Protein 4NG4 (pdb70)

Solvent-accessible surface area: 52448 Å² total; per-residue (Å²): 141,28,52,14,2,75,124,34,105,2,121,75,61,82,0,0,0,1,1,25,0,39,6,56,59,151,165,51,134,38,70,80,52,82,78,1,72,83,2,32,66,0,8,99,66,0,63,146,73,124,0,67,0,5,5,0,0,10,10,22,200,18,108,60,54,100,104,65,160,129,41,6,0,35,17,0,11,80,39,24,82,154,108,91,54,36,89,109,5,43,200,34,41,99,7,117,44,18,81,24,5,4,0,6,2,0,38,18,22,170,11,0,97,140,45,57,64,117,3,0,104,104,0,5,127,19,0,36,1,0,0,0,3,2,10,32,10,0,31,130,48,20,0,0,0,2,3,0,0,44,109,2,114,59,0,0,0,0,29,49,0,40,52,16,20,110,5,0,26,138,0,12,139,139,29,123,131,50,0,0,0,0,2,0,20,69,99,0,36,88,28,26,76,3,0,69,24,1,5,98,73,10,45,39,0,0,0,0,22,6,0,2,5,1,1,0,64,22,74,64,86,76,4,34,145,7,117,33,39,92,168,83,39,118,32,0,88,105,4,96,87,62,1,57,154,91,138,14,52,18,32,19,6,71,16,0,23,0,3,105,97,92,36,128,124,24,179,42,56,86,37,77,10,115,50,9,74,93,80,23,19,17,23,4,11,4,90,89,2,18,58,53,1,40,129,27,0,68,94,2,15,3,0,4,0,4,2,20,4,10,41,8,97,34,104,43,1,3,143,2,0,88,35,3,0,67,13,1,13,172,18,122,9,49,2,1,0,0,9,64,89,1,39,48,0,0,89,102,21,94,17,57,72,48,9,59,48,36,1,81,17,28,32,0,0,48,45,36,1,34,50,149,22,49,0,24,136,24,0,35,97,72,36,219,137,27,73,13,1,79,124,32,105,2,120,74,61,79,0,0,0,1,1,26,0,40,6,55,58,152,164,50,137,38,71,82,51,106,96,1,72,47,2,24,68,0,0,85,68,0,45,146,72,125,0,68,0,7,0,0,0,9,10,22,200,18,109,62,53,99,104,65,170,130,41,6,0,34,16,0,5,83,40,1,5,148,77,38,177,89,7,30,53,36,88,111,5,45,198,34,43,100,7,116,41,19,76,3,4,0,0,6,1,0,39,20,21,170,12,0,96,140,43,56,64,116,3,0,103,103,0,4,127,19,0,38,1,0,0,0,3,2,13,32,11,0,28,128,44,20,0,0,1,1,3,0,0,31,108,1,116,62,6,1,0,0,35,61,1,35,47,14,15,109,4,0,25,136,0,10,139,141,28,124,130,50,0,0,0,0,2,0,19,68,96,0,36,84,28,27,72,3,0,71,22,1,5,101,71,10,46,38,0,0,0,0,22,6,0,2,6,1,1,0,64,23,74,65,86,77,4,33,145,7,115,34,40,92,170,84,38,117,33,0,87,107,3,98,87,62,1,56,156,94,136,14,51,18,31,20,6,70,14,0,24,0,3,107,98,94,37,130,124,23,179,41,56,87,40,76,10,115,48,10,74,95,82,23,20,18,25,4,11,4,90,89,2,16,58,54,0,39,130,28,0,65,94,2,14,3,0,4,0,3,3,21,3,10,43,8,95,35,104,42,0,3,143,2,0,88,34,2,0,64,12,2,12,160,19,125,8,46,2,1,0,0,8,64,90,2,40,48,0,0,90,104,26,96,17,56,84,67,10,59,47,37,1,114,16,28,34,0,0,48,34,35,2,22,45,93,121,3,41,1,23,103,28,4,48,95,99,49,221,140,27,33,13,1,78,124,20,105,2,121,76,62,81,0,0,0,0,1,23,0,39,6,57,57,151,164,48,138,38,72,82,51,88,78,1,72,80,2,22,66,0,0,84,68,0,44,145,74,125,0,66,0,6,0,0,0,9,10,22,198,18,108,61,55,100,106,65,172,128,41,7,0,34,16,0,6,90,38,1,17,148,75,49,178,31,55,53,36,88,111,5,45,201,32,42,100,7,115,42,20,78,7,4,0,0,6,2,0,38,19,23,172,12,0,97,140,42,56,63,116,2,0,102,105,0,4,129,18,0,38,0,0,0,0,4,2,12,32,11,0,29,128,45,20,0,0,1,0,3,0,1,33,108,1,115,47,4,1,0,0,33,49,0,33,47,13,14,110,4,0,25,139,0,11,138,140,30,123,133,49,0,0,0,0,1,0,19,68,98,0,34,85,27,25,96,2,0,69,22,1,6,102,72,10,46,37,0,0,0,0,21,7,0,1,6,1,1,1,65,23,75,64,86,76,5,31,146,6,115,35,40,90,170,84,39,118,31,0,87,106,3,99,86,63,2,58,154,92,138,14,50,16,31,19,6,70,14,0,22,0,2,108,98,92,36,127,125,24,180,42,56,85,40,75,10,116,50,9,77,96,81,23,19,18,22,4,11,4,88,90,2,16,57,53,0,39,132,26,0,68,96,2,15,2,0,4,0,4,2,20,3,11,44,8,97,35,103,44,0,4,141,3,0,87,36,2,0,66,14,0,6,171,8,124,4,49,0,1,0,0,8,66,89,2,40,47,0,0,90,102,22,94,15,57,55,19,8,44,48,38,1,77,16,28,33,0,0,47,62,40,2,38,80,51,49,1,27,136,27,1,45,94,49,20,190,141,168

Foldseek 3Di:
DFAEPVPDQQAAWAEEEEFEQQADDDPQAGDDRVRVVLCLVLVVVNLVSQHQAEYEYAYDADDAQDDDPVGWCCNVQVVNVVCAEDEVPLVEDDGGGNDYYYYTHPNNHDFFQVLDQVSLLSLLVHGQEYEYAYLLDFAGRGSNQFNVLLNHNYYAYYVNVVVLCCQLVCLFPDFPPQEEEEEEDLACVVCVLLLVLCLVGHQEYEYAAQLLVLLCVLVPFDFAPARYDPVCSVVSVVSVVSSVVSNRHYDGAQKFWKFLDDALDTDTDIDGSNPRDHRIYGFAGDPVVLVVLLVCLQPGQAYEYEHARGPCVRPVSNPSRLSNLVSNLVHPHQYEYEADVNVVSCVVSVNVVSHNYYDPSHPSSSCVSSVHGSSVVSSHVSRD/DFAEPVPDQQAAWAEEEEFEQQADDDPQAGDDRVRVVVCLVLVVVNLVSQHQAEYEYAYDADDAQDDDVVGWCVNVQVVNCVVVVRAEEDEVPLVEDDGGGNHYHYYIHPNNHDFFQVLDQVSLLSLLVHGQEYEYAYLLDLQGRTSNQFNVLLNHNYYGYYPNVVVLCCQLVCLFPDFPPQEEEEAEDLACVVCVLLLVLCLVGHQEYEYAAQLLVLLCVLVPFDFAPARYDPVCSVVSVVSVVSSVVSNRHYDGAQKFWKFLDDALDTDTDIDGSNPRDHRIYGFAGDPVRLVVLLVCLQVGQAYEYEHFRGPCVRPVSNPSRVSNLVSNLVHPHQAEYEYDVNVVSCVVSVNVVSHNYYDPSHPSSSVVSSPDDRSSNVSSVVVRD/DFAEPVPDQQAAWAEEEEFEQQADDDPQAGDDRVRVVLCLVLVVVNLVSFHQAEYEYAYDADDAQDDDPVGWCVNVQVVNVVVVCEEEDEVPLVEDDGGGNYYYYYIHPNNHDFFQVLDQVSLLSLLVHTQEYEYAYLLDFAGRTSNQFNVLLNHNYYGYYPNVVVLCCQLVCLFPDFPPQEEEEEEDLACVVCVLLLVLCLVGHQEYEYAAQLLVLLCVLVPFDFAPARYDPVCSVVSVVSVVSSVVSNRHYDGAQKFWKFLDDALDTDTDIDGSNPHDHRIYGFAGDPVVLVVLLVCLQPGQAYEYEHARGPCVRPVSNPSRLSNLVSNLVHPHQYEYEADVNVVSCVVSVNVVSHNYYDPSHPSSSVVSSPGSSVVSSVVVSVVD

Nearest PDB structures (foldseek):
  4ng4-assembly2_B  TM=1.003E+00  e=1.629E-83  Coxiella burnetii RSA 493
  4ng4-assembly3_C  TM=1.002E+00  e=3.039E-80  Coxiella burnetii RSA 493
  4ng4-assembly1_A  TM=9.981E-01  e=1.323E-79  Coxiella burnetii RSA 493
  4fey-assembly1_A  TM=9.905E-01  e=1.040E-56  Francisella tularensis subsp. tularensis SCHU S4
  7zy7-assembly1_A  TM=9.357E-01  e=3.659E-44  Chlamydomonas reinhardtii

Sequence (1161 aa):
PFLSMSNLNLHNKRVMIREDLNVPMKNGKITNDERIVRALPTIQKAIEQKARVMILSHLGRPEEGKFEKEFSLAPVARLLSKKPLINDWLKGVAVEPGQAILCENVRFNKGENENNTELAKRMAELCDIFVMDAFATAHRAQASTAGVAAYAKLACAGPLLISEVEALSRALENPQKPLVAVVGGSKVSTKIHLLENLLDKVDQLIVGGGIANTFLKAQGYSIGKSLCENEWLDAAQQFWEKAAEKNVSLPLPVDVIVADELSEDAKATVKNIDAVTSNESIFDVGPNTSATYAKLMAQAGTIVWNGPIGVFEIEAFSQGTRALAQAVAKSTAYSIVGGGDTLAALDKFNLTDQMSYVSTAGGAFLEFLEGKLPAIKILTQRAKPFLSMSNLNLHNKRVMIREDLNVPMKNGKITNDERIVRALPTIQKAIEQKARVMILSHLGRPEEGKFEKEFSLAPVARLLSKKLNKVPLINDWLKGVAVEPGQAILCENVRFNKGENENNTELAKRMAELCDIFVMDAFATAHRAQASTAGVAAYAKLACAGPLLISEVEALSRALENPQKPLVAVVGGSKVSTKIHLLENLLDKVDQLIVGGGIANTFLKAQGYSIGKSLCENEWLDAAQQFWEKAAEKNVSLPLPVDVIVADELSEDAKATVKNIDAVTSNESIFDVGPNTSATYAKLMAQAGTIVWNGPIGVFEIEAFSQGTRALAQAVAKSTAYSIVGGGDTLAALDKFNLTDQMSYVSTAGGAFLEFLEGKILPAIKILTQRAKPFLSMSNLNLHNKRVMIREDLNVPMKNGKITNDERIVRALPTIQKAIEQKARVMILSHLGRPEEGKFEKEFSLAPVARLLSKKLNVPLINDWLKGVAVEPGQAILCENVRFNKGENENNTELAKRMAELCDIFVMDAFATAHRAQASTAGVAAYAKLACAGPLLISEVEALSRALENPQKPLVAVVGGSKVSTKIHLLENLLDKVDQLIVGGGIANTFLKAQGYSIGKSLCENEWLDAAQQFWEKAAEKNVSLPLPVDVIVADELSEDAKATVKNIDAVTSNESIFDVGPNTSATYAKLMAQAGTIVWNGPIGVFEIEAFSQGTRALAQAVAKSTAYSIVGGGDTLAALDKFNLTDQMSYVSTAGGAFLEFLEGLPAIKILTQRAKEY

InterPro domains:
  IPR001576 Phosphoglycerate kinase [MF_00145] (3-383)
  IPR001576 Phosphoglycerate kinase [PF00162] (2-373)
  IPR001576 Phosphoglycerate kinase [PIRSF000724] (2-387)
  IPR001576 Phosphoglycerate kinase [PR00477] (5-21)
  IPR001576 Phosphoglycerate kinase [PR00477] (26-48)
  IPR001576 Phosphoglycerate kinase [PR00477] (99-114)
  IPR001576 Phosphoglycerate kinase [PR00477] (127-149)
  IPR001576 Phosphoglycerate kinase [PR00477] (158-180)
  IPR001576 Phosphoglycerate kinase [PR00477] (181-200)
  IPR001576 Phosphoglycerate kinase [PR00477] (303-328)
  IPR001576 Phosphoglycerate kinase [PR00477] (336-347)
  IPR001576 Phosphoglycerate kinase [PR00477] (359-376)
  IPR001576 Phosphoglycerate kinase [PTHR11406] (5-388)
  IPR015824 Phosphoglycerate kinase, N-terminal [G3DSA:3.40.50.1260] (2-381)
  IPR015824 Phosphoglycerate kinase, N-terminal [G3DSA:3.40.50.1260] (160-373)
  IPR015911 Phosphoglycerate kinase, conserved site [PS00111] (10-20)
  IPR036043 Phosphoglycerate kinase superfamily [SSF53748] (1-383)

Organism: Coxiella burnetii (strain RSA 493 / Nine Mile phase I) (NCBI:txid227377)

CATH classification: 3.40.50.1260 (+1 more: 3.40.50.1260)

B-factor: mean 38.65, std 15.28, range [13.07, 109.44]

Secondary structure (DSSP, 8-state):
---BGGGS--TT-EEEEEE-----EETTEES--HHHHHHHHHHHHHHHTT-EEEEEE--S-PPTT---GGG-SHHHHHHHHH--EESSGGG-----TT-EEEE--GGGSTTTTTT-HHHHHHHHHT-SEEEE--GGGTTS--IIIIIHHHH-SEEEE-HHHHHHHHHHHHHHHS--SSEEEEEEES-GGGTHHHHHHHHTT-SEEEEEEHHHHHHHHHTT---TT----GGGHHHHHHHHHHHHHHT-B-PPPSEEEEESS-STTS--EEEEGGG--TT-EEEEE-HHHHHHHHHHHHH-SEEEEES-SS-TTSSTT-HHHHHHHHHHHHS-SEEEE--HHHHHHHHHTT-GGGSSEE---THHHHHHHHT--HHHHHHHHHH-/---BGGGS--TT-EEEEEE-----EETTEES--HHHHHHHHHHHHHHHTT-EEEEEE--S-PPTT---GGG-SHHHHHHHHHHT----EESSGGG-----TT-EEEE--GGGSTTTTTT-HHHHHHHHHT-SEEEE--GGGTTS--IIIIIHHHH-SEEEE-HHHHHHHHHHHHHHHS--SSEEEEEEES-GGGTHHHHHHHHTT-SEEEEEEHHHHHHHHHTT---TT----GGGHHHHHHHHHHHHHHT-B-PPPSEEEEESS-STTS--EEEEGGG--TT-EEEEE-HHHHHHHHHHHHH-SEEEEES-SS-TTSSTT-HHHHHHHHHHHHS-SEEEE--HHHHHHHHHTT-GGGSSEE---THHHHHHHHT---HHHHHHHHHH-/---BGGGS--TT-EEEEEE-----EETTEES--HHHHHHHHHHHHHHHTT-EEEEEE--S-PPTT---GGG-SHHHHHHHHHH----EESSGGG-----TT-EEEE--GGGSTTTTTT-HHHHHHHHHT-SEEEE--GGGTTS--IIIIIHHHH-SEEEE-HHHHHHHHHHHHHHHS--SSEEEEEEES-GGGTHHHHHHHHTT-SEEEEEEHHHHHHHHHTT---TT----GGGHHHHHHHHHHHHHHT-B-PPPSEEEEESS-STTS--EEEEGGG--TT-EEEEE-HHHHHHHHHHHHH-SEEEEES-SS-TTSSGGGHHHHHHHHHHHHS-SEEEE--HHHHHHHHHTT-GGGSSEE---THHHHHHHH--HHHHHHHHHHTT-

Structure (mmCIF, N/CA/C/O backbone):
data_4NG4
#
_entry.id   4NG4
#
_cell.length_a   158.148
_cell.length_b   91.568
_cell.length_c   88.412
_cell.angle_alpha   90.00
_cell.angle_beta   102.17
_cell.angle_gamma   90.00
#
_symmetry.space_group_name_H-M   'C 1 2 1'
#
loop_
_entity.id
_entity.type
_entity.pdbx_description
1 polymer 'Phosphoglycerate kinase'
2 non-polymer 'MAGNESIUM ION'
3 non-polymer "ADENOSINE-5'-DIPHOSPHATE"
#
loop_
_atom_site.group_PDB
_atom_site.id
_atom_site.type_symbol
_atom_site.label_atom_id
_atom_site.label_alt_id
_atom_site.label_comp_id
_atom_site.label_asym_id
_atom_site.label_entity_id
_atom_site.label_seq_id
_atom_site.pdbx_PDB_ins_code
_atom_site.Cartn_x
_atom_site.Cartn_y
_atom_site.Cartn_z
_atom_site.occupancy
_atom_site.B_iso_or_equiv
_atom_site.auth_seq_id
_atom_site.auth_comp_id
_atom_site.auth_asym_id
_atom_site.auth_atom_id
_atom_site.pdbx_PDB_model_num
ATOM 1 N N . PRO A 1 13 ? -14.019 -13.908 3.431 1.00 73.35 5 PRO A N 1
ATOM 2 C CA . PRO A 1 13 ? -14.953 -14.807 4.109 1.00 70.77 5 PRO A CA 1
ATOM 3 C C . PRO A 1 13 ? -16.405 -14.375 3.933 1.00 68.85 5 PRO A C 1
ATOM 4 O O . PRO A 1 13 ? -17.249 -15.213 3.617 1.00 69.87 5 PRO A O 1
ATOM 8 N N . PHE A 1 14 ? -16.681 -13.084 4.133 1.00 66.56 6 PHE A N 1
ATOM 9 C CA . PHE A 1 14 ? -18.036 -12.537 4.036 1.00 64.62 6 PHE A CA 1
ATOM 10 C C . PHE A 1 14 ? -18.037 -11.117 3.462 1.00 65.38 6 PHE A C 1
ATOM 11 O O . PHE A 1 14 ? -16.982 -10.513 3.271 1.00 66.98 6 PHE A O 1
ATOM 19 N N . LEU A 1 15 ? -19.235 -10.589 3.208 1.00 64.79 7 LEU A N 1
ATOM 20 C CA . LEU A 1 15 ? -19.408 -9.240 2.656 1.00 65.70 7 LEU A CA 1
ATOM 21 C C . LEU A 1 15 ? -19.125 -8.138 3.676 1.00 62.35 7 LEU A C 1
ATOM 22 O O . LEU A 1 15 ? -19.311 -8.322 4.878 1.00 58.43 7 LEU A O 1
ATOM 27 N N . SER A 1 16 ? -18.708 -6.985 3.155 1.00 64.42 8 SER A N 1
ATOM 28 C CA . SER A 1 16 ? -18.320 -5.838 3.959 1.00 62.52 8 SER A CA 1
ATOM 29 C C . SER A 1 16 ? -19.119 -4.592 3.577 1.00 63.04 8 SER A C 1
ATOM 30 O O . SER A 1 16 ? -19.601 -4.471 2.446 1.00 66.30 8 SER A O 1
ATOM 33 N N . MET A 1 17 ? -19.236 -3.667 4.530 1.00 60.23 9 MET A N 1
ATOM 34 C CA . MET A 1 17 ? -19.916 -2.386 4.315 1.00 60.85 9 MET A CA 1
ATOM 35 C C . MET A 1 17 ? -19.169 -1.513 3.292 1.00 65.44 9 MET A C 1
ATOM 36 O O . MET A 1 17 ? -19.783 -0.767 2.529 1.00 67.97 9 MET A O 1
ATOM 41 N N . SER A 1 18 ? -17.845 -1.626 3.275 1.00 66.93 10 SER A N 1
ATOM 42 C CA . SER A 1 18 ? -16.996 -0.878 2.350 1.00 71.77 10 SER A CA 1
ATOM 43 C C . SER A 1 18 ? -17.232 -1.233 0.879 1.00 76.07 10 SER A C 1
ATOM 44 O O . SER A 1 18 ? -17.036 -0.391 -0.007 1.00 80.07 10 SER A O 1
ATOM 47 N N . ASN A 1 19 ? -17.638 -2.477 0.629 1.00 75.34 11 ASN A N 1
ATOM 48 C CA . ASN A 1 19 ? -17.841 -2.973 -0.739 1.00 79.80 11 ASN A CA 1
ATOM 49 C C . ASN A 1 19 ? -19.283 -2.840 -1.237 1.00 80.17 11 ASN A C 1
ATOM 50 O O . ASN A 1 19 ? -19.589 -3.242 -2.365 1.00 83.78 11 ASN A O 1
ATOM 55 N N . LEU A 1 20 ? -20.158 -2.273 -0.403 1.00 76.60 12 LEU A N 1
ATOM 56 C CA . LEU A 1 20 ? -21.566 -2.093 -0.762 1.00 77.00 12 LEU A CA 1
ATOM 57 C C . LEU A 1 20 ? -21.936 -0.618 -0.906 1.00 78.62 12 LEU A C 1
ATOM 58 O O . LEU A 1 20 ? -21.370 0.250 -0.235 1.00 77.36 12 LEU A O 1
ATOM 63 N N . ASN A 1 21 ? -22.901 -0.355 -1.782 1.00 81.78 13 ASN A N 1
ATOM 64 C CA . ASN A 1 21 ? -23.353 0.996 -2.077 1.00 84.40 13 ASN A CA 1
ATOM 65 C C . ASN A 1 21 ? -24.545 1.392 -1.197 1.00 81.20 13 ASN A C 1
ATOM 66 O O . ASN A 1 21 ? -25.623 0.799 -1.300 1.00 80.74 13 ASN A O 1
ATOM 71 N N . LEU A 1 22 ? -24.346 2.399 -0.342 1.00 79.52 14 LEU A N 1
ATOM 72 C CA . LEU A 1 22 ? -25.328 2.766 0.704 1.00 75.90 14 LEU A CA 1
ATOM 73 C C . LEU A 1 22 ? -26.134 4.031 0.383 1.00 79.09 14 LEU A C 1
ATOM 74 O O . LEU A 1 22 ? -26.929 4.488 1.215 1.00 76.69 14 LEU A O 1
ATOM 79 N N . HIS A 1 23 ? -25.923 4.588 -0.810 1.00 84.52 15 HIS A N 1
ATOM 80 C CA . HIS A 1 23 ? -26.617 5.801 -1.241 1.00 88.67 15 HIS A CA 1
ATOM 81 C C . HIS A 1 23 ? -28.129 5.653 -1.073 1.00 87.88 15 HIS A C 1
ATOM 82 O O . HIS A 1 23 ? -28.753 4.811 -1.721 1.00 89.03 15 HIS A O 1
ATOM 89 N N . ASN A 1 24 ? -28.696 6.457 -0.171 1.00 86.16 16 ASN A N 1
ATOM 90 C CA . ASN A 1 24 ? -30.151 6.602 -0.017 1.00 86.43 16 ASN A CA 1
ATOM 91 C C . ASN A 1 24 ? -30.868 5.343 0.473 1.00 82.37 16 ASN A C 1
ATOM 92 O O . ASN A 1 24 ? -32.095 5.257 0.406 1.00 83.38 16 ASN A O 1
ATOM 97 N N . LYS A 1 25 ? -30.112 4.374 0.976 1.00 78.19 17 LYS A N 1
ATOM 98 C CA . LYS A 1 25 ? -30.700 3.127 1.443 1.00 74.75 17 LYS A CA 1
ATOM 99 C C . LYS A 1 25 ? -31.011 3.204 2.934 1.00 69.62 17 LYS A C 1
ATOM 100 O O . LYS A 1 25 ? -30.500 4.073 3.648 1.00 67.93 17 LYS A O 1
ATOM 106 N N . ARG A 1 26 ? -31.876 2.304 3.388 1.00 67.48 18 ARG A N 1
ATOM 107 C CA . ARG A 1 26 ? -32.128 2.127 4.815 1.00 62.91 18 ARG A CA 1
ATOM 108 C C . ARG A 1 26 ? -31.114 1.132 5.333 1.00 59.22 18 ARG A C 1
ATOM 109 O O . ARG A 1 26 ? -31.081 -0.007 4.869 1.00 59.40 18 ARG A O 1
ATOM 117 N N . VAL A 1 27 ? -30.285 1.571 6.279 1.00 56.52 19 VAL A N 1
ATOM 118 C CA . VAL A 1 27 ? -29.168 0.769 6.766 1.00 53.59 19 VAL A CA 1
ATOM 119 C C . VAL A 1 27 ? -29.296 0.567 8.252 1.00 49.46 19 VAL A C 1
ATOM 120 O O . VAL A 1 27 ? -29.368 1.526 9.016 1.00 48.80 19 VAL A O 1
ATOM 124 N N . MET A 1 28 ? -29.293 -0.699 8.644 1.00 47.40 20 MET A N 1
ATOM 125 C CA . MET A 1 28 ? -29.470 -1.101 10.027 1.00 43.80 20 MET A CA 1
ATOM 126 C C . MET A 1 28 ? -28.122 -1.595 10.563 1.00 41.71 20 MET A C 1
ATOM 127 O O . MET A 1 28 ? -27.640 -2.659 10.165 1.00 41.89 20 MET A O 1
ATOM 132 N N . ILE A 1 29 ? -27.508 -0.799 11.437 1.00 40.35 21 ILE A N 1
ATOM 133 C CA . ILE A 1 29 ? -26.199 -1.114 12.007 1.00 38.74 21 ILE A CA 1
ATOM 134 C C . ILE A 1 29 ? -26.336 -1.611 13.446 1.00 35.40 21 ILE A C 1
ATOM 135 O O . ILE A 1 29 ? -26.730 -0.856 14.326 1.00 34.24 21 ILE A O 1
ATOM 140 N N . ARG A 1 30 ? -25.989 -2.875 13.678 1.00 34.14 22 ARG A N 1
ATOM 141 C CA . ARG A 1 30 ? -25.951 -3.431 15.027 1.00 31.37 22 ARG A CA 1
ATOM 142 C C . ARG A 1 30 ? -24.606 -3.100 15.660 1.00 31.32 22 ARG A C 1
ATOM 143 O O . ARG A 1 30 ? -23.546 -3.559 15.206 1.00 32.19 22 ARG A O 1
ATOM 151 N N . GLU A 1 31 ? -24.661 -2.322 16.732 1.00 30.46 23 GLU A N 1
ATOM 152 C CA . GLU A 1 31 ? -23.471 -1.910 17.458 1.00 30.79 23 GLU A CA 1
ATOM 153 C C . GLU A 1 31 ? -23.545 -2.376 18.924 1.00 28.61 23 GLU A C 1
ATOM 154 O O . GLU A 1 31 ? -24.600 -2.786 19.411 1.00 26.74 23 GLU A O 1
ATOM 160 N N . ASP A 1 32 ? -22.391 -2.334 19.592 1.00 29.11 24 ASP A N 1
ATOM 161 C CA . ASP A 1 32 ? -22.251 -2.615 21.018 1.00 27.92 24 ASP A CA 1
ATOM 162 C C . ASP A 1 32 ? -22.051 -1.262 21.690 1.00 28.76 24 ASP A C 1
ATOM 163 O O . ASP A 1 32 ? -20.944 -0.787 21.853 1.00 30.88 24 ASP A O 1
ATOM 168 N N . LEU A 1 33 ? -23.161 -0.635 22.037 1.00 28.15 25 LEU A N 1
ATOM 169 C CA . LEU A 1 33 ? -23.178 0.640 22.765 1.00 29.23 25 LEU A CA 1
ATOM 170 C C . LEU A 1 33 ? -23.553 0.414 24.238 1.00 27.98 25 LEU A C 1
ATOM 171 O O . LEU A 1 33 ? -24.017 1.330 24.896 1.00 28.52 25 LEU A O 1
ATOM 176 N N . ASN A 1 34 ? -23.325 -0.811 24.725 1.00 26.44 26 ASN A N 1
ATOM 177 C CA . ASN A 1 34 ? -23.698 -1.277 26.078 1.00 25.30 26 ASN A CA 1
ATOM 178 C C . ASN A 1 34 ? -22.775 -0.684 27.139 1.00 26.56 26 ASN A C 1
ATOM 179 O O . ASN A 1 34 ? -21.942 -1.372 27.701 1.00 26.69 26 ASN A O 1
ATOM 184 N N . VAL A 1 35 ? -22.947 0.596 27.404 1.00 28.00 27 VAL A N 1
ATOM 185 C CA . VAL A 1 35 ? -22.038 1.340 28.259 1.00 30.88 27 VAL A CA 1
ATOM 186 C C . VAL A 1 35 ? -22.385 1.180 29.739 1.00 31.44 27 VAL A C 1
ATOM 187 O O . VAL A 1 35 ? -23.541 0.982 30.078 1.00 30.03 27 VAL A O 1
ATOM 191 N N . PRO A 1 36 ? -21.377 1.273 30.628 1.00 34.19 28 PRO A N 1
ATOM 192 C CA . PRO A 1 36 ? -21.611 1.363 32.085 1.00 35.67 28 PRO A CA 1
ATOM 193 C C . PRO A 1 36 ? -22.404 2.617 32.486 1.00 37.32 28 PRO A C 1
ATOM 194 O O . PRO A 1 36 ? -22.317 3.635 31.802 1.00 38.72 28 PRO A O 1
ATOM 198 N N . MET A 1 37 ? -23.173 2.540 33.573 1.00 37.65 29 MET A N 1
ATOM 199 C CA . MET A 1 37 ? -23.994 3.671 34.024 1.00 39.40 29 MET A CA 1
ATOM 200 C C . MET A 1 37 ? -24.143 3.732 35.545 1.00 41.74 29 MET A C 1
ATOM 201 O O . MET A 1 37 ? -24.242 2.711 36.207 1.00 40.81 29 MET A O 1
ATOM 206 N N . LYS A 1 38 ? -24.161 4.947 36.083 1.00 45.43 30 LYS A N 1
ATOM 207 C CA . LYS A 1 38 ? -24.374 5.176 37.511 1.00 48.55 30 LYS A CA 1
ATOM 208 C C . LYS A 1 38 ? -25.542 6.119 37.681 1.00 49.89 30 LYS A C 1
ATOM 209 O O . LYS A 1 38 ? -25.473 7.274 37.245 1.00 52.02 30 LYS A O 1
ATOM 215 N N . ASN A 1 39 ? -26.608 5.622 38.310 1.00 49.07 31 ASN A N 1
ATOM 216 C CA . ASN A 1 39 ? -27.791 6.420 38.588 1.00 50.69 31 ASN A CA 1
ATOM 217 C C . ASN A 1 39 ? -28.096 7.378 37.421 1.00 50.67 31 ASN A C 1
ATOM 218 O O . ASN A 1 39 ? -28.143 8.608 37.585 1.00 54.28 31 ASN A O 1
ATOM 223 N N . GLY A 1 40 ? -28.244 6.808 36.227 1.00 46.99 32 GLY A N 1
ATOM 224 C CA . GLY A 1 40 ? -28.710 7.570 35.073 1.00 46.74 32 GLY A CA 1
ATOM 225 C C . GLY A 1 40 ? -27.671 8.157 34.139 1.00 47.39 32 GLY A C 1
ATOM 226 O O . GLY A 1 40 ? -28.028 8.582 33.049 1.00 47.32 32 GLY A O 1
ATOM 227 N N . LYS A 1 41 ? -26.399 8.192 34.533 1.00 48.78 33 LYS A N 1
ATOM 228 C CA . LYS A 1 41 ? -25.347 8.773 33.671 1.00 50.06 33 LYS A CA 1
ATOM 229 C C . LYS A 1 41 ? -24.298 7.755 33.232 1.00 47.61 33 LYS A C 1
ATOM 230 O O . LYS A 1 41 ? -24.154 6.703 33.846 1.00 45.95 33 LYS A O 1
ATOM 236 N N . ILE A 1 42 ? -23.567 8.083 32.168 1.00 47.68 34 ILE A N 1
ATOM 237 C CA . ILE A 1 42 ? -22.586 7.171 31.598 1.00 45.61 34 ILE A CA 1
ATOM 238 C C . ILE A 1 42 ? -21.267 7.401 32.284 1.00 48.97 34 ILE A C 1
ATOM 239 O O . ILE A 1 42 ? -20.853 8.536 32.449 1.00 53.02 34 ILE A O 1
ATOM 244 N N . THR A 1 43 ? -20.602 6.320 32.669 1.00 48.02 35 THR A N 1
ATOM 245 C CA . THR A 1 43 ? -19.282 6.387 33.302 1.00 51.66 35 THR A CA 1
ATOM 246 C C . THR A 1 43 ? -18.130 6.016 32.359 1.00 51.83 35 THR A C 1
ATOM 247 O O . THR A 1 43 ? -16.975 6.338 32.636 1.00 55.58 35 THR A O 1
ATOM 251 N N . ASN A 1 44 ? -18.439 5.354 31.247 1.00 48.48 36 ASN A N 1
ATOM 252 C CA . ASN A 1 44 ? -17.415 4.956 30.280 1.00 48.96 36 ASN A CA 1
ATOM 253 C C . ASN A 1 44 ? -18.010 4.869 28.883 1.00 46.36 36 ASN A C 1
ATOM 254 O O . ASN A 1 44 ? -18.939 4.100 28.653 1.00 43.20 36 ASN A O 1
ATOM 259 N N . ASP A 1 45 ? -17.476 5.646 27.948 1.00 48.56 37 ASP A N 1
ATOM 260 C CA . ASP A 1 45 ? -18.090 5.776 26.624 1.00 46.92 37 ASP A CA 1
ATOM 261 C C . ASP A 1 45 ? -17.191 5.253 25.515 1.00 47.19 37 ASP A C 1
ATOM 262 O O . ASP A 1 45 ? -17.417 5.534 24.337 1.00 46.88 37 ASP A O 1
ATOM 267 N N . GLU A 1 46 ? -16.172 4.489 25.897 1.00 47.83 38 GLU A N 1
ATOM 268 C CA . GLU A 1 46 ? -15.196 3.989 24.936 1.00 48.98 38 GLU A CA 1
ATOM 269 C C . GLU A 1 46 ? -15.879 3.254 23.773 1.00 45.85 38 GLU A C 1
ATOM 270 O O . GLU A 1 46 ? -15.368 3.274 22.645 1.00 47.18 38 GLU A O 1
ATOM 276 N N . ARG A 1 47 ? -17.042 2.653 24.040 1.00 42.10 39 ARG A N 1
ATOM 277 C CA . ARG A 1 47 ? -17.754 1.870 23.036 1.00 39.40 39 ARG A CA 1
ATOM 278 C C . ARG A 1 47 ? -18.414 2.760 22.016 1.00 40.13 39 ARG A C 1
ATOM 279 O O . ARG A 1 47 ? -18.457 2.426 20.833 1.00 40.45 39 ARG A O 1
ATOM 287 N N . ILE A 1 48 ? -18.940 3.890 22.467 1.00 41.12 40 ILE A N 1
ATOM 288 C CA . ILE A 1 48 ? -19.502 4.870 21.537 1.00 42.31 40 ILE A CA 1
ATOM 289 C C . ILE A 1 48 ? -18.382 5.427 20.659 1.00 45.72 40 ILE A C 1
ATOM 290 O O . ILE A 1 48 ? -18.511 5.461 19.433 1.00 46.31 40 ILE A O 1
ATOM 295 N N . VAL A 1 49 ? -17.283 5.841 21.297 1.00 48.29 41 VAL A N 1
ATOM 296 C CA . VAL A 1 49 ? -16.115 6.390 20.588 1.00 52.16 41 VAL A CA 1
ATOM 297 C C . VAL A 1 49 ? -15.599 5.397 19.529 1.00 51.39 41 VAL A C 1
ATOM 298 O O . VAL A 1 49 ? -15.191 5.795 18.432 1.00 53.87 41 VAL A O 1
ATOM 302 N N . ARG A 1 50 ? -15.641 4.108 19.866 1.00 48.01 42 ARG A N 1
ATOM 303 C CA . ARG A 1 50 ? -15.210 3.042 18.956 1.00 47.25 42 ARG A CA 1
ATOM 304 C C . ARG A 1 50 ? -16.213 2.865 17.800 1.00 45.77 42 ARG A C 1
ATOM 305 O O . ARG A 1 50 ? -15.827 2.754 16.645 1.00 47.29 42 ARG A O 1
ATOM 313 N N . ALA A 1 51 ? -17.500 2.869 18.118 1.00 43.35 43 ALA A N 1
ATOM 314 C CA . ALA A 1 51 ? -18.547 2.672 17.118 1.00 42.20 43 ALA A CA 1
ATOM 315 C C . ALA A 1 51 ? -18.763 3.881 16.193 1.00 45.16 43 ALA A C 1
ATOM 316 O O . ALA A 1 51 ? -19.353 3.738 15.116 1.00 45.40 43 ALA A O 1
ATOM 318 N N . LEU A 1 52 ? -18.290 5.060 16.589 1.00 47.78 44 LEU A N 1
ATOM 319 C CA . LEU A 1 52 ? -18.610 6.282 15.853 1.00 50.96 44 LEU A CA 1
ATOM 320 C C . LEU A 1 52 ? -18.305 6.209 14.345 1.00 53.42 44 LEU A C 1
ATOM 321 O O . LEU A 1 52 ? -19.191 6.440 13.531 1.00 54.18 44 LEU A O 1
ATOM 326 N N . PRO A 1 53 ? -17.067 5.865 13.962 1.00 55.40 45 PRO A N 1
ATOM 327 C CA . PRO A 1 53 ? -16.703 5.929 12.534 1.00 58.57 45 PRO A CA 1
ATOM 328 C C . PRO A 1 53 ? -17.642 5.167 11.590 1.00 56.79 45 PRO A C 1
ATOM 329 O O . PRO A 1 53 ? -17.909 5.637 10.483 1.00 59.18 45 PRO A O 1
ATOM 333 N N . THR A 1 54 ? -18.114 3.998 12.028 1.00 52.84 46 THR A N 1
ATOM 334 C CA . THR A 1 54 ? -19.073 3.198 11.259 1.00 51.40 46 THR A CA 1
ATOM 335 C C . THR A 1 54 ? -20.329 4.011 10.976 1.00 51.94 46 THR A C 1
ATOM 336 O O . THR A 1 54 ? -20.892 3.941 9.883 1.00 53.55 46 THR A O 1
ATOM 340 N N . ILE A 1 55 ? -20.749 4.790 11.967 1.00 51.08 47 ILE A N 1
ATOM 341 C CA . ILE A 1 55 ? -21.912 5.653 11.837 1.00 51.87 47 ILE A CA 1
ATOM 342 C C . ILE A 1 55 ? -21.572 6.910 11.011 1.00 56.85 47 ILE A C 1
ATOM 343 O O . ILE A 1 55 ? -22.434 7.442 10.302 1.00 58.73 47 ILE A O 1
ATOM 348 N N . GLN A 1 56 ? -20.324 7.374 11.087 1.00 59.25 48 GLN A N 1
ATOM 349 C CA . GLN A 1 56 ? -19.897 8.531 10.298 1.00 64.53 48 GLN A CA 1
ATOM 350 C C . GLN A 1 56 ? -19.786 8.192 8.805 1.00 66.97 48 GLN A C 1
ATOM 351 O O . GLN A 1 56 ? -20.133 9.004 7.957 1.00 70.52 48 GLN A O 1
ATOM 357 N N . LYS A 1 57 ? -19.303 6.989 8.497 1.00 65.42 49 LYS A N 1
ATOM 358 C CA . LYS A 1 57 ? -19.138 6.548 7.110 1.00 67.98 49 LYS A CA 1
ATOM 359 C C . LYS A 1 57 ? -20.495 6.306 6.435 1.00 67.49 49 LYS A C 1
ATOM 360 O O . LYS A 1 57 ? -20.644 6.545 5.230 1.00 71.16 49 LYS A O 1
ATOM 366 N N . ALA A 1 58 ? -21.479 5.846 7.209 1.00 63.33 50 ALA A N 1
ATOM 367 C CA . ALA A 1 58 ? -22.829 5.621 6.688 1.00 63.03 50 ALA A CA 1
ATOM 368 C C . ALA A 1 58 ? -23.505 6.939 6.338 1.00 66.43 50 ALA A C 1
ATOM 369 O O . ALA A 1 58 ? -24.060 7.081 5.257 1.00 69.69 50 ALA A O 1
ATOM 371 N N . ILE A 1 59 ? -23.443 7.897 7.259 1.00 66.36 51 ILE A N 1
ATOM 372 C CA . ILE A 1 59 ? -23.971 9.255 7.052 1.00 70.03 51 ILE A CA 1
ATOM 373 C C . ILE A 1 59 ? -23.259 9.974 5.892 1.00 75.79 51 ILE A C 1
ATOM 374 O O . ILE A 1 59 ? -23.904 10.637 5.076 1.00 79.66 51 ILE A O 1
ATOM 379 N N . GLU A 1 60 ? -21.937 9.831 5.818 1.00 76.73 52 GLU A N 1
ATOM 380 C CA . GLU A 1 60 ? -21.137 10.483 4.782 1.00 82.36 52 GLU A CA 1
ATOM 381 C C . GLU A 1 60 ? -21.505 9.962 3.396 1.00 84.71 52 GLU A C 1
ATOM 382 O O . GLU A 1 60 ? -21.436 10.708 2.410 1.00 90.18 52 GLU A O 1
ATOM 388 N N . GLN A 1 61 ? -21.894 8.689 3.321 1.00 81.04 53 GLN A N 1
ATOM 389 C CA . GLN A 1 61 ? -22.423 8.113 2.080 1.00 83.26 53 GLN A CA 1
ATOM 390 C C . GLN A 1 61 ? -23.944 8.291 1.955 1.00 83.27 53 GLN A C 1
ATOM 391 O O . GLN A 1 61 ? -24.573 7.748 1.041 1.00 84.89 53 GLN A O 1
ATOM 397 N N . LYS A 1 62 ? -24.514 9.068 2.875 1.00 81.96 54 LYS A N 1
ATOM 398 C CA . LYS A 1 62 ? -25.929 9.456 2.864 1.00 82.49 54 LYS A CA 1
ATOM 399 C C . LYS A 1 62 ? -26.883 8.262 2.943 1.00 78.92 54 LYS A C 1
ATOM 400 O O . LYS A 1 62 ? -27.899 8.182 2.248 1.00 81.06 54 LYS A O 1
ATOM 406 N N . ALA A 1 63 ? -26.543 7.345 3.839 1.00 73.75 55 ALA A N 1
ATOM 407 C CA . ALA A 1 63 ? -27.446 6.273 4.224 1.00 70.03 55 ALA A CA 1
ATOM 408 C C . ALA A 1 63 ? -28.567 6.856 5.073 1.00 68.71 55 ALA A C 1
ATOM 409 O O . ALA A 1 63 ? -28.442 7.961 5.613 1.00 69.60 55 ALA A O 1
ATOM 411 N N . ARG A 1 64 ? -29.669 6.118 5.158 1.00 67.08 56 ARG A N 1
ATOM 412 C CA . ARG A 1 64 ? -30.709 6.390 6.137 1.00 65.20 56 ARG A CA 1
ATOM 413 C C . ARG A 1 64 ? -30.421 5.443 7.289 1.00 59.72 56 ARG A C 1
ATOM 414 O O . ARG A 1 64 ? -30.708 4.251 7.199 1.00 57.71 56 ARG A O 1
ATOM 422 N N . VAL A 1 65 ? -29.839 5.966 8.365 1.00 57.78 57 VAL A N 1
ATOM 423 C CA . VAL A 1 65 ? -29.199 5.102 9.374 1.00 53.63 57 VAL A CA 1
ATOM 424 C C . VAL A 1 65 ? -30.063 4.765 10.593 1.00 50.18 57 VAL A C 1
ATOM 425 O O . VAL A 1 65 ? -30.522 5.657 11.302 1.00 50.46 57 VAL A O 1
ATOM 429 N N . MET A 1 66 ? -30.258 3.469 10.822 1.00 47.47 58 MET A N 1
ATOM 430 C CA . MET A 1 66 ? -30.904 2.967 12.030 1.00 44.56 58 MET A CA 1
ATOM 431 C C . MET A 1 66 ? -29.870 2.252 12.913 1.00 41.16 58 MET A C 1
ATOM 432 O O . MET A 1 66 ? -29.397 1.167 12.569 1.00 39.99 58 MET A O 1
ATOM 437 N N . ILE A 1 67 ? -29.528 2.864 14.042 1.00 39.85 59 ILE A N 1
ATOM 438 C CA . ILE A 1 67 ? -28.499 2.322 14.924 1.00 37.59 59 ILE A CA 1
ATOM 439 C C . ILE A 1 67 ? -29.112 1.380 15.953 1.00 34.67 59 ILE A C 1
ATOM 440 O O . ILE A 1 67 ? -29.962 1.779 16.738 1.00 34.63 59 ILE A O 1
ATOM 445 N N . LEU A 1 68 ? -28.642 0.142 15.972 1.00 32.85 60 LEU A N 1
ATOM 446 C CA . LEU A 1 68 ? -29.233 -0.907 16.797 1.00 30.67 60 LEU A CA 1
ATOM 447 C C . LEU A 1 68 ? -28.255 -1.327 17.910 1.00 28.48 60 LEU A C 1
ATOM 448 O O . LEU A 1 68 ? -27.063 -1.468 17.658 1.00 28.96 60 LEU A O 1
ATOM 453 N N . SER A 1 69 ? -28.741 -1.479 19.137 1.00 26.75 61 SER A N 1
ATOM 454 C CA . SER A 1 69 ? -27.871 -1.894 20.243 1.00 25.63 61 SER A CA 1
ATOM 455 C C . SER A 1 69 ? -28.605 -2.485 21.439 1.00 24.21 61 SER A C 1
ATOM 456 O O . SER A 1 69 ? -29.815 -2.333 21.592 1.00 24.17 61 SER A O 1
ATOM 459 N N . HIS A 1 70 ? -27.843 -3.181 22.277 1.00 23.13 62 HIS A N 1
ATOM 460 C CA . HIS A 1 70 ? -28.378 -3.709 23.510 1.00 22.40 62 HIS A CA 1
ATOM 461 C C . HIS A 1 70 ? -27.923 -2.794 24.638 1.00 22.45 62 HIS A C 1
ATOM 462 O O . HIS A 1 70 ? -27.105 -1.907 24.417 1.00 23.58 62 HIS A O 1
ATOM 469 N N . LEU A 1 71 ? -28.496 -2.979 25.828 1.00 21.98 63 LEU A N 1
ATOM 470 C CA . LEU A 1 71 ? -28.065 -2.258 27.032 1.00 22.46 63 LEU A CA 1
ATOM 471 C C . LEU A 1 71 ? -28.518 -3.044 28.243 1.00 21.60 63 LEU A C 1
ATOM 472 O O . LEU A 1 71 ? -29.703 -3.274 28.425 1.00 21.65 63 LEU A O 1
ATOM 477 N N . GLY A 1 72 ? -27.571 -3.473 29.057 1.00 21.45 64 GLY A N 1
ATOM 478 C CA . GLY A 1 72 ? -27.880 -4.275 30.223 1.00 21.68 64 GLY A CA 1
ATOM 479 C C . GLY A 1 72 ? -28.637 -5.564 29.926 1.00 20.86 64 GLY A C 1
ATOM 480 O O . GLY A 1 72 ? -28.535 -6.137 28.833 1.00 20.09 64 GLY A O 1
ATOM 481 N N . ARG A 1 73 ? -29.388 -6.022 30.924 1.00 21.23 65 ARG A N 1
ATOM 482 C CA . ARG A 1 73 ? -30.269 -7.167 30.796 1.00 20.98 65 ARG A CA 1
ATOM 483 C C . ARG A 1 73 ? -31.649 -6.819 31.356 1.00 21.74 65 ARG A C 1
ATOM 484 O O . ARG A 1 73 ? -31.922 -7.038 32.546 1.00 22.33 65 ARG A O 1
ATOM 492 N N . PRO A 1 74 ? -32.519 -6.244 30.507 1.00 21.65 66 PRO A N 1
ATOM 493 C CA . PRO A 1 74 ? -33.890 -5.949 30.892 1.00 22.78 66 PRO A CA 1
ATOM 494 C C . PRO A 1 74 ? -34.780 -7.186 30.799 1.00 23.50 66 PRO A C 1
ATOM 495 O O . PRO A 1 74 ? -34.356 -8.199 30.241 1.00 22.99 66 PRO A O 1
ATOM 499 N N . GLU A 1 75 ? -35.993 -7.100 31.353 1.00 25.01 67 GLU A N 1
ATOM 500 C CA . GLU A 1 75 ? -37.014 -8.146 31.201 1.00 26.22 67 GLU A CA 1
ATOM 501 C C . GLU A 1 75 ? -37.707 -7.943 29.849 1.00 26.35 67 GLU A C 1
ATOM 502 O O . GLU A 1 75 ? -38.312 -6.893 29.590 1.00 26.77 67 GLU A O 1
ATOM 508 N N . GLU A 1 76 ? -37.597 -8.938 28.973 1.00 26.30 68 GLU A N 1
ATOM 509 C CA . GLU A 1 76 ? -38.196 -8.828 27.646 1.00 26.69 68 GLU A CA 1
ATOM 510 C C . GLU A 1 76 ? -39.679 -8.486 27.754 1.00 28.66 68 GLU A C 1
ATOM 511 O O . GLU A 1 76 ? -40.458 -9.200 28.383 1.00 29.66 68 GLU A O 1
ATOM 517 N N . GLY A 1 77 ? -40.035 -7.355 27.150 1.00 29.02 69 GLY A N 1
ATOM 518 C CA . GLY A 1 77 ? -41.408 -6.866 27.122 1.00 31.42 69 GLY A CA 1
ATOM 519 C C . GLY A 1 77 ? -41.695 -5.838 28.186 1.00 31.74 69 GLY A C 1
ATOM 520 O O . GLY A 1 77 ? -42.772 -5.275 28.198 1.00 34.00 69 GLY A O 1
ATOM 521 N N . LYS A 1 78 ? -40.738 -5.593 29.077 1.00 30.26 70 LYS A N 1
ATOM 522 C CA . LYS A 1 78 ? -40.933 -4.672 30.191 1.00 31.33 70 LYS A CA 1
ATOM 523 C C . LYS A 1 78 ? -39.982 -3.488 30.085 1.00 30.07 70 LYS A C 1
ATOM 524 O O . LYS A 1 78 ? -38.815 -3.567 30.495 1.00 28.46 70 LYS A O 1
ATOM 530 N N . PHE A 1 79 ? -40.493 -2.395 29.531 1.00 31.32 71 PHE A N 1
ATOM 531 C CA . PHE A 1 79 ? -39.726 -1.160 29.404 1.00 31.06 71 PHE A CA 1
ATOM 532 C C . PHE A 1 79 ? -39.430 -0.546 30.772 1.00 31.80 71 PHE A C 1
ATOM 533 O O . PHE A 1 79 ? -40.331 -0.364 31.603 1.00 33.59 71 PHE A O 1
ATOM 541 N N . GLU A 1 80 ? -38.152 -0.250 30.990 1.00 30.66 72 GLU A N 1
ATOM 542 C CA . GLU A 1 80 ? -37.694 0.509 32.145 1.00 31.97 72 GLU A CA 1
ATOM 543 C C . GLU A 1 80 ? -36.636 1.514 31.690 1.00 31.62 72 GLU A C 1
ATOM 544 O O . GLU A 1 80 ? -35.784 1.204 30.864 1.00 29.78 72 GLU A O 1
ATOM 550 N N . LYS A 1 81 ? -36.704 2.722 32.232 1.00 34.00 73 LYS A N 1
ATOM 551 C CA . LYS A 1 81 ? -35.779 3.792 31.865 1.00 34.69 73 LYS A CA 1
ATOM 552 C C . LYS A 1 81 ? -34.332 3.448 32.217 1.00 33.48 73 LYS A C 1
ATOM 553 O O . LYS A 1 81 ? -33.408 3.893 31.559 1.00 33.19 73 LYS A O 1
ATOM 559 N N . GLU A 1 82 ? -34.170 2.649 33.264 1.00 33.41 74 GLU A N 1
ATOM 560 C CA . GLU A 1 82 ? -32.886 2.088 33.689 1.00 32.72 74 GLU A CA 1
ATOM 561 C C . GLU A 1 82 ? -32.108 1.418 32.531 1.00 30.21 74 GLU A C 1
ATOM 562 O O . GLU A 1 82 ? -30.885 1.436 32.510 1.00 30.21 74 GLU A O 1
ATOM 568 N N . PHE A 1 83 ? -32.818 0.838 31.575 1.00 28.60 75 PHE A N 1
ATOM 569 C CA . PHE A 1 83 ? -32.192 0.194 30.438 1.00 26.74 75 PHE A CA 1
ATOM 570 C C . PHE A 1 83 ? -32.599 0.883 29.133 1.00 26.73 75 PHE A C 1
ATOM 571 O O . PHE A 1 83 ? -32.742 0.247 28.090 1.00 25.55 75 PHE A O 1
ATOM 579 N N . SER A 1 84 ? -32.768 2.193 29.191 1.00 28.51 76 SER A N 1
ATOM 580 C CA . SER A 1 84 ? -33.074 2.971 28.003 1.00 29.61 76 SER A CA 1
ATOM 581 C C . SER A 1 84 ? -31.779 3.465 27.342 1.00 29.96 76 SER A C 1
ATOM 582 O O . SER A 1 84 ? -30.864 3.913 28.026 1.00 31.15 76 SER A O 1
ATOM 585 N N . LEU A 1 85 ? -31.703 3.401 26.016 1.00 29.47 77 LEU A N 1
ATOM 586 C CA . LEU A 1 85 ? -30.577 3.976 25.288 1.00 30.31 77 LEU A CA 1
ATOM 587 C C . LEU A 1 85 ? -30.655 5.519 25.168 1.00 33.55 77 LEU A C 1
ATOM 588 O O . LEU A 1 85 ? -29.982 6.124 24.328 1.00 34.83 77 LEU A O 1
ATOM 593 N N . ALA A 1 86 ? -31.462 6.157 26.010 1.00 35.20 78 ALA A N 1
ATOM 594 C CA . ALA A 1 86 ? -31.646 7.614 25.966 1.00 38.68 78 ALA A CA 1
ATOM 595 C C . ALA A 1 86 ? -30.332 8.374 26.170 1.00 40.49 78 ALA A C 1
ATOM 596 O O . ALA A 1 86 ? -29.958 9.170 25.312 1.00 42.60 78 ALA A O 1
ATOM 598 N N . PRO A 1 87 ? -29.616 8.125 27.293 1.00 40.42 79 PRO A N 1
ATOM 599 C CA . PRO A 1 87 ? -28.336 8.827 27.530 1.00 42.72 79 PRO A CA 1
ATOM 600 C C . PRO A 1 87 ? -27.315 8.625 26.403 1.00 42.32 79 PRO A C 1
ATOM 601 O O . PRO A 1 87 ? -26.529 9.521 26.101 1.00 45.44 79 PRO A O 1
ATOM 605 N N . VAL A 1 88 ? -27.348 7.459 25.778 1.00 39.31 80 VAL A N 1
ATOM 606 C CA . VAL A 1 88 ? -26.516 7.209 24.624 1.00 39.18 80 VAL A CA 1
ATOM 607 C C . VAL A 1 88 ? -26.937 8.141 23.500 1.00 41.60 80 VAL A C 1
ATOM 608 O O . VAL A 1 88 ? -26.090 8.793 22.894 1.00 44.29 80 VAL A O 1
ATOM 612 N N . ALA A 1 89 ? -28.246 8.219 23.250 1.00 41.34 81 ALA A N 1
ATOM 613 C CA . ALA A 1 89 ? -28.808 9.014 22.148 1.00 43.52 81 ALA A CA 1
ATOM 614 C C . ALA A 1 89 ? -28.436 10.498 22.242 1.00 47.97 81 ALA A C 1
ATOM 615 O O . ALA A 1 89 ? -28.246 11.179 21.217 1.00 50.65 81 ALA A O 1
ATOM 617 N N . ARG A 1 90 ? -28.347 11.004 23.467 1.00 49.07 82 ARG A N 1
ATOM 618 C CA . ARG A 1 90 ? -27.875 12.360 23.678 1.00 53.57 82 ARG A CA 1
ATOM 619 C C . ARG A 1 90 ? -26.379 12.418 23.393 1.00 54.61 82 ARG A C 1
ATOM 620 O O . ARG A 1 90 ? -25.895 13.335 22.731 1.00 58.23 82 ARG A O 1
ATOM 628 N N . LEU A 1 91 ? -25.651 11.422 23.888 1.00 51.75 83 LEU A N 1
ATOM 629 C CA . LEU A 1 91 ? -24.198 11.393 23.756 1.00 52.88 83 LEU A CA 1
ATOM 630 C C . LEU A 1 91 ? -23.733 11.129 22.314 1.00 52.81 83 LEU A C 1
ATOM 631 O O . LEU A 1 91 ? -22.623 11.504 21.951 1.00 55.37 83 LEU A O 1
ATOM 636 N N . LEU A 1 92 ? -24.586 10.502 21.500 1.00 50.40 84 LEU A N 1
ATOM 637 C CA . LEU A 1 92 ? -24.327 10.306 20.060 1.00 50.74 84 LEU A CA 1
ATOM 638 C C . LEU A 1 92 ? -24.499 11.590 19.257 1.00 55.23 84 LEU A C 1
ATOM 639 O O . LEU A 1 92 ? -23.689 11.892 18.379 1.00 57.75 84 LEU A O 1
ATOM 644 N N . SER A 1 93 ? -25.580 12.319 19.530 1.00 56.66 85 SER A N 1
ATOM 645 C CA . SER A 1 93 ? -25.869 13.578 18.835 1.00 61.36 85 SER A CA 1
ATOM 646 C C . SER A 1 93 ? -24.742 14.571 19.084 1.00 65.62 85 SER A C 1
ATOM 647 O O . SER A 1 93 ? -24.249 15.206 18.154 1.00 69.40 85 SER A O 1
ATOM 650 N N . LYS A 1 94 ? -24.323 14.673 20.345 1.00 65.52 86 LYS A N 1
ATOM 651 C CA . LYS A 1 94 ? -23.200 15.527 20.746 1.00 69.62 86 LYS A CA 1
ATOM 652 C C . LYS A 1 94 ? -21.988 15.266 19.850 1.00 70.73 86 LYS A C 1
ATOM 653 O O . LYS A 1 94 ? -21.282 16.199 19.461 1.00 75.80 86 LYS A O 1
ATOM 659 N N . LYS A 1 95 ? -21.775 14.000 19.500 1.00 66.51 87 LYS A N 1
ATOM 660 C CA . LYS A 1 95 ? -20.670 13.612 18.630 1.00 67.32 87 LYS A CA 1
ATOM 661 C C . LYS A 1 95 ? -20.954 13.951 17.170 1.00 69.37 87 LYS A C 1
ATOM 662 O O . LYS A 1 95 ? -20.046 14.338 16.437 1.00 72.92 87 LYS A O 1
ATOM 668 N N . PRO A 1 101 ? -32.205 10.996 17.387 1.00 53.57 93 PRO A N 1
ATOM 669 C CA . PRO A 1 101 ? -33.338 10.808 18.275 1.00 52.39 93 PRO A CA 1
ATOM 670 C C . PRO A 1 101 ? -33.519 9.348 18.643 1.00 48.13 93 PRO A C 1
ATOM 671 O O . PRO A 1 101 ? -33.283 8.475 17.810 1.00 46.55 93 PRO A O 1
ATOM 675 N N . LEU A 1 102 ? -33.946 9.106 19.883 1.00 46.69 94 LEU A N 1
ATOM 676 C CA . LEU A 1 102 ? -34.286 7.770 20.375 1.00 43.14 94 LEU A CA 1
ATOM 677 C C . LEU A 1 102 ? -35.645 7.337 19.817 1.00 44.02 94 LEU A C 1
ATOM 678 O O . LEU A 1 102 ? -36.662 7.924 20.165 1.00 46.28 94 LEU A O 1
ATOM 683 N N . ILE A 1 103 ? -35.668 6.324 18.951 1.00 43.00 95 ILE A N 1
ATOM 684 C CA . ILE A 1 103 ? -36.929 5.837 18.374 1.00 44.26 95 ILE A CA 1
ATOM 685 C C . ILE A 1 103 ? -37.422 4.604 19.120 1.00 41.90 95 ILE A C 1
ATOM 686 O O . ILE A 1 103 ? -36.731 3.600 19.198 1.00 39.54 95 ILE A O 1
ATOM 691 N N . ASN A 1 104 ? -38.647 4.676 19.618 1.00 43.49 96 ASN A N 1
ATOM 692 C CA . ASN A 1 104 ? -39.149 3.724 20.591 1.00 41.76 96 ASN A CA 1
ATOM 693 C C . ASN A 1 104 ? -40.018 2.611 20.011 1.00 42.01 96 ASN A C 1
ATOM 694 O O . ASN A 1 104 ? -39.861 1.440 20.395 1.00 39.70 96 ASN A O 1
ATOM 699 N N . ASP A 1 105 ? -40.950 2.985 19.128 1.00 44.91 97 ASP A N 1
ATOM 700 C CA . ASP A 1 105 ? -41.850 2.025 18.475 1.00 46.24 97 ASP A CA 1
ATOM 701 C C . ASP A 1 105 ? -41.289 1.650 17.099 1.00 46.50 97 ASP A C 1
ATOM 702 O O . ASP A 1 105 ? -42.000 1.641 16.092 1.00 49.88 97 ASP A O 1
ATOM 707 N N . TRP A 1 106 ? -40.005 1.322 17.059 1.00 43.60 98 TRP A N 1
ATOM 708 C CA . TRP A 1 106 ? -39.299 1.216 15.776 1.00 44.40 98 TRP A CA 1
ATOM 709 C C . TRP A 1 106 ? -39.682 0.014 14.905 1.00 45.48 98 TRP A C 1
ATOM 710 O O . TRP A 1 106 ? -39.400 0.022 13.707 1.00 47.27 98 TRP A O 1
ATOM 721 N N . LEU A 1 107 ? -40.321 -1.002 15.493 1.00 44.85 99 LEU A N 1
ATOM 722 C CA . LEU A 1 107 ? -40.626 -2.248 14.774 1.00 45.94 99 LEU A CA 1
ATOM 723 C C . LEU A 1 107 ? -41.693 -2.079 13.724 1.00 50.30 99 LEU A C 1
ATOM 724 O O . LEU A 1 107 ? -41.678 -2.796 12.721 1.00 52.09 99 LEU A O 1
ATOM 729 N N . LYS A 1 108 ? -42.619 -1.149 13.971 1.00 52.45 100 LYS A N 1
ATOM 730 C CA . LYS A 1 108 ? -43.695 -0.837 13.018 1.00 57.43 100 LYS A CA 1
ATOM 731 C C . LYS A 1 108 ? -43.237 0.092 11.887 1.00 59.70 100 LYS A C 1
ATOM 732 O O . LYS A 1 108 ? -44.022 0.404 10.987 1.00 64.22 100 LYS A O 1
ATOM 738 N N . GLY A 1 109 ? -41.980 0.534 11.934 1.00 57.04 101 GLY A N 1
ATOM 739 C CA . GLY A 1 109 ? -41.389 1.324 10.843 1.00 59.28 101 GLY A CA 1
ATOM 740 C C . GLY A 1 109 ? -40.903 2.680 11.305 1.00 58.67 101 GLY A C 1
ATOM 741 O O . GLY A 1 109 ? -41.349 3.178 12.340 1.00 57.89 101 GLY A O 1
ATOM 742 N N . VAL A 1 110 ? -39.960 3.257 10.559 1.00 59.33 102 VAL A N 1
ATOM 743 C CA . VAL A 1 110 ? -39.515 4.633 10.797 1.00 60.05 102 VAL A CA 1
ATOM 744 C C . VAL A 1 110 ? -39.046 5.274 9.500 1.00 63.54 102 VAL A C 1
ATOM 745 O O . VAL A 1 110 ? -38.252 4.699 8.763 1.00 62.96 102 VAL A O 1
ATOM 749 N N . ALA A 1 111 ? -39.555 6.468 9.229 1.00 67.60 103 ALA A N 1
ATOM 750 C CA . ALA A 1 111 ? -38.987 7.331 8.217 1.00 71.08 103 ALA A CA 1
ATOM 751 C C . ALA A 1 111 ? -37.654 7.827 8.766 1.00 68.52 103 ALA A C 1
ATOM 752 O O . ALA A 1 111 ? -37.532 8.110 9.962 1.00 65.96 103 ALA A O 1
ATOM 754 N N . VAL A 1 112 ? -36.648 7.873 7.900 1.00 69.51 104 VAL A N 1
ATOM 755 C CA . VAL A 1 112 ? -35.331 8.405 8.240 1.00 68.01 104 VAL A CA 1
ATOM 756 C C . VAL A 1 112 ? -34.775 9.021 6.972 1.00 72.37 104 VAL A C 1
ATOM 757 O O . VAL A 1 112 ? -34.677 8.345 5.948 1.00 73.58 104 VAL A O 1
ATOM 761 N N . GLU A 1 113 ? -34.434 10.303 7.034 1.00 75.18 105 GLU A N 1
ATOM 762 C CA . GLU A 1 113 ? -33.970 11.029 5.852 1.00 80.22 105 GLU A CA 1
ATOM 763 C C . GLU A 1 113 ? -32.549 10.576 5.499 1.00 78.70 105 GLU A C 1
ATOM 764 O O . GLU A 1 113 ? -31.800 10.130 6.383 1.00 74.31 105 GLU A O 1
ATOM 770 N N . PRO A 1 114 ? -32.183 10.641 4.204 1.00 82.49 106 PRO A N 1
ATOM 771 C CA . PRO A 1 114 ? -30.793 10.341 3.856 1.00 81.87 106 PRO A CA 1
ATOM 772 C C . PRO A 1 114 ? -29.798 11.227 4.609 1.00 81.50 106 PRO A C 1
ATOM 773 O O . PRO A 1 114 ? -29.964 12.447 4.641 1.00 85.00 106 PRO A O 1
ATOM 777 N N . GLY A 1 115 ? -28.797 10.609 5.235 1.00 77.61 107 GLY A N 1
ATOM 778 C CA . GLY A 1 115 ? -27.737 11.350 5.914 1.00 77.78 107 GLY A CA 1
ATOM 779 C C . GLY A 1 115 ? -27.934 11.572 7.408 1.00 74.45 107 GLY A C 1
ATOM 780 O O . GLY A 1 115 ? -26.981 11.918 8.105 1.00 73.89 107 GLY A O 1
ATOM 781 N N . GLN A 1 116 ? -29.154 11.399 7.915 1.00 72.75 108 GLN A N 1
ATOM 782 C CA . GLN A 1 116 ? -29.373 11.441 9.359 1.00 69.35 108 GLN A CA 1
ATOM 783 C C . GLN A 1 116 ? -29.363 10.019 9.927 1.00 63.86 108 GLN A C 1
ATOM 784 O O . GLN A 1 116 ? -29.347 9.036 9.180 1.00 62.81 108 GLN A O 1
ATOM 790 N N . ALA A 1 117 ? -29.353 9.926 11.253 1.00 60.72 109 ALA A N 1
ATOM 791 C CA . ALA A 1 117 ? -29.244 8.638 11.946 1.00 55.92 109 ALA A CA 1
ATOM 792 C C . ALA A 1 117 ? -30.117 8.605 13.191 1.00 53.68 109 ALA A C 1
ATOM 793 O O . ALA A 1 117 ? -30.128 9.549 13.982 1.00 54.80 109 ALA A O 1
ATOM 795 N N . ILE A 1 118 ? -30.834 7.503 13.372 1.00 51.06 110 ILE A N 1
ATOM 796 C CA . ILE A 1 118 ? -31.680 7.327 14.546 1.00 49.04 110 ILE A CA 1
ATOM 797 C C . ILE A 1 118 ? -31.196 6.118 15.333 1.00 44.79 110 ILE A C 1
ATOM 798 O O . ILE A 1 118 ? -30.600 5.198 14.771 1.00 43.73 110 ILE A O 1
ATOM 803 N N . LEU A 1 119 ? -31.433 6.144 16.642 1.00 43.02 111 LEU A N 1
ATOM 804 C CA . LEU A 1 119 ? -31.054 5.043 17.535 1.00 39.23 111 LEU A CA 1
ATOM 805 C C . LEU A 1 119 ? -32.312 4.357 18.050 1.00 37.85 111 LEU A C 1
ATOM 806 O O . LEU A 1 119 ? -33.093 4.952 18.794 1.00 38.50 111 LEU A O 1
ATOM 811 N N . CYS A 1 120 ? -32.500 3.107 17.632 1.00 36.50 112 CYS A N 1
ATOM 812 C CA . CYS A 1 120 ? -33.599 2.281 18.106 1.00 35.56 112 CYS A CA 1
ATOM 813 C C . CYS A 1 120 ? -33.402 1.979 19.591 1.00 33.40 112 CYS A C 1
ATOM 814 O O . CYS A 1 120 ? -32.255 1.808 20.061 1.00 32.04 112 CYS A O 1
ATOM 817 N N . GLU A 1 121 ? -34.520 1.892 20.315 1.00 33.11 113 GLU A N 1
ATOM 818 C CA . GLU A 1 121 ? -34.482 1.612 21.738 1.00 31.24 113 GLU A CA 1
ATOM 819 C C . GLU A 1 121 ? -33.971 0.178 21.987 1.00 28.95 113 GLU A C 1
ATOM 820 O O . GLU A 1 121 ? -34.230 -0.721 21.185 1.00 29.03 113 GLU A O 1
ATOM 826 N N . ASN A 1 122 ? -33.214 0.004 23.077 1.00 27.33 114 ASN A N 1
ATOM 827 C CA . ASN A 1 122 ? -32.708 -1.299 23.547 1.00 25.24 114 ASN A CA 1
ATOM 828 C C . ASN A 1 122 ? -33.426 -2.508 22.912 1.00 24.85 114 ASN A C 1
ATOM 829 O O . ASN A 1 122 ? -34.621 -2.718 23.104 1.00 25.54 114 ASN A O 1
ATOM 834 N N . VAL A 1 123 ? -32.684 -3.291 22.142 1.00 24.26 115 VAL A N 1
ATOM 835 C CA . VAL A 1 123 ? -33.250 -4.420 21.408 1.00 24.54 115 VAL A CA 1
ATOM 836 C C . VAL A 1 123 ? -33.678 -5.545 22.310 1.00 24.07 115 VAL A C 1
ATOM 837 O O . VAL A 1 123 ? -34.451 -6.397 21.904 1.00 25.32 115 VAL A O 1
ATOM 841 N N . ARG A 1 124 ? -33.120 -5.576 23.517 1.00 23.15 116 ARG A N 1
ATOM 842 C CA . ARG A 1 124 ? -33.437 -6.600 24.503 1.00 22.54 116 ARG A CA 1
ATOM 843 C C . ARG A 1 124 ? -34.767 -6.385 25.233 1.00 23.07 116 ARG A C 1
ATOM 844 O O . ARG A 1 124 ? -35.139 -7.195 26.078 1.00 22.86 116 ARG A O 1
ATOM 852 N N . PHE A 1 125 ? -35.472 -5.300 24.912 1.00 23.96 117 PHE A N 1
ATOM 853 C CA . PHE A 1 125 ? -36.833 -5.106 25.398 1.00 25.42 117 PHE A CA 1
ATOM 854 C C . PHE A 1 125 ? -37.800 -6.007 24.662 1.00 26.97 117 PHE A C 1
ATOM 855 O O . PHE A 1 125 ? -38.799 -6.432 25.244 1.00 28.30 117 PHE A O 1
ATOM 863 N N . ASN A 1 126 ? -37.496 -6.310 23.399 1.00 27.37 118 ASN A N 1
ATOM 864 C CA . ASN A 1 126 ? -38.412 -7.047 22.536 1.00 29.47 118 ASN A CA 1
ATOM 865 C C . ASN A 1 126 ? -38.592 -8.501 22.987 1.00 29.89 118 ASN A C 1
ATOM 866 O O . ASN A 1 126 ? -37.610 -9.255 23.054 1.00 28.28 118 ASN A O 1
ATOM 871 N N . LYS A 1 127 ? -39.836 -8.873 23.315 1.00 31.97 119 LYS A N 1
ATOM 872 C CA . LYS A 1 127 ? -40.237 -10.289 23.392 1.00 33.78 119 LYS A CA 1
ATOM 873 C C . LYS A 1 127 ? -39.603 -11.042 22.212 1.00 34.09 119 LYS A C 1
ATOM 874 O O . LYS A 1 127 ? -39.974 -10.790 21.047 1.00 35.21 119 LYS A O 1
ATOM 880 N N . GLY A 1 128 ? -38.633 -11.918 22.510 1.00 32.72 120 GLY A N 1
ATOM 881 C CA . GLY A 1 128 ? -38.071 -12.836 21.513 1.00 33.68 120 GLY A CA 1
ATOM 882 C C . GLY A 1 128 ? -36.630 -12.626 21.061 1.00 31.60 120 GLY A C 1
ATOM 883 O O . GLY A 1 128 ? -36.096 -13.429 20.294 1.00 32.25 120 GLY A O 1
ATOM 884 N N . GLU A 1 129 ? -35.990 -11.562 21.534 1.00 29.30 121 GLU A N 1
ATOM 885 C CA . GLU A 1 129 ? -34.592 -11.300 21.196 1.00 27.86 121 GLU A CA 1
ATOM 886 C C . GLU A 1 129 ? -33.684 -12.446 21.622 1.00 27.65 121 GLU A C 1
ATOM 887 O O . GLU A 1 129 ? -32.929 -12.998 20.813 1.00 28.30 121 GLU A O 1
ATOM 893 N N . ASN A 1 130 ? -33.756 -12.798 22.896 1.00 27.18 122 ASN A N 1
ATOM 894 C CA . ASN A 1 130 ? -32.892 -13.844 23.443 1.00 27.55 122 ASN A CA 1
ATOM 895 C C . ASN A 1 130 ? -33.067 -15.275 22.839 1.00 29.94 122 ASN A C 1
ATOM 896 O O . ASN A 1 130 ? -32.112 -16.058 22.821 1.00 30.36 122 ASN A O 1
ATOM 901 N N . GLU A 1 131 ? -34.260 -15.600 22.339 1.00 31.92 123 GLU A N 1
ATOM 902 C CA . GLU A 1 131 ? -34.503 -16.899 21.700 1.00 35.03 123 GLU A CA 1
ATOM 903 C C . GLU A 1 131 ? -34.231 -16.880 20.188 1.00 36.10 123 GLU A C 1
ATOM 904 O O . GLU A 1 131 ? -34.409 -17.900 19.512 1.00 38.49 123 GLU A O 1
ATOM 910 N N . ASN A 1 132 ? -33.838 -15.728 19.644 1.00 34.20 124 ASN A N 1
ATOM 911 C CA . ASN A 1 132 ? -33.668 -15.588 18.199 1.00 35.50 124 ASN A CA 1
ATOM 912 C C . ASN A 1 132 ? -34.921 -16.037 17.471 1.00 38.65 124 ASN A C 1
ATOM 913 O O . ASN A 1 132 ? -34.866 -16.827 16.542 1.00 41.21 124 ASN A O 1
ATOM 918 N N . ASN A 1 133 ? -36.053 -15.520 17.938 1.00 38.85 125 ASN A N 1
ATOM 919 C CA . ASN A 1 133 ? -37.377 -15.811 17.396 1.00 42.08 125 ASN A CA 1
ATOM 920 C C . ASN A 1 133 ? -37.460 -15.460 15.918 1.00 44.24 125 ASN A C 1
ATOM 921 O O . ASN A 1 133 ? -37.050 -14.364 15.513 1.00 42.68 125 ASN A O 1
ATOM 926 N N . THR A 1 134 ? -37.983 -16.389 15.122 1.00 48.19 126 THR A N 1
ATOM 927 C CA . THR A 1 134 ? -38.055 -16.201 13.676 1.00 51.00 126 THR A CA 1
ATOM 928 C C . THR A 1 134 ? -38.899 -14.984 13.329 1.00 51.37 126 THR A C 1
ATOM 929 O O . THR A 1 134 ? -38.430 -14.086 12.620 1.00 50.71 126 THR A O 1
ATOM 933 N N . GLU A 1 135 ? -40.134 -14.960 13.838 1.00 52.77 127 GLU A N 1
ATOM 934 C CA . GLU A 1 135 ? -41.086 -13.902 13.495 1.00 54.09 127 GLU A CA 1
ATOM 935 C C . GLU A 1 135 ? -40.491 -12.525 13.776 1.00 50.08 127 GLU A C 1
ATOM 936 O O . GLU A 1 135 ? -40.520 -11.649 12.914 1.00 51.04 127 GLU A O 1
ATOM 942 N N . LEU A 1 136 ? -39.938 -12.349 14.971 1.00 45.98 128 LEU A N 1
ATOM 943 C CA . LEU A 1 136 ? -39.262 -11.101 15.336 1.00 42.57 128 LEU A CA 1
ATOM 944 C C . LEU A 1 136 ? -38.169 -10.724 14.345 1.00 42.10 128 LEU A C 1
ATOM 945 O O . LEU A 1 136 ? -38.039 -9.566 13.971 1.00 41.61 128 LEU A O 1
ATOM 950 N N . ALA A 1 137 ? -37.381 -11.716 13.942 1.00 42.66 129 ALA A N 1
ATOM 951 C CA . ALA A 1 137 ? -36.251 -11.501 13.046 1.00 42.60 129 ALA A CA 1
ATOM 952 C C . ALA A 1 137 ? -36.709 -11.048 11.678 1.00 45.98 129 ALA A C 1
ATOM 953 O O . ALA A 1 137 ? -36.175 -10.089 11.137 1.00 45.75 129 ALA A O 1
ATOM 955 N N . LYS A 1 138 ? -37.693 -11.742 11.116 1.00 49.86 130 LYS A N 1
ATOM 956 C CA . LYS A 1 138 ? -38.251 -11.370 9.810 1.00 53.94 130 LYS A CA 1
ATOM 957 C C . LYS A 1 138 ? -38.741 -9.918 9.823 1.00 53.62 130 LYS A C 1
ATOM 958 O O . LYS A 1 138 ? -38.578 -9.194 8.849 1.00 55.59 130 LYS A O 1
ATOM 964 N N . ARG A 1 139 ? -39.309 -9.496 10.944 1.00 51.61 131 ARG A N 1
ATOM 965 C CA . ARG A 1 139 ? -39.852 -8.149 11.087 1.00 51.74 131 ARG A CA 1
ATOM 966 C C . ARG A 1 139 ? -38.734 -7.109 11.090 1.00 49.00 131 ARG A C 1
ATOM 967 O O . ARG A 1 139 ? -38.872 -6.046 10.492 1.00 50.46 131 ARG A O 1
ATOM 975 N N . MET A 1 140 ? -37.641 -7.416 11.784 1.00 45.48 132 MET A N 1
ATOM 976 C CA . MET A 1 140 ? -36.439 -6.578 11.762 1.00 43.39 132 MET A CA 1
ATOM 977 C C . MET A 1 140 ? -35.876 -6.481 10.344 1.00 46.10 132 MET A C 1
ATOM 978 O O . MET A 1 140 ? -35.403 -5.425 9.938 1.00 46.49 132 MET A O 1
ATOM 983 N N . ALA A 1 141 ? -35.935 -7.589 9.603 1.00 48.48 133 ALA A N 1
ATOM 984 C CA . ALA A 1 141 ? -35.418 -7.657 8.231 1.00 51.64 133 ALA A CA 1
ATOM 985 C C . ALA A 1 141 ? -36.287 -6.878 7.250 1.00 55.73 133 ALA A C 1
ATOM 986 O O . ALA A 1 141 ? -35.801 -6.392 6.225 1.00 58.30 133 ALA A O 1
ATOM 988 N N . GLU A 1 142 ? -37.575 -6.790 7.572 1.00 56.99 134 GLU A N 1
ATOM 989 C CA . GLU A 1 142 ? -38.547 -5.978 6.833 1.00 60.90 134 GLU A CA 1
ATOM 990 C C . GLU A 1 142 ? -38.141 -4.501 6.837 1.00 60.17 134 GLU A C 1
ATOM 991 O O . GLU A 1 142 ? -38.246 -3.821 5.817 1.00 63.83 134 GLU A O 1
ATOM 997 N N . LEU A 1 143 ? -37.653 -4.029 7.986 1.00 56.05 135 LEU A N 1
ATOM 998 C CA . LEU A 1 143 ? -37.382 -2.602 8.225 1.00 55.47 135 LEU A CA 1
ATOM 999 C C . LEU A 1 143 ? -36.145 -2.024 7.512 1.00 55.92 135 LEU A C 1
ATOM 1000 O O . LEU A 1 143 ? -35.895 -0.817 7.605 1.00 56.16 135 LEU A O 1
ATOM 1005 N N . CYS A 1 144 ? -35.379 -2.847 6.797 1.00 56.41 136 CYS A N 1
ATOM 1006 C CA . CYS A 1 144 ? -34.149 -2.349 6.178 1.00 56.93 136 CYS A CA 1
ATOM 1007 C C . CYS A 1 144 ? -33.800 -2.997 4.834 1.00 60.23 136 CYS A C 1
ATOM 1008 O O . CYS A 1 144 ? -34.176 -4.137 4.550 1.00 60.97 136 CYS A O 1
ATOM 1011 N N . ASP A 1 145 ? -33.067 -2.241 4.021 1.00 62.41 137 ASP A N 1
ATOM 1012 C CA . ASP A 1 145 ? -32.490 -2.750 2.779 1.00 65.80 137 ASP A CA 1
ATOM 1013 C C . ASP A 1 145 ? -31.237 -3.561 3.093 1.00 63.15 137 ASP A C 1
ATOM 1014 O O . ASP A 1 145 ? -31.070 -4.670 2.588 1.00 64.41 137 ASP A O 1
ATOM 1019 N N . ILE A 1 146 ? -30.356 -2.986 3.916 1.00 59.85 138 ILE A N 1
ATOM 1020 C CA . ILE A 1 146 ? -29.087 -3.616 4.279 1.00 57.54 138 ILE A CA 1
ATOM 1021 C C . ILE A 1 146 ? -28.929 -3.726 5.793 1.00 52.54 138 ILE A C 1
ATOM 1022 O O . ILE A 1 146 ? -29.260 -2.790 6.528 1.00 50.69 138 ILE A O 1
ATOM 1027 N N . PHE A 1 147 ? -28.418 -4.873 6.245 1.00 50.62 139 PHE A N 1
ATOM 1028 C CA . PHE A 1 147 ? -28.057 -5.071 7.648 1.00 46.52 139 PHE A CA 1
ATOM 1029 C C . PHE A 1 147 ? -26.548 -5.154 7.788 1.00 45.81 139 PHE A C 1
ATOM 1030 O O . PHE A 1 147 ? -25.902 -5.903 7.058 1.00 47.79 139 PHE A O 1
ATOM 1038 N N . VAL A 1 148 ? -26.002 -4.395 8.737 1.00 43.41 140 VAL A N 1
ATOM 1039 C CA . VAL A 1 148 ? -24.571 -4.378 9.002 1.00 42.93 140 VAL A CA 1
ATOM 1040 C C . VAL A 1 148 ? -24.302 -4.863 10.429 1.00 39.38 140 VAL A C 1
ATOM 1041 O O . VAL A 1 148 ? -24.580 -4.138 11.390 1.00 37.38 140 VAL A O 1
ATOM 1045 N N . MET A 1 149 ? -23.789 -6.089 10.561 1.00 38.70 141 MET A N 1
ATOM 1046 C CA . MET A 1 149 ? -23.365 -6.614 11.854 1.00 35.95 141 MET A CA 1
ATOM 1047 C C . MET A 1 149 ? -21.997 -6.062 12.174 1.00 36.31 141 MET A C 1
ATOM 1048 O O . MET A 1 149 ? -20.993 -6.540 11.652 1.00 38.36 141 MET A O 1
ATOM 1053 N N . ASP A 1 150 ? -21.969 -5.068 13.053 1.00 35.23 142 ASP A N 1
ATOM 1054 C CA . ASP A 1 150 ? -20.743 -4.406 13.459 1.00 36.20 142 ASP A CA 1
ATOM 1055 C C . ASP A 1 150 ? -20.520 -4.591 14.962 1.00 34.37 142 ASP A C 1
ATOM 1056 O O . ASP A 1 150 ? -20.013 -3.684 15.616 1.00 34.67 142 ASP A O 1
ATOM 1061 N N . ALA A 1 151 ? -20.879 -5.767 15.495 1.00 33.18 143 ALA A N 1
ATOM 1062 C CA . ALA A 1 151 ? -20.878 -6.013 16.951 1.00 31.39 143 ALA A CA 1
ATOM 1063 C C . ALA A 1 151 ? -20.246 -7.362 17.390 1.00 31.57 143 ALA A C 1
ATOM 1064 O O . ALA A 1 151 ? -20.940 -8.256 17.912 1.00 30.04 143 ALA A O 1
ATOM 1066 N N . PHE A 1 152 ? -18.928 -7.491 17.207 1.00 33.33 144 PHE A N 1
ATOM 1067 C CA . PHE A 1 152 ? -18.217 -8.737 17.528 1.00 33.96 144 PHE A CA 1
ATOM 1068 C C . PHE A 1 152 ? -18.402 -9.195 18.986 1.00 32.60 144 PHE A C 1
ATOM 1069 O O . PHE A 1 152 ? -18.467 -10.401 19.253 1.00 33.12 144 PHE A O 1
ATOM 1077 N N . ALA A 1 153 ? -18.474 -8.258 19.929 1.00 31.24 145 ALA A N 1
ATOM 1078 C CA . ALA A 1 153 ? -18.693 -8.618 21.340 1.00 29.90 145 ALA A CA 1
ATOM 1079 C C . ALA A 1 153 ? -20.021 -9.346 21.595 1.00 27.91 145 ALA A C 1
ATOM 1080 O O . ALA A 1 153 ? -20.222 -9.908 22.672 1.00 27.34 145 ALA A O 1
ATOM 1082 N N . THR A 1 154 ? -20.912 -9.330 20.606 1.00 27.31 146 THR A N 1
ATOM 1083 C CA . THR A 1 154 ? -22.219 -9.980 20.689 1.00 25.94 146 THR A CA 1
ATOM 1084 C C . THR A 1 154 ? -22.351 -11.201 19.753 1.00 27.20 146 THR A C 1
ATOM 1085 O O . THR A 1 154 ? -23.288 -11.997 19.909 1.00 26.79 146 THR A O 1
ATOM 1089 N N . ALA A 1 155 ? -21.415 -11.347 18.807 1.00 28.71 147 ALA A N 1
ATOM 1090 C CA . ALA A 1 155 ? -21.507 -12.343 17.729 1.00 30.71 147 ALA A CA 1
ATOM 1091 C C . ALA A 1 155 ? -21.521 -13.807 18.155 1.00 31.65 147 ALA A C 1
ATOM 1092 O O . ALA A 1 155 ? -21.872 -14.680 17.334 1.00 32.77 147 ALA A O 1
ATOM 1094 N N . HIS A 1 156 ? -21.130 -14.067 19.407 1.00 30.86 148 HIS A N 1
ATOM 1095 C CA . HIS A 1 156 ? -20.974 -15.427 19.901 1.00 32.31 148 HIS A CA 1
ATOM 1096 C C . HIS A 1 156 ? -22.271 -16.052 20.425 1.00 31.53 148 HIS A C 1
ATOM 1097 O O . HIS A 1 156 ? -22.280 -17.218 20.838 1.00 33.08 148 HIS A O 1
ATOM 1104 N N . ARG A 1 157 ? -23.355 -15.284 20.389 1.00 29.88 149 ARG A N 1
ATOM 1105 C CA . ARG A 1 157 ? -24.683 -15.772 20.765 1.00 29.76 149 ARG A CA 1
ATOM 1106 C C . ARG A 1 157 ? -25.690 -15.483 19.675 1.00 29.60 149 ARG A C 1
ATOM 1107 O O . ARG A 1 157 ? -25.590 -14.483 18.969 1.00 28.86 149 ARG A O 1
ATOM 1115 N N . ALA A 1 158 ? -26.669 -16.373 19.564 1.00 30.84 150 ALA A N 1
ATOM 1116 C CA . ALA A 1 158 ? -27.678 -16.298 18.517 1.00 31.69 150 ALA A CA 1
ATOM 1117 C C . ALA A 1 158 ? -28.871 -15.572 19.084 1.00 30.14 150 ALA A C 1
ATOM 1118 O O . ALA A 1 158 ? -29.559 -16.079 19.976 1.00 29.70 150 ALA A O 1
ATOM 1120 N N . GLN A 1 159 ? -29.087 -14.365 18.583 1.00 29.33 151 GLN A N 1
ATOM 1121 C CA . GLN A 1 159 ? -30.184 -13.532 19.029 1.00 28.48 151 GLN A CA 1
ATOM 1122 C C . GLN A 1 159 ? -30.736 -12.784 17.827 1.00 29.31 151 GLN A C 1
ATOM 1123 O O . GLN A 1 159 ? -29.997 -12.499 16.893 1.00 30.27 151 GLN A O 1
ATOM 1129 N N . ALA A 1 160 ? -32.036 -12.507 17.840 1.00 29.68 152 ALA A N 1
ATOM 1130 C CA . ALA A 1 160 ? -32.726 -11.874 16.711 1.00 31.15 152 ALA A CA 1
ATOM 1131 C C . ALA A 1 160 ? -31.925 -10.722 16.082 1.00 30.27 152 ALA A C 1
ATOM 1132 O O . ALA A 1 160 ? -31.849 -10.586 14.873 1.00 31.58 152 ALA A O 1
ATOM 1134 N N . SER A 1 161 ? -31.323 -9.909 16.938 1.00 28.20 153 SER A N 1
ATOM 1135 C CA . SER A 1 161 ? -30.594 -8.719 16.529 1.00 27.99 153 SER A CA 1
ATOM 1136 C C . SER A 1 161 ? -29.137 -8.960 16.103 1.00 28.17 153 SER A C 1
ATOM 1137 O O . SER A 1 161 ? -28.507 -8.057 15.531 1.00 28.05 153 SER A O 1
ATOM 1140 N N . THR A 1 162 ? -28.611 -10.160 16.384 1.00 28.54 154 THR A N 1
ATOM 1141 C CA . THR A 1 162 ? -27.230 -10.551 16.010 1.00 29.43 154 THR A CA 1
ATOM 1142 C C . THR A 1 162 ? -27.136 -11.666 14.968 1.00 32.41 154 THR A C 1
ATOM 1143 O O . THR A 1 162 ? -26.094 -11.819 14.316 1.00 34.19 154 THR A O 1
ATOM 1147 N N . ALA A 1 163 ? -28.204 -12.447 14.829 1.00 33.78 155 ALA A N 1
ATOM 1148 C CA . ALA A 1 163 ? -28.187 -13.647 14.016 1.00 36.71 155 ALA A CA 1
ATOM 1149 C C . ALA A 1 163 ? -29.423 -13.766 13.121 1.00 39.31 155 ALA A C 1
ATOM 1150 O O . ALA A 1 163 ? -29.309 -13.865 11.899 1.00 42.01 155 ALA A O 1
ATOM 1152 N N . GLY A 1 164 ? -30.601 -13.776 13.739 1.00 38.86 156 GLY A N 1
ATOM 1153 C CA . GLY A 1 164 ? -31.857 -13.966 13.017 1.00 41.46 156 GLY A CA 1
ATOM 1154 C C . GLY A 1 164 ? -32.087 -12.933 11.933 1.00 42.69 156 GLY A C 1
ATOM 1155 O O . GLY A 1 164 ? -32.416 -13.289 10.802 1.00 46.33 156 GLY A O 1
ATOM 1156 N N . VAL A 1 165 ? -31.909 -11.657 12.273 1.00 40.28 157 VAL A N 1
ATOM 1157 C CA . VAL A 1 165 ? -32.133 -10.578 11.318 1.00 41.50 157 VAL A CA 1
ATOM 1158 C C . VAL A 1 165 ? -31.256 -10.747 10.079 1.00 43.87 157 VAL A C 1
ATOM 1159 O O . VAL A 1 165 ? -31.748 -10.590 8.949 1.00 47.28 157 VAL A O 1
ATOM 1163 N N . ALA A 1 166 ? -29.985 -11.096 10.286 1.00 42.49 158 ALA A N 1
ATOM 1164 C CA . ALA A 1 166 ? -29.047 -11.316 9.177 1.00 44.88 158 ALA A CA 1
ATOM 1165 C C . ALA A 1 166 ? -29.435 -12.519 8.312 1.00 48.41 158 ALA A C 1
ATOM 1166 O O . ALA A 1 166 ? -29.125 -12.553 7.118 1.00 51.56 158 ALA A O 1
ATOM 1168 N N . ALA A 1 167 ? -30.112 -13.497 8.913 1.00 48.11 159 ALA A N 1
ATOM 1169 C CA . ALA A 1 167 ? -30.579 -14.662 8.178 1.00 51.90 159 ALA A CA 1
ATOM 1170 C C . ALA A 1 167 ? -31.598 -14.285 7.102 1.00 55.40 159 ALA A C 1
ATOM 1171 O O . ALA A 1 167 ? -31.598 -14.883 6.020 1.00 59.62 159 ALA A O 1
ATOM 1173 N N . TYR A 1 168 ? -32.440 -13.286 7.394 1.00 54.14 160 TYR A N 1
ATOM 1174 C CA . TYR A 1 168 ? -33.573 -12.911 6.514 1.00 57.69 160 TYR A CA 1
ATOM 1175 C C . TYR A 1 168 ? -33.533 -11.483 5.920 1.00 57.72 160 TYR A C 1
ATOM 1176 O O . TYR A 1 168 ? -34.527 -11.026 5.355 1.00 60.12 160 TYR A O 1
ATOM 1185 N N . ALA A 1 169 ? -32.408 -10.781 6.056 1.00 55.33 161 ALA A N 1
ATOM 1186 C CA . ALA A 1 169 ? -32.281 -9.412 5.538 1.00 55.81 161 ALA A CA 1
ATOM 1187 C C . ALA A 1 169 ? -31.851 -9.428 4.070 1.00 60.27 161 ALA A C 1
ATOM 1188 O O . ALA A 1 169 ? -30.942 -10.175 3.706 1.00 61.05 161 ALA A O 1
ATOM 1190 N N . LYS A 1 170 ? -32.506 -8.601 3.244 1.00 63.58 162 LYS A N 1
ATOM 1191 C CA . LYS A 1 170 ? -32.215 -8.473 1.793 1.00 68.57 162 LYS A CA 1
ATOM 1192 C C . LYS A 1 170 ? -30.732 -8.554 1.468 1.00 68.29 162 LYS A C 1
ATOM 1193 O O . LYS A 1 170 ? -30.322 -9.290 0.582 1.00 71.33 162 LYS A O 1
ATOM 1199 N N . LEU A 1 171 ? -29.940 -7.793 2.217 1.00 64.85 163 LEU A N 1
ATOM 1200 C CA . LEU A 1 171 ? -28.500 -7.703 2.026 1.00 64.70 163 LEU A CA 1
ATOM 1201 C C . LEU A 1 171 ? -27.849 -7.645 3.417 1.00 59.45 163 LEU A C 1
ATOM 1202 O O . LEU A 1 171 ? -28.214 -6.802 4.236 1.00 56.79 163 LEU A O 1
ATOM 1207 N N . ALA A 1 172 ? -26.927 -8.563 3.704 1.00 58.45 164 ALA A N 1
ATOM 1208 C CA . ALA A 1 172 ? -26.284 -8.616 5.034 1.00 54.06 164 ALA A CA 1
ATOM 1209 C C . ALA A 1 172 ? -24.761 -8.629 4.921 1.00 54.31 164 ALA A C 1
ATOM 1210 O O . ALA A 1 172 ? -24.202 -9.280 4.032 1.00 57.59 164 ALA A O 1
ATOM 1212 N N . CYS A 1 173 ? -24.102 -7.905 5.822 1.00 51.42 165 CYS A N 1
ATOM 1213 C CA . CYS A 1 173 ? -22.650 -7.753 5.792 1.00 52.20 165 CYS A CA 1
ATOM 1214 C C . CYS A 1 173 ? -22.093 -7.423 7.180 1.00 48.62 165 CYS A C 1
ATOM 1215 O O . CYS A 1 173 ? -22.844 -7.274 8.148 1.00 45.29 165 CYS A O 1
ATOM 1218 N N . ALA A 1 174 ? -20.770 -7.317 7.262 1.00 49.54 166 ALA A N 1
ATOM 1219 C CA . ALA A 1 174 ? -20.098 -6.916 8.490 1.00 47.02 166 ALA A CA 1
ATOM 1220 C C . ALA A 1 174 ? -19.594 -5.477 8.368 1.00 47.96 166 ALA A C 1
ATOM 1221 O O . ALA A 1 174 ? -19.217 -5.039 7.279 1.00 51.30 166 ALA A O 1
ATOM 1223 N N . GLY A 1 175 ? -19.595 -4.755 9.486 1.00 45.37 167 GLY A N 1
ATOM 1224 C CA . GLY A 1 175 ? -19.043 -3.407 9.548 1.00 46.66 167 GLY A CA 1
ATOM 1225 C C . GLY A 1 175 ? -17.545 -3.453 9.777 1.00 48.33 167 GLY A C 1
ATOM 1226 O O . GLY A 1 175 ? -16.991 -4.533 9.987 1.00 48.23 167 GLY A O 1
ATOM 1227 N N . PRO A 1 176 ? -16.875 -2.282 9.753 1.00 50.43 168 PRO A N 1
ATOM 1228 C CA . PRO A 1 176 ? -15.413 -2.209 9.912 1.00 52.71 168 PRO A CA 1
ATOM 1229 C C . PRO A 1 176 ? -14.846 -2.618 11.291 1.00 50.65 168 PRO A C 1
ATOM 1230 O O . PRO A 1 176 ? -13.708 -3.071 11.368 1.00 52.35 168 PRO A O 1
ATOM 1234 N N . LEU A 1 177 ? -15.611 -2.480 12.369 1.00 47.48 169 LEU A N 1
ATOM 1235 C CA . LEU A 1 177 ? -15.108 -2.902 13.684 1.00 45.98 169 LEU A CA 1
ATOM 1236 C C . LEU A 1 177 ? -14.978 -4.418 13.765 1.00 44.83 169 LEU A C 1
ATOM 1237 O O . LEU A 1 177 ? -13.931 -4.930 14.137 1.00 46.13 169 LEU A O 1
ATOM 1242 N N . LEU A 1 178 ? -16.041 -5.123 13.387 1.00 42.93 170 LEU A N 1
ATOM 1243 C CA . LEU A 1 178 ? -16.031 -6.579 13.325 1.00 42.38 170 LEU A CA 1
ATOM 1244 C C . LEU A 1 178 ? -14.936 -6.986 12.352 1.00 45.86 170 LEU A C 1
ATOM 1245 O O . LEU A 1 178 ? -14.290 -8.021 12.548 1.00 46.42 170 LEU A O 1
ATOM 1250 N N . ILE A 1 179 ? -14.688 -6.117 11.358 1.00 52.76 171 ILE A N 1
ATOM 1251 C CA . ILE A 1 179 ? -13.586 -6.315 10.418 1.00 52.91 171 ILE A CA 1
ATOM 1252 C C . ILE A 1 179 ? -12.218 -6.187 11.092 1.00 50.71 171 ILE A C 1
ATOM 1253 O O . ILE A 1 179 ? -11.361 -7.044 10.902 1.00 49.30 171 ILE A O 1
ATOM 1258 N N . SER A 1 180 ? -12.000 -5.129 11.867 1.00 50.60 172 SER A N 1
ATOM 1259 C CA . SER A 1 180 ? -10.721 -4.969 12.551 1.00 49.08 172 SER A CA 1
ATOM 1260 C C . SER A 1 180 ? -10.473 -6.161 13.455 1.00 46.28 172 SER A C 1
ATOM 1261 O O . SER A 1 180 ? -9.418 -6.799 13.379 1.00 44.95 172 SER A O 1
ATOM 1264 N N . GLU A 1 181 ? -11.463 -6.466 14.293 1.00 45.58 173 GLU A N 1
ATOM 1265 C CA . GLU A 1 181 ? -11.353 -7.566 15.242 1.00 43.03 173 GLU A CA 1
ATOM 1266 C C . GLU A 1 181 ? -11.101 -8.896 14.530 1.00 42.43 173 GLU A C 1
ATOM 1267 O O . GLU A 1 181 ? -10.238 -9.656 14.946 1.00 41.11 173 GLU A O 1
ATOM 1273 N N . VAL A 1 182 ? -11.835 -9.191 13.465 1.00 44.10 174 VAL A N 1
ATOM 1274 C CA . VAL A 1 182 ? -11.600 -10.447 12.758 1.00 43.98 174 VAL A CA 1
ATOM 1275 C C . VA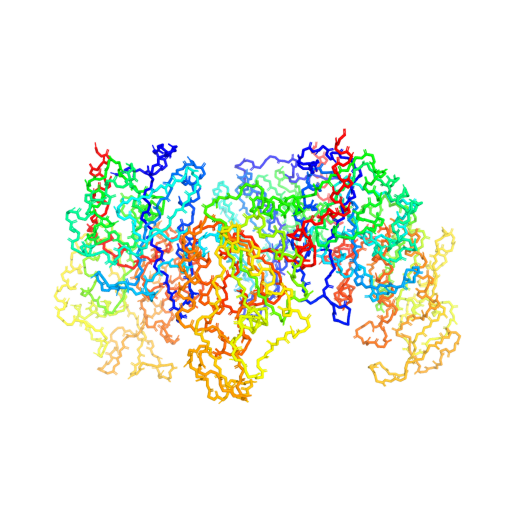L A 1 182 ? -10.209 -10.442 12.121 1.00 43.96 174 VAL A C 1
ATOM 1276 O O . VAL A 1 182 ? -9.477 -11.420 12.226 1.00 42.48 174 VAL A O 1
ATOM 1280 N N . GLU A 1 183 ? -9.838 -9.334 11.485 1.00 45.83 175 GLU A N 1
ATOM 1281 C CA . GLU A 1 183 ? -8.525 -9.224 10.844 1.00 46.24 175 GLU A CA 1
ATOM 1282 C C . GLU A 1 183 ? -7.413 -9.564 11.830 1.00 43.71 175 GLU A C 1
ATOM 1283 O O . GLU A 1 183 ? -6.553 -10.379 11.526 1.00 43.05 175 GLU A O 1
ATOM 1289 N N . ALA A 1 184 ? -7.451 -8.945 13.007 1.00 42.46 176 ALA A N 1
ATOM 1290 C CA . ALA A 1 184 ? -6.410 -9.118 14.020 1.00 40.49 176 ALA A CA 1
ATOM 1291 C C . ALA A 1 184 ? -6.358 -10.538 14.559 1.00 38.56 176 ALA A C 1
ATOM 1292 O O . ALA A 1 184 ? -5.304 -11.174 14.553 1.00 37.73 176 ALA A O 1
ATOM 1294 N N . LEU A 1 185 ? -7.494 -11.037 15.023 1.00 38.18 177 LEU A N 1
ATOM 1295 C CA . LEU A 1 185 ? -7.540 -12.381 15.574 1.00 36.68 177 LEU A CA 1
ATOM 1296 C C . LEU A 1 185 ? -7.081 -13.402 14.546 1.00 37.52 177 LEU A C 1
ATOM 1297 O O . LEU A 1 185 ? -6.157 -14.173 14.814 1.00 36.78 177 LEU A O 1
ATOM 1302 N N . SER A 1 186 ? -7.707 -13.395 13.372 1.00 39.84 178 SER A N 1
ATOM 1303 C CA . SER A 1 186 ? -7.442 -14.414 12.359 1.00 41.11 178 SER A CA 1
ATOM 1304 C C . SER A 1 186 ? -6.099 -14.220 11.675 1.00 42.03 178 SER A C 1
ATOM 1305 O O . SER A 1 186 ? -5.491 -15.205 11.259 1.00 42.53 178 SER A O 1
ATOM 1308 N N . ARG A 1 187 ? -5.633 -12.971 11.556 1.00 42.91 179 ARG A N 1
ATOM 1309 C CA . ARG A 1 187 ? -4.247 -12.704 11.116 1.00 43.50 179 ARG A CA 1
ATOM 1310 C C . ARG A 1 187 ? -3.259 -13.565 11.903 1.00 41.77 179 ARG A C 1
ATOM 1311 O O . ARG A 1 187 ? -2.367 -14.186 11.321 1.00 42.89 179 ARG A O 1
ATOM 1319 N N . ALA A 1 188 ? -3.424 -13.589 13.220 1.00 39.75 180 ALA A N 1
ATOM 1320 C CA . ALA A 1 188 ? -2.545 -14.359 14.082 1.00 38.36 180 ALA A CA 1
ATOM 1321 C C . ALA A 1 188 ? -3.050 -15.764 14.349 1.00 37.63 180 ALA A C 1
ATOM 1322 O O . ALA A 1 188 ? -2.742 -16.321 15.413 1.00 36.58 180 ALA A O 1
ATOM 1324 N N . LEU A 1 189 ? -3.814 -16.339 13.414 1.00 38.93 181 LEU A N 1
ATOM 1325 C CA . LEU A 1 189 ? -4.334 -17.717 13.571 1.00 38.39 181 LEU A CA 1
ATOM 1326 C C . LEU A 1 189 ? -4.510 -18.538 12.276 1.00 40.46 181 LEU A C 1
ATOM 1327 O O . LEU A 1 189 ? -4.918 -19.692 12.347 1.00 40.73 181 LEU A O 1
ATOM 1332 N N . GLU A 1 190 ? -4.243 -17.964 11.105 1.00 42.31 182 GLU A N 1
ATOM 1333 C CA . GLU A 1 190 ? -4.407 -18.706 9.845 1.00 44.67 182 GLU A CA 1
ATOM 1334 C C . GLU A 1 190 ? -3.257 -18.485 8.857 1.00 46.55 182 GLU A C 1
ATOM 1335 O O . GLU A 1 190 ? -3.125 -19.220 7.859 1.00 48.81 182 GLU A O 1
ATOM 1341 N N . ASN A 1 191 ? -2.463 -17.448 9.099 1.00 45.84 183 ASN A N 1
ATOM 1342 C CA . ASN A 1 191 ? -1.097 -17.388 8.576 1.00 46.45 183 ASN A CA 1
ATOM 1343 C C . ASN A 1 191 ? -0.300 -16.446 9.464 1.00 44.77 183 ASN A C 1
ATOM 1344 O O . ASN A 1 191 ? -0.053 -15.290 9.112 1.00 46.04 183 ASN A O 1
ATOM 1349 N N . PRO A 1 192 ? 0.050 -16.932 10.662 1.00 41.99 184 PRO A N 1
ATOM 1350 C CA . PRO A 1 192 ? 0.846 -16.136 11.579 1.00 40.52 184 PRO A CA 1
ATOM 1351 C C . PRO A 1 192 ? 2.267 -15.994 11.067 1.00 41.83 184 PRO A C 1
ATOM 1352 O O . PRO A 1 192 ? 2.764 -16.886 10.372 1.00 42.94 184 PRO A O 1
ATOM 1356 N N . GLN A 1 193 ? 2.906 -14.872 11.377 1.00 41.94 185 GLN A N 1
ATOM 1357 C CA . GLN A 1 193 ? 4.334 -14.754 11.149 1.00 43.09 185 GLN A CA 1
ATOM 1358 C C . GLN A 1 193 ? 5.001 -15.624 12.215 1.00 41.36 185 GLN A C 1
ATOM 1359 O O . GLN A 1 193 ? 4.893 -15.335 13.391 1.00 39.94 185 GLN A O 1
ATOM 1365 N N . LYS A 1 194 ? 5.637 -16.718 11.800 1.00 42.16 186 LYS A N 1
ATOM 1366 C CA . LYS A 1 194 ? 6.213 -17.687 12.741 1.00 40.65 186 LYS A CA 1
ATOM 1367 C C . LYS A 1 194 ? 7.506 -17.162 13.392 1.00 40.48 186 LYS A C 1
ATOM 1368 O O . LYS A 1 194 ? 8.142 -16.264 12.869 1.00 42.15 186 LYS A O 1
ATOM 1374 N N . PRO A 1 195 ? 7.873 -17.693 14.565 1.00 38.82 187 PRO A N 1
ATOM 1375 C CA . PRO A 1 195 ? 7.074 -18.580 15.436 1.00 36.50 187 PRO A CA 1
ATOM 1376 C C . PRO A 1 195 ? 5.864 -17.877 16.052 1.00 34.72 187 PRO A C 1
ATOM 1377 O O . PRO A 1 195 ? 5.950 -16.695 16.396 1.00 34.68 187 PRO A O 1
ATOM 1381 N N . LEU A 1 196 ? 4.747 -18.599 16.143 1.00 33.27 188 LEU A N 1
ATOM 1382 C CA . LEU A 1 196 ? 3.583 -18.142 16.875 1.00 31.54 188 LEU A CA 1
ATOM 1383 C C . LEU A 1 196 ? 3.716 -18.660 18.291 1.00 29.60 188 LEU A C 1
ATOM 1384 O O . LEU A 1 196 ? 3.984 -19.842 18.479 1.00 29.49 188 LEU A O 1
ATOM 1389 N N . VAL A 1 197 ? 3.532 -17.785 19.279 1.00 28.49 189 VAL A N 1
ATOM 1390 C CA . VAL A 1 197 ? 3.493 -18.193 20.691 1.00 26.84 189 VAL A CA 1
ATOM 1391 C C . VAL A 1 197 ? 2.179 -17.798 21.354 1.00 25.60 189 VAL A C 1
ATOM 1392 O O . VAL A 1 197 ? 1.670 -16.706 21.140 1.00 26.10 189 VAL A O 1
ATOM 1396 N N . ALA A 1 198 ? 1.636 -18.684 22.173 1.00 24.54 190 ALA A N 1
ATOM 1397 C CA . ALA A 1 198 ? 0.370 -18.431 22.842 1.00 23.72 190 ALA A CA 1
ATOM 1398 C C . ALA A 1 198 ? 0.567 -18.602 24.330 1.00 22.86 190 ALA A C 1
ATOM 1399 O O . ALA A 1 198 ? 0.900 -19.693 24.781 1.00 23.25 190 ALA A O 1
ATOM 1401 N N . VAL A 1 199 ? 0.368 -17.528 25.086 1.00 22.82 191 VAL A N 1
ATOM 1402 C CA . VAL A 1 199 ? 0.385 -17.560 26.557 1.00 22.02 191 VAL A CA 1
ATOM 1403 C C . VAL A 1 199 ? -1.045 -17.640 27.076 1.00 21.77 191 VAL A C 1
ATOM 1404 O O . VAL A 1 199 ? -1.892 -16.848 26.681 1.00 22.20 191 VAL A O 1
ATOM 1408 N N . VAL A 1 200 ? -1.317 -18.592 27.957 1.00 21.30 192 VAL A N 1
ATOM 1409 C CA . VAL A 1 200 ? -2.685 -18.829 28.435 1.00 21.20 192 VAL A CA 1
ATOM 1410 C C . VAL A 1 200 ? -2.662 -19.014 29.953 1.00 20.95 192 VAL A C 1
ATOM 1411 O O . VAL A 1 200 ? -2.090 -19.985 30.457 1.00 20.62 192 VAL A O 1
ATOM 1415 N N . GLY A 1 201 ? -3.263 -18.063 30.665 1.00 21.27 193 GLY A N 1
ATOM 1416 C CA . GLY A 1 201 ? -3.256 -18.043 32.119 1.00 21.10 193 GLY A CA 1
ATOM 1417 C C . GLY A 1 201 ? -4.653 -17.890 32.685 1.00 21.64 193 GLY A C 1
ATOM 1418 O O . GLY A 1 201 ? -5.599 -17.558 31.975 1.00 22.33 193 GLY A O 1
ATOM 1419 N N . GLY A 1 202 ? -4.795 -18.159 33.972 1.00 21.66 194 GLY A N 1
ATOM 1420 C CA . GLY A 1 202 ? -6.103 -18.110 34.582 1.00 22.11 194 GLY A CA 1
ATOM 1421 C C . GLY A 1 202 ? -6.274 -19.036 35.757 1.00 21.94 194 GLY A C 1
ATOM 1422 O O . GLY A 1 202 ? -5.354 -19.776 36.127 1.00 21.79 194 GLY A O 1
ATOM 1423 N N . SER A 1 203 ? -7.477 -19.005 36.316 1.00 22.33 195 SER A N 1
ATOM 1424 C CA . SER A 1 203 ? -7.757 -19.702 37.549 1.00 22.68 195 SER A CA 1
ATOM 1425 C C . SER A 1 203 ? -7.924 -21.200 37.290 1.00 21.95 195 SER A C 1
ATOM 1426 O O . SER A 1 203 ? -7.638 -22.014 38.164 1.00 21.91 195 SER A O 1
ATOM 1429 N N . LYS A 1 204 ? -8.369 -21.551 36.085 1.00 21.46 196 LYS A N 1
ATOM 1430 C CA . LYS A 1 204 ? -8.930 -22.867 35.826 1.00 21.56 196 LYS A CA 1
ATOM 1431 C C . LYS A 1 204 ? -8.548 -23.383 34.458 1.00 21.40 196 LYS A C 1
ATOM 1432 O O . LYS A 1 204 ? -8.719 -22.664 33.466 1.00 21.78 196 LYS A O 1
ATOM 1438 N N . VAL A 1 205 ? -8.062 -24.630 34.418 1.00 21.17 197 VAL A N 1
ATOM 1439 C CA . VAL A 1 205 ? -7.917 -25.422 33.173 1.00 21.30 197 VAL A CA 1
ATOM 1440 C C . VAL A 1 205 ? -9.248 -25.572 32.462 1.00 22.15 197 VAL A C 1
ATOM 1441 O O . VAL A 1 205 ? -9.330 -25.435 31.246 1.00 22.36 197 VAL A O 1
ATOM 1445 N N . SER A 1 206 ? -10.274 -25.850 33.262 1.00 22.90 198 SER A N 1
ATOM 1446 C CA . SER A 1 206 ? -11.599 -26.246 32.792 1.00 24.35 198 SER A CA 1
ATOM 1447 C C . SER A 1 206 ? -12.331 -25.170 32.016 1.00 24.97 198 SER A C 1
ATOM 1448 O O . SER A 1 206 ? -13.274 -25.463 31.315 1.00 26.26 198 SER A O 1
ATOM 1451 N N . THR A 1 207 ? -11.916 -23.920 32.163 1.00 24.50 199 THR A N 1
ATOM 1452 C CA . THR A 1 207 ? -12.536 -22.836 31.419 1.00 25.42 199 THR A CA 1
ATOM 1453 C C . THR A 1 207 ? -11.734 -22.481 30.185 1.00 24.81 199 THR A C 1
ATOM 1454 O O . THR A 1 207 ? -12.191 -21.666 29.384 1.00 25.47 199 THR A O 1
ATOM 1458 N N . LYS A 1 208 ? -10.552 -23.083 30.025 1.00 23.70 200 LYS A N 1
ATOM 1459 C CA . LYS A 1 208 ? -9.665 -22.734 28.914 1.00 23.38 200 LYS A CA 1
ATOM 1460 C C . LYS A 1 208 ? -9.084 -23.912 28.118 1.00 23.24 200 LYS A C 1
ATOM 1461 O O . LYS A 1 208 ? -8.216 -23.726 27.250 1.00 22.72 200 LYS A O 1
ATOM 1467 N N . ILE A 1 209 ? -9.601 -25.109 28.379 1.00 23.70 201 ILE A N 1
ATOM 1468 C CA . ILE A 1 209 ? -9.115 -26.322 27.764 1.00 23.86 201 ILE A CA 1
ATOM 1469 C C . ILE A 1 209 ? -9.428 -26.357 26.275 1.00 25.26 201 ILE A C 1
ATOM 1470 O O . ILE A 1 209 ? -8.652 -26.890 25.479 1.00 25.69 201 ILE A O 1
ATOM 1475 N N . HIS A 1 210 ? -10.566 -25.806 25.891 1.00 26.34 202 HIS A N 1
ATOM 1476 C CA . HIS A 1 210 ? -10.974 -25.865 24.493 1.00 28.39 202 HIS A CA 1
ATOM 1477 C C . HIS A 1 210 ? -10.128 -24.867 23.699 1.00 27.60 202 HIS A C 1
ATOM 1478 O O . HIS A 1 210 ? -9.861 -25.070 22.528 1.00 29.05 202 HIS A O 1
ATOM 1485 N N . LEU A 1 211 ? -9.682 -23.810 24.361 1.00 26.16 203 LEU A N 1
ATOM 1486 C CA . LEU A 1 211 ? -8.783 -22.834 23.754 1.00 25.83 203 LEU A CA 1
ATOM 1487 C C . LEU A 1 211 ? -7.404 -23.419 23.547 1.00 25.46 203 LEU A C 1
ATOM 1488 O O . LEU A 1 211 ? -6.789 -23.244 22.504 1.00 26.43 203 LEU A O 1
ATOM 1493 N N . LEU A 1 212 ? -6.922 -24.133 24.548 1.00 24.74 204 LEU A N 1
ATOM 1494 C CA . LEU A 1 212 ? -5.658 -24.843 24.430 1.00 24.09 204 LEU A CA 1
ATOM 1495 C C . LEU A 1 212 ? -5.684 -25.829 23.257 1.00 25.64 204 LEU A C 1
ATOM 1496 O O . LEU A 1 212 ? -4.696 -25.941 22.515 1.00 26.06 204 LEU A O 1
ATOM 1501 N N . GLU A 1 213 ? -6.820 -26.503 23.058 1.00 26.77 205 GLU A N 1
ATOM 1502 C CA . GLU A 1 213 ? -6.926 -27.540 22.026 1.00 28.62 205 GLU A CA 1
ATOM 1503 C C . GLU A 1 213 ? -6.778 -26.969 20.630 1.00 29.65 205 GLU A C 1
ATOM 1504 O O . GLU A 1 213 ? -6.076 -27.543 19.784 1.00 30.46 205 GLU A O 1
ATOM 1510 N N . ASN A 1 214 ? -7.433 -25.837 20.396 1.00 29.58 206 ASN A N 1
ATOM 1511 C CA . ASN A 1 214 ? -7.409 -25.202 19.080 1.00 30.84 206 ASN A CA 1
ATOM 1512 C C . ASN A 1 214 ? -6.034 -24.606 18.805 1.00 30.01 206 ASN A C 1
ATOM 1513 O O . ASN A 1 214 ? -5.521 -24.732 17.704 1.00 31.34 206 ASN A O 1
ATOM 1518 N N . LEU A 1 215 ? -5.440 -23.971 19.814 1.00 28.27 207 LEU A N 1
ATOM 1519 C CA . LEU A 1 215 ? -4.124 -23.337 19.658 1.00 27.98 207 LEU A CA 1
ATOM 1520 C C . LEU A 1 215 ? -3.001 -24.375 19.480 1.00 28.44 207 LEU A C 1
ATOM 1521 O O . LEU A 1 215 ? -2.006 -24.110 18.817 1.00 28.86 207 LEU A O 1
ATOM 1526 N N . LEU A 1 216 ? -3.180 -25.558 20.058 1.00 28.42 208 LEU A N 1
ATOM 1527 C CA . LEU A 1 216 ? -2.196 -26.614 19.935 1.00 28.94 208 LEU A CA 1
ATOM 1528 C C . LEU A 1 216 ? -1.929 -26.952 18.493 1.00 30.94 208 LEU A C 1
ATOM 1529 O O . LEU A 1 216 ? -0.798 -27.194 18.124 1.00 32.04 208 LEU A O 1
ATOM 1534 N N . ASP A 1 217 ? -2.965 -26.954 17.665 1.00 32.36 209 ASP A N 1
ATOM 1535 C CA . ASP A 1 217 ? -2.800 -27.281 16.248 1.00 34.81 209 ASP A CA 1
ATOM 1536 C C . ASP A 1 217 ? -2.165 -26.159 15.448 1.00 35.09 209 ASP A C 1
ATOM 1537 O O . ASP A 1 217 ? -1.990 -26.280 14.237 1.00 36.97 209 ASP A O 1
ATOM 1542 N N . LYS A 1 218 ? -1.847 -25.060 16.122 1.00 33.40 210 LYS A N 1
ATOM 1543 C CA . LYS A 1 218 ? -1.464 -23.833 15.451 1.00 33.51 210 LYS A CA 1
ATOM 1544 C C . LYS A 1 218 ? -0.143 -23.244 15.915 1.00 32.40 210 LYS A C 1
ATOM 1545 O O . LYS A 1 218 ? 0.562 -22.659 15.115 1.00 33.69 210 LYS A O 1
ATOM 1551 N N . VAL A 1 219 ? 0.186 -23.381 17.201 1.00 30.58 211 VAL A N 1
ATOM 1552 C CA . VAL A 1 219 ? 1.327 -22.686 17.795 1.00 29.45 211 VAL A CA 1
ATOM 1553 C C . VAL A 1 219 ? 2.622 -23.472 17.666 1.00 30.35 211 VAL A C 1
ATOM 1554 O O . VAL A 1 219 ? 2.611 -24.659 17.360 1.00 31.11 211 VAL A O 1
ATOM 1558 N N . ASP A 1 220 ? 3.737 -22.787 17.902 1.00 30.36 212 ASP A N 1
ATOM 1559 C CA . ASP A 1 220 ? 5.046 -23.420 17.964 1.00 31.11 212 ASP A CA 1
ATOM 1560 C C . ASP A 1 220 ? 5.487 -23.603 19.415 1.00 29.63 212 ASP A C 1
ATOM 1561 O O . ASP A 1 220 ? 6.062 -24.627 19.773 1.00 29.72 212 ASP A O 1
ATOM 1566 N N . GLN A 1 221 ? 5.222 -22.595 20.239 1.00 28.48 213 GLN A N 1
ATOM 1567 C CA . GLN A 1 221 ? 5.428 -22.661 21.674 1.00 27.04 213 GLN A CA 1
ATOM 1568 C C . GLN A 1 221 ? 4.082 -22.382 22.330 1.00 25.87 213 GLN A C 1
ATOM 1569 O O . GLN A 1 221 ? 3.244 -21.669 21.742 1.00 25.95 213 GLN A O 1
ATOM 1575 N N . LEU A 1 222 ? 3.857 -22.950 23.522 1.00 24.72 214 LEU A N 1
ATOM 1576 C CA . LEU A 1 222 ? 2.667 -22.617 24.332 1.00 23.63 214 LEU A CA 1
ATOM 1577 C C . LEU A 1 222 ? 3.038 -22.514 25.803 1.00 22.58 214 LEU A C 1
ATOM 1578 O O . LEU A 1 222 ? 3.779 -23.346 26.322 1.00 22.77 214 LEU A O 1
ATOM 1583 N N . ILE A 1 223 ? 2.520 -21.490 26.473 1.00 21.82 215 ILE A N 1
ATOM 1584 C CA . ILE A 1 223 ? 2.866 -21.208 27.867 1.00 21.01 215 ILE A CA 1
ATOM 1585 C C . ILE A 1 223 ? 1.619 -21.115 28.724 1.00 20.14 215 ILE A C 1
ATOM 1586 O O . ILE A 1 223 ? 0.754 -20.270 28.498 1.00 20.33 215 ILE A O 1
ATOM 1591 N N . VAL A 1 224 ? 1.527 -21.982 29.718 1.00 19.73 216 VAL A N 1
ATOM 1592 C CA . VAL A 1 224 ? 0.421 -21.931 30.659 1.00 19.06 216 VAL A CA 1
ATOM 1593 C C . VAL A 1 224 ? 0.886 -21.201 31.918 1.00 19.27 216 VAL A C 1
ATOM 1594 O O . VAL A 1 224 ? 2.040 -21.345 32.327 1.00 19.28 216 VAL A O 1
ATOM 1598 N N . GLY A 1 225 ? -0.030 -20.434 32.520 1.00 19.49 217 GLY A N 1
ATOM 1599 C CA . GLY A 1 225 ? 0.219 -19.701 33.758 1.00 19.76 217 GLY A CA 1
ATOM 1600 C C . GLY A 1 225 ? -0.910 -19.824 34.770 1.00 19.90 217 GLY A C 1
ATOM 1601 O O . GLY A 1 225 ? -2.053 -20.146 34.413 1.00 19.79 217 GLY A O 1
ATOM 1602 N N . GLY A 1 226 ? -0.574 -19.576 36.041 1.00 20.30 218 GLY A N 1
ATOM 1603 C CA . GLY A 1 226 ? -1.533 -19.610 37.155 1.00 19.97 218 GLY A CA 1
ATOM 1604 C C . GLY A 1 226 ? -2.100 -20.982 37.486 1.00 19.64 218 GLY A C 1
ATOM 1605 O O . GLY A 1 226 ? -1.427 -22.017 37.325 1.00 18.94 218 GLY A O 1
ATOM 1606 N N . GLY A 1 227 ? -3.355 -20.980 37.946 1.00 19.97 219 GLY A N 1
ATOM 1607 C CA . GLY A 1 227 ? -4.112 -22.199 38.195 1.00 19.80 219 GLY A CA 1
ATOM 1608 C C . GLY A 1 227 ? -3.824 -23.241 37.140 1.00 19.70 219 GLY A C 1
ATOM 1609 O O . GLY A 1 227 ? -3.458 -24.378 37.466 1.00 20.11 219 GLY A O 1
ATOM 1610 N N . ILE A 1 228 ? -3.977 -22.843 35.874 1.00 19.54 220 ILE A N 1
ATOM 1611 C CA . ILE A 1 228 ? -3.665 -23.708 34.725 1.00 19.54 220 ILE A CA 1
ATOM 1612 C C . ILE A 1 228 ? -2.293 -24.360 34.910 1.00 19.48 220 ILE A C 1
ATOM 1613 O O . ILE A 1 228 ? -2.181 -25.580 34.933 1.00 19.91 220 ILE A O 1
ATOM 1618 N N . ALA A 1 229 ? -1.254 -23.548 35.077 1.00 19.36 221 ALA A N 1
ATOM 1619 C CA . ALA A 1 229 ? 0.100 -24.087 35.210 1.00 19.20 221 ALA A CA 1
ATOM 1620 C C . ALA A 1 229 ? 0.202 -24.967 36.442 1.00 18.96 221 ALA A C 1
ATOM 1621 O O . ALA A 1 229 ? 0.795 -26.043 36.398 1.00 19.25 221 ALA A O 1
ATOM 1623 N N . ASN A 1 230 ? -0.387 -24.517 37.538 1.00 18.58 222 ASN A N 1
ATOM 1624 C CA . ASN A 1 230 ? -0.392 -25.320 38.758 1.00 18.94 222 ASN A CA 1
ATOM 1625 C C . ASN A 1 230 ? -1.047 -26.707 38.542 1.00 18.48 222 ASN A C 1
ATOM 1626 O O . ASN A 1 230 ? -0.575 -27.713 39.060 1.00 17.64 222 ASN A O 1
ATOM 1631 N N . THR A 1 231 ? -2.118 -26.751 37.761 1.00 18.53 223 THR A N 1
ATOM 1632 C CA . THR A 1 231 ? -2.732 -28.034 37.403 1.00 19.41 223 THR A CA 1
ATOM 1633 C C . THR A 1 231 ? -1.769 -28.896 36.590 1.00 19.13 223 THR A C 1
ATOM 1634 O O . THR A 1 231 ? -1.659 -30.089 36.831 1.00 19.43 223 THR A O 1
ATOM 1638 N N . PHE A 1 232 ? -1.072 -28.294 35.635 1.00 18.73 224 PHE A N 1
ATOM 1639 C CA . PHE A 1 232 ? -0.169 -29.049 34.766 1.00 19.31 224 PHE A CA 1
ATOM 1640 C C . PHE A 1 232 ? 1.030 -29.616 35.530 1.00 19.85 224 PHE A C 1
ATOM 1641 O O . PHE A 1 232 ? 1.393 -30.792 35.368 1.00 20.40 224 PHE A O 1
ATOM 1649 N N . LEU A 1 233 ? 1.628 -28.771 36.362 1.00 19.52 225 LEU A N 1
ATOM 1650 C CA . LEU A 1 233 ? 2.706 -29.179 37.240 1.00 20.05 225 LEU A CA 1
ATOM 1651 C C . LEU A 1 233 ? 2.320 -30.373 38.144 1.00 20.78 225 LEU A C 1
ATOM 1652 O O . LEU A 1 233 ? 3.166 -31.199 38.502 1.00 21.79 225 LEU A O 1
ATOM 1657 N N . LYS A 1 234 ? 1.051 -30.462 38.526 1.00 20.48 226 LYS A N 1
ATOM 1658 C CA . LYS A 1 234 ? 0.591 -31.532 39.404 1.00 21.19 226 LYS A CA 1
ATOM 1659 C C . LYS A 1 234 ? 0.258 -32.805 38.599 1.00 22.01 226 LYS A C 1
ATOM 1660 O O . LYS A 1 234 ? 0.458 -33.935 39.086 1.00 22.75 226 LYS A O 1
ATOM 1666 N N . ALA A 1 235 ? -0.225 -32.625 37.368 1.00 21.73 227 ALA A N 1
ATOM 1667 C CA . ALA A 1 235 ? -0.361 -33.742 36.419 1.00 22.57 227 ALA A CA 1
ATOM 1668 C C . ALA A 1 235 ? 0.976 -34.389 36.143 1.00 23.15 227 ALA A C 1
ATOM 1669 O O . ALA A 1 235 ? 1.025 -35.580 35.928 1.00 24.61 227 ALA A O 1
ATOM 1671 N N . GLN A 1 236 ? 2.050 -33.604 36.148 1.00 22.83 228 GLN A N 1
ATOM 1672 C CA . GLN A 1 236 ? 3.410 -34.125 35.965 1.00 24.17 228 GLN A CA 1
ATOM 1673 C C . GLN A 1 236 ? 4.000 -34.801 37.206 1.00 24.79 228 GLN A C 1
ATOM 1674 O O . GLN A 1 236 ? 5.040 -35.437 37.129 1.00 25.73 228 GLN A O 1
ATOM 1680 N N . GLY A 1 237 ? 3.352 -34.642 38.347 1.00 24.42 229 GLY A N 1
ATOM 1681 C CA . GLY A 1 237 ? 3.764 -35.334 39.562 1.00 25.54 229 GLY A CA 1
ATOM 1682 C C . GLY A 1 237 ? 4.536 -34.484 40.561 1.00 25.14 229 GLY A C 1
ATOM 1683 O O . GLY A 1 237 ? 5.062 -35.008 41.529 1.00 25.86 229 GLY A O 1
ATOM 1684 N N . TYR A 1 238 ? 4.611 -33.175 40.325 1.00 24.24 230 TYR A N 1
ATOM 1685 C CA . TYR A 1 238 ? 5.211 -32.262 41.295 1.00 24.28 230 TYR A CA 1
ATOM 1686 C C . TYR A 1 238 ? 4.257 -32.086 42.471 1.00 24.25 230 TYR A C 1
ATOM 1687 O O . TYR A 1 238 ? 3.055 -32.315 42.339 1.00 23.34 230 TYR A O 1
ATOM 1696 N N . SER A 1 239 ? 4.824 -31.699 43.614 1.00 25.35 231 SER A N 1
ATOM 1697 C CA . SER A 1 239 ? 4.066 -31.294 44.795 1.00 25.84 231 SER A CA 1
ATOM 1698 C C . SER A 1 239 ? 3.888 -29.771 44.794 1.00 24.86 231 SER A C 1
ATOM 1699 O O . SER A 1 239 ? 4.846 -29.038 44.565 1.00 25.68 231 SER A O 1
ATOM 1702 N N . ILE A 1 240 ? 2.672 -29.292 45.036 1.00 24.00 232 ILE A N 1
ATOM 1703 C CA . ILE A 1 240 ? 2.422 -27.857 45.056 1.00 23.18 232 ILE A CA 1
ATOM 1704 C C . ILE A 1 240 ? 1.577 -27.370 46.241 1.00 23.49 232 ILE A C 1
ATOM 1705 O O . ILE A 1 240 ? 0.986 -26.298 46.181 1.00 23.27 232 ILE A O 1
ATOM 1710 N N . GLY A 1 241 ? 1.555 -28.132 47.327 1.00 24.42 233 GLY A N 1
ATOM 1711 C CA . GLY A 1 241 ? 0.910 -27.696 48.576 1.00 25.13 233 GLY A CA 1
ATOM 1712 C C . GLY A 1 241 ? -0.560 -27.354 48.413 1.00 24.62 233 GLY A C 1
ATOM 1713 O O . GLY A 1 241 ? -1.337 -28.137 47.882 1.00 24.44 233 GLY A O 1
ATOM 1714 N N . LYS A 1 242 ? -0.939 -26.160 48.846 1.00 24.95 234 LYS A N 1
ATOM 1715 C CA . LYS A 1 242 ? -2.309 -25.712 48.768 1.00 24.66 234 LYS A CA 1
ATOM 1716 C C . LYS A 1 242 ? -2.555 -24.829 47.550 1.00 23.70 234 LYS A C 1
ATOM 1717 O O . LYS A 1 242 ? -3.592 -24.193 47.448 1.00 24.09 234 LYS A O 1
ATOM 1723 N N . SER A 1 243 ? -1.631 -24.819 46.594 1.00 23.00 235 SER A N 1
ATOM 1724 C CA . SER A 1 243 ? -1.823 -24.040 45.348 1.00 22.22 235 SER A CA 1
ATOM 1725 C C . SER A 1 243 ? -3.144 -24.348 44.682 1.00 21.90 235 SER A C 1
ATOM 1726 O O . SER A 1 243 ? -3.615 -25.475 44.739 1.00 22.10 235 SER A O 1
ATOM 1729 N N . LEU A 1 244 ? -3.714 -23.331 44.034 1.00 22.20 236 LEU A N 1
ATOM 1730 C CA . LEU A 1 244 ? -4.922 -23.473 43.254 1.00 22.05 236 LEU A CA 1
ATOM 1731 C C . LEU A 1 244 ? -4.688 -24.475 42.122 1.00 21.66 236 LEU A C 1
ATOM 1732 O O . LEU A 1 244 ? -3.698 -24.376 41.384 1.00 21.31 236 LEU A O 1
ATOM 1737 N N . CYS A 1 245 ? -5.574 -25.463 42.031 1.00 22.04 237 CYS A N 1
ATOM 1738 C CA . CYS A 1 245 ? -5.515 -26.502 41.016 1.00 22.20 237 CYS A CA 1
ATOM 1739 C C . CYS A 1 245 ? -6.871 -27.168 40.877 1.00 22.16 237 CYS A C 1
ATOM 1740 O O . CYS A 1 245 ? -7.697 -27.132 41.789 1.00 22.94 237 CYS A O 1
ATOM 1743 N N . GLU A 1 246 ? -7.092 -27.788 39.728 1.00 21.97 238 GLU A N 1
ATOM 1744 C CA . GLU A 1 246 ? -8.312 -28.535 39.495 1.00 22.87 238 GLU A CA 1
ATOM 1745 C C . GLU A 1 246 ? -7.932 -29.988 39.354 1.00 23.25 238 GLU A C 1
ATOM 1746 O O . GLU A 1 246 ? -7.519 -30.414 38.273 1.00 23.29 238 GLU A O 1
ATOM 1752 N N . ASN A 1 247 ? -8.046 -30.734 40.457 1.00 23.90 239 ASN A N 1
ATOM 1753 C CA . ASN A 1 247 ? -7.746 -32.170 40.479 1.00 24.54 239 ASN A CA 1
ATOM 1754 C C . ASN A 1 247 ? -8.520 -32.940 39.433 1.00 25.49 239 ASN A C 1
ATOM 1755 O O . ASN A 1 247 ? -8.031 -33.924 38.880 1.00 26.38 239 ASN A O 1
ATOM 1760 N N . GLU A 1 248 ? -9.742 -32.513 39.165 1.00 26.06 240 GLU A N 1
ATOM 1761 C CA . GLU A 1 248 ? -10.603 -33.273 38.267 1.00 27.69 240 GLU A CA 1
ATOM 1762 C C . GLU A 1 248 ? -10.184 -33.196 36.809 1.00 27.21 240 GLU A C 1
ATOM 1763 O O . GLU A 1 248 ? -10.723 -33.924 35.972 1.00 28.55 240 GLU A O 1
ATOM 1769 N N . TRP A 1 249 ? -9.196 -32.348 36.524 1.00 25.59 241 TRP A N 1
ATOM 1770 C CA . TRP A 1 249 ? -8.699 -32.142 35.165 1.00 24.95 241 TRP A CA 1
ATOM 1771 C C . TRP A 1 249 ? -7.225 -32.535 35.027 1.00 24.08 241 TRP A C 1
ATOM 1772 O O . TRP A 1 249 ? -6.589 -32.209 34.027 1.00 23.60 241 TRP A O 1
ATOM 1783 N N . LEU A 1 250 ? -6.692 -33.257 36.011 1.00 24.03 242 LEU A N 1
ATOM 1784 C CA . LEU A 1 250 ? -5.304 -33.719 35.949 1.00 23.72 242 LEU A CA 1
ATOM 1785 C C . LEU A 1 250 ? -5.093 -34.683 34.779 1.00 24.91 242 LEU A C 1
ATOM 1786 O O . LEU A 1 250 ? -4.100 -34.590 34.067 1.00 24.87 242 LEU A O 1
ATOM 1791 N N . ASP A 1 251 ? -6.019 -35.614 34.585 1.00 26.40 243 ASP A N 1
ATOM 1792 C CA . ASP A 1 251 ? -5.962 -36.501 33.427 1.00 27.82 243 ASP A CA 1
ATOM 1793 C C . ASP A 1 251 ? -6.027 -35.719 32.113 1.00 27.17 243 ASP A C 1
ATOM 1794 O O . ASP A 1 251 ? -5.351 -36.073 31.141 1.00 27.51 243 ASP A O 1
ATOM 1799 N N . ALA A 1 252 ? -6.852 -34.676 32.086 1.00 26.44 244 ALA A N 1
ATOM 1800 C CA . ALA A 1 252 ? -6.983 -33.836 30.895 1.00 26.19 244 ALA A CA 1
ATOM 1801 C C . ALA A 1 252 ? -5.669 -33.121 30.624 1.00 24.98 244 ALA A C 1
ATOM 1802 O O . ALA A 1 252 ? -5.166 -33.127 29.502 1.00 25.13 244 ALA A O 1
ATOM 1804 N N . ALA A 1 253 ? -5.114 -32.526 31.674 1.00 23.90 245 ALA A N 1
ATOM 1805 C CA . ALA A 1 253 ? -3.857 -31.791 31.581 1.00 22.91 245 ALA A CA 1
ATOM 1806 C C . ALA A 1 253 ? -2.707 -32.705 31.160 1.00 23.74 245 ALA A C 1
ATOM 1807 O O . ALA A 1 253 ? -1.839 -32.312 30.382 1.00 23.74 245 ALA A O 1
ATOM 1809 N N . GLN A 1 254 ? -2.719 -33.934 31.661 1.00 24.86 246 GLN A N 1
ATOM 1810 C CA . GLN A 1 254 ? -1.661 -34.895 31.369 1.00 25.88 246 GLN A CA 1
ATOM 1811 C C . GLN A 1 254 ? -1.719 -35.309 29.923 1.00 26.93 246 GLN A C 1
ATOM 1812 O O . GLN A 1 254 ? -0.701 -35.361 29.247 1.00 27.86 246 GLN A O 1
ATOM 1818 N N . GLN A 1 255 ? -2.919 -35.599 29.452 1.00 27.70 247 GLN A N 1
ATOM 1819 C CA . GLN A 1 255 ? -3.110 -35.991 28.065 1.00 28.98 247 GLN A CA 1
ATOM 1820 C C . GLN A 1 255 ? -2.813 -34.845 27.113 1.00 27.98 247 GLN A C 1
ATOM 1821 O O . GLN A 1 255 ? -2.334 -35.063 26.007 1.00 28.99 247 GLN A O 1
ATOM 1827 N N . PHE A 1 256 ? -3.118 -33.625 27.527 1.00 26.21 248 PHE A N 1
ATOM 1828 C CA . PHE A 1 256 ? -2.796 -32.467 26.702 1.00 25.59 248 PHE A CA 1
ATOM 1829 C C . PHE A 1 256 ? -1.278 -32.283 26.597 1.00 25.30 248 PHE A C 1
ATOM 1830 O O . PHE A 1 256 ? -0.755 -31.966 25.527 1.00 25.55 248 PHE A O 1
ATOM 1838 N N . TRP A 1 257 ? -0.580 -32.497 27.711 1.00 24.94 249 TRP A N 1
ATOM 1839 C CA . TRP A 1 257 ? 0.891 -32.453 27.730 1.00 24.82 249 TRP A CA 1
ATOM 1840 C C . TRP A 1 257 ? 1.452 -33.421 26.702 1.00 26.49 249 TRP A C 1
ATOM 1841 O O . TRP A 1 257 ? 2.386 -33.086 25.983 1.00 26.54 249 TRP A O 1
ATOM 1852 N N . GLU A 1 258 ? 0.879 -34.622 26.649 1.00 27.81 250 GLU A N 1
ATOM 1853 C CA . GLU A 1 258 ? 1.361 -35.662 25.739 1.00 30.20 250 GLU A CA 1
ATOM 1854 C C . GLU A 1 258 ? 1.089 -35.312 24.271 1.00 31.00 250 GLU A C 1
ATOM 1855 O O . GLU A 1 258 ? 1.969 -35.436 23.436 1.00 31.82 250 GLU A O 1
ATOM 1861 N N . LYS A 1 259 ? -0.123 -34.851 23.978 1.00 30.94 251 LYS A N 1
ATOM 1862 C CA . LYS A 1 259 ? -0.469 -34.363 22.650 1.00 31.91 251 LYS A CA 1
ATOM 1863 C C . LYS A 1 259 ? 0.538 -33.333 22.178 1.00 31.13 251 LYS A C 1
ATOM 1864 O O . LYS A 1 259 ? 0.929 -33.321 21.008 1.00 32.23 251 LYS A O 1
ATOM 1870 N N . ALA A 1 260 ? 0.934 -32.450 23.089 1.00 29.05 252 ALA A N 1
ATOM 1871 C CA . ALA A 1 260 ? 1.921 -31.429 22.772 1.00 28.44 252 ALA A CA 1
ATOM 1872 C C . ALA A 1 260 ? 3.250 -32.069 22.403 1.00 29.71 252 ALA A C 1
ATOM 1873 O O . ALA A 1 260 ? 3.884 -31.682 21.419 1.00 30.68 252 ALA A O 1
ATOM 1875 N N . ALA A 1 261 ? 3.649 -33.065 23.175 1.00 30.03 253 ALA A N 1
ATOM 1876 C CA . ALA A 1 261 ? 4.910 -33.749 22.942 1.00 31.70 253 ALA A CA 1
ATOM 1877 C C . ALA A 1 261 ? 5.004 -34.303 21.513 1.00 34.20 253 ALA A C 1
ATOM 1878 O O . ALA A 1 261 ? 5.963 -34.011 20.805 1.00 35.23 253 ALA A O 1
ATOM 1880 N N . GLU A 1 262 ? 4.007 -35.065 21.074 1.00 35.36 254 GLU A N 1
ATOM 1881 C CA . GLU A 1 262 ? 4.072 -35.696 19.749 1.00 38.10 254 GLU A CA 1
ATOM 1882 C C . GLU A 1 262 ? 3.834 -34.746 18.577 1.00 38.35 254 GLU A C 1
ATOM 1883 O O . GLU A 1 262 ? 4.137 -35.070 17.437 1.00 40.66 254 GLU A O 1
ATOM 1889 N N . LYS A 1 263 ? 3.284 -33.576 18.859 1.00 36.54 255 LYS A N 1
ATOM 1890 C CA . LYS A 1 263 ? 3.189 -32.512 17.872 1.00 36.51 255 LYS A CA 1
ATOM 1891 C C . LYS A 1 263 ? 4.458 -31.663 17.872 1.00 36.08 255 LYS A C 1
ATOM 1892 O O . LYS A 1 263 ? 4.645 -30.831 17.006 1.00 36.66 255 LYS A O 1
ATOM 1898 N N . ASN A 1 264 ? 5.321 -31.870 18.858 1.00 35.63 256 ASN A N 1
ATOM 1899 C CA . ASN A 1 264 ? 6.546 -31.088 19.017 1.00 35.47 256 ASN A CA 1
ATOM 1900 C C . ASN A 1 264 ? 6.274 -29.608 19.275 1.00 33.71 256 ASN A C 1
ATOM 1901 O O . ASN A 1 264 ? 6.964 -28.724 18.752 1.00 34.51 256 ASN A O 1
ATOM 1906 N N . VAL A 1 265 ? 5.241 -29.349 20.063 1.00 31.57 257 VAL A N 1
ATOM 1907 C CA . VAL A 1 265 ? 4.932 -28.007 20.493 1.00 29.99 257 VAL A CA 1
ATOM 1908 C C . VAL A 1 265 ? 5.579 -27.813 21.854 1.00 29.01 257 VAL A C 1
ATOM 1909 O O . VAL A 1 265 ? 5.301 -28.559 22.789 1.00 28.34 257 VAL A O 1
ATOM 1913 N N . SER A 1 266 ? 6.464 -26.829 21.968 1.00 29.15 258 SER A N 1
ATOM 1914 C CA . SER A 1 266 ? 7.140 -26.602 23.229 1.00 28.54 258 SER A CA 1
ATOM 1915 C C . SER A 1 266 ? 6.153 -26.078 24.265 1.00 26.51 258 SER A C 1
ATOM 1916 O O . SER A 1 266 ? 5.330 -25.218 23.990 1.00 26.15 258 SER A O 1
ATOM 1919 N N . LEU A 1 267 ? 6.248 -26.613 25.465 1.00 25.84 259 LEU A N 1
ATOM 1920 C CA . LEU A 1 267 ? 5.269 -26.362 26.482 1.00 24.37 259 LEU A CA 1
ATOM 1921 C C . LEU A 1 267 ? 6.004 -26.293 27.827 1.00 23.93 259 LEU A C 1
ATOM 1922 O O . LEU A 1 267 ? 5.819 -27.144 28.695 1.00 23.53 259 LEU A O 1
ATOM 1927 N N . PRO A 1 268 ? 6.840 -25.258 28.006 1.00 24.26 260 PRO A N 1
ATOM 1928 C CA . PRO A 1 268 ? 7.646 -25.133 29.216 1.00 24.15 260 PRO A CA 1
ATOM 1929 C C . PRO A 1 268 ? 6.795 -24.778 30.389 1.00 22.61 260 PRO A C 1
ATOM 1930 O O . PRO A 1 268 ? 6.073 -23.809 30.332 1.00 22.44 260 PRO A O 1
ATOM 1934 N N . LEU A 1 269 ? 6.871 -25.570 31.439 1.00 22.50 261 LEU A N 1
ATOM 1935 C CA . LEU A 1 269 ? 6.143 -25.287 32.667 1.00 21.65 261 LEU A CA 1
ATOM 1936 C C . LEU A 1 269 ? 7.037 -24.485 33.597 1.00 22.04 261 LEU A C 1
ATOM 1937 O O . LEU A 1 269 ? 8.229 -24.420 33.379 1.00 22.91 261 LEU A O 1
ATOM 1942 N N . PRO A 1 270 ? 6.461 -23.864 34.638 1.00 22.04 262 PRO A N 1
ATOM 1943 C CA . PRO A 1 270 ? 7.277 -23.149 35.635 1.00 22.75 262 PRO A CA 1
ATOM 1944 C C . PRO A 1 270 ? 8.315 -24.053 36.260 1.00 23.55 262 PRO A C 1
ATOM 1945 O O . PRO A 1 270 ? 7.941 -25.112 36.775 1.00 23.80 262 PRO A O 1
ATOM 1949 N N . VAL A 1 271 ? 9.593 -23.659 36.207 1.00 24.56 263 VAL A N 1
ATOM 1950 C CA . VAL A 1 271 ? 10.654 -24.394 36.932 1.00 25.57 263 VAL A CA 1
ATOM 1951 C C . VAL A 1 271 ? 10.937 -23.759 38.308 1.00 26.32 263 VAL A C 1
ATOM 1952 O O . VAL A 1 271 ? 11.325 -24.454 39.249 1.00 27.34 263 VAL A O 1
ATOM 1956 N N . ASP A 1 272 ? 10.739 -22.447 38.420 1.00 26.38 264 ASP A N 1
ATOM 1957 C CA . ASP A 1 272 ? 10.783 -21.758 39.715 1.00 27.15 264 ASP A CA 1
ATOM 1958 C C . ASP A 1 272 ? 9.541 -20.876 39.927 1.00 26.15 264 ASP A C 1
ATOM 1959 O O . ASP A 1 272 ? 8.974 -20.364 38.965 1.00 25.58 264 ASP A O 1
ATOM 1964 N N . VAL A 1 273 ? 9.130 -20.720 41.188 1.00 26.38 265 VAL A N 1
ATOM 1965 C CA . VAL A 1 273 ? 7.887 -20.014 41.564 1.00 25.39 265 VAL A CA 1
ATOM 1966 C C . VAL A 1 273 ? 8.078 -19.191 42.835 1.00 26.58 265 VAL A C 1
ATOM 1967 O O . VAL A 1 273 ? 9.025 -19.416 43.581 1.00 27.68 265 VAL A O 1
ATOM 1971 N N . ILE A 1 274 ? 7.191 -18.240 43.100 1.00 26.22 266 ILE A N 1
ATOM 1972 C CA . ILE A 1 274 ? 7.245 -17.570 44.393 1.00 27.85 266 ILE A CA 1
ATOM 1973 C C . ILE A 1 274 ? 6.055 -17.950 45.246 1.00 26.87 266 ILE A C 1
ATOM 1974 O O . ILE A 1 274 ? 4.908 -17.836 44.827 1.00 25.55 266 ILE A O 1
ATOM 1979 N N . VAL A 1 275 ? 6.356 -18.397 46.457 1.00 27.69 267 VAL A N 1
ATOM 1980 C CA . VAL A 1 275 ? 5.370 -18.979 47.345 1.00 27.29 267 VAL A CA 1
ATOM 1981 C C . VAL A 1 275 ? 5.291 -18.202 48.641 1.00 29.05 267 VAL A C 1
ATOM 1982 O O . VAL A 1 275 ? 6.232 -17.531 49.035 1.00 30.94 267 VAL A O 1
ATOM 1986 N N . ALA A 1 276 ? 4.139 -18.293 49.284 1.00 29.11 268 ALA A N 1
ATOM 1987 C CA . ALA A 1 276 ? 3.904 -17.712 50.593 1.00 31.14 268 ALA A CA 1
ATOM 1988 C C . ALA A 1 276 ? 2.875 -18.602 51.260 1.00 31.07 268 ALA A C 1
ATOM 1989 O O . ALA A 1 276 ? 2.237 -19.418 50.592 1.00 29.09 268 ALA A O 1
ATOM 1991 N N . ASP A 1 277 ? 2.713 -18.453 52.570 1.00 33.45 269 ASP A N 1
ATOM 1992 C CA . ASP A 1 277 ? 1.752 -19.266 53.307 1.00 34.06 269 ASP A CA 1
ATOM 1993 C C . ASP A 1 277 ? 0.442 -18.519 53.607 1.00 34.84 269 ASP A C 1
ATOM 1994 O O . ASP A 1 277 ? -0.413 -19.023 54.342 1.00 35.56 269 ASP A O 1
ATOM 1999 N N . GLU A 1 278 ? 0.298 -17.320 53.034 1.00 35.10 270 GLU A N 1
ATOM 2000 C CA . GLU A 1 278 ? -0.948 -16.547 53.088 1.00 35.61 270 GLU A CA 1
ATOM 2001 C C . GLU A 1 278 ? -0.874 -15.502 51.982 1.00 34.83 270 GLU A C 1
ATOM 2002 O O . GLU A 1 278 ? 0.200 -14.955 51.744 1.00 35.32 270 GLU A O 1
ATOM 2008 N N . LEU A 1 279 ? -1.987 -15.239 51.300 1.00 33.89 271 LEU A N 1
ATOM 2009 C CA . LEU A 1 279 ? -1.993 -14.315 50.167 1.00 33.58 271 LEU A CA 1
ATOM 2010 C C . LEU A 1 279 ? -2.292 -12.878 50.574 1.00 35.88 271 LEU A C 1
ATOM 2011 O O . LEU A 1 279 ? -3.455 -12.490 50.706 1.00 36.65 271 LEU A O 1
ATOM 2016 N N . SER A 1 280 ? -1.231 -12.091 50.746 1.00 37.50 272 SER A N 1
ATOM 2017 C CA . SER A 1 280 ? -1.333 -10.676 51.137 1.00 40.10 272 SER A CA 1
ATOM 2018 C C . SER A 1 280 ? -0.002 -9.938 50.885 1.00 41.41 272 SER A C 1
ATOM 2019 O O . SER A 1 280 ? 1.058 -10.579 50.806 1.00 40.77 272 SER A O 1
ATOM 2022 N N . GLU A 1 281 ? -0.044 -8.601 50.792 1.00 43.41 273 GLU A N 1
ATOM 2023 C CA . GLU A 1 281 ? 1.175 -7.801 50.565 1.00 44.81 273 GLU A CA 1
ATOM 2024 C C . GLU A 1 281 ? 2.194 -7.933 51.706 1.00 46.65 273 GLU A C 1
ATOM 2025 O O . GLU A 1 281 ? 3.267 -7.330 51.645 1.00 48.54 273 GLU A O 1
ATOM 2031 N N . ASP A 1 282 ? 1.870 -8.754 52.707 1.00 46.32 274 ASP A N 1
ATOM 2032 C CA . ASP A 1 282 ? 2.438 -8.661 54.053 1.00 48.78 274 ASP A CA 1
ATOM 2033 C C . ASP A 1 282 ? 3.314 -9.843 54.472 1.00 47.98 274 ASP A C 1
ATOM 2034 O O . ASP A 1 282 ? 4.221 -9.675 55.297 1.00 50.11 274 ASP A O 1
ATOM 2039 N N . ALA A 1 283 ? 3.020 -11.026 53.925 1.00 45.03 275 ALA A N 1
ATOM 2040 C CA . ALA A 1 283 ? 3.678 -12.286 54.309 1.00 44.18 275 ALA A CA 1
ATOM 2041 C C . ALA A 1 283 ? 5.005 -12.510 53.585 1.00 43.64 275 ALA A C 1
ATOM 2042 O O . ALA A 1 283 ? 5.283 -11.857 52.581 1.00 43.32 275 ALA A O 1
ATOM 2044 N N . LYS A 1 284 ? 5.818 -13.435 54.101 1.00 43.75 276 LYS A N 1
ATOM 2045 C CA . LYS A 1 284 ? 7.084 -13.825 53.452 1.00 43.33 276 LYS A CA 1
ATOM 2046 C C . LYS A 1 284 ? 6.905 -14.408 52.048 1.00 40.30 276 LYS A C 1
ATOM 2047 O O . LYS A 1 284 ? 6.400 -15.523 51.902 1.00 38.74 276 LYS A O 1
ATOM 2053 N N . ALA A 1 285 ? 7.335 -13.677 51.020 1.00 40.00 277 ALA A N 1
ATOM 2054 C CA . ALA A 1 285 ? 7.386 -14.236 49.664 1.00 37.47 277 ALA A CA 1
ATOM 2055 C C . ALA A 1 285 ? 8.747 -14.896 49.536 1.00 37.94 277 ALA A C 1
ATOM 2056 O O . ALA A 1 285 ? 9.763 -14.290 49.905 1.00 40.04 277 ALA A O 1
ATOM 2058 N N . THR A 1 286 ? 8.761 -16.137 49.040 1.00 36.00 278 THR A N 1
ATOM 2059 C CA . THR A 1 286 ? 9.991 -16.931 48.925 1.00 36.26 278 THR A CA 1
ATOM 2060 C C . THR A 1 286 ? 10.146 -17.560 47.554 1.00 34.30 278 THR A C 1
ATOM 2061 O O . THR A 1 286 ? 9.268 -18.290 47.108 1.00 32.45 278 THR A O 1
ATOM 2065 N N . VAL A 1 287 ? 11.273 -17.296 46.898 1.00 35.36 279 VAL A N 1
ATOM 2066 C CA . VAL A 1 287 ? 11.548 -17.859 45.574 1.00 34.03 279 VAL A CA 1
ATOM 2067 C C . VAL A 1 287 ? 12.139 -19.260 45.736 1.00 34.10 279 VAL A C 1
ATOM 2068 O O . VAL A 1 287 ? 13.068 -19.472 46.511 1.00 36.15 279 VAL A O 1
ATOM 2072 N N . LYS A 1 288 ? 11.577 -20.206 44.990 1.00 32.41 280 LYS A N 1
ATOM 2073 C CA . LYS A 1 288 ? 11.777 -21.627 45.225 1.00 32.11 280 LYS A CA 1
ATOM 2074 C C . LYS A 1 288 ? 11.867 -22.376 43.919 1.00 31.02 280 LYS A C 1
ATOM 2075 O O . LYS A 1 288 ? 11.308 -21.965 42.897 1.00 29.25 280 LYS A O 1
ATOM 2081 N N . ASN A 1 289 ? 12.559 -23.505 43.969 1.00 31.99 281 ASN A N 1
ATOM 2082 C CA . ASN A 1 289 ? 12.439 -24.480 42.918 1.00 31.22 281 ASN A CA 1
ATOM 2083 C C . ASN A 1 289 ? 11.161 -25.267 43.163 1.00 30.02 281 ASN A C 1
ATOM 2084 O O . ASN A 1 289 ? 10.812 -25.611 44.312 1.00 30.28 281 ASN A O 1
ATOM 2089 N N . ILE A 1 290 ? 10.463 -25.551 42.079 1.00 28.61 282 ILE A N 1
ATOM 2090 C CA . ILE A 1 290 ? 9.299 -26.407 42.123 1.00 27.76 282 ILE A CA 1
ATOM 2091 C C . ILE A 1 290 ? 9.504 -27.644 43.035 1.00 28.69 282 ILE A C 1
ATOM 2092 O O . ILE A 1 290 ? 8.563 -28.079 43.703 1.00 28.72 282 ILE A O 1
ATOM 2097 N N . ASP A 1 291 ? 10.725 -28.189 43.073 1.00 29.91 283 ASP A N 1
ATOM 2098 C CA . ASP A 1 291 ? 11.103 -29.251 44.024 1.00 31.11 283 ASP A CA 1
ATOM 2099 C C . ASP A 1 291 ? 10.659 -28.944 45.445 1.00 30.89 283 ASP A C 1
ATOM 2100 O O . ASP A 1 291 ? 10.128 -29.802 46.141 1.00 30.66 283 ASP A O 1
ATOM 2105 N N . ALA A 1 292 ? 10.923 -27.707 45.864 1.00 30.98 284 ALA A N 1
ATOM 2106 C CA . ALA A 1 292 ? 11.008 -27.355 47.285 1.00 31.79 284 ALA A CA 1
ATOM 2107 C C . ALA A 1 292 ? 9.706 -26.856 47.910 1.00 30.57 284 ALA A C 1
ATOM 2108 O O . ALA A 1 292 ? 9.726 -26.473 49.071 1.00 31.91 284 ALA A O 1
ATOM 2110 N N . VAL A 1 293 ? 8.591 -26.899 47.172 1.00 28.22 285 VAL A N 1
ATOM 2111 C CA . VAL A 1 293 ? 7.296 -26.443 47.690 1.00 27.41 285 VAL A CA 1
ATOM 2112 C C . VAL A 1 293 ? 6.773 -27.399 48.775 1.00 28.25 285 VAL A C 1
ATOM 2113 O O . VAL A 1 293 ? 6.469 -28.558 48.490 1.00 27.77 285 VAL A O 1
ATOM 2117 N N . THR A 1 294 ? 6.660 -26.890 50.006 1.00 29.55 286 THR A N 1
ATOM 2118 C CA . THR A 1 294 ? 6.216 -27.681 51.150 1.00 30.46 286 THR A CA 1
ATOM 2119 C C . THR A 1 294 ? 4.680 -27.710 51.213 1.00 29.69 286 THR A C 1
ATOM 2120 O O . THR A 1 294 ? 4.006 -27.149 50.351 1.00 28.11 286 THR A O 1
ATOM 2124 N N . SER A 1 295 ? 4.126 -28.369 52.226 1.00 30.78 287 SER A N 1
ATOM 2125 C CA . SER A 1 295 ? 2.728 -28.785 52.181 1.00 30.15 287 SER A CA 1
ATOM 2126 C C . SER A 1 295 ? 1.693 -27.712 52.507 1.00 30.05 287 SER A C 1
ATOM 2127 O O . SER A 1 295 ? 0.507 -27.928 52.268 1.00 29.64 287 SER A O 1
ATOM 2130 N N . ASN A 1 296 ? 2.097 -26.575 53.050 1.00 30.94 288 ASN A N 1
ATOM 2131 C CA . ASN A 1 296 ? 1.129 -25.482 53.233 1.00 31.37 288 ASN A CA 1
ATOM 2132 C C . ASN A 1 296 ? 1.654 -24.146 52.754 1.00 30.81 288 ASN A C 1
ATOM 2133 O O . ASN A 1 296 ? 1.522 -23.135 53.436 1.00 31.70 288 ASN A O 1
ATOM 2138 N N . GLU A 1 297 ? 2.246 -24.188 51.564 1.00 29.41 289 GLU A N 1
ATOM 2139 C CA . GLU A 1 297 ? 2.551 -23.017 50.761 1.00 28.85 289 GLU A CA 1
ATOM 2140 C C . GLU A 1 297 ? 1.726 -23.099 49.487 1.00 26.83 289 GLU A C 1
ATOM 2141 O O . GLU A 1 297 ? 1.192 -24.152 49.159 1.00 25.89 289 GLU A O 1
ATOM 2147 N N . SER A 1 298 ? 1.634 -21.989 48.762 1.00 26.24 290 SER A N 1
ATOM 2148 C CA . SER A 1 298 ? 0.902 -21.960 47.501 1.00 24.66 290 SER A CA 1
ATOM 2149 C C . SER A 1 298 ? 1.707 -21.148 46.504 1.00 24.39 290 SER A C 1
ATOM 2150 O O . SER A 1 298 ? 2.398 -20.200 46.886 1.00 25.55 290 SER A O 1
ATOM 2153 N N . ILE A 1 299 ? 1.604 -21.508 45.230 1.00 23.05 291 ILE A N 1
ATOM 2154 C CA . ILE A 1 299 ? 2.294 -20.780 44.169 1.00 22.83 291 ILE A CA 1
ATOM 2155 C C . ILE A 1 299 ? 1.463 -19.587 43.708 1.00 22.92 291 ILE A C 1
ATOM 2156 O O . ILE A 1 299 ? 0.344 -19.757 43.249 1.00 22.63 291 ILE A O 1
ATOM 2161 N N . PHE A 1 300 ? 2.023 -18.382 43.828 1.00 24.19 292 PHE A N 1
ATOM 2162 C CA . PHE A 1 300 ? 1.355 -17.150 43.400 1.00 24.40 292 PHE A CA 1
ATOM 2163 C C . PHE A 1 300 ? 2.016 -16.440 42.208 1.00 24.38 292 PHE A C 1
ATOM 2164 O O . PHE A 1 300 ? 1.480 -15.467 41.676 1.00 24.26 292 PHE A O 1
ATOM 2172 N N . ASP A 1 301 ? 3.181 -16.907 41.790 1.00 24.54 293 ASP A N 1
ATOM 2173 C CA . ASP A 1 301 ? 3.881 -16.282 40.671 1.00 25.26 293 ASP A CA 1
ATOM 2174 C C . ASP A 1 301 ? 4.962 -17.211 40.172 1.00 24.99 293 ASP A C 1
ATOM 2175 O O . ASP A 1 301 ? 5.364 -18.130 40.873 1.00 25.45 293 ASP A O 1
ATOM 2180 N N . VAL A 1 302 ? 5.413 -16.970 38.948 1.00 24.95 294 VAL A N 1
ATOM 2181 C CA . VAL A 1 302 ? 6.602 -17.620 38.422 1.00 24.97 294 VAL A CA 1
ATOM 2182 C C . VAL A 1 302 ? 7.824 -16.968 39.027 1.00 26.51 294 VAL A C 1
ATOM 2183 O O . VAL A 1 302 ? 7.757 -15.868 39.575 1.00 27.33 294 VAL A O 1
ATOM 2187 N N . GLY A 1 303 ? 8.949 -17.655 38.904 1.00 27.24 295 GLY A N 1
ATOM 2188 C CA . GLY A 1 303 ? 10.241 -17.138 39.356 1.00 29.20 295 GLY A CA 1
ATOM 2189 C C . GLY A 1 303 ? 11.048 -16.534 38.219 1.00 29.96 295 GLY A C 1
ATOM 2190 O O . GLY A 1 303 ? 10.582 -16.495 37.077 1.00 29.00 295 GLY A O 1
ATOM 2191 N N . PRO A 1 304 ? 12.272 -16.068 38.522 1.00 31.98 296 PRO A N 1
ATOM 2192 C CA . PRO A 1 304 ? 13.093 -15.410 37.518 1.00 33.22 296 PRO A CA 1
ATOM 2193 C C . PRO A 1 304 ? 13.518 -16.336 36.363 1.00 32.68 296 PRO A C 1
ATOM 2194 O O . PRO A 1 304 ? 13.490 -15.911 35.205 1.00 32.64 296 PRO A O 1
ATOM 2198 N N . ASN A 1 305 ? 13.893 -17.581 36.674 1.00 32.53 297 ASN A N 1
ATOM 2199 C CA . ASN A 1 305 ? 14.310 -18.567 35.649 1.00 32.32 297 ASN A CA 1
ATOM 2200 C C . ASN A 1 305 ? 13.201 -18.840 34.664 1.00 30.31 297 ASN A C 1
ATOM 2201 O O . ASN A 1 305 ? 13.433 -18.875 33.453 1.00 30.88 297 ASN A O 1
ATOM 2206 N N . THR A 1 306 ? 11.996 -19.017 35.193 1.00 28.46 298 THR A N 1
ATOM 2207 C CA . THR A 1 306 ? 10.818 -19.212 34.368 1.00 26.67 298 THR A CA 1
ATOM 2208 C C . THR A 1 306 ? 10.541 -17.979 33.522 1.00 26.99 298 THR A C 1
ATOM 2209 O O . THR A 1 306 ? 10.494 -18.075 32.299 1.00 27.31 298 THR A O 1
ATOM 2213 N N . SER A 1 307 ? 10.399 -16.811 34.140 1.00 27.62 299 SER A N 1
ATOM 2214 C CA . SER A 1 307 ? 10.035 -15.629 33.349 1.00 28.31 299 SER A CA 1
ATOM 2215 C C . SER A 1 307 ? 11.171 -15.129 32.449 1.00 29.92 299 SER A C 1
ATOM 2216 O O . SER A 1 307 ? 10.981 -14.180 31.712 1.00 30.60 299 SER A O 1
ATOM 2219 N N . ALA A 1 308 ? 12.338 -15.770 32.504 1.00 30.97 300 ALA A N 1
ATOM 2220 C CA . ALA A 1 308 ? 13.400 -15.542 31.525 1.00 32.63 300 ALA A CA 1
ATOM 2221 C C . ALA A 1 308 ? 13.207 -16.472 30.315 1.00 31.98 300 ALA A C 1
ATOM 2222 O O . ALA A 1 308 ? 13.404 -16.074 29.154 1.00 32.53 300 ALA A O 1
ATOM 2224 N N . THR A 1 309 ? 12.824 -17.714 30.593 1.00 30.50 301 THR A N 1
ATOM 2225 C CA . THR A 1 309 ? 12.370 -18.618 29.544 1.00 29.47 301 THR A CA 1
ATOM 2226 C C . THR A 1 309 ? 11.232 -17.976 28.734 1.00 28.95 301 THR A C 1
ATOM 2227 O O . THR A 1 309 ? 11.283 -17.935 27.492 1.00 29.46 301 THR A O 1
ATOM 2231 N N . TYR A 1 310 ? 10.224 -17.450 29.424 1.00 27.76 302 TYR A N 1
ATOM 2232 C CA . TYR A 1 310 ? 9.141 -16.758 28.719 1.00 27.55 302 TYR A CA 1
ATOM 2233 C C . TYR A 1 310 ? 9.683 -15.552 27.943 1.00 29.24 302 TYR A C 1
ATOM 2234 O O . TYR A 1 310 ? 9.310 -15.326 26.795 1.00 30.04 302 TYR A O 1
ATOM 2243 N N . ALA A 1 311 ? 10.564 -14.785 28.574 1.00 30.35 303 ALA A N 1
ATOM 2244 C CA . ALA A 1 311 ? 11.128 -13.597 27.953 1.00 32.03 303 ALA A CA 1
ATOM 2245 C C . ALA A 1 311 ? 11.874 -13.920 26.648 1.00 33.32 303 ALA A C 1
ATOM 2246 O O . ALA A 1 311 ? 11.878 -13.107 25.707 1.00 34.85 303 ALA A O 1
ATOM 2248 N N . LYS A 1 312 ? 12.506 -15.092 26.587 1.00 33.12 304 LYS A N 1
ATOM 2249 C CA . LYS A 1 312 ? 13.195 -15.541 25.368 1.00 34.17 304 LYS A CA 1
ATOM 2250 C C . LYS A 1 312 ? 12.199 -15.814 24.248 1.00 33.03 304 LYS A C 1
ATOM 2251 O O . LYS A 1 312 ? 12.388 -15.348 23.131 1.00 34.09 304 LYS A O 1
ATOM 2257 N N . LEU A 1 313 ? 11.132 -16.544 24.555 1.00 30.83 305 LEU A N 1
ATOM 2258 C CA . LEU A 1 313 ? 10.160 -16.944 23.539 1.00 30.35 305 LEU A CA 1
ATOM 2259 C C . LEU A 1 313 ? 9.393 -15.734 22.963 1.00 30.71 305 LEU A C 1
ATOM 2260 O O . LEU A 1 313 ? 9.063 -15.713 21.761 1.00 31.02 305 LEU A O 1
ATOM 2265 N N . MET A 1 314 ? 9.125 -14.733 23.808 1.00 30.35 306 MET A N 1
ATOM 2266 C CA . MET A 1 314 ? 8.495 -13.496 23.340 1.00 31.00 306 MET A CA 1
ATOM 2267 C C . MET A 1 314 ? 9.421 -12.720 22.405 1.00 33.53 306 MET A C 1
ATOM 2268 O O . MET A 1 314 ? 8.981 -12.231 21.351 1.00 34.10 306 MET A O 1
ATOM 2273 N N . ALA A 1 315 ? 10.692 -12.605 22.798 1.00 34.99 307 ALA A N 1
ATOM 2274 C CA . ALA A 1 315 ? 11.685 -11.853 22.017 1.00 37.54 307 ALA A CA 1
ATOM 2275 C C . ALA A 1 315 ? 11.934 -12.470 20.624 1.00 38.38 307 ALA A C 1
ATOM 2276 O O . ALA A 1 315 ? 12.192 -11.773 19.644 1.00 39.66 307 ALA A O 1
ATOM 2278 N N . GLN A 1 316 ? 11.820 -13.791 20.555 1.00 37.48 308 GLN A N 1
ATOM 2279 C CA . GLN A 1 316 ? 12.059 -14.536 19.332 1.00 38.46 308 GLN A CA 1
ATOM 2280 C C . GLN A 1 316 ? 10.802 -14.682 18.485 1.00 37.62 308 GLN A C 1
ATOM 2281 O O . GLN A 1 316 ? 10.876 -15.135 17.343 1.00 38.66 308 GLN A O 1
ATOM 2287 N N . ALA A 1 317 ? 9.652 -14.313 19.052 1.00 36.02 309 ALA A N 1
ATOM 2288 C CA . ALA A 1 317 ? 8.351 -14.565 18.436 1.00 34.84 309 ALA A CA 1
ATOM 2289 C C . ALA A 1 317 ? 8.096 -13.638 17.267 1.00 36.49 309 ALA A C 1
ATOM 2290 O O . ALA A 1 317 ? 8.494 -12.468 17.290 1.00 37.58 309 ALA A O 1
ATOM 2292 N N . GLY A 1 318 ? 7.441 -14.186 16.240 1.00 36.89 310 GLY A N 1
ATOM 2293 C CA . GLY A 1 318 ? 6.912 -13.405 15.116 1.00 38.24 310 GLY A CA 1
ATOM 2294 C C . GLY A 1 318 ? 5.471 -12.972 15.346 1.00 37.11 310 GLY A C 1
ATOM 2295 O O . GLY A 1 318 ? 5.039 -11.958 14.799 1.00 38.35 310 GLY A O 1
ATOM 2296 N N . THR A 1 319 ? 4.728 -13.755 16.135 1.00 34.91 311 THR A N 1
ATOM 2297 C CA . THR A 1 319 ? 3.353 -13.434 16.517 1.00 33.81 311 THR A CA 1
ATOM 2298 C C . THR A 1 319 ? 3.124 -13.898 17.953 1.00 31.84 311 THR A C 1
ATOM 2299 O O . THR A 1 319 ? 3.723 -14.896 18.374 1.00 31.23 311 THR A O 1
ATOM 2303 N N . ILE A 1 320 ? 2.265 -13.188 18.694 1.00 30.87 312 ILE A N 1
ATOM 2304 C CA . ILE A 1 320 ? 1.942 -13.549 20.081 1.00 28.84 312 ILE A CA 1
ATOM 2305 C C . ILE A 1 320 ? 0.441 -13.409 20.394 1.00 28.20 312 ILE A C 1
ATOM 2306 O O . ILE A 1 320 ? -0.197 -12.434 20.006 1.00 28.72 312 ILE A O 1
ATOM 2311 N N . VAL A 1 321 ? -0.119 -14.395 21.094 1.00 26.99 313 VAL A N 1
ATOM 2312 C CA . VAL A 1 321 ? -1.527 -14.350 21.511 1.00 26.62 313 VAL A CA 1
ATOM 2313 C C . VAL A 1 321 ? -1.560 -14.597 23.014 1.00 25.26 313 VAL A C 1
ATOM 2314 O O . VAL A 1 321 ? -1.144 -15.641 23.456 1.00 24.79 313 VAL A O 1
ATOM 2318 N N . TRP A 1 322 ? -2.038 -13.644 23.803 1.00 25.35 314 TRP A N 1
ATOM 2319 C CA . TRP A 1 322 ? -1.927 -13.755 25.259 1.00 24.38 314 TRP A CA 1
ATOM 2320 C C . TRP A 1 322 ? -3.241 -13.444 25.988 1.00 24.48 314 TRP A C 1
ATOM 2321 O O . TRP A 1 322 ? -3.778 -12.350 25.875 1.00 25.33 314 TRP A O 1
ATOM 2332 N N . ASN A 1 323 ? -3.725 -14.437 26.737 1.00 23.56 315 ASN A N 1
ATOM 2333 C CA . ASN A 1 323 ? -4.961 -14.377 27.481 1.00 23.50 315 ASN A CA 1
ATOM 2334 C C . ASN A 1 323 ? -4.765 -14.933 28.870 1.00 22.78 315 ASN A C 1
ATOM 2335 O O . ASN A 1 323 ? -4.758 -16.147 29.057 1.00 22.31 315 ASN A O 1
ATOM 2340 N N . GLY A 1 324 ? -4.602 -14.051 29.844 1.00 23.38 316 GLY A N 1
ATOM 2341 C CA . GLY A 1 324 ? -4.552 -14.453 31.246 1.00 22.96 316 GLY A CA 1
ATOM 2342 C C . GLY A 1 324 ? -3.238 -14.132 31.937 1.00 23.21 316 GLY A C 1
ATOM 2343 O O . GLY A 1 324 ? -2.157 -14.499 31.448 1.00 23.07 316 GLY A O 1
ATOM 2344 N N . PRO A 1 325 ? -3.312 -13.459 33.095 1.00 23.91 317 PRO A N 1
ATOM 2345 C CA . PRO A 1 325 ? -2.097 -13.170 33.864 1.00 24.20 317 PRO A CA 1
ATOM 2346 C C . PRO A 1 325 ? -1.519 -14.446 34.482 1.00 23.22 317 PRO A C 1
ATOM 2347 O O . PRO A 1 325 ? -2.276 -15.368 34.833 1.00 22.66 317 PRO A O 1
ATOM 2351 N N . ILE A 1 326 ? -0.191 -14.488 34.603 1.00 23.24 318 ILE A N 1
ATOM 2352 C CA . ILE A 1 326 ? 0.536 -15.708 34.993 1.00 22.24 318 ILE A CA 1
ATOM 2353 C C . ILE A 1 326 ? 0.960 -15.709 36.468 1.00 22.67 318 ILE A C 1
ATOM 2354 O O . ILE A 1 326 ? 1.653 -16.628 36.925 1.00 22.09 318 ILE A O 1
ATOM 2359 N N . GLY A 1 327 ? 0.532 -14.679 37.204 1.00 23.30 319 GLY A N 1
ATOM 2360 C CA . GLY A 1 327 ? 0.561 -14.706 38.662 1.00 23.68 319 GLY A CA 1
ATOM 2361 C C . GLY A 1 327 ? -0.513 -13.821 39.263 1.00 24.60 319 GLY A C 1
ATOM 2362 O O . GLY A 1 327 ? -1.271 -13.156 38.549 1.00 25.18 319 GLY A O 1
ATOM 2363 N N . VAL A 1 328 ? -0.583 -13.803 40.582 1.00 25.22 320 VAL A N 1
ATOM 2364 C CA . VAL A 1 328 ? -1.562 -12.997 41.272 1.00 26.49 320 VAL A CA 1
ATOM 2365 C C . VAL A 1 328 ? -1.102 -11.552 41.228 1.00 28.62 320 VAL A C 1
ATOM 2366 O O . VAL A 1 328 ? -0.760 -10.949 42.253 1.00 30.64 320 VAL A O 1
ATOM 2370 N N . PHE A 1 329 ? -1.123 -10.984 40.027 1.00 28.98 321 PHE A N 1
ATOM 2371 C CA . PHE A 1 329 ? -0.594 -9.636 39.776 1.00 30.68 321 PHE A CA 1
ATOM 2372 C C . PHE A 1 329 ? -1.231 -8.526 40.612 1.00 32.51 321 PHE A C 1
ATOM 2373 O O . PHE A 1 329 ? -0.638 -7.473 40.766 1.00 34.52 321 PHE A O 1
ATOM 2381 N N . GLU A 1 330 ? -2.457 -8.742 41.096 1.00 32.53 322 GLU A N 1
ATOM 2382 C CA . GLU A 1 330 ? -3.210 -7.698 41.828 1.00 34.69 322 GLU A CA 1
ATOM 2383 C C . GLU A 1 330 ? -2.515 -7.299 43.117 1.00 36.22 322 GLU A C 1
ATOM 2384 O O . GLU A 1 330 ? -2.493 -6.128 43.470 1.00 38.35 322 GLU A O 1
ATOM 2390 N N . ILE A 1 331 ? -1.959 -8.281 43.820 1.00 35.43 323 ILE A N 1
ATOM 2391 C CA . ILE A 1 331 ? -1.108 -8.010 44.971 1.00 37.26 323 ILE A CA 1
ATOM 2392 C C . ILE A 1 331 ? 0.322 -7.868 44.447 1.00 37.28 323 ILE A C 1
ATOM 2393 O O . ILE A 1 331 ? 0.696 -8.529 43.482 1.00 35.68 323 ILE A O 1
ATOM 2398 N N . GLU A 1 332 ? 1.102 -6.997 45.084 1.00 39.55 324 GLU A N 1
ATOM 2399 C CA . GLU A 1 332 ? 2.326 -6.434 44.492 1.00 40.37 324 GLU A CA 1
ATOM 2400 C C . GLU A 1 332 ? 3.539 -7.348 44.549 1.00 39.29 324 GLU A C 1
ATOM 2401 O O . GLU A 1 332 ? 4.390 -7.282 43.675 1.00 39.11 324 GLU A O 1
ATOM 2407 N N . ALA A 1 333 ? 3.642 -8.175 45.582 1.00 38.89 325 ALA A N 1
ATOM 2408 C CA . ALA A 1 333 ? 4.742 -9.133 45.677 1.00 38.16 325 ALA A CA 1
ATOM 2409 C C . ALA A 1 333 ? 4.638 -10.197 44.562 1.00 35.46 325 ALA A C 1
ATOM 2410 O O . ALA A 1 333 ? 5.645 -10.717 44.062 1.00 34.93 325 ALA A O 1
ATOM 2412 N N . PHE A 1 334 ? 3.408 -10.487 44.157 1.00 33.56 326 PHE A N 1
ATOM 2413 C CA . PHE A 1 334 ? 3.146 -11.599 43.277 1.00 31.07 326 PHE A CA 1
ATOM 2414 C C . PHE A 1 334 ? 2.899 -11.147 41.822 1.00 30.51 326 PHE A C 1
ATOM 2415 O O . PHE A 1 334 ? 2.308 -11.890 41.020 1.00 28.41 326 PHE A O 1
ATOM 2423 N N . SER A 1 335 ? 3.430 -9.963 41.484 1.00 31.95 327 SER A N 1
ATOM 2424 C CA . SER A 1 335 ? 3.185 -9.315 40.198 1.00 32.08 327 SER A CA 1
ATOM 2425 C C . SER A 1 335 ? 4.400 -9.290 39.254 1.00 32.62 327 SER A C 1
ATOM 2426 O O . SER A 1 335 ? 4.255 -9.006 38.052 1.00 31.85 327 SER A O 1
ATOM 2429 N N . GLN A 1 336 ? 5.590 -9.583 39.788 1.00 33.77 328 GLN A N 1
ATOM 2430 C CA . GLN A 1 336 ? 6.825 -9.445 39.013 1.00 34.62 328 GLN A CA 1
ATOM 2431 C C . GLN A 1 336 ? 6.756 -10.325 37.767 1.00 32.41 328 GLN A C 1
ATOM 2432 O O . GLN A 1 336 ? 7.156 -9.896 36.688 1.00 33.03 328 GLN A O 1
ATOM 2438 N N . GLY A 1 337 ? 6.212 -11.526 37.903 1.00 30.39 329 GLY A N 1
ATOM 2439 C CA . GLY A 1 337 ? 6.079 -12.438 36.756 1.00 28.93 329 GLY A CA 1
ATOM 2440 C C . GLY A 1 337 ? 5.253 -11.909 35.588 1.00 28.42 329 GLY A C 1
ATOM 2441 O O . GLY A 1 337 ? 5.653 -12.026 34.418 1.00 28.49 329 GLY A O 1
ATOM 2442 N N . THR A 1 338 ? 4.111 -11.309 35.909 1.00 28.22 330 THR A N 1
ATOM 2443 C CA . THR A 1 338 ? 3.151 -10.880 34.901 1.00 27.64 330 THR A CA 1
ATOM 2444 C C . THR A 1 338 ? 3.602 -9.578 34.257 1.00 29.25 330 THR A C 1
ATOM 2445 O O . THR A 1 338 ? 3.427 -9.398 33.067 1.00 29.56 330 THR A O 1
ATOM 2449 N N . ARG A 1 339 ? 4.194 -8.676 35.028 1.00 30.93 331 ARG A N 1
ATOM 2450 C CA . ARG A 1 339 ? 4.819 -7.479 34.448 1.00 33.03 331 ARG A CA 1
ATOM 2451 C C . ARG A 1 339 ? 5.947 -7.868 33.487 1.00 32.98 331 ARG A C 1
ATOM 2452 O O . ARG A 1 339 ? 5.937 -7.492 32.323 1.00 33.28 331 ARG A O 1
ATOM 2460 N N . ALA A 1 340 ? 6.901 -8.647 33.988 1.00 32.67 332 ALA A N 1
ATOM 2461 C CA . ALA A 1 340 ? 8.016 -9.134 33.188 1.00 32.67 332 ALA A CA 1
ATOM 2462 C C . ALA A 1 340 ? 7.518 -9.600 31.844 1.00 31.47 332 ALA A C 1
ATOM 2463 O O . ALA A 1 340 ? 8.050 -9.223 30.818 1.00 32.54 332 ALA A O 1
ATOM 2465 N N . LEU A 1 341 ? 6.482 -10.429 31.873 1.00 29.83 333 LEU A N 1
ATOM 2466 C CA . LEU A 1 341 ? 5.897 -10.978 30.663 1.00 28.63 333 LEU A CA 1
ATOM 2467 C C . LEU A 1 341 ? 5.330 -9.853 29.815 1.00 29.53 333 LEU A C 1
ATOM 2468 O O . LEU A 1 341 ? 5.615 -9.761 28.623 1.00 30.30 333 LEU A O 1
ATOM 2473 N N . ALA A 1 342 ? 4.529 -8.996 30.431 1.00 29.78 334 ALA A N 1
ATOM 2474 C CA . ALA A 1 342 ? 3.876 -7.911 29.705 1.00 30.71 334 ALA A CA 1
ATOM 2475 C C . ALA A 1 342 ? 4.919 -7.063 28.985 1.00 32.79 334 ALA A C 1
ATOM 2476 O O . ALA A 1 342 ? 4.779 -6.772 27.801 1.00 33.26 334 ALA A O 1
ATOM 2478 N N . GLN A 1 343 ? 5.983 -6.709 29.701 1.00 34.23 335 GLN A N 1
ATOM 2479 C CA . GLN A 1 343 ? 7.073 -5.911 29.150 1.00 36.54 335 GLN A CA 1
ATOM 2480 C C . GLN A 1 343 ? 7.755 -6.624 27.985 1.00 36.60 335 GLN A C 1
ATOM 2481 O O . GLN A 1 343 ? 8.098 -5.979 26.986 1.00 38.46 335 GLN A O 1
ATOM 2487 N N . ALA A 1 344 ? 7.921 -7.946 28.089 1.00 34.69 336 ALA A N 1
ATOM 2488 C CA . ALA A 1 344 ? 8.548 -8.729 27.020 1.00 34.53 336 ALA A CA 1
ATOM 2489 C C . ALA A 1 344 ? 7.737 -8.667 25.716 1.00 34.44 336 ALA A C 1
ATOM 2490 O O . ALA A 1 344 ? 8.304 -8.486 24.639 1.00 35.66 336 ALA A O 1
ATOM 2492 N N . VAL A 1 345 ? 6.415 -8.783 25.822 1.00 33.22 337 VAL A N 1
ATOM 2493 C CA . VAL A 1 345 ? 5.535 -8.678 24.653 1.00 33.49 337 VAL A CA 1
ATOM 2494 C C . VAL A 1 345 ? 5.597 -7.260 24.069 1.00 35.89 337 VAL A C 1
ATOM 2495 O O . VAL A 1 345 ? 5.605 -7.082 22.847 1.00 36.91 337 VAL A O 1
ATOM 2499 N N . ALA A 1 346 ? 5.652 -6.258 24.943 1.00 36.98 338 ALA A N 1
ATOM 2500 C CA . ALA A 1 346 ? 5.774 -4.868 24.502 1.00 39.68 338 ALA A CA 1
ATOM 2501 C C . ALA A 1 346 ? 7.068 -4.643 23.695 1.00 41.72 338 ALA A C 1
ATOM 2502 O O . ALA A 1 346 ? 7.003 -4.370 22.484 1.00 43.08 338 ALA A O 1
ATOM 2504 N N . LYS A 1 347 ? 8.222 -4.781 24.361 1.00 42.06 339 LYS A N 1
ATOM 2505 C CA . LYS A 1 347 ? 9.540 -4.622 23.721 1.00 43.89 339 LYS A CA 1
ATOM 2506 C C . LYS A 1 347 ? 9.640 -5.459 22.447 1.00 43.23 339 LYS A C 1
ATOM 2507 O O . LYS A 1 347 ? 10.282 -5.053 21.480 1.00 45.00 339 LYS A O 1
ATOM 2513 N N . SER A 1 348 ? 8.988 -6.621 22.461 1.00 40.63 340 SER A N 1
ATOM 2514 C CA . SER A 1 348 ? 9.042 -7.540 21.342 1.00 40.03 340 SER A CA 1
ATOM 2515 C C . SER A 1 348 ? 8.493 -6.967 20.049 1.00 41.08 340 SER A C 1
ATOM 2516 O O . SER A 1 348 ? 7.727 -6.015 20.027 1.00 41.79 340 SER A O 1
ATOM 2519 N N . THR A 1 349 ? 8.910 -7.603 18.972 1.00 41.71 341 THR A N 1
ATOM 2520 C CA . THR A 1 349 ? 8.702 -7.132 17.618 1.00 43.52 341 THR A CA 1
ATOM 2521 C C . THR A 1 349 ? 7.594 -7.925 16.931 1.00 42.11 341 THR A C 1
ATOM 2522 O O . THR A 1 349 ? 7.193 -7.613 15.819 1.00 42.94 341 THR A O 1
ATOM 2526 N N . ALA A 1 350 ? 7.113 -8.962 17.612 1.00 40.01 342 ALA A N 1
ATOM 2527 C CA . ALA A 1 350 ? 6.019 -9.777 17.117 1.00 38.69 342 ALA A CA 1
ATOM 2528 C C . ALA A 1 350 ? 4.741 -8.972 17.141 1.00 38.69 342 ALA A C 1
ATOM 2529 O O . ALA A 1 350 ? 4.616 -8.025 17.910 1.00 39.05 342 ALA A O 1
ATOM 2531 N N . TYR A 1 351 ? 3.803 -9.348 16.279 1.00 38.86 343 TYR A N 1
ATOM 2532 C CA . TYR A 1 351 ? 2.456 -8.782 16.279 1.00 38.63 343 TYR A CA 1
ATOM 2533 C C . TYR A 1 351 ? 1.700 -9.366 17.472 1.00 36.27 343 TYR A C 1
ATOM 2534 O O . TYR A 1 351 ? 1.313 -10.536 17.443 1.00 35.21 343 TYR A O 1
ATOM 2543 N N . SER A 1 352 ? 1.513 -8.562 18.518 1.00 35.92 344 SER A N 1
ATOM 2544 C CA . SER A 1 352 ? 0.887 -9.039 19.773 1.00 34.00 344 SER A CA 1
ATOM 2545 C C . SER A 1 352 ? -0.634 -8.816 19.792 1.00 33.58 344 SER A C 1
ATOM 2546 O O . SER A 1 352 ? -1.125 -7.784 19.307 1.00 34.87 344 SER A O 1
ATOM 2549 N N . ILE A 1 353 ? -1.362 -9.798 20.334 1.00 31.64 345 ILE A N 1
ATOM 2550 C CA . ILE A 1 353 ? -2.823 -9.748 20.437 1.00 31.45 345 ILE A CA 1
ATOM 2551 C C . ILE A 1 353 ? -3.211 -10.215 21.824 1.00 29.89 345 ILE A C 1
ATOM 2552 O O . ILE A 1 353 ? -2.939 -11.359 22.178 1.00 28.65 345 ILE A O 1
ATOM 2557 N N . VAL A 1 354 ? -3.828 -9.339 22.618 1.00 30.35 346 VAL A N 1
ATOM 2558 C CA . VAL A 1 354 ? -4.254 -9.697 23.981 1.00 29.06 346 VAL A CA 1
ATOM 2559 C C . VAL A 1 354 ? -5.747 -9.525 24.155 1.00 29.50 346 VAL A C 1
ATOM 2560 O O . VAL A 1 354 ? -6.389 -8.774 23.424 1.00 31.25 346 VAL A O 1
ATOM 2564 N N . GLY A 1 355 ? -6.285 -10.232 25.138 1.00 28.64 347 GLY A N 1
ATOM 2565 C CA . GLY A 1 355 ? -7.707 -10.194 25.451 1.00 29.27 347 GLY A CA 1
ATOM 2566 C C . GLY A 1 355 ? -7.922 -10.811 26.818 1.00 28.24 347 GLY A C 1
ATOM 2567 O O . GLY A 1 355 ? -7.027 -11.481 27.338 1.00 26.92 347 GLY A O 1
ATOM 2568 N N . GLY A 1 356 ? -9.099 -10.564 27.399 1.00 28.85 348 GLY A N 1
ATOM 2569 C CA . GLY A 1 356 ? -9.446 -11.053 28.733 1.00 28.06 348 GLY A CA 1
ATOM 2570 C C . GLY A 1 356 ? -9.651 -9.909 29.706 1.00 29.15 348 GLY A C 1
ATOM 2571 O O . GLY A 1 356 ? -8.904 -8.933 29.696 1.00 29.48 348 GLY A O 1
ATOM 2572 N N . GLY A 1 357 ? -10.666 -10.042 30.555 1.00 29.79 349 GLY A N 1
ATOM 2573 C CA . GLY A 1 357 ? -10.977 -9.039 31.565 1.00 31.22 349 GLY A CA 1
ATOM 2574 C C . GLY A 1 357 ? -9.791 -8.743 32.454 1.00 30.95 349 GLY A C 1
ATOM 2575 O O . GLY A 1 357 ? -9.355 -7.605 32.550 1.00 32.70 349 GLY A O 1
ATOM 2576 N N . ASP A 1 358 ? -9.245 -9.771 33.087 1.00 29.63 350 ASP A N 1
ATOM 2577 C CA . ASP A 1 358 ? -8.159 -9.579 34.054 1.00 29.61 350 ASP A CA 1
ATOM 2578 C C . ASP A 1 358 ? -6.827 -9.182 33.399 1.00 29.31 350 ASP A C 1
ATOM 2579 O O . ASP A 1 358 ? -6.087 -8.376 33.958 1.00 29.99 350 ASP A O 1
ATOM 2584 N N . THR A 1 359 ? -6.554 -9.718 32.208 1.00 28.51 351 THR A N 1
ATOM 2585 C CA . THR A 1 359 ? -5.334 -9.409 31.452 1.00 28.42 351 THR A CA 1
ATOM 2586 C C . THR A 1 359 ? -5.290 -7.937 31.072 1.00 30.26 351 THR A C 1
ATOM 2587 O O . THR A 1 359 ? -4.275 -7.274 31.258 1.00 31.50 351 THR A O 1
ATOM 2591 N N . LEU A 1 360 ? -6.392 -7.413 30.545 1.00 30.94 352 LEU A N 1
ATOM 2592 C CA . LEU A 1 360 ? -6.489 -5.975 30.316 1.00 32.57 352 LEU A CA 1
ATOM 2593 C C . LEU A 1 360 ? -6.279 -5.206 31.632 1.00 33.70 352 LEU A C 1
ATOM 2594 O O . LEU A 1 360 ? -5.618 -4.170 31.647 1.00 35.40 352 LEU A O 1
ATOM 2599 N N . ALA A 1 361 ? -6.844 -5.704 32.730 1.00 33.00 353 ALA A N 1
ATOM 2600 C CA . ALA A 1 361 ? -6.655 -5.056 34.018 1.00 34.16 353 ALA A CA 1
ATOM 2601 C C . ALA A 1 361 ? -5.164 -4.947 34.344 1.00 34.11 353 ALA A C 1
ATOM 2602 O O . ALA A 1 361 ? -4.694 -3.891 34.772 1.00 35.80 353 ALA A O 1
ATOM 2604 N N . ALA A 1 362 ? -4.418 -6.028 34.104 1.00 32.28 354 ALA A N 1
ATOM 2605 C CA . ALA A 1 362 ? -2.954 -6.024 34.288 1.00 32.12 354 ALA A CA 1
ATOM 2606 C C . ALA A 1 362 ? -2.278 -4.976 33.399 1.00 33.73 354 ALA A C 1
ATOM 2607 O O . ALA A 1 362 ? -1.585 -4.088 33.880 1.00 35.41 354 ALA A O 1
ATOM 2609 N N . LEU A 1 363 ? -2.497 -5.092 32.096 1.00 33.51 355 LEU A N 1
ATOM 2610 C CA . LEU A 1 363 ? -1.965 -4.142 31.124 1.00 35.05 355 LEU A CA 1
ATOM 2611 C C . LEU A 1 363 ? -2.264 -2.687 31.479 1.00 37.55 355 LEU A C 1
ATOM 2612 O O . LEU A 1 363 ? -1.493 -1.785 31.157 1.00 39.33 355 LEU A O 1
ATOM 2617 N N . ASP A 1 364 ? -3.393 -2.468 32.131 1.00 38.02 356 ASP A N 1
ATOM 2618 C CA . ASP A 1 364 ? -3.736 -1.152 32.641 1.00 40.71 356 ASP A CA 1
ATOM 2619 C C . ASP A 1 364 ? -2.852 -0.800 33.846 1.00 41.72 356 ASP A C 1
ATOM 2620 O O . ASP A 1 364 ? -2.314 0.292 33.903 1.00 44.42 356 ASP A O 1
ATOM 2625 N N . LYS A 1 365 ? -2.682 -1.730 34.784 1.00 40.03 357 LYS A N 1
ATOM 2626 C CA . LYS A 1 365 ? -1.924 -1.466 36.014 1.00 41.19 357 LYS A CA 1
ATOM 2627 C C . LYS A 1 365 ? -0.475 -1.122 35.759 1.00 42.12 357 LYS A C 1
ATOM 2628 O O . LYS A 1 365 ? 0.101 -0.280 36.445 1.00 44.52 357 LYS A O 1
ATOM 2634 N N . PHE A 1 366 ? 0.113 -1.789 34.778 1.00 40.70 358 PHE A N 1
ATOM 2635 C CA . PHE A 1 366 ? 1.508 -1.569 34.410 1.00 41.68 358 PHE A CA 1
ATOM 2636 C C . PHE A 1 366 ? 1.644 -0.474 33.337 1.00 43.93 358 PHE A C 1
ATOM 2637 O O . PHE A 1 366 ? 2.746 -0.213 32.850 1.00 44.81 358 PHE A O 1
ATOM 2645 N N . ASN A 1 367 ? 0.523 0.169 32.997 1.00 44.95 359 ASN A N 1
ATOM 2646 C CA . ASN A 1 367 ? 0.432 1.139 31.888 1.00 46.93 359 ASN A CA 1
ATOM 2647 C C . ASN A 1 367 ? 1.199 0.708 30.643 1.00 45.90 359 ASN A C 1
ATOM 2648 O O . ASN A 1 367 ? 2.091 1.412 30.176 1.00 47.71 359 ASN A O 1
ATOM 2653 N N . LEU A 1 368 ? 0.835 -0.467 30.127 1.00 43.09 360 LEU A N 1
ATOM 2654 C CA . LEU A 1 368 ? 1.414 -1.006 28.897 1.00 42.21 360 LEU A CA 1
ATOM 2655 C C . LEU A 1 368 ? 0.390 -1.252 27.774 1.00 41.50 360 LEU A C 1
ATOM 2656 O O . LEU A 1 368 ? 0.758 -1.760 26.709 1.00 40.95 360 LEU A O 1
ATOM 2661 N N . THR A 1 369 ? -0.870 -0.870 27.999 1.00 41.71 361 THR A N 1
ATOM 2662 C CA . THR A 1 369 ? -1.967 -1.152 27.062 1.00 41.14 361 THR A CA 1
ATOM 2663 C C . THR A 1 369 ? -1.723 -0.731 25.591 1.00 42.48 361 THR A C 1
ATOM 2664 O O . THR A 1 369 ? -1.916 -1.527 24.669 1.00 41.40 361 THR A O 1
ATOM 2668 N N . ASP A 1 370 ? -1.295 0.502 25.358 1.00 45.13 362 ASP A N 1
ATOM 2669 C CA . ASP A 1 370 ? -1.106 0.950 23.977 1.00 46.86 362 ASP A CA 1
ATOM 2670 C C . ASP A 1 370 ? 0.148 0.358 23.279 1.00 46.38 362 ASP A C 1
ATOM 2671 O O . ASP A 1 370 ? 0.392 0.653 22.104 1.00 47.74 362 ASP A O 1
ATOM 2676 N N . GLN A 1 371 ? 0.932 -0.461 23.986 1.00 44.70 363 GLN A N 1
ATOM 2677 C CA . GLN A 1 371 ? 2.128 -1.098 23.392 1.00 44.15 363 GLN A CA 1
ATOM 2678 C C . GLN A 1 371 ? 1.855 -2.481 22.778 1.00 41.58 363 GLN A C 1
ATOM 2679 O O . GLN A 1 371 ? 2.703 -3.011 22.066 1.00 41.61 363 GLN A O 1
ATOM 2685 N N . MET A 1 372 ? 0.681 -3.052 23.052 1.00 39.80 364 MET A N 1
ATOM 2686 C CA . MET A 1 372 ? 0.229 -4.275 22.384 1.00 37.79 364 MET A CA 1
ATOM 2687 C C . MET A 1 372 ? -0.364 -3.877 21.052 1.00 39.30 364 MET A C 1
ATOM 2688 O O . MET A 1 372 ? -1.005 -2.835 20.955 1.00 41.25 364 MET A O 1
ATOM 2693 N N . SER A 1 373 ? -0.168 -4.697 20.026 1.00 39.03 365 SER A N 1
ATOM 2694 C CA . SER A 1 373 ? -0.615 -4.344 18.674 1.00 40.63 365 SER A CA 1
ATOM 2695 C C . SER A 1 373 ? -2.139 -4.285 18.615 1.00 40.64 365 SER A C 1
ATOM 2696 O O . SER A 1 373 ? -2.703 -3.440 17.912 1.00 42.57 365 SER A O 1
ATOM 2699 N N . TYR A 1 374 ? -2.805 -5.181 19.348 1.00 38.72 366 TYR A N 1
ATOM 2700 C CA . TYR A 1 374 ? -4.265 -5.198 19.389 1.00 38.57 366 TYR A CA 1
ATOM 2701 C C . TYR A 1 374 ? -4.778 -5.628 20.748 1.00 36.92 366 TYR A C 1
ATOM 2702 O O . TYR A 1 374 ? -4.418 -6.698 21.236 1.00 35.15 366 TYR A O 1
ATOM 2711 N N . VAL A 1 375 ? -5.626 -4.799 21.352 1.00 37.70 367 VAL A N 1
ATOM 2712 C CA . VAL A 1 375 ? -6.277 -5.152 22.602 1.00 36.47 367 VAL A CA 1
ATOM 2713 C C . VAL A 1 375 ? -7.739 -5.426 22.328 1.00 36.71 367 VAL A C 1
ATOM 2714 O O . VAL A 1 375 ? -8.441 -4.553 21.831 1.00 38.49 367 VAL A O 1
ATOM 2718 N N . SER A 1 376 ? -8.196 -6.638 22.642 1.00 34.96 368 SER A N 1
ATOM 2719 C CA . SER A 1 376 ? -9.618 -6.976 22.528 1.00 35.10 368 SER A CA 1
ATOM 2720 C C . SER A 1 376 ? -10.352 -6.646 23.812 1.00 34.89 368 SER A C 1
ATOM 2721 O O . SER A 1 376 ? -9.913 -7.018 24.897 1.00 33.45 368 SER A O 1
ATOM 2724 N N . THR A 1 377 ? -11.483 -5.963 23.671 1.00 36.62 369 THR A N 1
ATOM 2725 C CA . THR A 1 377 ? -12.339 -5.617 24.796 1.00 37.01 369 THR A CA 1
ATOM 2726 C C . THR A 1 377 ? -13.599 -6.500 24.792 1.00 36.86 369 THR A C 1
ATOM 2727 O O . THR A 1 377 ? -14.538 -6.261 25.546 1.00 37.38 369 THR A O 1
ATOM 2731 N N . ALA A 1 378 ? -13.572 -7.556 23.979 1.00 36.28 370 ALA A N 1
ATOM 2732 C CA . ALA A 1 378 ? -14.744 -8.399 23.708 1.00 37.06 370 ALA A CA 1
ATOM 2733 C C . ALA A 1 378 ? -15.073 -9.454 24.784 1.00 36.01 370 ALA A C 1
ATOM 2734 O O . ALA A 1 378 ? -16.235 -9.838 24.931 1.00 37.63 370 ALA A O 1
ATOM 2736 N N . GLY A 1 379 ? -14.079 -9.932 25.522 1.00 34.02 371 GLY A N 1
ATOM 2737 C CA . GLY A 1 379 ? -14.332 -10.924 26.556 1.00 32.95 371 GLY A CA 1
ATOM 2738 C C . GLY A 1 379 ? -14.663 -12.307 26.011 1.00 32.59 371 GLY A C 1
ATOM 2739 O O . GLY A 1 379 ? -13.769 -13.068 25.650 1.00 31.62 371 GLY A O 1
ATOM 2740 N N . GLY A 1 380 ? -15.950 -12.640 25.956 1.00 33.82 372 GLY A N 1
ATOM 2741 C CA . GLY A 1 380 ? -16.391 -13.991 25.594 1.00 33.56 372 GLY A CA 1
ATOM 2742 C C . GLY A 1 380 ? -16.271 -14.345 24.122 1.00 33.98 372 GLY A C 1
ATOM 2743 O O . GLY A 1 380 ? -15.883 -15.462 23.773 1.00 32.97 372 GLY A O 1
ATOM 2744 N N . ALA A 1 381 ? -16.621 -13.403 23.255 1.00 35.60 373 ALA A N 1
ATOM 2745 C CA . ALA A 1 381 ? -16.538 -13.630 21.821 1.00 36.45 373 ALA A CA 1
ATOM 2746 C C . ALA A 1 381 ? -15.085 -13.731 21.416 1.00 35.08 373 ALA A C 1
ATOM 2747 O O . ALA A 1 381 ? -14.745 -14.517 20.544 1.00 35.48 373 ALA A O 1
ATOM 2749 N N . PHE A 1 382 ? -14.219 -12.957 22.063 1.00 34.15 374 PHE A N 1
ATOM 2750 C CA . PHE A 1 382 ? -12.777 -13.082 21.833 1.00 32.93 374 PHE A CA 1
ATOM 2751 C C . PHE A 1 382 ? -12.331 -14.520 22.081 1.00 31.55 374 PHE A C 1
ATOM 2752 O O . PHE A 1 382 ? -11.669 -15.129 21.243 1.00 31.28 374 PHE A O 1
ATOM 2760 N N . LEU A 1 383 ? -12.718 -15.048 23.243 1.00 31.00 375 LEU A N 1
ATOM 2761 C CA . LEU A 1 383 ? -12.338 -16.396 23.675 1.00 29.92 375 LEU A CA 1
ATOM 2762 C C . LEU A 1 383 ? -12.933 -17.478 22.779 1.00 30.86 375 LEU A C 1
ATOM 2763 O O . LEU A 1 383 ? -12.187 -18.296 22.269 1.00 30.62 375 LEU A O 1
ATOM 2768 N N . GLU A 1 384 ? -14.252 -17.468 22.557 1.00 32.32 376 GLU A N 1
ATOM 2769 C CA . GLU A 1 384 ? -14.892 -18.480 21.682 1.00 33.62 376 GLU A CA 1
ATOM 2770 C C . GLU A 1 384 ? -14.310 -18.559 20.259 1.00 34.03 376 GLU A C 1
ATOM 2771 O O . GLU A 1 384 ? -14.325 -19.634 19.642 1.00 34.07 376 GLU A O 1
ATOM 2777 N N . PHE A 1 385 ? -13.804 -17.434 19.753 1.00 34.09 377 PHE A N 1
ATOM 2778 C CA . PHE A 1 385 ? -13.236 -17.388 18.399 1.00 35.04 377 PHE A CA 1
ATOM 2779 C C . PHE A 1 385 ? -11.912 -18.135 18.365 1.00 33.61 377 PHE A C 1
ATOM 2780 O O . PHE A 1 385 ? -11.680 -18.964 17.485 1.00 34.39 377 PHE A O 1
ATOM 2788 N N . LEU A 1 386 ? -11.055 -17.848 19.339 1.00 31.71 378 LEU A N 1
ATOM 2789 C CA . LEU A 1 386 ? -9.789 -18.552 19.470 1.00 30.43 378 LEU A CA 1
ATOM 2790 C C . LEU A 1 386 ? -9.972 -20.045 19.804 1.00 30.23 378 LEU A C 1
ATOM 2791 O O . LEU A 1 386 ? -9.073 -20.849 19.526 1.00 30.22 378 LEU A O 1
ATOM 2796 N N . GLU A 1 387 ? -11.109 -20.403 20.410 1.00 30.21 379 GLU A N 1
ATOM 2797 C CA . GLU A 1 387 ? -11.492 -21.799 20.589 1.00 30.41 379 GLU A CA 1
ATOM 2798 C C . GLU A 1 387 ? -11.776 -22.476 19.246 1.00 32.40 379 GLU A C 1
ATOM 2799 O O . GLU A 1 387 ? -11.684 -23.705 19.146 1.00 32.94 379 GLU A O 1
ATOM 2805 N N . GLY A 1 388 ? -12.146 -21.678 18.238 1.00 33.61 380 GLY A N 1
ATOM 2806 C CA . GLY A 1 388 ? -12.388 -22.164 16.879 1.00 35.67 380 GLY A CA 1
ATOM 2807 C C . GLY A 1 388 ? -13.846 -22.441 16.612 1.00 37.67 380 GLY A C 1
ATOM 2808 O O . GLY A 1 388 ? -14.184 -23.190 15.700 1.00 39.31 380 GLY A O 1
ATOM 2809 N N . LYS A 1 389 ? -14.704 -21.812 17.414 1.00 37.79 381 LYS A N 1
ATOM 2810 C CA . LYS A 1 389 ? -16.144 -22.022 17.361 1.00 39.84 381 LYS A CA 1
ATOM 2811 C C . LYS A 1 389 ? -16.763 -21.001 16.432 1.00 41.77 381 LYS A C 1
ATOM 2812 O O . LYS A 1 389 ? -16.048 -20.360 15.659 1.00 42.26 381 LYS A O 1
ATOM 2818 N N . LEU A 1 391 ? -18.880 -18.833 15.154 1.00 46.41 383 LEU A N 1
ATOM 2819 C CA . LEU A 1 391 ? -19.724 -17.817 15.785 1.00 46.88 383 LEU A CA 1
ATOM 2820 C C . LEU A 1 391 ? -20.922 -17.494 14.895 1.00 50.14 383 LEU A C 1
ATOM 2821 O O . LEU A 1 391 ? -20.732 -17.077 13.760 1.00 51.65 383 LEU A O 1
ATOM 2826 N N . PRO A 1 392 ? -22.157 -17.656 15.417 1.00 51.60 384 PRO A N 1
ATOM 2827 C CA . PRO A 1 392 ? -23.371 -17.517 14.606 1.00 54.94 384 PRO A CA 1
ATOM 2828 C C . PRO A 1 392 ? -23.449 -16.269 13.740 1.00 56.36 384 PRO A C 1
ATOM 2829 O O . PRO A 1 392 ? -23.894 -16.355 12.601 1.00 59.40 384 PRO A O 1
ATOM 2833 N N . ALA A 1 393 ? -23.045 -15.123 14.273 1.00 54.72 385 ALA A N 1
ATOM 2834 C CA . ALA A 1 393 ? -23.109 -13.876 13.515 1.00 56.22 385 ALA A CA 1
ATOM 2835 C C . ALA A 1 393 ? -22.272 -13.970 12.257 1.00 56.56 385 ALA A C 1
ATOM 2836 O O . ALA A 1 393 ? -22.715 -13.564 11.183 1.00 59.12 385 ALA A O 1
ATOM 2838 N N . ILE A 1 394 ? -21.067 -14.513 12.409 1.00 54.10 386 ILE A N 1
ATOM 2839 C CA . ILE A 1 394 ? -20.089 -14.622 11.324 1.00 54.31 386 ILE A CA 1
ATOM 2840 C C . ILE A 1 394 ? -20.508 -15.647 10.278 1.00 56.64 386 ILE A C 1
ATOM 2841 O O . ILE A 1 394 ? -20.345 -15.427 9.072 1.00 58.63 386 ILE A O 1
ATOM 2846 N N . LYS A 1 395 ? -21.046 -16.765 10.741 1.00 56.62 387 LYS A N 1
ATOM 2847 C CA . LYS A 1 395 ? -21.494 -17.808 9.849 1.00 59.31 387 LYS A CA 1
ATOM 2848 C C . LYS A 1 395 ? -22.444 -17.219 8.807 1.00 63.24 387 LYS A C 1
ATOM 2849 O O . LYS A 1 395 ? -22.225 -17.367 7.603 1.00 65.40 387 LYS A O 1
ATOM 2855 N N . ILE A 1 396 ? -23.471 -16.514 9.278 1.00 64.35 388 ILE A N 1
ATOM 2856 C CA . ILE A 1 396 ? -24.502 -15.988 8.400 1.00 68.10 388 ILE A CA 1
ATOM 2857 C C . ILE A 1 396 ? -23.951 -14.924 7.455 1.00 68.88 388 ILE A C 1
ATOM 2858 O O . ILE A 1 396 ? -24.348 -14.878 6.291 1.00 71.98 388 ILE A O 1
ATOM 2863 N N . LEU A 1 397 ? -23.036 -14.084 7.938 1.00 66.19 389 LEU A N 1
ATOM 2864 C CA . LEU A 1 397 ? -22.471 -13.024 7.095 1.00 67.09 389 LEU A CA 1
ATOM 2865 C C . LEU A 1 397 ? -21.746 -13.585 5.867 1.00 68.29 389 LEU A C 1
ATOM 2866 O O . LEU A 1 397 ? -21.776 -12.976 4.789 1.00 70.53 389 LEU A O 1
ATOM 2871 N N . THR A 1 398 ? -21.097 -14.739 6.037 1.00 66.77 390 THR A N 1
ATOM 2872 C CA . THR A 1 398 ? -20.451 -15.438 4.919 1.00 68.14 390 THR A CA 1
ATOM 2873 C C . THR A 1 398 ? -21.473 -16.158 4.031 1.00 71.78 390 THR A C 1
ATOM 2874 O O . THR A 1 398 ? -21.441 -16.021 2.805 1.00 74.30 390 THR A O 1
ATOM 2878 N N . GLN A 1 399 ? -22.370 -16.919 4.656 1.00 72.06 391 GLN A N 1
ATOM 2879 C CA . GLN A 1 399 ? -23.468 -17.580 3.939 1.00 76.06 391 GLN A CA 1
ATOM 2880 C C . GLN A 1 399 ? -24.172 -16.653 2.943 1.00 79.70 391 GLN A C 1
ATOM 2881 O O . GLN A 1 399 ? -24.616 -17.095 1.891 1.00 83.19 391 GLN A O 1
ATOM 2887 N N . ARG A 1 400 ? -24.294 -15.376 3.304 1.00 79.11 392 ARG A N 1
ATOM 2888 C CA . ARG A 1 400 ? -24.933 -14.375 2.456 1.00 82.36 392 ARG A CA 1
ATOM 2889 C C . ARG A 1 400 ? -23.975 -13.822 1.396 1.00 83.10 392 ARG A C 1
ATOM 2890 O O . ARG A 1 400 ? -24.397 -13.522 0.271 1.00 87.07 392 ARG A O 1
ATOM 2898 N N . ALA A 1 401 ? -22.697 -13.684 1.750 1.00 79.83 393 ALA A N 1
ATOM 2899 C CA . ALA A 1 401 ? -21.657 -13.290 0.792 1.00 80.29 393 ALA A CA 1
ATOM 2900 C C . ALA A 1 401 ? -21.637 -14.246 -0.393 1.00 83.19 393 ALA A C 1
ATOM 2901 O O . ALA A 1 401 ? -21.632 -13.828 -1.564 1.00 86.22 393 ALA A O 1
ATOM 2903 N N . LYS A 1 402 ? -21.625 -15.533 -0.063 1.00 82.33 394 LYS A N 1
ATOM 2904 C CA . LYS A 1 402 ? -21.765 -16.596 -1.044 1.00 85.30 394 LYS A CA 1
ATOM 2905 C C . LYS A 1 402 ? -22.935 -16.332 -1.991 1.00 89.96 394 LYS A C 1
ATOM 2906 O O . LYS A 1 402 ? -22.827 -16.545 -3.197 1.00 93.29 394 LYS A O 1
ATOM 2912 N N . PRO B 1 13 ? -33.806 37.356 3.608 1.00 65.42 5 PRO B N 1
ATOM 2913 C CA . PRO B 1 13 ? -34.143 38.665 4.182 1.00 63.34 5 PRO B CA 1
ATOM 2914 C C . PRO B 1 13 ? -33.031 39.706 4.008 1.00 61.75 5 PRO B C 1
ATOM 2915 O O . PRO B 1 13 ? -33.311 40.854 3.652 1.00 62.47 5 PRO B O 1
ATOM 2919 N N . PHE B 1 14 ? -31.786 39.302 4.269 1.00 60.00 6 PHE B N 1
ATOM 2920 C CA . PHE B 1 14 ? -30.624 40.191 4.177 1.00 58.35 6 PHE B CA 1
ATOM 2921 C C . PHE B 1 14 ? -29.359 39.436 3.759 1.00 58.86 6 PHE B C 1
ATOM 2922 O O . PHE B 1 14 ? -29.346 38.203 3.700 1.00 60.15 6 PHE B O 1
ATOM 2930 N N . LEU B 1 15 ? -28.293 40.187 3.490 1.00 58.35 7 LEU B N 1
ATOM 2931 C CA . LEU B 1 15 ? -27.020 39.615 3.042 1.00 59.10 7 LEU B CA 1
ATOM 2932 C C . LEU B 1 15 ? -26.259 38.896 4.154 1.00 56.49 7 LEU B C 1
ATOM 2933 O O . LEU B 1 15 ? -26.383 39.239 5.331 1.00 53.36 7 LEU B O 1
ATOM 2938 N N . SER B 1 16 ? -25.450 37.918 3.746 1.00 58.12 8 SER B N 1
ATOM 2939 C CA . SER B 1 16 ? -24.703 37.056 4.655 1.00 56.62 8 SER B CA 1
ATOM 2940 C C . SER B 1 16 ? -23.202 37.076 4.344 1.00 57.05 8 SER B C 1
ATOM 2941 O O . SER B 1 16 ? -22.783 37.341 3.212 1.00 59.58 8 SER B O 1
ATOM 2944 N N . MET B 1 17 ? -22.401 36.782 5.364 1.00 54.86 9 MET B N 1
ATOM 2945 C CA . MET B 1 17 ? -20.940 36.731 5.237 1.00 55.24 9 MET B CA 1
ATOM 2946 C C . MET B 1 17 ? -20.504 35.580 4.334 1.00 58.82 9 MET B C 1
ATOM 2947 O O . MET B 1 17 ? -19.499 35.682 3.632 1.00 60.68 9 MET B O 1
ATOM 2952 N N . SER B 1 18 ? -21.276 34.494 4.352 1.00 60.09 10 SER B N 1
ATOM 2953 C CA . SER B 1 18 ? -21.018 33.315 3.516 1.00 63.90 10 SER B CA 1
ATOM 2954 C C . SER B 1 18 ? -21.124 33.592 2.015 1.00 67.27 10 SER B C 1
ATOM 2955 O O . SER B 1 18 ? -20.423 32.968 1.216 1.00 70.52 10 SER B O 1
ATOM 2958 N N . ASN B 1 19 ? -21.992 34.530 1.640 1.00 66.71 11 ASN B N 1
ATOM 2959 C CA . ASN B 1 19 ? -22.227 34.868 0.233 1.00 70.16 11 ASN B CA 1
ATOM 2960 C C . ASN B 1 19 ? -21.354 36.014 -0.299 1.00 70.40 11 ASN B C 1
ATOM 2961 O O . ASN B 1 19 ? -21.487 36.412 -1.454 1.00 73.22 11 ASN B O 1
ATOM 2966 N N . LEU B 1 20 ? -20.462 36.540 0.540 1.00 67.68 12 LEU B N 1
ATOM 2967 C CA . LEU B 1 20 ? -19.586 37.645 0.152 1.00 67.91 12 LEU B CA 1
ATOM 2968 C C . LEU B 1 20 ? -18.126 37.218 0.128 1.00 69.15 12 LEU B C 1
ATOM 2969 O O . LEU B 1 20 ? -17.704 36.361 0.902 1.00 68.04 12 LEU B O 1
ATOM 2974 N N . ASN B 1 21 ? -17.366 37.842 -0.764 1.00 71.80 13 ASN B N 1
ATOM 2975 C CA . ASN B 1 21 ? -15.957 37.530 -0.963 1.00 73.94 13 ASN B CA 1
ATOM 2976 C C . ASN B 1 21 ? -15.052 38.418 -0.091 1.00 71.46 13 ASN B C 1
ATOM 2977 O O . ASN B 1 21 ? -14.983 39.636 -0.298 1.00 71.22 13 ASN B O 1
ATOM 2982 N N . LEU B 1 22 ? -14.342 37.805 0.861 1.00 70.06 14 LEU B N 1
ATOM 2983 C CA . LEU B 1 22 ? -13.584 38.546 1.883 1.00 67.24 14 LEU B CA 1
ATOM 2984 C C . LEU B 1 22 ? -12.067 38.599 1.629 1.00 69.87 14 LEU B C 1
ATOM 2985 O O . LEU B 1 22 ? -11.312 39.147 2.444 1.00 68.05 14 LEU B O 1
ATOM 2990 N N . HIS B 1 23 ? -11.628 38.045 0.501 1.00 74.25 15 HIS B N 1
ATOM 2991 C CA . HIS B 1 23 ? -10.202 37.997 0.154 1.00 77.61 15 HIS B CA 1
ATOM 2992 C C . HIS B 1 23 ? -9.561 39.384 0.237 1.00 77.07 15 HIS B C 1
ATOM 2993 O O . HIS B 1 23 ? -9.910 40.282 -0.532 1.00 78.13 15 HIS B O 1
ATOM 3000 N N . ASN B 1 24 ? -8.647 39.549 1.193 1.00 75.63 16 ASN B N 1
ATOM 3001 C CA . ASN B 1 24 ? -7.806 40.748 1.313 1.00 75.79 16 ASN B CA 1
ATOM 3002 C C . ASN B 1 24 ? -8.562 42.032 1.665 1.00 72.45 16 ASN B C 1
ATOM 3003 O O . ASN B 1 24 ? -8.007 43.128 1.561 1.00 73.15 16 ASN B O 1
ATOM 3008 N N . LYS B 1 25 ? -9.811 41.900 2.093 1.00 69.07 17 LYS B N 1
ATOM 3009 C CA . LYS B 1 25 ? -10.614 43.067 2.441 1.00 66.38 17 LYS B CA 1
ATOM 3010 C C . LYS B 1 25 ? -10.484 43.411 3.929 1.00 62.14 17 LYS B C 1
ATOM 3011 O O . LYS B 1 25 ? -10.042 42.590 4.732 1.00 60.73 17 LYS B O 1
ATOM 3017 N N . ARG B 1 26 ? -10.848 44.642 4.276 1.00 60.39 18 ARG B N 1
ATOM 3018 C CA . ARG B 1 26 ? -10.952 45.056 5.673 1.00 56.74 18 ARG B CA 1
ATOM 3019 C C . ARG B 1 26 ? -12.349 44.694 6.141 1.00 53.77 18 ARG B C 1
ATOM 3020 O O . ARG B 1 26 ? -13.337 45.192 5.606 1.00 53.89 18 ARG B O 1
ATOM 3028 N N . VAL B 1 27 ? -12.430 43.824 7.137 1.00 51.70 19 VAL B N 1
ATOM 3029 C CA . VAL B 1 27 ? -13.706 43.302 7.600 1.00 49.30 19 VAL B CA 1
ATOM 3030 C C . VAL B 1 27 ? -13.891 43.632 9.063 1.00 46.03 19 VAL B C 1
ATOM 3031 O O . VAL B 1 27 ? -13.036 43.313 9.889 1.00 45.57 19 VAL B O 1
ATOM 3035 N N . MET B 1 28 ? -15.018 44.269 9.363 1.00 44.34 20 MET B N 1
ATOM 3036 C CA . MET B 1 28 ? -15.338 44.751 10.699 1.00 41.52 20 MET B CA 1
ATOM 3037 C C . MET B 1 28 ? -16.476 43.898 11.240 1.00 39.87 20 MET B C 1
ATOM 3038 O O . MET B 1 28 ? -17.617 44.020 10.797 1.00 39.93 20 MET B O 1
ATOM 3043 N N . ILE B 1 29 ? -16.152 43.024 12.187 1.00 38.90 21 ILE B N 1
ATOM 3044 C CA . ILE B 1 29 ? -17.119 42.092 12.759 1.00 37.56 21 ILE B CA 1
ATOM 3045 C C . ILE B 1 29 ? -17.536 42.572 14.149 1.00 34.95 21 ILE B C 1
ATOM 3046 O O . ILE B 1 29 ? -16.709 42.635 15.052 1.00 34.14 21 ILE B O 1
ATOM 3051 N N . ARG B 1 30 ? -18.817 42.914 14.304 1.00 33.96 22 ARG B N 1
ATOM 3052 C CA . ARG B 1 30 ? -19.393 43.263 15.601 1.00 31.68 22 ARG B CA 1
ATOM 3053 C C . ARG B 1 30 ? -19.815 41.983 16.296 1.00 31.76 22 ARG B C 1
ATOM 3054 O O . ARG B 1 30 ? -20.679 41.262 15.805 1.00 32.52 22 ARG B O 1
ATOM 3062 N N . GLU B 1 31 ? -19.200 41.723 17.443 1.00 30.95 23 GLU B N 1
ATOM 3063 C CA . GLU B 1 31 ? -19.484 40.547 18.230 1.00 31.44 23 GLU B CA 1
ATOM 3064 C C . GLU B 1 31 ? -19.952 40.948 19.636 1.00 29.71 23 GLU B C 1
ATOM 3065 O O . GLU B 1 31 ? -19.823 42.104 20.043 1.00 28.19 23 GLU B O 1
ATOM 3071 N N . ASP B 1 32 ? -20.511 39.974 20.348 1.00 30.09 24 ASP B N 1
ATOM 3072 C CA . ASP B 1 32 ? -20.882 40.106 21.739 1.00 29.39 24 ASP B CA 1
ATOM 3073 C C . ASP B 1 32 ? -19.842 39.280 22.509 1.00 30.37 24 ASP B C 1
ATOM 3074 O O . ASP B 1 32 ? -20.006 38.064 22.705 1.00 32.16 24 ASP B O 1
ATOM 3079 N N . LEU B 1 33 ? -18.765 39.964 22.908 1.00 29.56 25 LEU B N 1
ATOM 3080 C CA . LEU B 1 33 ? -17.711 39.406 23.739 1.00 30.39 25 LEU B CA 1
ATOM 3081 C C . LEU B 1 33 ? -17.815 39.964 25.170 1.00 29.47 25 LEU B C 1
ATOM 3082 O O . LEU B 1 33 ? -16.816 40.023 25.895 1.00 29.84 25 LEU B O 1
ATOM 3087 N N . ASN B 1 34 ? -19.033 40.368 25.561 1.00 28.20 26 ASN B N 1
ATOM 3088 C CA . ASN B 1 34 ? -19.311 41.029 26.848 1.00 27.15 26 ASN B CA 1
ATOM 3089 C C . ASN B 1 34 ? -19.306 40.024 27.998 1.00 28.47 26 ASN B C 1
ATOM 3090 O O . ASN B 1 34 ? -20.359 39.689 28.551 1.00 28.67 26 ASN B O 1
ATOM 3095 N N . VAL B 1 35 ? -18.110 39.571 28.363 1.00 29.61 27 VAL B N 1
ATOM 3096 C CA . VAL B 1 35 ? -17.942 38.486 29.323 1.00 32.16 27 VAL B CA 1
ATOM 3097 C C . VAL B 1 35 ? -17.952 38.947 30.784 1.00 32.78 27 VAL B C 1
ATOM 3098 O O . VAL B 1 35 ? -17.527 40.050 31.086 1.00 31.58 27 VAL B O 1
ATOM 3102 N N . PRO B 1 36 ? -18.442 38.091 31.698 1.00 35.30 28 PRO B N 1
ATOM 3103 C CA . PRO B 1 36 ? -18.334 38.356 33.140 1.00 36.63 28 PRO B CA 1
ATOM 3104 C C . PRO B 1 36 ? -16.877 38.419 33.639 1.00 38.13 28 PRO B C 1
ATOM 3105 O O . PRO B 1 36 ? -16.014 37.719 33.108 1.00 39.39 28 PRO B O 1
ATOM 3109 N N . MET B 1 37 ? -16.614 39.244 34.655 1.00 38.28 29 MET B N 1
ATOM 3110 C CA . MET B 1 37 ? -15.256 39.413 35.170 1.00 39.65 29 MET B CA 1
ATOM 3111 C C . MET B 1 37 ? -15.216 39.619 36.672 1.00 41.69 29 MET B C 1
ATOM 3112 O O . MET B 1 37 ? -16.083 40.274 37.240 1.00 41.03 29 MET B O 1
ATOM 3117 N N . LYS B 1 38 ? -14.198 39.060 37.311 1.00 44.94 30 LYS B N 1
ATOM 3118 C CA . LYS B 1 38 ? -13.970 39.252 38.747 1.00 47.61 30 LYS B CA 1
ATOM 3119 C C . LYS B 1 38 ? -12.580 39.829 38.951 1.00 48.51 30 LYS B C 1
ATOM 3120 O O . LYS B 1 38 ? -11.583 39.183 38.624 1.00 50.28 30 LYS B O 1
ATOM 3126 N N . ASN B 1 39 ? -12.523 41.042 39.487 1.00 47.58 31 ASN B N 1
ATOM 3127 C CA . ASN B 1 39 ? -11.259 41.685 39.798 1.00 48.95 31 ASN B CA 1
ATOM 3128 C C . ASN B 1 39 ? -10.213 41.398 38.727 1.00 48.92 31 ASN B C 1
ATOM 3129 O O . ASN B 1 39 ? -9.129 40.881 39.022 1.00 52.15 31 ASN B O 1
ATOM 3134 N N . GLY B 1 40 ? -10.558 41.698 37.479 1.00 45.74 32 GLY B N 1
ATOM 3135 C CA . GLY B 1 40 ? -9.591 41.637 36.384 1.00 45.55 32 GLY B CA 1
ATOM 3136 C C . GLY B 1 40 ? -9.530 40.372 35.543 1.00 46.30 32 GLY B C 1
ATOM 3137 O O . GLY B 1 40 ? -8.890 40.384 34.496 1.00 46.14 32 GLY B O 1
ATOM 3138 N N . LYS B 1 41 ? -10.180 39.289 35.974 1.00 47.53 33 LYS B N 1
ATOM 3139 C CA . LYS B 1 41 ? -10.184 38.033 35.201 1.00 48.67 33 LYS B CA 1
ATOM 3140 C C . LYS B 1 41 ? -11.575 37.605 34.713 1.00 46.63 33 LYS B C 1
ATOM 3141 O O . LYS B 1 41 ? -12.595 38.062 35.220 1.00 45.14 33 LYS B O 1
ATOM 3147 N N . ILE B 1 42 ? -11.594 36.716 33.721 1.00 46.82 34 ILE B N 1
ATOM 3148 C CA . ILE B 1 42 ? -12.835 36.269 33.100 1.00 45.21 34 ILE B CA 1
ATOM 3149 C C . ILE B 1 42 ? -13.346 35.072 33.855 1.00 48.13 34 ILE B C 1
ATOM 3150 O O . ILE B 1 42 ? -12.585 34.163 34.118 1.00 51.61 34 ILE B O 1
ATOM 3155 N N . THR B 1 43 ? -14.636 35.071 34.177 1.00 47.30 35 THR B N 1
ATOM 3156 C CA . THR B 1 43 ? -15.270 33.949 34.857 1.00 50.68 35 THR B CA 1
ATOM 3157 C C . THR B 1 43 ? -16.112 33.058 33.933 1.00 50.90 35 THR B C 1
ATOM 3158 O O . THR B 1 43 ? -16.432 31.914 34.286 1.00 54.24 35 THR B O 1
ATOM 3162 N N . ASN B 1 44 ? -16.469 33.569 32.763 1.00 47.94 36 ASN B N 1
ATOM 3163 C CA . ASN B 1 44 ? -17.277 32.809 31.810 1.00 48.41 36 ASN B CA 1
ATOM 3164 C C . ASN B 1 44 ? -16.945 33.283 30.414 1.00 46.04 36 ASN B C 1
ATOM 3165 O O . ASN B 1 44 ? -17.073 34.467 30.132 1.00 43.33 36 ASN B O 1
ATOM 3170 N N . ASP B 1 45 ? -16.529 32.369 29.545 1.00 47.81 37 ASP B N 1
ATOM 3171 C CA . ASP B 1 45 ? -16.039 32.739 28.209 1.00 46.32 37 ASP B CA 1
ATOM 3172 C C . ASP B 1 45 ? -16.890 32.165 27.076 1.00 46.49 37 ASP B C 1
ATOM 3173 O O . ASP B 1 45 ? -16.478 32.166 25.901 1.00 45.89 37 ASP B O 1
ATOM 3178 N N . GLU B 1 46 ? -18.079 31.679 27.433 1.00 47.14 38 GLU B N 1
ATOM 3179 C CA . GLU B 1 46 ? -18.949 31.020 26.469 1.00 47.99 38 GLU B CA 1
ATOM 3180 C C . GLU B 1 46 ? -19.185 31.881 25.227 1.00 45.13 38 GLU B C 1
ATOM 3181 O O . GLU B 1 46 ? -19.392 31.353 24.136 1.00 46.15 38 GLU B O 1
ATOM 3187 N N . ARG B 1 47 ? -19.127 33.201 25.395 1.00 42.14 39 ARG B N 1
ATOM 3188 C CA . ARG B 1 47 ? -19.395 34.151 24.297 1.00 39.62 39 ARG B CA 1
ATOM 3189 C C . ARG B 1 47 ? -18.241 34.232 23.334 1.00 40.00 39 ARG B C 1
ATOM 3190 O O . ARG B 1 47 ? -18.451 34.390 22.132 1.00 40.09 39 ARG B O 1
ATOM 3198 N N . ILE B 1 48 ? -17.025 34.126 23.861 1.00 40.88 40 ILE B N 1
ATOM 3199 C CA . ILE B 1 48 ? -15.848 34.052 23.007 1.00 41.81 40 ILE B CA 1
ATOM 3200 C C . ILE B 1 48 ? -15.890 32.741 22.229 1.00 44.72 40 ILE B C 1
ATOM 3201 O O . ILE B 1 48 ? -15.755 32.758 21.004 1.00 45.06 40 ILE B O 1
ATOM 3206 N N . VAL B 1 49 ? -16.092 31.623 22.942 1.00 46.99 41 VAL B N 1
ATOM 3207 C CA . VAL B 1 49 ? -16.163 30.280 22.323 1.00 50.22 41 VAL B CA 1
ATOM 3208 C C . VAL B 1 49 ? -17.233 30.204 21.227 1.00 49.63 41 VAL B C 1
ATOM 3209 O O . VAL B 1 49 ? -17.057 29.492 20.235 1.00 51.65 41 VAL B O 1
ATOM 3213 N N . ARG B 1 50 ? -18.336 30.936 21.430 1.00 47.06 42 ARG B N 1
ATOM 3214 C CA . ARG B 1 50 ? -19.420 31.056 20.450 1.00 46.18 42 ARG B CA 1
ATOM 3215 C C . ARG B 1 50 ? -19.008 31.901 19.233 1.00 44.68 42 ARG B C 1
ATOM 3216 O O . ARG B 1 50 ? -19.259 31.531 18.082 1.00 45.58 42 ARG B O 1
ATOM 3218 N N . ALA B 1 51 ? -18.368 33.036 19.503 1.00 42.46 43 ALA B N 1
ATOM 3219 C CA . ALA B 1 51 ? -17.967 33.977 18.448 1.00 41.22 43 ALA B CA 1
ATOM 3220 C C . ALA B 1 51 ? -16.779 33.495 17.609 1.00 43.52 43 ALA B C 1
ATOM 3221 O O . ALA B 1 51 ? -16.557 33.993 16.507 1.00 43.44 43 ALA B O 1
ATOM 3223 N N . LEU B 1 52 ? -16.027 32.524 18.121 1.00 45.90 44 LEU B N 1
ATOM 3224 C CA . LEU B 1 52 ? -14.764 32.139 17.501 1.00 48.49 44 LEU B CA 1
ATOM 3225 C C . LEU B 1 52 ? -14.884 31.788 16.014 1.00 50.43 44 LEU B C 1
ATOM 3226 O O . LEU B 1 52 ? -14.167 32.349 15.200 1.00 51.02 44 LEU B O 1
ATOM 3231 N N . PRO B 1 53 ? -15.798 30.875 15.651 1.00 51.99 45 PRO B N 1
ATOM 3232 C CA . PRO B 1 53 ? -15.853 30.432 14.248 1.00 54.37 45 PRO B CA 1
ATOM 3233 C C . PRO B 1 53 ? -16.001 31.560 13.211 1.00 52.67 45 PRO B C 1
ATOM 3234 O O . PRO B 1 53 ? -15.406 31.488 12.142 1.00 54.53 45 PRO B O 1
ATOM 3238 N N . THR B 1 54 ? -16.787 32.586 13.530 1.00 49.39 46 THR B N 1
ATOM 3239 C CA . THR B 1 54 ? -16.943 33.738 12.647 1.00 48.14 46 THR B CA 1
ATOM 3240 C C . THR B 1 54 ? -15.584 34.372 12.377 1.00 48.64 46 THR B C 1
ATOM 3241 O O . THR B 1 54 ? -15.291 34.787 11.257 1.00 49.82 46 THR B O 1
ATOM 3245 N N . ILE B 1 55 ? -14.760 34.436 13.419 1.00 48.08 47 ILE B N 1
ATOM 3246 C CA . ILE B 1 55 ? -13.417 35.001 13.328 1.00 48.72 47 ILE B CA 1
ATOM 3247 C C . ILE B 1 55 ? -12.451 34.025 12.626 1.00 52.75 47 ILE B C 1
ATOM 3248 O O . ILE B 1 55 ? -11.515 34.453 11.949 1.00 54.18 47 ILE B O 1
ATOM 3253 N N . GLN B 1 56 ? -12.690 32.722 12.773 1.00 54.89 48 GLN B N 1
ATOM 3254 C CA . GLN B 1 56 ? -11.866 31.709 12.105 1.00 59.16 48 GLN B CA 1
ATOM 3255 C C . GLN B 1 56 ? -12.133 31.680 10.601 1.00 60.96 48 GLN B C 1
ATOM 3256 O O . GLN B 1 56 ? -11.206 31.532 9.808 1.00 63.90 48 GLN B O 1
ATOM 3262 N N . LYS B 1 57 ? -13.394 31.830 10.211 1.00 59.59 49 LYS B N 1
ATOM 3263 C CA . LYS B 1 57 ? -13.777 31.805 8.794 1.00 61.59 49 LYS B CA 1
ATOM 3264 C C . LYS B 1 57 ? -13.269 33.049 8.055 1.00 60.98 49 LYS B C 1
ATOM 3265 O O . LYS B 1 57 ? -12.928 32.979 6.878 1.00 63.70 49 LYS B O 1
ATOM 3271 N N . ALA B 1 58 ? -13.214 34.182 8.756 1.00 57.68 50 ALA B N 1
ATOM 3272 C CA . ALA B 1 58 ? -12.697 35.430 8.172 1.00 57.39 50 ALA B CA 1
ATOM 3273 C C . ALA B 1 58 ? -11.192 35.325 7.879 1.00 60.23 50 ALA B C 1
ATOM 3274 O O . ALA B 1 58 ? -10.728 35.640 6.780 1.00 62.58 50 ALA B O 1
ATOM 3276 N N . ILE B 1 59 ? -10.455 34.869 8.889 1.00 60.26 51 ILE B N 1
ATOM 3277 C CA . ILE B 1 59 ? -9.016 34.626 8.797 1.00 63.18 51 ILE B CA 1
ATOM 3278 C C . ILE B 1 59 ? -8.693 33.571 7.732 1.00 67.83 51 ILE B C 1
ATOM 3279 O O . ILE B 1 59 ? -7.747 33.739 6.955 1.00 70.89 51 ILE B O 1
ATOM 3284 N N . GLU B 1 60 ? -9.484 32.497 7.693 1.00 68.64 52 GLU B N 1
ATOM 3285 C CA . GLU B 1 60 ? -9.263 31.400 6.739 1.00 73.23 52 GLU B CA 1
ATOM 3286 C C . GLU B 1 60 ? -9.437 31.866 5.292 1.00 75.00 52 GLU B C 1
ATOM 3287 O O . GLU B 1 60 ? -8.755 31.370 4.388 1.00 79.28 52 GLU B O 1
ATOM 3293 N N . GLN B 1 61 ? -10.349 32.819 5.083 1.00 72.00 53 GLN B N 1
ATOM 3294 C CA . GLN B 1 61 ? -10.510 33.478 3.782 1.00 73.60 53 GLN B CA 1
ATOM 3295 C C . GLN B 1 61 ? -9.574 34.687 3.624 1.00 73.60 53 GLN B C 1
ATOM 3296 O O . GLN B 1 61 ? -9.665 35.424 2.638 1.00 74.98 53 GLN B O 1
ATOM 3302 N N . LYS B 1 62 ? -8.674 34.863 4.596 1.00 72.53 54 LYS B N 1
ATOM 3303 C CA . LYS B 1 62 ? -7.628 35.885 4.578 1.00 72.94 54 LYS B CA 1
ATOM 3304 C C . LYS B 1 62 ? -8.179 37.308 4.530 1.00 70.00 54 LYS B C 1
ATOM 3305 O O . LYS B 1 62 ? -7.705 38.162 3.774 1.00 71.81 54 LYS B O 1
ATOM 3311 N N . ALA B 1 63 ? -9.182 37.548 5.368 1.00 65.76 55 ALA B N 1
ATOM 3312 C CA . ALA B 1 63 ? -9.672 38.891 5.613 1.00 62.73 55 ALA B CA 1
ATOM 3313 C C . ALA B 1 63 ? -8.653 39.632 6.476 1.00 61.70 55 ALA B C 1
ATOM 3314 O O . ALA B 1 63 ? -7.786 39.012 7.103 1.00 62.47 55 ALA B O 1
ATOM 3316 N N . ARG B 1 64 ? -8.738 40.960 6.463 1.00 60.34 56 ARG B N 1
ATOM 3317 C CA . ARG B 1 64 ? -8.017 41.802 7.411 1.00 58.83 56 ARG B CA 1
ATOM 3318 C C . ARG B 1 64 ? -9.035 42.140 8.479 1.00 54.40 56 ARG B C 1
ATOM 3319 O O . ARG B 1 64 ? -9.887 43.002 8.266 1.00 52.63 56 ARG B O 1
ATOM 3327 N N . VAL B 1 65 ? -8.948 41.459 9.621 1.00 52.91 57 VAL B N 1
ATOM 3328 C CA . VAL B 1 65 ? -10.063 41.405 10.575 1.00 49.57 57 VAL B CA 1
ATOM 3329 C C . VAL B 1 65 ? -9.980 42.406 11.721 1.00 46.88 57 VAL B C 1
ATOM 3330 O O . VAL B 1 65 ? -9.008 42.420 12.475 1.00 47.07 57 VAL B O 1
ATOM 3334 N N . MET B 1 66 ? -11.024 43.228 11.840 1.00 44.68 58 MET B N 1
ATOM 3335 C CA . MET B 1 66 ? -11.213 44.121 12.981 1.00 42.20 58 MET B CA 1
ATOM 3336 C C . MET B 1 66 ? -12.400 43.642 13.805 1.00 39.48 58 MET B C 1
ATOM 3337 O O . MET B 1 66 ? -13.547 43.759 13.369 1.00 38.61 58 MET B O 1
ATOM 3342 N N . ILE B 1 67 ? -12.116 43.121 14.997 1.00 38.56 59 ILE B N 1
ATOM 3343 C CA . ILE B 1 67 ? -13.145 42.577 15.879 1.00 36.77 59 ILE B CA 1
ATOM 3344 C C . ILE B 1 67 ? -13.683 43.663 16.801 1.00 34.40 59 ILE B C 1
ATOM 3345 O O . ILE B 1 67 ? -12.918 44.293 17.552 1.00 34.31 59 ILE B O 1
ATOM 3350 N N . LEU B 1 68 ? -15.002 43.857 16.763 1.00 32.86 60 LEU B N 1
ATOM 3351 C CA . LEU B 1 68 ? -15.654 44.971 17.460 1.00 31.01 60 LEU B CA 1
ATOM 3352 C C . LEU B 1 68 ? -16.593 44.445 18.524 1.00 29.25 60 LEU B C 1
ATOM 3353 O O . LEU B 1 68 ? -17.338 43.520 18.259 1.00 29.87 60 LEU B O 1
ATOM 3358 N N . SER B 1 69 ? -16.551 45.008 19.726 1.00 27.91 61 SER B N 1
ATOM 3359 C CA . SER B 1 69 ? -17.420 44.538 20.813 1.00 26.91 61 SER B CA 1
ATOM 3360 C C . SER B 1 69 ? -17.618 45.560 21.929 1.00 25.62 61 SER B C 1
ATOM 3361 O O . SER B 1 69 ? -16.892 46.550 22.042 1.00 25.36 61 SER B O 1
ATOM 3364 N N . HIS B 1 70 ? -18.630 45.310 22.744 1.00 24.77 62 HIS B N 1
ATOM 3365 C CA . HIS B 1 70 ? -18.875 46.131 23.913 1.00 24.36 62 HIS B CA 1
ATOM 3366 C C . HIS B 1 70 ? -18.393 45.367 25.141 1.00 24.39 62 HIS B C 1
ATOM 3367 O O . HIS B 1 70 ? -18.034 44.200 25.040 1.00 25.58 62 HIS B O 1
ATOM 3374 N N . LEU B 1 71 ? -18.330 46.040 26.285 1.00 23.87 63 LEU B N 1
ATOM 3375 C CA . LEU B 1 71 ? -17.989 45.383 27.551 1.00 24.33 63 LEU B CA 1
ATOM 3376 C C . LEU B 1 71 ? -18.512 46.265 28.663 1.00 23.49 63 LEU B C 1
ATOM 3377 O O . LEU B 1 71 ? -18.112 47.422 28.784 1.00 23.52 63 LEU B O 1
ATOM 3382 N N . GLY B 1 72 ? -19.407 45.724 29.470 1.00 23.42 64 GLY B N 1
ATOM 3383 C CA . GLY B 1 72 ? -19.991 46.458 30.583 1.00 23.59 64 GLY B CA 1
ATOM 3384 C C . GLY B 1 72 ? -20.677 47.736 30.154 1.00 22.83 64 GLY B C 1
ATOM 3385 O O . GLY B 1 72 ? -21.134 47.854 29.007 1.00 22.16 64 GLY B O 1
ATOM 3386 N N . ARG B 1 73 ? -20.742 48.687 31.088 1.00 23.00 65 ARG B N 1
ATOM 3387 C CA . ARG B 1 73 ? -21.278 50.012 30.843 1.00 22.65 65 ARG B CA 1
ATOM 3388 C C . ARG B 1 73 ? -20.306 51.060 31.385 1.00 23.11 65 ARG B C 1
ATOM 3389 O O . ARG B 1 73 ? -20.425 51.484 32.539 1.00 23.39 65 ARG B O 1
ATOM 3397 N N . PRO B 1 74 ? -19.323 51.467 30.551 1.00 23.11 66 PRO B N 1
ATOM 3398 C CA . PRO B 1 74 ? -18.406 52.545 30.889 1.00 23.73 66 PRO B CA 1
ATOM 3399 C C . PRO B 1 74 ? -19.037 53.918 30.648 1.00 24.07 66 PRO B C 1
ATOM 3400 O O . PRO B 1 74 ? -20.116 53.985 30.066 1.00 23.47 66 PRO B O 1
ATOM 3404 N N . GLU B 1 75 ? -18.379 54.976 31.142 1.00 25.13 67 GLU B N 1
ATOM 3405 C CA . GLU B 1 75 ? -18.773 56.366 30.893 1.00 26.04 67 GLU B CA 1
ATOM 3406 C C . GLU B 1 75 ? -18.179 56.777 29.549 1.00 26.08 67 GLU B C 1
ATOM 3407 O O . GLU B 1 75 ? -16.951 56.778 29.360 1.00 26.35 67 GLU B O 1
ATOM 3413 N N . GLU B 1 76 ? -19.050 57.109 28.601 1.00 25.99 68 GLU B N 1
ATOM 3414 C CA . GLU B 1 76 ? -18.582 57.485 27.266 1.00 26.40 68 GLU B CA 1
ATOM 3415 C C . GLU B 1 76 ? -17.546 58.616 27.333 1.00 27.89 68 GLU B C 1
ATOM 3416 O O . GLU B 1 76 ? -17.820 59.710 27.844 1.00 28.46 68 GLU B O 1
ATOM 3422 N N . GLY B 1 77 ? -16.354 58.306 26.825 1.00 28.06 69 GLY B N 1
ATOM 3423 C CA . GLY B 1 77 ? -15.236 59.233 26.792 1.00 29.92 69 GLY B CA 1
ATOM 3424 C C . GLY B 1 77 ? -14.271 59.033 27.943 1.00 30.19 69 GLY B C 1
ATOM 3425 O O . GLY B 1 77 ? -13.244 59.697 27.991 1.00 31.96 69 GLY B O 1
ATOM 3426 N N . LYS B 1 78 ? -14.596 58.136 28.873 1.00 28.89 70 LYS B N 1
ATOM 3427 C CA . LYS B 1 78 ? -13.759 57.913 30.048 1.00 29.82 70 LYS B CA 1
ATOM 3428 C C . LYS B 1 78 ? -13.189 56.486 30.079 1.00 29.06 70 LYS B C 1
ATOM 3429 O O . LYS B 1 78 ? -13.845 55.540 30.545 1.00 27.87 70 LYS B O 1
ATOM 3435 N N . PHE B 1 79 ? -11.961 56.348 29.577 1.00 30.04 71 PHE B N 1
ATOM 3436 C CA . PHE B 1 79 ? -11.274 55.076 29.574 1.00 29.98 71 PHE B CA 1
ATOM 3437 C C . PHE B 1 79 ? -10.953 54.617 30.992 1.00 30.66 71 PHE B C 1
ATOM 3438 O O . PHE B 1 79 ? -10.365 55.359 31.779 1.00 32.01 71 PHE B O 1
ATOM 3446 N N . GLU B 1 80 ? -11.365 53.392 31.301 1.00 29.97 72 GLU B N 1
ATOM 3447 C CA . GLU B 1 80 ? -11.002 52.709 32.543 1.00 31.23 72 GLU B CA 1
ATOM 3448 C C . GLU B 1 80 ? -10.631 51.263 32.207 1.00 31.19 72 GLU B C 1
ATOM 3449 O O . GLU B 1 80 ? -11.265 50.635 31.351 1.00 29.84 72 GLU B O 1
ATOM 3455 N N . LYS B 1 81 ? -9.597 50.745 32.864 1.00 33.10 73 LYS B N 1
ATOM 3456 C CA . LYS B 1 81 ? -9.128 49.379 32.609 1.00 33.91 73 LYS B CA 1
ATOM 3457 C C . LYS B 1 81 ? -10.182 48.332 32.994 1.00 33.21 73 LYS B C 1
ATOM 3458 O O . LYS B 1 81 ? -10.249 47.246 32.411 1.00 33.14 73 LYS B O 1
ATOM 3464 N N . GLU B 1 82 ? -11.014 48.697 33.963 1.00 33.10 74 GLU B N 1
ATOM 3465 C CA . GLU B 1 82 ? -12.165 47.910 34.392 1.00 32.79 74 GLU B CA 1
ATOM 3466 C C . GLU B 1 82 ? -13.087 47.481 33.242 1.00 30.74 74 GLU B C 1
ATOM 3467 O O . GLU B 1 82 ? -13.708 46.436 33.314 1.00 30.88 74 GLU B O 1
ATOM 3473 N N . PHE B 1 83 ? -13.159 48.292 32.193 1.00 29.37 75 PHE B N 1
ATOM 3474 C CA . PHE B 1 83 ? -13.968 47.992 31.015 1.00 27.80 75 PHE B CA 1
ATOM 3475 C C . PHE B 1 83 ? -13.092 47.885 29.765 1.00 27.61 75 PHE B C 1
ATOM 3476 O O . PHE B 1 83 ? -13.517 48.204 28.653 1.00 26.39 75 PHE B O 1
ATOM 3484 N N . SER B 1 84 ? -11.876 47.395 29.948 1.00 29.10 76 SER B N 1
ATOM 3485 C CA . SER B 1 84 ? -10.992 47.166 28.822 1.00 30.08 76 SER B CA 1
ATOM 3486 C C . SER B 1 84 ? -11.169 45.759 28.235 1.00 30.52 76 SER B C 1
ATOM 3487 O O . SER B 1 84 ? -11.247 44.782 28.984 1.00 31.57 76 SER B O 1
ATOM 3490 N N . LEU B 1 85 ? -11.197 45.656 26.903 1.00 30.03 77 LEU B N 1
ATOM 3491 C CA . LEU B 1 85 ? -11.210 44.357 26.238 1.00 30.85 77 LEU B CA 1
ATOM 3492 C C . LEU B 1 85 ? -9.845 43.658 26.228 1.00 33.50 77 LEU B C 1
ATOM 3493 O O . LEU B 1 85 ? -9.618 42.746 25.440 1.00 34.67 77 LEU B O 1
ATOM 3498 N N . ALA B 1 86 ? -8.951 44.059 27.127 1.00 34.98 78 ALA B N 1
ATOM 3499 C CA . ALA B 1 86 ? -7.602 43.480 27.203 1.00 37.97 78 ALA B CA 1
ATOM 3500 C C . ALA B 1 86 ? -7.620 41.980 27.532 1.00 39.67 78 ALA B C 1
ATOM 3501 O O . ALA B 1 86 ? -7.047 41.197 26.784 1.00 41.41 78 ALA B O 1
ATOM 3503 N N . PRO B 1 87 ? -8.287 41.575 28.638 1.00 39.64 79 PRO B N 1
ATOM 3504 C CA . PRO B 1 87 ? -8.320 40.155 28.992 1.00 41.77 79 PRO B CA 1
ATOM 3505 C C . PRO B 1 87 ? -8.925 39.296 27.911 1.00 41.56 79 PRO B C 1
ATOM 3506 O O . PRO B 1 87 ? -8.517 38.153 27.747 1.00 44.38 79 PRO B O 1
ATOM 3510 N N . VAL B 1 88 ? -9.877 39.850 27.169 1.00 39.07 80 VAL B N 1
ATOM 3511 C CA . VAL B 1 88 ? -10.446 39.155 26.022 1.00 38.96 80 VAL B CA 1
ATOM 3512 C C . VAL B 1 88 ? -9.373 38.967 24.973 1.00 40.77 80 VAL B C 1
ATOM 3513 O O . VAL B 1 88 ? -9.220 37.877 24.437 1.00 43.00 80 VAL B O 1
ATOM 3517 N N . ALA B 1 89 ? -8.628 40.036 24.701 1.00 40.44 81 ALA B N 1
ATOM 3518 C CA . ALA B 1 89 ? -7.598 40.050 23.651 1.00 42.32 81 ALA B CA 1
ATOM 3519 C C . ALA B 1 89 ? -6.520 38.986 23.851 1.00 46.01 81 ALA B C 1
ATOM 3520 O O . ALA B 1 89 ? -5.987 38.433 22.884 1.00 48.13 81 ALA B O 1
ATOM 3522 N N . ARG B 1 90 ? -6.192 38.727 25.111 1.00 47.19 82 ARG B N 1
ATOM 3523 C CA . ARG B 1 90 ? -5.273 37.658 25.462 1.00 51.07 82 ARG B CA 1
ATOM 3524 C C . ARG B 1 90 ? -5.963 36.332 25.228 1.00 52.01 82 ARG B C 1
ATOM 3525 O O . ARG B 1 90 ? -5.403 35.438 24.590 1.00 55.09 82 ARG B O 1
ATOM 3533 N N . LEU B 1 91 ? -7.199 36.226 25.704 1.00 49.70 83 LEU B N 1
ATOM 3534 C CA . LEU B 1 91 ? -7.962 34.981 25.609 1.00 50.75 83 LEU B CA 1
ATOM 3535 C C . LEU B 1 91 ? -8.352 34.612 24.160 1.00 50.53 83 LEU B C 1
ATOM 3536 O O . LEU B 1 91 ? -8.581 33.444 23.868 1.00 52.67 83 LEU B O 1
ATOM 3541 N N . LEU B 1 92 ? -8.418 35.604 23.269 1.00 48.32 84 LEU B N 1
ATOM 3542 C CA . LEU B 1 92 ? -8.633 35.377 21.828 1.00 48.49 84 LEU B CA 1
ATOM 3543 C C . LEU B 1 92 ? -7.391 34.830 21.140 1.00 52.26 84 LEU B C 1
ATOM 3544 O O . LEU B 1 92 ? -7.480 33.904 20.331 1.00 54.52 84 LEU B O 1
ATOM 3549 N N . SER B 1 93 ? -6.237 35.423 21.438 1.00 53.35 85 SER B N 1
ATOM 3550 C CA . SER B 1 93 ? -4.969 34.992 20.846 1.00 57.33 85 SER B CA 1
ATOM 3551 C C . SER B 1 93 ? -4.673 33.527 21.206 1.00 61.12 85 SER B C 1
ATOM 3552 O O . SER B 1 93 ? -4.285 32.725 20.352 1.00 64.13 85 SER B O 1
ATOM 3555 N N . LYS B 1 94 ? -4.877 33.200 22.482 1.00 61.20 86 LYS B N 1
ATOM 3556 C CA . LYS B 1 94 ? -4.738 31.835 22.992 1.00 64.70 86 LYS B CA 1
ATOM 3557 C C . LYS B 1 94 ? -5.531 30.853 22.129 1.00 65.64 86 LYS B C 1
ATOM 3558 O O . LYS B 1 94 ? -5.072 29.736 21.852 1.00 70.01 86 LYS B O 1
ATOM 3564 N N . LYS B 1 95 ? -6.708 31.282 21.680 1.00 62.06 87 LYS B N 1
ATOM 3565 C CA . LYS B 1 95 ? -7.558 30.449 20.830 1.00 62.67 87 LYS B CA 1
ATOM 3566 C C . LYS B 1 95 ? -7.066 30.347 19.387 1.00 64.24 87 LYS B C 1
ATOM 3567 O O . LYS B 1 95 ? -7.135 29.280 18.782 1.00 67.28 87 LYS B O 1
ATOM 3573 N N . LEU B 1 96 ? -6.573 31.452 18.839 1.00 62.44 88 LEU B N 1
ATOM 3574 C CA . LEU B 1 96 ? -6.255 31.524 17.413 1.00 63.52 88 LEU B CA 1
ATOM 3575 C C . LEU B 1 96 ? -4.747 31.382 17.204 1.00 67.27 88 LEU B C 1
ATOM 3576 O O . LEU B 1 96 ? -4.140 32.089 16.393 1.00 67.79 88 LEU B O 1
ATOM 3581 N N . ASN B 1 97 ? -4.173 30.429 17.940 1.00 70.25 89 ASN B N 1
ATOM 3582 C CA . ASN B 1 97 ? -2.726 30.266 18.114 1.00 74.13 89 ASN B CA 1
ATOM 3583 C C . ASN B 1 97 ? -1.850 30.909 17.024 1.00 75.47 89 ASN B C 1
ATOM 3584 O O . ASN B 1 97 ? -1.857 30.493 15.863 1.00 77.19 89 ASN B O 1
ATOM 3589 N N . LYS B 1 99 ? -0.910 36.189 18.405 1.00 65.09 91 LYS B N 1
ATOM 3590 C CA . LYS B 1 99 ? -1.182 37.494 18.992 1.00 61.82 91 LYS B CA 1
ATOM 3591 C C . LYS B 1 99 ? -2.354 38.176 18.280 1.00 58.44 91 LYS B C 1
ATOM 3592 O O . LYS B 1 99 ? -2.296 38.398 17.072 1.00 59.37 91 LYS B O 1
ATOM 3598 N N . VAL B 1 100 ? -3.411 38.490 19.036 1.00 55.02 92 VAL B N 1
ATOM 3599 C CA . VAL B 1 100 ? -4.518 39.326 18.571 1.00 51.56 92 VAL B CA 1
ATOM 3600 C C . VAL B 1 100 ? -4.514 40.569 19.420 1.00 49.42 92 VAL B C 1
ATOM 3601 O O . VAL B 1 100 ? -5.076 40.560 20.510 1.00 47.80 92 VAL B O 1
ATOM 3605 N N . PRO B 1 101 ? -3.894 41.648 18.922 1.00 50.03 93 PRO B N 1
ATOM 3606 C CA . PRO B 1 101 ? -3.576 42.810 19.736 1.00 48.97 93 PRO B CA 1
ATOM 3607 C C . PRO B 1 101 ? -4.758 43.731 19.981 1.00 45.46 93 PRO B C 1
ATOM 3608 O O . PRO B 1 101 ? -5.583 43.929 19.085 1.00 44.15 93 PRO B O 1
ATOM 3612 N N . LEU B 1 102 ? -4.810 44.296 21.187 1.00 44.31 94 LEU B N 1
ATOM 3613 C CA . LEU B 1 102 ? -5.821 45.283 21.572 1.00 41.27 94 LEU B CA 1
ATOM 3614 C C . LEU B 1 102 ? -5.492 46.632 20.954 1.00 41.80 94 LEU B C 1
ATOM 3615 O O . LEU B 1 102 ? -4.501 47.254 21.337 1.00 43.57 94 LEU B O 1
ATOM 3620 N N . ILE B 1 103 ? -6.309 47.079 19.998 1.00 40.97 95 ILE B N 1
ATOM 3621 C CA . ILE B 1 103 ? -6.078 48.371 19.319 1.00 41.98 95 ILE B CA 1
ATOM 3622 C C . ILE B 1 103 ? -6.941 49.473 19.942 1.00 40.03 95 ILE B C 1
ATOM 3623 O O . ILE B 1 103 ? -8.170 49.378 19.993 1.00 37.91 95 ILE B O 1
ATOM 3628 N N . ASN B 1 104 ? -6.277 50.537 20.375 1.00 41.25 96 ASN B N 1
ATOM 3629 C CA . ASN B 1 104 ? -6.895 51.519 21.242 1.00 39.68 96 ASN B CA 1
ATOM 3630 C C . ASN B 1 104 ? -7.383 52.785 20.552 1.00 39.65 96 ASN B C 1
ATOM 3631 O O . ASN B 1 104 ? -8.484 53.261 20.834 1.00 37.61 96 ASN B O 1
ATOM 3636 N N . ASP B 1 105 ? -6.543 53.337 19.678 1.00 42.03 97 ASP B N 1
ATOM 3637 C CA . ASP B 1 105 ? -6.875 54.542 18.905 1.00 43.10 97 ASP B CA 1
ATOM 3638 C C . ASP B 1 105 ? -7.410 54.156 17.517 1.00 43.31 97 ASP B C 1
ATOM 3639 O O . ASP B 1 105 ? -7.022 54.730 16.500 1.00 46.08 97 ASP B O 1
ATOM 3644 N N . TRP B 1 106 ? -8.321 53.194 17.488 1.00 41.01 98 TRP B N 1
ATOM 3645 C CA . TRP B 1 106 ? -8.700 52.536 16.240 1.00 41.71 98 TRP B CA 1
ATOM 3646 C C . TRP B 1 106 ? -9.519 53.399 15.263 1.00 42.49 98 TRP B C 1
ATOM 3647 O O . TRP B 1 106 ? -9.589 53.071 14.077 1.00 43.77 98 TRP B O 1
ATOM 3658 N N . LEU B 1 107 ? -10.113 54.494 15.748 1.00 41.83 99 LEU B N 1
ATOM 3659 C CA . LEU B 1 107 ? -10.979 55.336 14.912 1.00 42.78 99 LEU B CA 1
ATOM 3660 C C . LEU B 1 107 ? -10.215 56.095 13.835 1.00 46.43 99 LEU B C 1
ATOM 3661 O O . LEU B 1 107 ? -10.76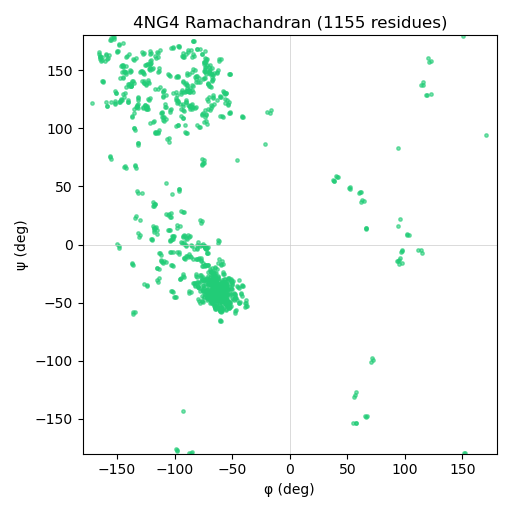5 56.384 12.768 1.00 48.01 99 LEU B O 1
ATOM 3666 N N . LYS B 1 108 ? -8.962 56.435 14.124 1.00 48.02 100 LYS B N 1
ATOM 3667 C CA . LYS B 1 108 ? -8.119 57.135 13.157 1.00 52.11 100 LYS B CA 1
ATOM 3668 C C . LYS B 1 108 ? -7.510 56.194 12.112 1.00 54.04 100 LYS B C 1
ATOM 3669 O O . LYS B 1 108 ? -6.821 56.657 11.196 1.00 57.77 100 LYS B O 1
ATOM 3675 N N . GLY B 1 109 ? -7.753 54.888 12.253 1.00 51.87 101 GLY B N 1
ATOM 3676 C CA . GLY B 1 109 ? -7.309 53.894 11.271 1.00 53.66 101 GLY B CA 1
ATOM 3677 C C . GLY B 1 109 ? -6.418 52.820 11.868 1.00 53.16 101 GLY B C 1
ATOM 3678 O O . GLY B 1 109 ? -5.820 53.012 12.925 1.00 52.41 101 GLY B O 1
ATOM 3679 N N . VAL B 1 110 ? -6.355 51.672 11.201 1.00 53.78 102 VAL B N 1
ATOM 3680 C CA . VAL B 1 110 ? -5.399 50.626 11.560 1.00 54.51 102 VAL B CA 1
ATOM 3681 C C . VAL B 1 110 ? -5.007 49.788 10.345 1.00 57.37 102 VAL B C 1
ATOM 3682 O O . VAL B 1 110 ? -5.860 49.320 9.592 1.00 56.82 102 VAL B O 1
ATOM 3686 N N . ALA B 1 111 ? -3.702 49.616 10.160 1.00 60.73 103 ALA B N 1
ATOM 3687 C CA . ALA B 1 111 ? -3.188 48.621 9.236 1.00 63.61 103 ALA B CA 1
ATOM 3688 C C . ALA B 1 111 ? -3.466 47.261 9.861 1.00 61.59 103 ALA B C 1
ATOM 3689 O O . ALA B 1 111 ? -3.323 47.085 11.072 1.00 59.69 103 ALA B O 1
ATOM 3691 N N . VAL B 1 112 ? -3.899 46.314 9.044 1.00 62.29 104 VAL B N 1
ATOM 3692 C CA . VAL B 1 112 ? -4.111 44.945 9.490 1.00 61.15 104 VAL B CA 1
ATOM 3693 C C . VAL B 1 112 ? -3.781 44.060 8.304 1.00 64.69 104 VAL B C 1
ATOM 3694 O O . VAL B 1 112 ? -4.342 44.249 7.227 1.00 65.66 104 VAL B O 1
ATOM 3698 N N . GLU B 1 113 ? -2.858 43.120 8.495 1.00 67.00 105 GLU B N 1
ATOM 3699 C CA . GLU B 1 113 ? -2.392 42.264 7.401 1.00 71.19 105 GLU B CA 1
ATOM 3700 C C . GLU B 1 113 ? -3.454 41.218 7.064 1.00 69.96 105 GLU B C 1
ATOM 3701 O O . GLU B 1 113 ? -4.225 40.815 7.939 1.00 66.54 105 GLU B O 1
ATOM 3707 N N . PRO B 1 114 ? -3.529 40.802 5.789 1.00 72.87 106 PRO B N 1
ATOM 3708 C CA . PRO B 1 114 ? -4.476 39.745 5.470 1.00 72.26 106 PRO B CA 1
ATOM 3709 C C . PRO B 1 114 ? -4.254 38.514 6.333 1.00 72.06 106 PRO B C 1
ATOM 3710 O O . PRO B 1 114 ? -3.126 38.061 6.472 1.00 74.95 106 PRO B O 1
ATOM 3714 N N . GLY B 1 115 ? -5.321 38.004 6.935 1.00 69.00 107 GLY B N 1
ATOM 3715 C CA . GLY B 1 115 ? -5.248 36.768 7.697 1.00 69.32 107 GLY B CA 1
ATOM 3716 C C . GLY B 1 115 ? -4.990 36.924 9.182 1.00 66.85 107 GLY B C 1
ATOM 3717 O O . GLY B 1 115 ? -5.149 35.963 9.924 1.00 66.74 107 GLY B O 1
ATOM 3718 N N . GLN B 1 116 ? -4.574 38.106 9.632 1.00 65.43 108 GLN B N 1
ATOM 3719 C CA . GLN B 1 116 ? -4.530 38.383 11.078 1.00 62.71 108 GLN B CA 1
ATOM 3720 C C . GLN B 1 116 ? -5.801 39.123 11.519 1.00 58.23 108 GLN B C 1
ATOM 3721 O O . GLN B 1 116 ? -6.614 39.548 10.686 1.00 57.28 108 GLN B O 1
ATOM 3727 N N . ALA B 1 117 ? -5.971 39.251 12.831 1.00 55.75 109 ALA B N 1
ATOM 3728 C CA . ALA B 1 117 ? -7.168 39.854 13.411 1.00 51.78 109 ALA B CA 1
ATOM 3729 C C . ALA B 1 117 ? -6.802 40.723 14.599 1.00 50.13 109 ALA B C 1
ATOM 3730 O O . ALA B 1 117 ? -5.960 40.342 15.418 1.00 51.30 109 ALA B O 1
ATOM 3732 N N . ILE B 1 118 ? -7.433 41.892 14.687 1.00 47.83 110 ILE B N 1
ATOM 3733 C CA . ILE B 1 118 ? -7.221 42.800 15.815 1.00 46.22 110 ILE B CA 1
ATOM 3734 C C . ILE B 1 118 ? -8.552 43.047 16.514 1.00 42.79 110 ILE B C 1
ATOM 3735 O O . ILE B 1 118 ? -9.609 42.954 15.897 1.00 42.00 110 ILE B O 1
ATOM 3740 N N . LEU B 1 119 ? -8.490 43.336 17.810 1.00 41.30 111 LEU B N 1
ATOM 3741 C CA . LEU B 1 119 ? -9.674 43.622 18.606 1.00 38.08 111 LEU B CA 1
ATOM 3742 C C . LEU B 1 119 ? -9.653 45.087 18.998 1.00 36.97 111 LEU B C 1
ATOM 3743 O O . LEU B 1 119 ? -8.776 45.524 19.740 1.00 37.55 111 LEU B O 1
ATOM 3748 N N . CYS B 1 120 ? -10.615 45.845 18.479 1.00 35.90 112 CYS B N 1
ATOM 3749 C CA . CYS B 1 120 ? -10.796 47.241 18.865 1.00 34.96 112 CYS B CA 1
ATOM 3750 C C . CYS B 1 120 ? -11.219 47.333 20.324 1.00 33.18 112 CYS B C 1
ATOM 3751 O O . CYS B 1 120 ? -11.915 46.449 20.839 1.00 32.32 112 CYS B O 1
ATOM 3754 N N . GLU B 1 121 ? -10.803 48.409 20.985 1.00 32.86 113 GLU B N 1
ATOM 3755 C CA . GLU B 1 121 ? -11.133 48.610 22.389 1.00 31.25 113 GLU B CA 1
ATOM 3756 C C . GLU B 1 121 ? -12.632 48.900 22.522 1.00 29.31 113 GLU B C 1
ATOM 3757 O O . GLU B 1 121 ? -13.238 49.478 21.626 1.00 29.35 113 GLU B O 1
ATOM 3763 N N . ASN B 1 122 ? -13.214 48.438 23.626 1.00 28.18 114 ASN B N 1
ATOM 3764 C CA . ASN B 1 122 ? -14.618 48.683 24.007 1.00 26.39 114 ASN B CA 1
ATOM 3765 C C . ASN B 1 122 ? -15.276 49.852 23.272 1.00 25.87 114 ASN B C 1
ATOM 3766 O O . ASN B 1 122 ? -14.908 51.011 23.473 1.00 26.33 114 ASN B O 1
ATOM 3771 N N . VAL B 1 123 ? -16.261 49.540 22.434 1.00 25.46 115 VAL B N 1
ATOM 3772 C CA . VAL B 1 123 ? -16.929 50.546 21.592 1.00 25.55 115 VAL B CA 1
ATOM 3773 C C . VAL B 1 123 ? -17.745 51.535 22.393 1.00 25.17 115 VAL B C 1
ATOM 3774 O O . VAL B 1 123 ? -18.080 52.611 21.899 1.00 26.22 115 VAL B O 1
ATOM 3778 N N . ARG B 1 124 ? -18.098 51.155 23.619 1.00 24.40 116 ARG B N 1
ATOM 3779 C CA . ARG B 1 124 ? -18.865 52.016 24.509 1.00 23.71 116 ARG B CA 1
ATOM 3780 C C . ARG B 1 124 ? -18.017 53.086 25.213 1.00 24.07 116 ARG B C 1
ATOM 3781 O O . ARG B 1 124 ? -18.529 53.847 26.039 1.00 23.84 116 ARG B O 1
ATOM 3789 N N . PHE B 1 125 ? -16.726 53.146 24.911 1.00 24.73 117 PHE B N 1
ATOM 3790 C CA . PHE B 1 125 ? -15.918 54.277 25.368 1.00 25.84 117 PHE B CA 1
ATOM 3791 C C . PHE B 1 125 ? -16.200 55.505 24.527 1.00 26.95 117 PHE B C 1
ATOM 3792 O O . PHE B 1 125 ? -16.114 56.618 25.024 1.00 27.86 117 PHE B O 1
ATOM 3800 N N . ASN B 1 126 ? -16.546 55.298 23.260 1.00 27.48 118 ASN B N 1
ATOM 3801 C CA . ASN B 1 126 ? -16.673 56.400 22.300 1.00 29.08 118 ASN B CA 1
ATOM 3802 C C . ASN B 1 126 ? -17.856 57.323 22.629 1.00 29.36 118 ASN B C 1
ATOM 3803 O O . ASN B 1 126 ? -19.000 56.874 22.689 1.00 28.18 118 ASN B O 1
ATOM 3808 N N . LYS B 1 127 ? -17.560 58.601 22.881 1.00 30.98 119 LYS B N 1
ATOM 3809 C CA . LYS B 1 127 ? -18.570 59.658 22.829 1.00 32.30 119 LYS B CA 1
ATOM 3810 C C . LYS B 1 127 ? -19.474 59.425 21.617 1.00 32.57 119 LYS B C 1
ATOM 3811 O O . LYS B 1 127 ? -19.024 59.573 20.481 1.00 33.54 119 LYS B O 1
ATOM 3817 N N . GLY B 1 128 ? -20.723 59.030 21.867 1.00 31.62 120 GLY B N 1
ATOM 3818 C CA . GLY B 1 128 ? -21.737 58.917 20.816 1.00 32.55 120 GLY B CA 1
ATOM 3819 C C . GLY B 1 128 ? -22.288 57.535 20.498 1.00 30.91 120 GLY B C 1
ATOM 3820 O O . GLY B 1 128 ? -23.235 57.417 19.713 1.00 31.61 120 GLY B O 1
ATOM 3821 N N . GLU B 1 129 ? -21.714 56.489 21.084 1.00 28.90 121 GLU B N 1
ATOM 3822 C CA . GLU B 1 129 ? -22.159 55.132 20.788 1.00 28.02 121 GLU B CA 1
ATOM 3823 C C . GLU B 1 129 ? -23.631 54.953 21.137 1.00 27.94 121 GLU B C 1
ATOM 3824 O O . GLU B 1 129 ? -24.441 54.541 20.309 1.00 28.59 121 GLU B O 1
ATOM 3830 N N . ASN B 1 130 ? -23.972 55.276 22.371 1.00 27.51 122 ASN B N 1
ATOM 3831 C CA . ASN B 1 130 ? -25.336 55.096 22.849 1.00 27.81 122 ASN B CA 1
ATOM 3832 C C . ASN B 1 130 ? -26.423 55.917 22.123 1.00 29.70 122 ASN B C 1
ATOM 3833 O O . ASN B 1 130 ? -27.577 55.499 22.088 1.00 30.21 122 ASN B O 1
ATOM 3838 N N . GLU B 1 131 ? -26.067 57.064 21.550 1.00 31.27 123 GLU B N 1
ATOM 3839 C CA . GLU B 1 131 ? -27.033 57.878 20.801 1.00 33.93 123 GLU B CA 1
ATOM 3840 C C . GLU B 1 131 ? -27.099 57.522 19.299 1.00 34.81 123 GLU B C 1
ATOM 3841 O O . GLU B 1 131 ? -27.860 58.138 18.540 1.00 36.49 123 GLU B O 1
ATOM 3847 N N . ASN B 1 132 ? -26.288 56.556 18.867 1.00 33.29 124 ASN B N 1
ATOM 3848 C CA . ASN B 1 132 ? -26.173 56.240 17.443 1.00 34.47 124 ASN B CA 1
ATOM 3849 C C . ASN B 1 132 ? -25.881 57.500 16.628 1.00 37.03 124 ASN B C 1
ATOM 3850 O O . ASN B 1 132 ? -26.532 57.770 15.617 1.00 38.94 124 ASN B O 1
ATOM 3855 N N . ASN B 1 133 ? -24.893 58.258 17.108 1.00 36.91 125 ASN B N 1
ATOM 3856 C CA . ASN B 1 133 ? -24.443 59.495 16.500 1.00 39.57 125 ASN B CA 1
ATOM 3857 C C . ASN B 1 133 ? -24.004 59.278 15.052 1.00 41.47 125 ASN B C 1
ATOM 3858 O O . ASN B 1 133 ? -23.224 58.367 14.773 1.00 40.19 125 ASN B O 1
ATOM 3863 N N . THR B 1 134 ? -24.506 60.122 14.146 1.00 44.73 126 THR B N 1
ATOM 3864 C CA . THR B 1 134 ? -24.223 59.982 12.718 1.00 47.06 126 THR B CA 1
ATOM 3865 C C . THR B 1 134 ? -22.731 60.078 12.439 1.00 47.31 126 THR B C 1
ATOM 3866 O O . THR B 1 134 ? -22.148 59.174 11.847 1.00 46.83 126 THR B O 1
ATOM 3870 N N . GLU B 1 135 ? -22.120 61.173 12.882 1.00 48.50 127 GLU B N 1
ATOM 3871 C CA . GLU B 1 135 ? -20.707 61.439 12.604 1.00 49.50 127 GLU B CA 1
ATOM 3872 C C . GLU B 1 135 ? -19.831 60.255 13.040 1.00 46.12 127 GLU B C 1
ATOM 3873 O O . GLU B 1 135 ? -19.001 59.770 12.271 1.00 46.72 127 GLU B O 1
ATOM 3879 N N . LEU B 1 136 ? -20.033 59.792 14.273 1.00 42.88 128 LEU B N 1
ATOM 3880 C CA . LEU B 1 136 ? -19.321 58.622 14.787 1.00 39.87 128 LEU B CA 1
ATOM 3881 C C . LEU B 1 136 ? -19.502 57.422 13.872 1.00 39.59 128 LEU B C 1
ATOM 3882 O O . LEU B 1 136 ? -18.539 56.700 13.615 1.00 39.33 128 LEU B O 1
ATOM 3887 N N . ALA B 1 137 ? -20.727 57.220 13.386 1.00 40.10 129 ALA B N 1
ATOM 3888 C CA . ALA B 1 137 ? -21.066 56.059 12.549 1.00 40.18 129 ALA B CA 1
ATOM 3889 C C . ALA B 1 137 ? -20.375 56.109 11.194 1.00 42.92 129 ALA B C 1
ATOM 3890 O O . ALA B 1 137 ? -19.788 55.126 10.749 1.00 42.61 129 ALA B O 1
ATOM 3892 N N . LYS B 1 138 ? -20.448 57.259 10.544 1.00 46.05 130 LYS B N 1
ATOM 3893 C CA . LYS B 1 138 ? -19.762 57.461 9.273 1.00 49.49 130 LYS B CA 1
ATOM 3894 C C . LYS B 1 138 ? -18.265 57.160 9.393 1.00 49.27 130 LYS B C 1
ATOM 3895 O O . LYS B 1 138 ? -17.660 56.612 8.468 1.00 50.97 130 LYS B O 1
ATOM 3901 N N . ARG B 1 139 ? -17.683 57.506 10.540 1.00 47.48 131 ARG B N 1
ATOM 3902 C CA . ARG B 1 139 ? -16.253 57.321 10.773 1.00 47.56 131 ARG B CA 1
ATOM 3903 C C . ARG B 1 139 ? -15.918 55.839 10.888 1.00 45.42 131 ARG B C 1
ATOM 3904 O O . ARG B 1 139 ? -14.920 55.376 10.324 1.00 46.67 131 ARG B O 1
ATOM 3912 N N . MET B 1 140 ? -16.758 55.105 11.614 1.00 42.43 132 MET B N 1
ATOM 3913 C CA . MET B 1 140 ? -16.647 53.648 11.691 1.00 40.81 132 MET B CA 1
ATOM 3914 C C . MET B 1 140 ? -16.791 53.006 10.302 1.00 43.14 132 MET B C 1
ATOM 3915 O O . MET B 1 140 ? -16.123 52.022 9.991 1.00 43.65 132 MET B O 1
ATOM 3920 N N . ALA B 1 141 ? -17.664 53.568 9.471 1.00 45.14 133 ALA B N 1
ATOM 3921 C CA . ALA B 1 141 ? -17.904 53.058 8.125 1.00 47.67 133 ALA B CA 1
ATOM 3922 C C . ALA B 1 141 ? -16.721 53.331 7.201 1.00 51.06 133 ALA B C 1
ATOM 3923 O O . ALA B 1 141 ? -16.465 52.578 6.249 1.00 53.20 133 ALA B O 1
ATOM 3925 N N . GLU B 1 142 ? -16.027 54.432 7.475 1.00 52.05 134 GLU B N 1
ATOM 3926 C CA . GLU B 1 142 ? -14.802 54.805 6.779 1.00 55.19 134 GLU B CA 1
ATOM 3927 C C . GLU B 1 142 ? -13.733 53.714 6.928 1.00 54.57 134 GLU B C 1
ATOM 3928 O O . GLU B 1 142 ? -13.047 53.370 5.970 1.00 57.51 134 GLU B O 1
ATOM 3934 N N . LEU B 1 143 ? -13.632 53.147 8.129 1.00 51.21 135 LEU B N 1
ATOM 3935 C CA . LEU B 1 143 ? -12.557 52.206 8.485 1.00 50.75 135 LEU B CA 1
ATOM 3936 C C . LEU B 1 143 ? -12.654 50.789 7.876 1.00 51.16 135 LEU B C 1
ATOM 3937 O O . LEU B 1 143 ? -11.758 49.963 8.096 1.00 51.16 135 LEU B O 1
ATOM 3942 N N . CYS B 1 144 ? -13.709 50.491 7.116 1.00 51.61 136 CYS B N 1
ATOM 3943 C CA . CYS B 1 144 ? -13.869 49.135 6.580 1.00 52.00 136 CYS B CA 1
ATOM 3944 C C . CYS B 1 144 ? -14.510 49.061 5.192 1.00 54.66 136 CYS B C 1
ATOM 3945 O O . CYS B 1 144 ? -15.257 49.948 4.784 1.00 55.38 136 CYS B O 1
ATOM 3948 N N . ASP B 1 145 ? -14.195 47.984 4.479 1.00 56.29 137 ASP B N 1
ATOM 3949 C CA . ASP B 1 145 ? -14.852 47.655 3.221 1.00 59.11 137 ASP B CA 1
ATOM 3950 C C . ASP B 1 145 ? -16.195 46.997 3.492 1.00 57.03 137 ASP B C 1
ATOM 3951 O O . ASP B 1 145 ? -17.204 47.350 2.875 1.00 58.13 137 ASP B O 1
ATOM 3956 N N . ILE B 1 146 ? -16.189 46.026 4.406 1.00 54.36 138 ILE B N 1
ATOM 3957 C CA . ILE B 1 146 ? -17.394 45.266 4.754 1.00 52.50 138 ILE B CA 1
ATOM 3958 C C . ILE B 1 146 ? -17.645 45.286 6.252 1.00 48.43 138 ILE B C 1
ATOM 3959 O O . ILE B 1 146 ? -16.711 45.155 7.040 1.00 47.00 138 ILE B O 1
ATOM 3964 N N . PHE B 1 147 ? -18.913 45.445 6.631 1.00 46.96 139 PHE B N 1
ATOM 3965 C CA . PHE B 1 147 ? -19.344 45.336 8.030 1.00 43.57 139 PHE B CA 1
ATOM 3966 C C . PHE B 1 147 ? -20.180 44.072 8.212 1.00 43.01 139 PHE B C 1
ATOM 3967 O O . PHE B 1 147 ? -21.091 43.800 7.435 1.00 44.66 139 PHE B O 1
ATOM 3975 N N . VAL B 1 148 ? -19.864 43.311 9.250 1.00 41.12 140 VAL B N 1
ATOM 3976 C CA . VAL B 1 148 ? -20.593 42.096 9.574 1.00 40.67 140 VAL B CA 1
ATOM 3977 C C . VAL B 1 148 ? -21.229 42.223 10.981 1.00 37.85 140 VAL B C 1
ATOM 3978 O O . VAL B 1 148 ? -20.522 42.147 11.993 1.00 36.13 140 VAL B O 1
ATOM 3982 N N . MET B 1 149 ? -22.554 42.428 11.030 1.00 37.27 141 MET B N 1
ATOM 3983 C CA . MET B 1 149 ? -23.294 42.404 12.280 1.00 34.88 141 MET B CA 1
ATOM 3984 C C . MET B 1 149 ? -23.526 40.964 12.696 1.00 35.34 141 MET B C 1
ATOM 3985 O O . MET B 1 149 ? -24.405 40.291 12.177 1.00 37.15 141 MET B O 1
ATOM 3990 N N . ASP B 1 150 ? -22.722 40.496 13.636 1.00 34.65 142 ASP B N 1
ATOM 3991 C CA . ASP B 1 150 ? -22.788 39.131 14.134 1.00 35.56 142 ASP B CA 1
ATOM 3992 C C . ASP B 1 150 ? -23.146 39.147 15.632 1.00 34.22 142 ASP B C 1
ATOM 3993 O O . ASP B 1 150 ? -22.674 38.296 16.394 1.00 34.58 142 ASP B O 1
ATOM 3998 N N . ALA B 1 151 ? -23.988 40.104 16.047 1.00 33.28 143 ALA B N 1
ATOM 3999 C CA . ALA B 1 151 ? -24.277 40.347 17.480 1.00 31.91 143 ALA B CA 1
ATOM 4000 C C . ALA B 1 151 ? -25.784 40.503 17.811 1.00 32.16 143 ALA B C 1
ATOM 4001 O O . ALA B 1 151 ? -26.221 41.588 18.245 1.00 30.77 143 ALA B O 1
ATOM 4003 N N . PHE B 1 152 ? -26.558 39.418 17.640 1.00 33.62 144 PHE B N 1
ATOM 4004 C CA . PHE B 1 152 ? -28.007 39.444 17.901 1.00 34.17 144 PHE B CA 1
ATOM 4005 C C . PHE B 1 152 ? -28.397 39.933 19.325 1.00 33.15 144 PHE B C 1
ATOM 4006 O O . PHE B 1 152 ? -29.404 40.632 19.482 1.00 33.49 144 PHE B O 1
ATOM 4014 N N . ALA B 1 153 ? -27.620 39.576 20.347 1.00 32.00 145 ALA B N 1
ATOM 4015 C CA . ALA B 1 153 ? -27.894 40.044 21.704 1.00 30.93 145 ALA B CA 1
ATOM 4016 C C . ALA B 1 153 ? -27.887 41.577 21.821 1.00 29.17 145 ALA B C 1
ATOM 4017 O O . ALA B 1 153 ? -28.339 42.123 22.821 1.00 28.64 145 ALA B O 1
ATOM 4019 N N . THR B 1 154 ? -27.356 42.259 20.808 1.00 28.59 146 THR B N 1
ATOM 4020 C CA . THR B 1 154 ? -27.250 43.724 20.801 1.00 27.36 146 THR B CA 1
ATOM 4021 C C . THR B 1 154 ? -28.189 44.401 19.794 1.00 28.25 146 THR B C 1
ATOM 4022 O O . THR B 1 154 ? -28.457 45.602 19.913 1.00 27.95 146 THR B O 1
ATOM 4026 N N . ALA B 1 155 ? -28.714 43.618 18.848 1.00 29.62 147 ALA B N 1
ATOM 4027 C CA . ALA B 1 155 ? -29.494 44.119 17.700 1.00 31.10 147 ALA B CA 1
ATOM 4028 C C . ALA B 1 155 ? -30.761 44.904 18.031 1.00 31.65 147 ALA B C 1
ATOM 4029 O O . ALA B 1 155 ? -31.305 45.613 17.175 1.00 32.48 147 ALA B O 1
ATOM 4031 N N . HIS B 1 156 ? -31.242 44.763 19.257 1.00 31.06 148 HIS B N 1
ATOM 4032 C CA . HIS B 1 156 ? -32.521 45.340 19.630 1.00 32.31 148 HIS B CA 1
ATOM 4033 C C . HIS B 1 156 ? -32.439 46.809 20.026 1.00 31.68 148 HIS B C 1
ATOM 4034 O O . HIS B 1 156 ? -33.474 47.438 20.272 1.00 32.98 148 HIS B O 1
ATOM 4041 N N . ARG B 1 157 ? -31.219 47.356 20.053 1.00 30.30 149 ARG B N 1
ATOM 4042 C CA . ARG B 1 157 ? -30.984 48.773 20.344 1.00 30.07 149 ARG B CA 1
ATOM 4043 C C . ARG B 1 157 ? -30.162 49.437 19.267 1.00 29.89 149 ARG B C 1
ATOM 4044 O O . ARG B 1 157 ? -29.298 48.808 18.670 1.00 29.52 149 ARG B O 1
ATOM 4052 N N . ALA B 1 158 ? -30.443 50.716 19.039 1.00 30.69 150 ALA B N 1
ATOM 4053 C CA . ALA B 1 158 ? -29.822 51.493 17.984 1.00 31.30 150 ALA B CA 1
ATOM 4054 C C . ALA B 1 158 ? -28.601 52.211 18.540 1.00 29.93 150 ALA B C 1
ATOM 4055 O O . ALA B 1 158 ? -28.700 53.140 19.334 1.00 29.37 150 ALA B O 1
ATOM 4057 N N . GLN B 1 159 ? -27.439 51.739 18.129 1.00 29.38 151 GLN B N 1
ATOM 4058 C CA . GLN B 1 159 ? -26.185 52.283 18.577 1.00 28.61 151 GLN B CA 1
ATOM 4059 C C . GLN B 1 159 ? -25.199 52.278 17.417 1.00 29.28 151 GLN B C 1
ATOM 4060 O O . GLN B 1 159 ? -25.261 51.402 16.556 1.00 30.12 151 GLN B O 1
ATOM 4066 N N . ALA B 1 160 ? -24.313 53.268 17.382 1.00 29.57 152 ALA B N 1
ATOM 4067 C CA . ALA B 1 160 ? -23.370 53.463 16.266 1.00 30.71 152 ALA B CA 1
ATOM 4068 C C . ALA B 1 160 ? -22.757 52.165 15.784 1.00 30.05 152 ALA B C 1
ATOM 4069 O O . ALA B 1 160 ? -22.665 51.934 14.588 1.00 31.17 152 ALA B O 1
ATOM 4071 N N . SER B 1 161 ? -22.368 51.315 16.735 1.00 28.47 153 SER B N 1
ATOM 4072 C CA . SER B 1 161 ? -21.696 50.042 16.458 1.00 28.33 153 SER B CA 1
ATOM 4073 C C . SER B 1 161 ? -22.636 48.874 16.053 1.00 28.59 153 SER B C 1
ATOM 4074 O O . SER B 1 161 ? -22.168 47.824 15.601 1.00 28.38 153 SER B O 1
ATOM 4077 N N . THR B 1 162 ? -23.944 49.052 16.243 1.00 28.97 154 THR B N 1
ATOM 4078 C CA . THR B 1 162 ? -24.941 48.024 15.906 1.00 29.85 154 THR B CA 1
ATOM 4079 C C . THR B 1 162 ? -25.896 48.423 14.798 1.00 32.23 154 THR B C 1
ATOM 4080 O O . THR B 1 162 ? -26.543 47.563 14.213 1.00 33.75 154 THR B O 1
ATOM 4084 N N . ALA B 1 163 ? -26.019 49.721 14.542 1.00 33.45 155 ALA B N 1
ATOM 4085 C CA . ALA B 1 163 ? -27.031 50.237 13.626 1.00 35.81 155 ALA B CA 1
ATOM 4086 C C . ALA B 1 163 ? -26.442 51.306 12.701 1.00 38.01 155 ALA B C 1
ATOM 4087 O O . ALA B 1 163 ? -26.493 51.174 11.468 1.00 40.30 155 ALA B O 1
ATOM 4089 N N . GLY B 1 164 ? -25.887 52.367 13.292 1.00 37.43 156 GLY B N 1
ATOM 4090 C CA . GLY B 1 164 ? -25.382 53.488 12.514 1.00 39.56 156 GLY B CA 1
ATOM 4091 C C . GLY B 1 164 ? -24.348 53.070 11.493 1.00 40.64 156 GLY B C 1
ATOM 4092 O O . GLY B 1 164 ? -24.456 53.418 10.307 1.00 43.57 156 GLY B O 1
ATOM 4093 N N . VAL B 1 165 ? -23.347 52.314 11.945 1.00 38.62 157 VAL B N 1
ATOM 4094 C CA . VAL B 1 165 ? -22.250 51.903 11.064 1.00 39.63 157 VAL B CA 1
ATOM 4095 C C . VAL B 1 165 ? -22.765 51.144 9.846 1.00 41.54 157 VAL B C 1
ATOM 4096 O O . VAL B 1 165 ? -22.311 51.380 8.729 1.00 44.15 157 VAL B O 1
ATOM 4100 N N . ALA B 1 166 ? -23.723 50.244 10.070 1.00 40.54 158 ALA B N 1
ATOM 4101 C CA . ALA B 1 166 ? -24.306 49.452 8.988 1.00 42.29 158 ALA B CA 1
ATOM 4102 C C . ALA B 1 166 ? -25.097 50.327 8.025 1.00 45.17 158 ALA B C 1
ATOM 4103 O O . ALA B 1 166 ? -25.201 49.999 6.838 1.00 47.84 158 ALA B O 1
ATOM 4105 N N . ALA B 1 167 ? -25.650 51.436 8.519 1.00 44.93 159 ALA B N 1
ATOM 4106 C CA . ALA B 1 167 ? -26.388 52.361 7.654 1.00 48.06 159 ALA B CA 1
ATOM 4107 C C . ALA B 1 167 ? -25.484 52.974 6.587 1.00 50.86 159 ALA B C 1
ATOM 4108 O O . ALA B 1 167 ? -25.932 53.182 5.463 1.00 54.45 159 ALA B O 1
ATOM 4110 N N . TYR B 1 168 ? -24.217 53.227 6.929 1.00 49.78 160 TYR B N 1
ATOM 4111 C CA . TYR B 1 168 ? -23.280 53.944 6.042 1.00 52.66 160 TYR B CA 1
ATOM 4112 C C . TYR B 1 168 ? -22.046 53.144 5.590 1.00 52.59 160 TYR B C 1
ATOM 4113 O O . TYR B 1 168 ? -21.107 53.726 5.051 1.00 54.73 160 TYR B O 1
ATOM 4122 N N . ALA B 1 169 ? -22.032 51.831 5.807 1.00 50.58 161 ALA B N 1
ATOM 4123 C CA . ALA B 1 169 ? -20.896 50.997 5.394 1.00 51.03 161 ALA B CA 1
ATOM 4124 C C . ALA B 1 169 ? -21.022 50.555 3.925 1.00 54.77 161 ALA B C 1
ATOM 4125 O O . ALA B 1 169 ? -22.102 50.157 3.477 1.00 55.64 161 ALA B O 1
ATOM 4127 N N . LYS B 1 170 ? -19.913 50.620 3.187 1.00 57.27 162 LYS B N 1
ATOM 4128 C CA . LYS B 1 170 ? -19.866 50.195 1.781 1.00 61.44 162 LYS B CA 1
ATOM 4129 C C . LYS B 1 170 ? -20.695 48.933 1.525 1.00 61.16 162 LYS B C 1
ATOM 4130 O O . LYS B 1 170 ? -21.515 48.882 0.602 1.00 63.61 162 LYS B O 1
ATOM 4136 N N . LEU B 1 171 ? -20.461 47.924 2.355 1.00 58.25 163 LEU B N 1
ATOM 4137 C CA . LEU B 1 171 ? -21.092 46.624 2.218 1.00 58.16 163 LEU B CA 1
ATOM 4138 C C . LEU B 1 171 ? -21.442 46.123 3.627 1.00 53.98 163 LEU B C 1
ATOM 4139 O O . LEU B 1 171 ? -20.567 46.045 4.496 1.00 51.81 163 LEU B O 1
ATOM 4144 N N . ALA B 1 172 ? -22.720 45.830 3.871 1.00 53.15 164 ALA B N 1
ATOM 4145 C CA . ALA B 1 172 ? -23.177 45.407 5.207 1.00 49.60 164 ALA B CA 1
ATOM 4146 C C . ALA B 1 172 ? -23.955 44.090 5.169 1.00 49.74 164 ALA B C 1
ATOM 4147 O O . ALA B 1 172 ? -24.769 43.868 4.274 1.00 52.36 164 ALA B O 1
ATOM 4149 N N . CYS B 1 173 ? -23.697 43.223 6.143 1.00 47.37 165 CYS B N 1
ATOM 4150 C CA . CYS B 1 173 ? -24.282 41.887 6.174 1.00 48.06 165 CYS B CA 1
ATOM 4151 C C . CYS B 1 173 ? -24.349 41.336 7.588 1.00 45.24 165 CYS B C 1
ATOM 4152 O O . CYS B 1 173 ? -23.860 41.952 8.530 1.00 42.70 165 CYS B O 1
ATOM 4155 N N . ALA B 1 174 ? -24.942 40.156 7.723 1.00 46.09 166 ALA B N 1
ATOM 4156 C CA . ALA B 1 174 ? -25.007 39.454 9.003 1.00 44.17 166 ALA B CA 1
ATOM 4157 C C . ALA B 1 174 ? -24.024 38.281 9.046 1.00 44.93 166 ALA B C 1
ATOM 4158 O O . ALA B 1 174 ? -23.783 37.623 8.031 1.00 47.56 166 ALA B O 1
ATOM 4160 N N . GLY B 1 175 ? -23.464 38.022 10.224 1.00 42.86 167 GLY B N 1
ATOM 4161 C CA . GLY B 1 175 ? -22.582 36.875 10.413 1.00 43.98 167 GLY B CA 1
ATOM 4162 C C . GLY B 1 175 ? -23.381 35.619 10.698 1.00 45.41 167 GLY B C 1
ATOM 4163 O O . GLY B 1 175 ? -24.605 35.682 10.851 1.00 45.42 167 GLY B O 1
ATOM 4164 N N . PRO B 1 176 ? -22.697 34.466 10.785 1.00 47.14 168 PRO B N 1
ATOM 4165 C CA . PRO B 1 176 ? -23.378 33.183 10.981 1.00 49.09 168 PRO B CA 1
ATOM 4166 C C . PRO B 1 176 ? -24.094 32.990 12.332 1.00 47.59 168 PRO B C 1
ATOM 4167 O O . PRO B 1 176 ? -25.052 32.218 12.400 1.00 48.91 168 PRO B O 1
ATOM 4171 N N . LEU B 1 177 ? -23.652 33.669 13.389 1.00 45.07 169 LEU B N 1
ATOM 4172 C CA . LEU B 1 177 ? -24.337 33.545 14.679 1.00 43.97 169 LEU B CA 1
ATOM 4173 C C . LEU B 1 177 ? -25.725 34.186 14.616 1.00 43.03 169 LEU B C 1
ATOM 4174 O O . LEU B 1 177 ? -26.706 33.565 15.010 1.00 44.13 169 LEU B O 1
ATOM 4179 N N . LEU B 1 178 ? -25.791 35.416 14.106 1.00 41.45 170 LEU B N 1
ATOM 4180 C CA . LEU B 1 178 ? -27.054 36.151 13.914 1.00 40.85 170 LEU B CA 1
ATOM 4181 C C . LEU B 1 178 ? -28.037 35.493 12.906 1.00 43.58 170 LEU B C 1
ATOM 4182 O O . LEU B 1 178 ? -29.209 35.325 13.215 1.00 43.93 170 LEU B O 1
ATOM 4187 N N . ILE B 1 179 ? -27.589 35.183 11.688 1.00 53.26 171 ILE B N 1
ATOM 4188 C CA . ILE B 1 179 ? -28.414 34.436 10.714 1.00 53.83 171 ILE B CA 1
ATOM 4189 C C . ILE B 1 179 ? -29.068 33.207 11.361 1.00 51.72 171 ILE B C 1
ATOM 4190 O O . ILE B 1 179 ? -30.238 32.931 11.130 1.00 50.59 171 ILE B O 1
ATOM 4195 N N . SER B 1 180 ? -28.307 32.477 12.169 1.00 51.55 172 SER B N 1
ATOM 4196 C CA . SER B 1 180 ? -28.834 31.303 12.867 1.00 50.18 172 SER B CA 1
ATOM 4197 C C . SER B 1 180 ? -29.967 31.706 13.779 1.00 47.20 172 SER B C 1
ATOM 4198 O O . SER B 1 180 ? -31.040 31.099 13.764 1.00 46.04 172 SER B O 1
ATOM 4201 N N . GLU B 1 181 ? -29.729 32.744 14.565 1.00 46.14 173 GLU B N 1
ATOM 4202 C CA . GLU B 1 181 ? -30.743 33.226 15.482 1.00 43.61 173 GLU B CA 1
ATOM 4203 C C . GLU B 1 181 ? -32.010 33.646 14.735 1.00 43.22 173 GLU B C 1
ATOM 4204 O O . GLU B 1 181 ? -33.106 33.224 15.112 1.00 42.11 173 GLU B O 1
ATOM 4210 N N . VAL B 1 182 ? -31.883 34.439 13.677 1.00 44.79 174 VAL B N 1
ATOM 4211 C CA . VAL B 1 182 ? -33.071 34.872 12.953 1.00 44.84 174 VAL B CA 1
ATOM 4212 C C . VAL B 1 182 ? -33.768 33.670 12.338 1.00 45.26 174 VAL B C 1
ATOM 4213 O O . VAL B 1 182 ? -34.986 33.542 12.450 1.00 44.04 174 VAL B O 1
ATOM 4217 N N . GLU B 1 183 ? -33.001 32.779 11.715 1.00 47.31 175 GLU B N 1
ATOM 4218 C CA . GLU B 1 183 ? -33.574 31.583 11.082 1.00 48.24 175 GLU B CA 1
ATOM 4219 C C . GLU B 1 183 ? -34.449 30.794 12.059 1.00 45.76 175 GLU B C 1
ATOM 4220 O O . GLU B 1 183 ? -35.583 30.466 11.751 1.00 45.29 175 GLU B O 1
ATOM 4226 N N . ALA B 1 184 ? -33.908 30.520 13.240 1.00 44.33 176 ALA B N 1
ATOM 4227 C CA . ALA B 1 184 ? -34.588 29.722 14.240 1.00 42.30 176 ALA B CA 1
ATOM 4228 C C . ALA B 1 184 ? -35.841 30.416 14.744 1.00 40.32 176 ALA B C 1
ATOM 4229 O O . ALA B 1 184 ? -36.922 29.829 14.722 1.00 39.52 176 ALA B O 1
ATOM 4231 N N . LEU B 1 185 ? -35.702 31.663 15.197 1.00 39.71 177 LEU B N 1
ATOM 4232 C CA . LEU B 1 185 ? -36.847 32.392 15.747 1.00 37.96 177 LEU B CA 1
ATOM 4233 C C . LEU B 1 185 ? -37.941 32.511 14.704 1.00 39.01 177 LEU B C 1
ATOM 4234 O O . LEU B 1 185 ? -39.075 32.106 14.951 1.00 38.32 177 LEU B O 1
ATOM 4239 N N . SER B 1 186 ? -37.598 33.044 13.537 1.00 41.41 178 SER B N 1
ATOM 4240 C CA . SER B 1 186 ? -38.602 33.302 12.499 1.00 43.10 178 SER B CA 1
ATOM 4241 C C . SER B 1 186 ? -39.127 32.024 11.833 1.00 44.33 178 SER B C 1
ATOM 4242 O O . SER B 1 186 ? -40.289 31.982 11.415 1.00 45.03 178 SER B O 1
ATOM 4245 N N . ARG B 1 187 ? -38.289 30.990 11.737 1.00 45.35 179 ARG B N 1
ATOM 4246 C CA . ARG B 1 187 ? -38.755 29.660 11.293 1.00 46.30 179 ARG B CA 1
ATOM 4247 C C . ARG B 1 187 ? -40.006 29.243 12.055 1.00 44.59 179 ARG B C 1
ATOM 4248 O O . ARG B 1 187 ? -40.974 28.780 11.453 1.00 45.96 179 ARG B O 1
ATOM 4256 N N . ALA B 1 188 ? -39.976 29.410 13.375 1.00 42.29 180 ALA B N 1
ATOM 4257 C CA . ALA B 1 188 ? -41.108 29.065 14.233 1.00 40.73 180 ALA B CA 1
ATOM 4258 C C . ALA B 1 188 ? -42.053 30.239 14.489 1.00 39.87 180 ALA B C 1
ATOM 4259 O O . ALA B 1 188 ? -42.684 30.288 15.544 1.00 38.61 180 ALA B O 1
ATOM 4261 N N . LEU B 1 189 ? -42.138 31.189 13.554 1.00 41.33 181 LEU B N 1
ATOM 4262 C CA . LEU B 1 189 ? -43.053 32.336 13.694 1.00 40.60 181 LEU B CA 1
ATOM 4263 C C . LEU B 1 189 ? -43.633 32.900 12.388 1.00 42.90 181 LEU B C 1
ATOM 4264 O O . LEU B 1 189 ? -44.407 33.852 12.446 1.00 43.08 181 LEU B O 1
ATOM 4269 N N . GLU B 1 190 ? -43.264 32.360 11.228 1.00 45.09 182 GLU B N 1
ATOM 4270 C CA . GLU B 1 190 ? -43.814 32.859 9.947 1.00 47.80 182 GLU B CA 1
ATOM 4271 C C . GLU B 1 190 ? -44.217 31.745 8.982 1.00 50.01 182 GLU B C 1
ATOM 4272 O O . GLU B 1 190 ? -44.946 31.983 8.021 1.00 52.61 182 GLU B O 1
ATOM 4278 N N . ASN B 1 191 ? -43.725 30.538 9.221 1.00 49.46 183 ASN B N 1
ATOM 4279 C CA . ASN B 1 191 ? -44.378 29.339 8.710 1.00 50.45 183 ASN B CA 1
ATOM 4280 C C . ASN B 1 191 ? -44.002 28.170 9.598 1.00 48.71 183 ASN B C 1
ATOM 4281 O O . ASN B 1 191 ? -43.172 27.335 9.222 1.00 50.31 183 ASN B O 1
ATOM 4286 N N . PRO B 1 192 ? -44.589 28.133 10.804 1.00 45.51 184 PRO B N 1
ATOM 4287 C CA . PRO B 1 192 ? -44.318 27.053 11.740 1.00 44.01 184 PRO B CA 1
ATOM 4288 C C . PRO B 1 192 ? -44.927 25.746 11.262 1.00 45.57 184 PRO B C 1
ATOM 4289 O O . PRO B 1 192 ? -45.959 25.762 10.587 1.00 46.99 184 PRO B O 1
ATOM 4293 N N . GLN B 1 193 ? -44.284 24.629 11.587 1.00 45.65 185 GLN B N 1
ATOM 4294 C CA . GLN B 1 193 ? -44.892 23.339 11.353 1.00 47.06 185 GLN B CA 1
ATOM 4295 C C . GLN B 1 193 ? -45.990 23.209 12.404 1.00 45.18 185 GLN B C 1
ATOM 4296 O O . GLN B 1 193 ? -45.698 23.122 13.591 1.00 43.46 185 GLN B O 1
ATOM 4302 N N . LYS B 1 194 ? -47.252 23.231 11.973 1.00 46.15 186 LYS B N 1
ATOM 4303 C CA . LYS B 1 194 ? -48.391 23.238 12.914 1.00 44.29 186 LYS B CA 1
ATOM 4304 C C . LYS B 1 194 ? -48.612 21.863 13.553 1.00 44.09 186 LYS B C 1
ATOM 4305 O O . LYS B 1 194 ? -48.177 20.845 13.013 1.00 46.08 186 LYS B O 1
ATOM 4311 N N . PRO B 1 195 ? -49.267 21.827 14.725 1.00 42.05 187 PRO B N 1
ATOM 4312 C CA . PRO B 1 195 ? -49.617 22.970 15.586 1.00 39.35 187 PRO B CA 1
ATOM 4313 C C . PRO B 1 195 ? -48.406 23.656 16.226 1.00 37.37 187 PRO B C 1
ATOM 4314 O O . PRO B 1 195 ? -47.451 22.984 16.633 1.00 37.14 187 PRO B O 1
ATOM 4318 N N . LEU B 1 196 ? -48.455 24.988 16.287 1.00 35.89 188 LEU B N 1
ATOM 4319 C CA . LEU B 1 196 ? -47.487 25.777 17.030 1.00 33.85 188 LEU B CA 1
ATOM 4320 C C . LEU B 1 196 ? -48.015 25.943 18.443 1.00 31.51 188 LEU B C 1
ATOM 4321 O O . LEU B 1 196 ? -49.171 26.291 18.627 1.00 31.50 188 LEU B O 1
ATOM 4326 N N . VAL B 1 197 ? -47.174 25.692 19.436 1.00 30.20 189 VAL B N 1
ATOM 4327 C CA . VAL B 1 197 ? -47.520 25.948 20.826 1.00 28.23 189 VAL B CA 1
ATOM 4328 C C . VAL B 1 197 ? -46.501 26.887 21.451 1.00 26.84 189 VAL B C 1
ATOM 4329 O O . VAL B 1 197 ? -45.320 26.780 21.182 1.00 27.36 189 VAL B O 1
ATOM 4333 N N . ALA B 1 198 ? -46.977 27.799 22.291 1.00 25.56 190 ALA B N 1
ATOM 4334 C CA . ALA B 1 198 ? -46.130 28.758 22.985 1.00 24.47 190 ALA B CA 1
ATOM 4335 C C . ALA B 1 198 ? -46.399 28.655 24.477 1.00 23.66 190 ALA B C 1
ATOM 4336 O O . ALA B 1 198 ? -47.538 28.838 24.917 1.00 24.03 190 ALA B O 1
ATOM 4338 N N . VAL B 1 199 ? -45.370 28.339 25.252 1.00 23.27 191 VAL B N 1
ATOM 4339 C CA . VAL B 1 199 ? -45.449 28.341 26.700 1.00 22.19 191 VAL B CA 1
ATOM 4340 C C . VAL B 1 199 ? -44.788 29.618 27.220 1.00 22.00 191 VAL B C 1
ATOM 4341 O O . VAL B 1 199 ? -43.651 29.921 26.857 1.00 22.39 191 VAL B O 1
ATOM 4345 N N . VAL B 1 200 ? -45.479 30.341 28.097 1.00 21.31 192 VAL B N 1
ATOM 4346 C CA . VAL B 1 200 ? -45.006 31.642 28.557 1.00 21.06 192 VAL B CA 1
ATOM 4347 C C . VAL B 1 200 ? -45.209 31.771 30.057 1.00 20.70 192 VAL B C 1
ATOM 4348 O O . VAL B 1 200 ? -46.344 31.866 30.523 1.00 20.32 192 VAL B O 1
ATOM 4352 N N . GLY B 1 201 ? -44.098 31.768 30.796 1.00 21.04 193 GLY B N 1
ATOM 4353 C CA . GLY B 1 201 ? -44.102 31.753 32.255 1.00 20.66 193 GLY B CA 1
ATOM 4354 C C . GLY B 1 201 ? -43.249 32.878 32.806 1.00 21.15 193 GLY B C 1
ATOM 4355 O O . GLY B 1 201 ? -42.445 33.484 32.090 1.00 21.96 193 GLY B O 1
ATOM 4356 N N . GLY B 1 202 ? -43.421 33.174 34.084 1.00 21.06 194 GLY B N 1
ATOM 4357 C CA . GLY B 1 202 ? -42.709 34.284 34.678 1.00 21.48 194 GLY B CA 1
ATOM 4358 C C . GLY B 1 202 ? -43.422 34.919 35.835 1.00 21.28 194 GLY B C 1
ATOM 4359 O O . GLY B 1 202 ? -44.513 34.509 36.210 1.00 21.36 194 GLY B O 1
ATOM 4360 N N . SER B 1 203 ? -42.794 35.939 36.392 1.00 21.82 195 SER B N 1
ATOM 4361 C CA . SER B 1 203 ? -43.257 36.532 37.627 1.00 22.10 195 SER B CA 1
ATOM 4362 C C . SER B 1 203 ? -44.446 37.440 37.388 1.00 21.35 195 SER B C 1
ATOM 4363 O O . SER B 1 203 ? -45.249 37.629 38.300 1.00 21.35 195 SER B O 1
ATOM 4366 N N . LYS B 1 204 ? -44.549 37.981 36.170 1.00 20.81 196 LYS B N 1
ATOM 4367 C CA . LYS B 1 204 ? -45.401 39.135 35.872 1.00 20.77 196 LYS B CA 1
ATOM 4368 C C . LYS B 1 204 ? -46.019 39.059 34.471 1.00 20.67 196 LYS B C 1
ATOM 4369 O O . LYS B 1 204 ? -45.303 38.856 33.483 1.00 21.10 196 LYS B O 1
ATOM 4375 N N . VAL B 1 205 ? -47.335 39.254 34.399 1.00 20.39 197 VAL B N 1
ATOM 4376 C CA . VAL B 1 205 ? -48.062 39.513 33.152 1.00 20.47 197 VAL B CA 1
ATOM 4377 C C . VAL B 1 205 ? -47.514 40.734 32.443 1.00 21.37 197 VAL B C 1
ATOM 4378 O O . VAL B 1 205 ? -47.339 40.725 31.223 1.00 21.44 197 VAL B O 1
ATOM 4382 N N . SER B 1 206 ? -47.245 41.766 33.243 1.00 22.05 198 SER B N 1
ATOM 4383 C CA . SER B 1 206 ? -46.905 43.106 32.773 1.00 23.44 198 SER B CA 1
ATOM 4384 C C . SER B 1 206 ? -45.598 43.211 32.009 1.00 24.03 198 SER B C 1
ATOM 4385 O O . SER B 1 206 ? -45.390 44.163 31.294 1.00 25.20 198 SER B O 1
ATOM 4388 N N . THR B 1 207 ? -44.714 42.243 32.178 1.00 23.59 199 THR B N 1
ATOM 4389 C CA . THR B 1 207 ? -43.470 42.209 31.438 1.00 24.33 199 THR B CA 1
ATOM 4390 C C . THR B 1 207 ? -43.567 41.323 30.221 1.00 23.72 199 THR B C 1
ATOM 4391 O O . THR B 1 207 ? -42.624 41.275 29.452 1.00 24.33 199 THR B O 1
ATOM 4395 N N . LYS B 1 208 ? -44.682 40.607 30.045 1.00 22.96 200 LYS B N 1
ATOM 4396 C CA . LYS B 1 208 ? -44.811 39.637 28.928 1.00 22.82 200 LYS B CA 1
ATOM 4397 C C . LYS B 1 208 ? -46.092 39.754 28.086 1.00 22.76 200 LYS B C 1
ATOM 4398 O O . LYS B 1 208 ? -46.332 38.953 27.176 1.00 22.42 200 LYS B O 1
ATOM 4404 N N . ILE B 1 209 ? -46.883 40.783 28.363 1.00 23.09 201 ILE B N 1
ATOM 4405 C CA . ILE B 1 209 ? -48.174 40.966 27.724 1.00 23.40 201 ILE B CA 1
ATOM 4406 C C . ILE B 1 209 ? -48.032 41.229 26.225 1.00 24.92 201 ILE B C 1
ATOM 4407 O O . ILE B 1 209 ? -48.859 40.785 25.414 1.00 25.38 201 ILE B O 1
ATOM 4412 N N . HIS B 1 210 ? -46.983 41.944 25.853 1.00 25.80 202 HIS B N 1
ATOM 4413 C CA . HIS B 1 210 ? -46.807 42.316 24.462 1.00 27.91 202 HIS B CA 1
ATOM 4414 C C . HIS B 1 210 ? -46.388 41.066 23.678 1.00 27.50 202 HIS B C 1
ATOM 4415 O O . HIS B 1 210 ? -46.721 40.924 22.488 1.00 29.05 202 HIS B O 1
ATOM 4422 N N . LEU B 1 211 ? -45.692 40.154 24.356 1.00 25.91 203 LEU B N 1
ATOM 4423 C CA . LEU B 1 211 ? -45.298 38.884 23.759 1.00 25.68 203 LEU B CA 1
ATOM 4424 C C . LEU B 1 211 ? -46.531 38.025 23.536 1.00 25.59 203 LEU B C 1
ATOM 4425 O O . LEU B 1 211 ? -46.716 37.432 22.476 1.00 26.58 203 LEU B O 1
ATOM 4430 N N . LEU B 1 212 ? -47.391 37.970 24.546 1.00 24.80 204 LEU B N 1
ATOM 4431 C CA . LEU B 1 212 ? -48.638 37.223 24.435 1.00 24.24 204 LEU B CA 1
ATOM 4432 C C . LEU B 1 212 ? -49.473 37.724 23.247 1.00 25.99 204 LEU B C 1
ATOM 4433 O O . LEU B 1 212 ? -50.076 36.932 22.520 1.00 26.52 204 LEU B O 1
ATOM 4438 N N . GLU B 1 213 ? -49.470 39.038 23.028 1.00 27.16 205 GLU B N 1
ATOM 4439 C CA . GLU B 1 213 ? -50.294 39.653 21.976 1.00 29.04 205 GLU B CA 1
ATOM 4440 C C . GLU B 1 213 ? -49.849 39.270 20.577 1.00 30.29 205 GLU B C 1
ATOM 4441 O O . GLU B 1 213 ? -50.678 39.049 19.686 1.00 31.46 205 GLU B O 1
ATOM 4447 N N . ASN B 1 214 ? -48.538 39.206 20.383 1.00 30.10 206 ASN B N 1
ATOM 4448 C CA . ASN B 1 214 ? -47.981 38.834 19.092 1.00 31.49 206 ASN B CA 1
ATOM 4449 C C . ASN B 1 214 ? -48.165 37.347 18.824 1.00 30.94 206 ASN B C 1
ATOM 4450 O O . ASN B 1 214 ? -48.504 36.962 17.716 1.00 32.66 206 ASN B O 1
ATOM 4455 N N . LEU B 1 215 ? -47.944 36.516 19.837 1.00 29.13 207 LEU B N 1
ATOM 4456 C CA . LEU B 1 215 ? -48.059 35.062 19.685 1.00 28.93 207 LEU B CA 1
ATOM 4457 C C . LEU B 1 215 ? -49.518 34.626 19.522 1.00 29.56 207 LEU B C 1
ATOM 4458 O O . LEU B 1 215 ? -49.796 33.604 18.906 1.00 30.26 207 LEU B O 1
ATOM 4463 N N . LEU B 1 216 ? -50.450 35.401 20.062 1.00 29.46 208 LEU B N 1
ATOM 4464 C CA . LEU B 1 216 ? -51.868 35.083 19.933 1.00 30.25 208 LEU B CA 1
ATOM 4465 C C . LEU B 1 216 ? -52.295 35.031 18.482 1.00 32.52 208 LEU B C 1
ATOM 4466 O O . LEU B 1 216 ? -53.079 34.190 18.089 1.00 33.82 208 LEU B O 1
ATOM 4471 N N . ASP B 1 217 ? -51.762 35.917 17.666 1.00 33.97 209 ASP B N 1
ATOM 4472 C CA . ASP B 1 217 ? -52.121 35.916 16.250 1.00 36.73 209 ASP B CA 1
ATOM 4473 C C . ASP B 1 217 ? -51.494 34.772 15.493 1.00 37.14 209 ASP B C 1
ATOM 4474 O O . ASP B 1 217 ? -51.747 34.623 14.301 1.00 39.48 209 ASP B O 1
ATOM 4479 N N . LYS B 1 218 ? -50.673 33.978 16.177 1.00 35.25 210 LYS B N 1
ATOM 4480 C CA . LYS B 1 218 ? -49.804 33.010 15.525 1.00 35.75 210 LYS B CA 1
ATOM 4481 C C . LYS B 1 218 ? -49.968 31.565 16.004 1.00 34.59 210 LYS B C 1
ATOM 4482 O O . LYS B 1 218 ? -49.832 30.650 15.212 1.00 36.26 210 LYS B O 1
ATOM 4488 N N . VAL B 1 219 ? -50.248 31.354 17.281 1.00 32.34 211 VAL B N 1
ATOM 4489 C CA . VAL B 1 219 ? -50.221 30.009 17.865 1.00 31.27 211 VAL B CA 1
ATOM 4490 C C . VAL B 1 219 ? -51.559 29.296 17.737 1.00 32.34 211 VAL B C 1
ATOM 4491 O O . VAL B 1 219 ? -52.592 29.916 17.431 1.00 33.22 211 VAL B O 1
ATOM 4495 N N . ASP B 1 220 ? -51.539 27.994 17.996 1.00 32.27 212 ASP B N 1
ATOM 4496 C CA . ASP B 1 220 ? -52.769 27.201 18.062 1.00 33.24 212 ASP B CA 1
ATOM 4497 C C . ASP B 1 220 ? -53.173 26.920 19.496 1.00 31.20 212 ASP B C 1
ATOM 4498 O O . ASP B 1 220 ? -54.346 26.968 19.835 1.00 31.12 212 ASP B O 1
ATOM 4503 N N . GLN B 1 221 ? -52.182 26.629 20.325 1.00 29.92 213 GLN B N 1
ATOM 4504 C CA . GLN B 1 221 ? -52.357 26.520 21.767 1.00 28.27 213 GLN B CA 1
ATOM 4505 C C . GLN B 1 221 ? -51.461 27.570 22.412 1.00 26.65 213 GLN B C 1
ATOM 4506 O O . GLN B 1 221 ? -50.436 27.922 21.855 1.00 26.75 213 GLN B O 1
ATOM 4512 N N . LEU B 1 222 ? -51.851 28.068 23.581 1.00 25.45 214 LEU B N 1
ATOM 4513 C CA . LEU B 1 222 ? -50.968 28.927 24.410 1.00 24.26 214 LEU B CA 1
ATOM 4514 C C . LEU B 1 222 ? -51.081 28.543 25.888 1.00 22.88 214 LEU B C 1
ATOM 4515 O O . LEU B 1 222 ? -52.181 28.317 26.384 1.00 22.96 214 LEU B O 1
ATOM 4520 N N . ILE B 1 223 ? -49.943 28.465 26.573 1.00 21.92 215 ILE B N 1
ATOM 4521 C CA . ILE B 1 223 ? -49.880 28.052 27.967 1.00 21.01 215 ILE B CA 1
ATOM 4522 C C . ILE B 1 223 ? -49.177 29.095 28.825 1.00 20.18 215 ILE B C 1
ATOM 4523 O O . ILE B 1 223 ? -47.987 29.382 28.632 1.00 20.55 215 ILE B O 1
ATOM 4528 N N . VAL B 1 224 ? -49.889 29.648 29.794 1.00 19.53 216 VAL B N 1
ATOM 4529 C CA . VAL B 1 224 ? -49.271 30.574 30.742 1.00 18.70 216 VAL B CA 1
ATOM 4530 C C . VAL B 1 224 ? -48.899 29.822 32.007 1.00 18.88 216 VAL B C 1
ATOM 4531 O O . VAL B 1 224 ? -49.630 28.914 32.425 1.00 19.01 216 VAL B O 1
ATOM 4535 N N . GLY B 1 225 ? -47.772 30.215 32.612 1.00 19.05 217 GLY B N 1
ATOM 4536 C CA . GLY B 1 225 ? -47.294 29.646 33.868 1.00 19.28 217 GLY B CA 1
ATOM 4537 C C . GLY B 1 225 ? -46.854 30.694 34.888 1.00 19.40 217 GLY B C 1
ATOM 4538 O O . GLY B 1 225 ? -46.588 31.854 34.549 1.00 19.36 217 GLY B O 1
ATOM 4539 N N . GLY B 1 226 ? -46.790 30.276 36.155 1.00 19.78 218 GLY B N 1
ATOM 4540 C CA . GLY B 1 226 ? -46.333 31.122 37.251 1.00 19.37 218 GLY B CA 1
ATOM 4541 C C . GLY B 1 226 ? -47.224 32.307 37.539 1.00 19.06 218 GLY B C 1
ATOM 4542 O O . GLY B 1 226 ? -48.456 32.231 37.398 1.00 18.27 218 GLY B O 1
ATOM 4543 N N . GLY B 1 227 ? -46.589 33.401 37.976 1.00 19.45 219 GLY B N 1
ATOM 4544 C CA . GLY B 1 227 ? -47.264 34.669 38.227 1.00 19.15 219 GLY B CA 1
ATOM 4545 C C . GLY B 1 227 ? -48.302 34.924 37.170 1.00 18.98 219 GLY B C 1
ATOM 4546 O O . GLY B 1 227 ? -49.475 35.137 37.482 1.00 19.36 219 GLY B O 1
ATOM 4547 N N . ILE B 1 228 ? -47.869 34.862 35.915 1.00 18.95 220 ILE B N 1
ATOM 4548 C CA . ILE B 1 228 ? -48.766 35.014 34.755 1.00 18.93 220 ILE B CA 1
ATOM 4549 C C . ILE B 1 228 ? -50.034 34.160 34.905 1.00 18.87 220 ILE B C 1
ATOM 4550 O O . ILE B 1 228 ? -51.145 34.672 34.875 1.00 19.35 220 ILE B O 1
ATOM 4555 N N . ALA B 1 229 ? -49.872 32.858 35.091 1.00 18.73 221 ALA B N 1
ATOM 4556 C CA . ALA B 1 229 ? -51.035 31.981 35.224 1.00 18.48 221 ALA B CA 1
ATOM 4557 C C . ALA B 1 229 ? -51.856 32.365 36.457 1.00 18.26 221 ALA B C 1
ATOM 4558 O O . ALA B 1 229 ? -53.076 32.452 36.401 1.00 18.34 221 ALA B O 1
ATOM 4560 N N . ASN B 1 230 ? -51.181 32.629 37.573 1.00 18.11 222 ASN B N 1
ATOM 4561 C CA . ASN B 1 230 ? -51.886 33.060 38.787 1.00 18.14 222 ASN B CA 1
ATOM 4562 C C . ASN B 1 230 ? -52.740 34.313 38.525 1.00 17.74 222 ASN B C 1
ATOM 4563 O O . ASN B 1 230 ? -53.854 34.426 39.024 1.00 17.06 222 ASN B O 1
ATOM 4568 N N . THR B 1 231 ? -52.225 35.248 37.734 1.00 17.84 223 THR B N 1
ATOM 4569 C CA . THR B 1 231 ? -53.009 36.440 37.373 1.00 18.67 223 THR B CA 1
ATOM 4570 C C . THR B 1 231 ? -54.245 36.069 36.537 1.00 18.58 223 THR B C 1
ATOM 4571 O O . THR B 1 231 ? -55.337 36.617 36.750 1.00 18.76 223 THR B O 1
ATOM 4575 N N . PHE B 1 232 ? -54.071 35.135 35.605 1.00 18.07 224 PHE B N 1
ATOM 4576 C CA . PHE B 1 232 ? -55.163 34.726 34.729 1.00 18.53 224 PHE B CA 1
ATOM 4577 C C . PHE B 1 232 ? -56.256 33.981 35.489 1.00 18.97 224 PHE B C 1
ATOM 4578 O O . PHE B 1 232 ? -57.459 34.227 35.285 1.00 19.62 224 PHE B O 1
ATOM 4586 N N . LEU B 1 233 ? -55.833 33.062 36.349 1.00 18.62 225 LEU B N 1
ATOM 4587 C CA . LEU B 1 233 ? -56.744 32.353 37.244 1.00 19.14 225 LEU B CA 1
ATOM 4588 C C . LEU B 1 233 ? -57.587 33.314 38.123 1.00 19.78 225 LEU B C 1
ATOM 4589 O O . LEU B 1 233 ? -58.753 33.046 38.440 1.00 20.72 225 LEU B O 1
ATOM 4594 N N . LYS B 1 234 ? -57.014 34.445 38.500 1.00 19.54 226 LYS B N 1
ATOM 4595 C CA . LYS B 1 234 ? -57.720 35.381 39.356 1.00 20.25 226 LYS B CA 1
ATOM 4596 C C . LYS B 1 234 ? -58.647 36.275 38.520 1.00 21.01 226 LYS B C 1
ATOM 4597 O O . LYS B 1 234 ? -59.727 36.671 38.978 1.00 21.51 226 LYS B O 1
ATOM 4603 N N . ALA B 1 235 ? -58.224 36.586 37.297 1.00 20.85 227 ALA B N 1
ATOM 4604 C CA . ALA B 1 235 ? -59.093 37.280 36.331 1.00 21.89 227 ALA B CA 1
ATOM 4605 C C . ALA B 1 235 ? -60.339 36.454 36.011 1.00 22.45 227 ALA B C 1
ATOM 4606 O O . ALA B 1 235 ? -61.396 36.997 35.738 1.00 23.81 227 ALA B O 1
ATOM 4608 N N . GLN B 1 236 ? -60.206 35.138 36.056 1.00 22.09 228 GLN B N 1
ATOM 4609 C CA . GLN B 1 236 ? -61.350 34.238 35.876 1.00 23.34 228 GLN B CA 1
ATOM 4610 C C . GLN B 1 236 ? -62.229 34.079 37.118 1.00 23.80 228 GLN B C 1
ATOM 4611 O O . GLN B 1 236 ? -63.317 33.502 37.047 1.00 24.52 228 GLN B O 1
ATOM 4617 N N . GLY B 1 237 ? -61.753 34.566 38.256 1.00 23.36 229 GLY B N 1
ATOM 4618 C CA . GLY B 1 237 ? -62.562 34.587 39.460 1.00 24.26 229 GLY B CA 1
ATOM 4619 C C . GLY B 1 237 ? -62.247 33.501 40.465 1.00 23.84 229 GLY B C 1
ATOM 4620 O O . GLY B 1 237 ? -62.983 33.348 41.429 1.00 24.58 229 GLY B O 1
ATOM 4621 N N . TYR B 1 238 ? -61.159 32.752 40.254 1.00 22.92 230 TYR B N 1
ATOM 4622 C CA . TYR B 1 238 ? -60.693 31.778 41.251 1.00 22.71 230 TYR B CA 1
ATOM 4623 C C . TYR B 1 238 ? -60.046 32.499 42.414 1.00 22.69 230 TYR B C 1
ATOM 4624 O O . TYR B 1 238 ? -59.581 33.628 42.262 1.00 22.04 230 TYR B O 1
ATOM 4633 N N . SER B 1 239 ? -60.037 31.839 43.573 1.00 23.88 231 SER B N 1
ATOM 4634 C CA . SER B 1 239 ? -59.324 32.318 44.772 1.00 24.41 231 SER B CA 1
ATOM 4635 C C . SER B 1 239 ? -57.946 31.686 44.836 1.00 23.64 231 SER B C 1
ATOM 4636 O O . SER B 1 239 ? -57.830 30.469 44.724 1.00 24.58 231 SER B O 1
ATOM 4639 N N . ILE B 1 240 ? -56.905 32.493 45.016 1.00 22.88 232 ILE B N 1
ATOM 4640 C CA . ILE B 1 240 ? -55.534 31.975 45.056 1.00 22.13 232 ILE B CA 1
ATOM 4641 C C . ILE B 1 240 ? -54.685 32.436 46.259 1.00 22.65 232 ILE B C 1
ATOM 4642 O O . ILE B 1 240 ? -53.463 32.361 46.224 1.00 22.56 232 ILE B O 1
ATOM 4647 N N . GLY B 1 241 ? -55.338 32.862 47.336 1.00 23.64 233 GLY B N 1
ATOM 4648 C CA . GLY B 1 241 ? -54.644 33.220 48.573 1.00 24.50 233 GLY B CA 1
ATOM 4649 C C . GLY B 1 241 ? -53.593 34.300 48.375 1.00 24.00 233 GLY B C 1
ATOM 4650 O O . GLY B 1 241 ? -53.855 35.319 47.773 1.00 23.65 233 GLY B O 1
ATOM 4651 N N . LYS B 1 242 ? -52.386 34.044 48.865 1.00 24.51 234 LYS B N 1
ATOM 4652 C CA . LYS B 1 242 ? -51.304 34.990 48.798 1.00 24.45 234 LYS B CA 1
ATOM 4653 C C . LYS B 1 242 ? -50.385 34.692 47.617 1.00 23.44 234 LYS B C 1
ATOM 4654 O O . LYS B 1 242 ? -49.288 35.210 47.559 1.00 24.13 234 LYS B O 1
ATOM 4660 N N . SER B 1 243 ? -50.838 33.895 46.655 1.00 22.43 235 SER B N 1
ATOM 4661 C CA . SER B 1 243 ? -50.077 33.671 45.417 1.00 21.65 235 SER B CA 1
ATOM 4662 C C . SER B 1 243 ? -49.658 34.967 44.728 1.00 21.49 235 SER B C 1
ATOM 4663 O O . SER B 1 243 ? -50.379 35.960 44.758 1.00 21.79 235 SER B O 1
ATOM 4666 N N . LEU B 1 244 ? -48.493 34.932 44.085 1.00 21.81 236 LEU B N 1
ATOM 4667 C CA . LEU B 1 244 ? -47.999 36.055 43.294 1.00 21.82 236 LEU B CA 1
ATOM 4668 C C . LEU B 1 244 ? -48.976 36.361 42.175 1.00 21.13 236 LEU B C 1
ATOM 4669 O O . LEU B 1 244 ? -49.363 35.466 41.433 1.00 20.76 236 LEU B O 1
ATOM 4674 N N . CYS B 1 245 ? -49.397 37.617 42.091 1.00 21.60 237 CYS B N 1
ATOM 4675 C CA . CYS B 1 245 ? -50.288 38.074 41.036 1.00 21.70 237 CYS B CA 1
ATOM 4676 C C . CYS B 1 245 ? -50.141 39.575 40.885 1.00 21.66 237 CYS B C 1
ATOM 4677 O O . CYS B 1 245 ? -49.658 40.260 41.796 1.00 22.46 237 CYS B O 1
ATOM 4680 N N . GLU B 1 246 ? -50.559 40.072 39.730 1.00 21.40 238 GLU B N 1
ATOM 4681 C CA . GLU B 1 246 ? -50.607 41.502 39.481 1.00 22.36 238 GLU B CA 1
ATOM 4682 C C . GLU B 1 246 ? -52.076 41.881 39.334 1.00 22.61 238 GLU B C 1
ATOM 4683 O O . GLU B 1 246 ? -52.673 41.671 38.269 1.00 22.65 238 GLU B O 1
ATOM 4689 N N . ASN B 1 247 ? -52.658 42.400 40.413 1.00 23.19 239 ASN B N 1
ATOM 4690 C CA . ASN B 1 247 ? -54.047 42.903 40.399 1.00 24.08 239 ASN B CA 1
ATOM 4691 C C . ASN B 1 247 ? -54.323 43.980 39.342 1.00 25.01 239 ASN B C 1
ATOM 4692 O O . ASN B 1 247 ? -55.413 44.075 38.796 1.00 25.88 239 ASN B O 1
ATOM 4697 N N . GLU B 1 248 ? -53.340 44.819 39.075 1.00 25.62 240 GLU B N 1
ATOM 4698 C CA . GLU B 1 248 ? -53.539 45.927 38.150 1.00 27.15 240 GLU B CA 1
ATOM 4699 C C . GLU B 1 248 ? -53.655 45.490 36.685 1.00 26.64 240 GLU B C 1
ATOM 4700 O O . GLU B 1 248 ? -53.981 46.311 35.821 1.00 27.69 240 GLU B O 1
ATOM 4706 N N . TRP B 1 249 ? -53.414 44.197 36.427 1.00 24.97 241 TRP B N 1
ATOM 4707 C CA . TRP B 1 249 ? -53.469 43.635 35.081 1.00 24.27 241 TRP B CA 1
ATOM 4708 C C . TRP B 1 249 ? -54.554 42.574 34.947 1.00 23.37 241 TRP B C 1
ATOM 4709 O O . TRP B 1 249 ? -54.590 41.842 33.960 1.00 22.90 241 TRP B O 1
ATOM 4720 N N . LEU B 1 250 ? -55.458 42.508 35.922 1.00 23.51 242 LEU B N 1
ATOM 4721 C CA . LEU B 1 250 ? -56.578 41.549 35.875 1.00 23.18 242 LEU B CA 1
ATOM 4722 C C . LEU B 1 250 ? -57.532 41.841 34.723 1.00 24.43 242 LEU B C 1
ATOM 4723 O O . LEU B 1 250 ? -57.977 40.920 34.065 1.00 24.52 242 LEU B O 1
ATOM 4728 N N . ASP B 1 251 ? -57.845 43.113 34.482 1.00 25.81 243 ASP B N 1
ATOM 4729 C CA . ASP B 1 251 ? -58.611 43.485 33.304 1.00 27.23 243 ASP B CA 1
ATOM 4730 C C . ASP B 1 251 ? -57.889 43.086 32.031 1.00 26.53 243 ASP B C 1
ATOM 4731 O O . ASP B 1 251 ? -58.522 42.600 31.101 1.00 26.78 243 ASP B O 1
ATOM 4736 N N . ALA B 1 252 ? -56.575 43.307 31.989 1.00 25.93 244 ALA B N 1
ATOM 4737 C CA . ALA B 1 252 ? -55.776 42.995 30.798 1.00 25.83 244 ALA B CA 1
ATOM 4738 C C . ALA B 1 252 ? -55.830 41.498 30.539 1.00 24.84 244 ALA B C 1
ATOM 4739 O O . ALA B 1 252 ? -56.112 41.059 29.408 1.00 25.12 244 ALA B O 1
ATOM 4741 N N . ALA B 1 253 ? -55.585 40.723 31.601 1.00 23.55 245 ALA B N 1
ATOM 4742 C CA . ALA B 1 253 ? -55.579 39.266 31.514 1.00 22.54 245 ALA B CA 1
ATOM 4743 C C . ALA B 1 253 ? -56.960 38.718 31.102 1.00 23.49 245 ALA B C 1
ATOM 4744 O O . ALA B 1 253 ? -57.041 37.740 30.345 1.00 23.58 245 ALA B O 1
ATOM 4746 N N . GLN B 1 254 ? -58.027 39.358 31.586 1.00 24.38 246 GLN B N 1
ATOM 4747 C CA . GLN B 1 254 ? -59.385 38.943 31.287 1.00 25.51 246 GLN B CA 1
ATOM 4748 C C . GLN B 1 254 ? -59.717 39.207 29.826 1.00 26.94 246 GLN B C 1
ATOM 4749 O O . GLN B 1 254 ? -60.288 38.359 29.146 1.00 27.96 246 GLN B O 1
ATOM 4755 N N . GLN B 1 255 ? -59.349 40.381 29.343 1.00 27.69 247 GLN B N 1
ATOM 4756 C CA . GLN B 1 255 ? -59.570 40.729 27.943 1.00 29.12 247 GLN B CA 1
ATOM 4757 C C . GLN B 1 255 ? -58.717 39.880 27.002 1.00 28.21 247 GLN B C 1
ATOM 4758 O O . GLN B 1 255 ? -59.142 39.581 25.881 1.00 29.38 247 GLN B O 1
ATOM 4764 N N . PHE B 1 256 ? -57.513 39.513 27.440 1.00 26.20 248 PHE B N 1
ATOM 4765 C CA . PHE B 1 256 ? -56.676 38.656 26.628 1.00 25.67 248 PHE B CA 1
ATOM 4766 C C . PHE B 1 256 ? -57.298 37.268 26.547 1.00 25.56 248 PHE B C 1
ATOM 4767 O O . PHE B 1 256 ? -57.303 36.653 25.468 1.00 26.09 248 PHE B O 1
ATOM 4775 N N . TRP B 1 257 ? -57.850 36.790 27.670 1.00 24.84 249 TRP B N 1
ATOM 4776 C CA . TRP B 1 257 ? -58.552 35.503 27.686 1.00 24.84 249 TRP B CA 1
ATOM 4777 C C . TRP B 1 257 ? -59.667 35.479 26.648 1.00 26.78 249 TRP B C 1
ATOM 4778 O O . TRP B 1 257 ? -59.851 34.482 25.952 1.00 26.87 249 TRP B O 1
ATOM 4789 N N . GLU B 1 258 ? -60.395 36.587 26.558 1.00 28.09 250 GLU B N 1
ATOM 4790 C CA . GLU B 1 258 ? -61.515 36.696 25.643 1.00 30.68 250 GLU B CA 1
ATOM 4791 C C . GLU B 1 258 ? -61.073 36.740 24.182 1.00 31.80 250 GLU B C 1
ATOM 4792 O O . GLU B 1 258 ? -61.653 36.062 23.336 1.00 32.77 250 GLU B O 1
ATOM 4798 N N . LYS B 1 259 ? -60.042 37.531 23.895 1.00 31.81 251 LYS B N 1
ATOM 4799 C CA . LYS B 1 259 ? -59.440 37.572 22.550 1.00 33.01 251 LYS B CA 1
ATOM 4800 C C . LYS B 1 259 ? -59.081 36.163 22.080 1.00 32.30 251 LYS B C 1
ATOM 4801 O O . LYS B 1 259 ? -59.326 35.801 20.923 1.00 33.57 251 LYS B O 1
ATOM 4807 N N . ALA B 1 260 ? -58.498 35.380 22.990 1.00 29.87 252 ALA B N 1
ATOM 4808 C CA . ALA B 1 260 ? -58.127 34.013 22.669 1.00 29.43 252 ALA B CA 1
ATOM 4809 C C . ALA B 1 260 ? -59.370 33.209 22.303 1.00 30.87 252 ALA B C 1
ATOM 4810 O O . ALA B 1 260 ? -59.385 32.482 21.311 1.00 32.01 252 ALA B O 1
ATOM 4812 N N . ALA B 1 261 ? -60.420 33.368 23.098 1.00 31.02 253 ALA B N 1
ATOM 4813 C CA . ALA B 1 261 ? -61.646 32.638 22.887 1.00 32.71 253 ALA B CA 1
ATOM 4814 C C . ALA B 1 261 ? -62.144 32.810 21.446 1.00 35.59 253 ALA B C 1
ATOM 4815 O O . ALA B 1 261 ? -62.336 31.822 20.733 1.00 36.71 253 ALA B O 1
ATOM 4817 N N . GLU B 1 262 ? -62.309 34.055 20.999 1.00 36.96 254 GLU B N 1
ATOM 4818 C CA . GLU B 1 262 ? -62.881 34.304 19.673 1.00 39.99 254 GLU B CA 1
ATOM 4819 C C . GLU B 1 262 ? -61.933 33.992 18.517 1.00 40.46 254 GLU B C 1
ATOM 4820 O O . GLU B 1 262 ? -62.375 33.860 17.382 1.00 43.20 254 GLU B O 1
ATOM 4826 N N . LYS B 1 263 ? -60.642 33.885 18.804 1.00 38.37 255 LYS B N 1
ATOM 4827 C CA . LYS B 1 263 ? -59.667 33.420 17.819 1.00 38.71 255 LYS B CA 1
ATOM 4828 C C . LYS B 1 263 ? -59.585 31.897 17.811 1.00 38.43 255 LYS B C 1
ATOM 4829 O O . LYS B 1 263 ? -58.974 31.314 16.914 1.00 39.19 255 LYS B O 1
ATOM 4835 N N . ASN B 1 264 ? -60.201 31.267 18.813 1.00 37.58 256 ASN B N 1
ATOM 4836 C CA . ASN B 1 264 ? -60.158 29.820 18.998 1.00 37.33 256 ASN B CA 1
ATOM 4837 C C . ASN B 1 264 ? -58.748 29.305 19.287 1.00 35.52 256 ASN B C 1
ATOM 4838 O O . ASN B 1 264 ? -58.338 28.227 18.822 1.00 36.44 256 ASN B O 1
ATOM 4843 N N . VAL B 1 265 ? -58.005 30.090 20.049 1.00 33.15 257 VAL B N 1
ATOM 4844 C CA . VAL B 1 265 ? -56.707 29.672 20.524 1.00 31.42 257 VAL B CA 1
ATOM 4845 C C . VAL B 1 265 ? -56.905 29.025 21.891 1.00 30.10 257 VAL B C 1
ATOM 4846 O O . VAL B 1 265 ? -57.435 29.648 22.811 1.00 29.18 257 VAL B O 1
ATOM 4850 N N . SER B 1 266 ? -56.505 27.766 22.024 1.00 30.25 258 SER B N 1
ATOM 4851 C CA . SER B 1 266 ? -56.673 27.079 23.282 1.00 29.30 258 SER B CA 1
ATOM 4852 C C . SER B 1 266 ? -55.727 27.665 24.293 1.00 27.13 258 SER B C 1
ATOM 4853 O O . SER B 1 266 ? -54.562 27.908 23.999 1.00 26.79 258 SER B O 1
ATOM 4856 N N . LEU B 1 267 ? -56.243 27.875 25.495 1.00 26.28 259 LEU B N 1
ATOM 4857 C CA . LEU B 1 267 ? -55.532 28.590 26.528 1.00 24.61 259 LEU B CA 1
ATOM 4858 C C . LEU B 1 267 ? -55.846 27.933 27.867 1.00 23.86 259 LEU B C 1
ATOM 4859 O O . LEU B 1 267 ? -56.501 28.525 28.723 1.00 23.47 259 LEU B O 1
ATOM 4864 N N . PRO B 1 268 ? -55.365 26.695 28.060 1.00 24.03 260 PRO B N 1
ATOM 4865 C CA . PRO B 1 268 ? -55.655 25.969 29.278 1.00 23.64 260 PRO B CA 1
ATOM 4866 C C . PRO B 1 268 ? -54.929 26.574 30.465 1.00 22.15 260 PRO B C 1
ATOM 4867 O O . PRO B 1 268 ? -53.720 26.788 30.415 1.00 21.88 260 PRO B O 1
ATOM 4871 N N . LEU B 1 269 ? -55.677 26.879 31.512 1.00 21.77 261 LEU B N 1
ATOM 4872 C CA . LEU B 1 269 ? -55.101 27.356 32.744 1.00 20.72 261 LEU B CA 1
ATOM 4873 C C . LEU B 1 269 ? -54.866 26.183 33.689 1.00 21.05 261 LEU B C 1
ATOM 4874 O O . LEU B 1 269 ? -55.422 25.121 33.509 1.00 21.89 261 LEU B O 1
ATOM 4879 N N . PRO B 1 270 ? -54.032 26.370 34.711 1.00 21.08 262 PRO B N 1
ATOM 4880 C CA . PRO B 1 270 ? -53.855 25.316 35.719 1.00 21.56 262 PRO B CA 1
ATOM 4881 C C . PRO B 1 270 ? -55.171 24.869 36.343 1.00 22.24 262 PRO B C 1
ATOM 4882 O O . PRO B 1 270 ? -55.897 25.701 36.862 1.00 22.57 262 PRO B O 1
ATOM 4886 N N . VAL B 1 271 ? -55.485 23.575 36.296 1.00 23.28 263 VAL B N 1
ATOM 4887 C CA . VAL B 1 271 ? -56.656 23.049 37.011 1.00 23.80 263 VAL B CA 1
ATOM 4888 C C . VAL B 1 271 ? -56.260 22.495 38.391 1.00 24.44 263 VAL B C 1
ATOM 4889 O O . VAL B 1 271 ? -57.066 22.523 39.339 1.00 25.29 263 VAL B O 1
ATOM 4893 N N . ASP B 1 272 ? -55.030 21.996 38.508 1.00 24.57 264 ASP B N 1
ATOM 4894 C CA . ASP B 1 272 ? -54.462 21.623 39.819 1.00 25.26 264 ASP B CA 1
ATOM 4895 C C . ASP B 1 272 ? -53.079 22.266 40.063 1.00 24.44 264 ASP B C 1
ATOM 4896 O O . ASP B 1 272 ? -52.333 22.531 39.129 1.00 23.99 264 ASP B O 1
ATOM 4901 N N . VAL B 1 273 ? -52.766 22.543 41.324 1.00 24.65 265 VAL B N 1
ATOM 4902 C CA . VAL B 1 273 ? -51.547 23.272 41.694 1.00 23.95 265 VAL B CA 1
ATOM 4903 C C . VAL B 1 273 ? -50.956 22.698 42.981 1.00 25.17 265 VAL B C 1
ATOM 4904 O O . VAL B 1 273 ? -51.664 22.016 43.731 1.00 25.99 265 VAL B O 1
ATOM 4908 N N . ILE B 1 274 ? -49.675 22.966 43.248 1.00 25.00 266 ILE B N 1
ATOM 4909 C CA . ILE B 1 274 ? -49.125 22.596 44.549 1.00 26.70 266 ILE B CA 1
ATOM 4910 C C . ILE B 1 274 ? -48.899 23.837 45.387 1.00 25.82 266 ILE B C 1
ATOM 4911 O O . ILE B 1 274 ? -48.289 24.806 44.937 1.00 24.47 266 ILE B O 1
ATOM 4916 N N . VAL B 1 275 ? -49.415 23.798 46.608 1.00 26.62 267 VAL B N 1
ATOM 4917 C CA . VAL B 1 275 ? -49.412 24.963 47.470 1.00 26.37 267 VAL B CA 1
ATOM 4918 C C . VAL B 1 275 ? -48.712 24.654 48.768 1.00 28.22 267 VAL B C 1
ATOM 4919 O O . VAL B 1 275 ? -48.631 23.506 49.171 1.00 30.00 267 VAL B O 1
ATOM 4923 N N . ALA B 1 276 ? -48.203 25.698 49.404 1.00 28.47 268 ALA B N 1
ATOM 4924 C CA . ALA B 1 276 ? -47.601 25.612 50.724 1.00 30.63 268 ALA B CA 1
ATOM 4925 C C . ALA B 1 276 ? -47.850 26.949 51.388 1.00 30.75 268 ALA B C 1
ATOM 4926 O O . ALA B 1 276 ? -48.244 27.901 50.714 1.00 28.81 268 ALA B O 1
ATOM 4928 N N . ASP B 1 277 ? -47.634 27.026 52.698 1.00 33.30 269 ASP B N 1
ATOM 4929 C CA . ASP B 1 277 ? -47.857 28.275 53.421 1.00 34.15 269 ASP B CA 1
ATOM 4930 C C . ASP B 1 277 ? -46.555 29.027 53.710 1.00 35.14 269 ASP B C 1
ATOM 4931 O O . ASP B 1 277 ? -46.556 30.028 54.431 1.00 36.22 269 ASP B O 1
ATOM 4936 N N . GLU B 1 278 ? -45.452 28.534 53.156 1.00 35.34 270 GLU B N 1
ATOM 4937 C CA . GLU B 1 278 ? -44.157 29.211 53.229 1.00 36.26 270 GLU B CA 1
ATOM 4938 C C . GLU B 1 278 ? -43.273 28.598 52.151 1.00 35.33 270 GLU B C 1
ATOM 4939 O O . GLU B 1 278 ? -43.329 27.395 51.938 1.00 35.49 270 GLU B O 1
ATOM 4945 N N . LEU B 1 279 ? -42.474 29.420 51.473 1.00 34.56 271 LEU B N 1
ATOM 4946 C CA . LEU B 1 279 ? -41.654 28.949 50.351 1.00 34.14 271 LEU B CA 1
ATOM 4947 C C . LEU B 1 279 ? -40.262 28.475 50.780 1.00 36.69 271 LEU B C 1
ATOM 4948 O O . LEU B 1 279 ? -39.325 29.273 50.896 1.00 37.48 271 LEU B O 1
ATOM 4953 N N . SER B 1 280 ? -40.141 27.163 50.983 1.00 38.20 272 SER B N 1
AT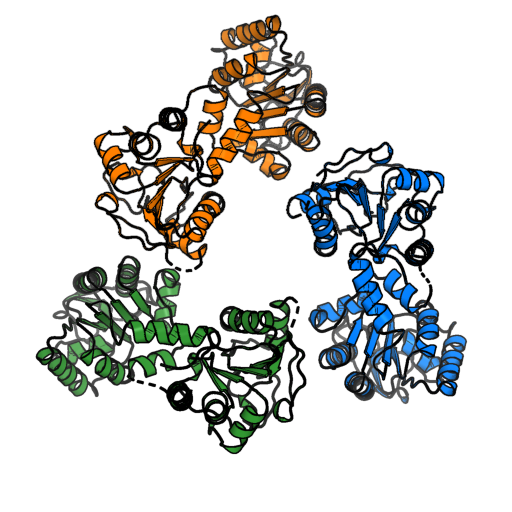OM 4954 C CA . SER B 1 280 ? -38.884 26.524 51.385 1.00 41.00 272 SER B CA 1
ATOM 4955 C C . SER B 1 280 ? -38.918 25.001 51.149 1.00 42.16 272 SER B C 1
ATOM 4956 O O . SER B 1 280 ? -39.992 24.399 51.093 1.00 41.36 272 SER B O 1
ATOM 4959 N N . GLU B 1 281 ? -37.748 24.369 51.049 1.00 44.23 273 GLU B N 1
ATOM 4960 C CA . GLU B 1 281 ? -37.680 22.915 50.837 1.00 45.62 273 GLU B CA 1
ATOM 4961 C C . GLU B 1 281 ? -38.295 22.113 51.995 1.00 47.58 273 GLU B C 1
ATOM 4962 O O . GLU B 1 281 ? -38.262 20.878 51.978 1.00 49.49 273 GLU B O 1
ATOM 4968 N N . ASP B 1 282 ? -38.871 22.817 52.970 1.00 47.28 274 ASP B N 1
ATOM 4969 C CA . ASP B 1 282 ? -39.092 22.304 54.322 1.00 49.82 274 ASP B CA 1
ATOM 4970 C C . ASP B 1 282 ? -40.567 22.157 54.725 1.00 48.75 274 ASP B C 1
ATOM 4971 O O . ASP B 1 282 ? -40.897 21.295 55.528 1.00 50.77 274 ASP B O 1
ATOM 4976 N N . ALA B 1 283 ? -41.435 23.010 54.172 1.00 45.73 275 ALA B N 1
ATOM 4977 C CA . ALA B 1 283 ? -42.856 23.081 54.536 1.00 44.60 275 ALA B CA 1
ATOM 4978 C C . ALA B 1 283 ? -43.714 22.065 53.786 1.00 43.65 275 ALA B C 1
ATOM 4979 O O . ALA B 1 283 ? -43.308 21.568 52.735 1.00 43.04 275 ALA B O 1
ATOM 4981 N N . LYS B 1 284 ? -44.909 21.790 54.315 1.00 43.73 276 LYS B N 1
ATOM 4982 C CA . LYS B 1 284 ? -45.897 20.904 53.665 1.00 42.92 276 LYS B CA 1
ATOM 4983 C C . LYS B 1 284 ? -46.298 21.365 52.259 1.00 39.73 276 LYS B C 1
ATOM 4984 O O . LYS B 1 284 ? -46.994 22.371 52.095 1.00 38.00 276 LYS B O 1
ATOM 4990 N N . ALA B 1 285 ? -45.878 20.624 51.245 1.00 39.37 277 ALA B N 1
ATOM 4991 C CA . ALA B 1 285 ? -46.373 20.851 49.896 1.00 36.61 277 ALA B CA 1
ATOM 4992 C C . ALA B 1 285 ? -47.648 20.016 49.770 1.00 36.76 277 ALA B C 1
ATOM 4993 O O . ALA B 1 285 ? -47.670 18.853 50.183 1.00 38.82 277 ALA B O 1
ATOM 4995 N N . THR B 1 286 ? -48.711 20.620 49.238 1.00 34.62 278 THR B N 1
ATOM 4996 C CA . THR B 1 286 ? -50.012 19.957 49.107 1.00 34.70 278 THR B CA 1
ATOM 4997 C C . THR B 1 286 ? -50.601 20.130 47.701 1.00 32.64 278 THR B C 1
ATOM 4998 O O . THR B 1 286 ? -50.735 21.255 47.206 1.00 30.89 278 THR B O 1
ATOM 5002 N N . VAL B 1 287 ? -50.959 19.018 47.064 1.00 33.43 279 VAL B N 1
ATOM 5003 C CA . VAL B 1 287 ? -51.569 19.058 45.739 1.00 31.97 279 VAL B CA 1
ATOM 5004 C C . VAL B 1 287 ? -53.064 19.283 45.905 1.00 31.78 279 VAL B C 1
ATOM 5005 O O . VAL B 1 287 ? -53.707 18.636 46.727 1.00 33.75 279 VAL B O 1
ATOM 5009 N N . LYS B 1 288 ? -53.596 20.219 45.126 1.00 30.11 280 LYS B N 1
ATOM 5010 C CA . LYS B 1 288 ? -54.928 20.768 45.341 1.00 29.77 280 LYS B CA 1
ATOM 5011 C C . LYS B 1 288 ? -55.612 21.088 44.037 1.00 28.60 280 LYS B C 1
ATOM 5012 O O . LYS B 1 288 ? -54.974 21.424 43.028 1.00 26.93 280 LYS B O 1
ATOM 5018 N N . ASN B 1 289 ? -56.933 21.045 44.083 1.00 29.32 281 ASN B N 1
ATOM 5019 C CA . ASN B 1 289 ? -57.713 21.638 43.028 1.00 28.77 281 ASN B CA 1
ATOM 5020 C C . ASN B 1 289 ? -57.732 23.150 43.250 1.00 27.75 281 ASN B C 1
ATOM 5021 O O . ASN B 1 289 ? -57.837 23.658 44.385 1.00 27.91 281 ASN B O 1
ATOM 5026 N N . ILE B 1 290 ? -57.613 23.867 42.150 1.00 26.52 282 ILE B N 1
ATOM 5027 C CA . ILE B 1 290 ? -57.760 25.300 42.173 1.00 25.90 282 ILE B CA 1
ATOM 5028 C C . ILE B 1 290 ? -58.929 25.758 43.096 1.00 26.62 282 ILE B C 1
ATOM 5029 O O . ILE B 1 290 ? -58.822 26.796 43.763 1.00 26.68 282 ILE B O 1
ATOM 5034 N N . ASP B 1 291 ? -60.019 24.981 43.137 1.00 27.48 283 ASP B N 1
ATOM 5035 C CA . ASP B 1 291 ? -61.136 25.209 44.069 1.00 28.58 283 ASP B CA 1
ATOM 5036 C C . ASP B 1 291 ? -60.666 25.442 45.504 1.00 28.52 283 ASP B C 1
ATOM 5037 O O . ASP B 1 291 ? -61.137 26.337 46.206 1.00 28.46 283 ASP B O 1
ATOM 5042 N N . ALA B 1 292 ? -59.736 24.595 45.927 1.00 28.51 284 ALA B N 1
ATOM 5043 C CA . ALA B 1 292 ? -59.465 24.362 47.329 1.00 29.18 284 ALA B CA 1
ATOM 5044 C C . ALA B 1 292 ? -58.361 25.227 47.951 1.00 28.41 284 ALA B C 1
ATOM 5045 O O . ALA B 1 292 ? -58.007 24.991 49.115 1.00 29.73 284 ALA B O 1
ATOM 5047 N N . VAL B 1 293 ? -57.843 26.218 47.216 1.00 26.12 285 VAL B N 1
ATOM 5048 C CA . VAL B 1 293 ? -56.801 27.099 47.740 1.00 25.58 285 VAL B CA 1
ATOM 5049 C C . VAL B 1 293 ? -57.361 28.046 48.822 1.00 26.49 285 VAL B C 1
ATOM 5050 O O . VAL B 1 293 ? -58.208 28.889 48.549 1.00 26.19 285 VAL B O 1
ATOM 5054 N N . THR B 1 294 ? -56.861 27.912 50.044 1.00 27.84 286 THR B N 1
ATOM 5055 C CA . THR B 1 294 ? -57.344 28.686 51.170 1.00 29.03 286 THR B CA 1
ATOM 5056 C C . THR B 1 294 ? -56.589 30.015 51.255 1.00 28.56 286 THR B C 1
ATOM 5057 O O . THR B 1 294 ? -55.722 30.277 50.439 1.00 27.17 286 THR B O 1
ATOM 5061 N N . SER B 1 295 ? -56.913 30.847 52.248 1.00 29.79 287 SER B N 1
ATOM 5062 C CA . SER B 1 295 ? -56.553 32.262 52.195 1.00 29.47 287 SER B CA 1
ATOM 5063 C C . SER B 1 295 ? -55.079 32.600 52.516 1.00 29.75 287 SER B C 1
ATOM 5064 O O . SER B 1 295 ? -54.633 33.715 52.243 1.00 29.46 287 SER B O 1
ATOM 5067 N N . ASN B 1 296 ? -54.314 31.681 53.082 1.00 30.55 288 ASN B N 1
ATOM 5068 C CA . ASN B 1 296 ? -52.900 31.971 53.264 1.00 31.09 288 ASN B CA 1
ATOM 5069 C C . ASN B 1 296 ? -52.008 30.852 52.798 1.00 30.52 288 ASN B C 1
ATOM 5070 O O . ASN B 1 296 ? -51.045 30.509 53.438 1.00 31.66 288 ASN B O 1
ATOM 5075 N N . GLU B 1 297 ? -52.344 30.322 51.632 1.00 29.13 289 GLU B N 1
ATOM 5076 C CA . GLU B 1 297 ? -51.468 29.460 50.852 1.00 28.34 289 GLU B CA 1
ATOM 5077 C C . GLU B 1 297 ? -51.088 30.224 49.587 1.00 26.21 289 GLU B C 1
ATOM 5078 O O . GLU B 1 297 ? -51.692 31.236 49.278 1.00 25.33 289 GLU B O 1
ATOM 5084 N N . SER B 1 298 ? -50.092 29.734 48.861 1.00 25.62 290 SER B N 1
ATOM 5085 C CA . SER B 1 298 ? -49.688 30.332 47.600 1.00 24.11 290 SER B CA 1
ATOM 5086 C C . SER B 1 298 ? -49.416 29.203 46.629 1.00 23.81 290 SER B C 1
ATOM 5087 O O . SER B 1 298 ? -48.982 28.122 47.056 1.00 25.10 290 SER B O 1
ATOM 5090 N N . ILE B 1 299 ? -49.655 29.457 45.340 1.00 22.37 291 ILE B N 1
ATOM 5091 C CA . ILE B 1 299 ? -49.378 28.492 44.285 1.00 21.98 291 ILE B CA 1
ATOM 5092 C C . ILE B 1 299 ? -47.933 28.609 43.836 1.00 22.21 291 ILE B C 1
ATOM 5093 O O . ILE B 1 299 ? -47.529 29.666 43.345 1.00 21.94 291 ILE B O 1
ATOM 5098 N N . PHE B 1 300 ? -47.174 27.520 43.981 1.00 23.53 292 PHE B N 1
ATOM 5099 C CA . PHE B 1 300 ? -45.761 27.458 43.567 1.00 23.94 292 PHE B CA 1
ATOM 5100 C C . PHE B 1 300 ? -45.468 26.518 42.397 1.00 23.74 292 PHE B C 1
ATOM 5101 O O . PHE B 1 300 ? -44.336 26.479 41.910 1.00 23.72 292 PHE B O 1
ATOM 5109 N N . ASP B 1 301 ? -46.459 25.747 41.966 1.00 23.74 293 ASP B N 1
ATOM 5110 C CA . ASP B 1 301 ? -46.276 24.818 40.841 1.00 24.41 293 ASP B CA 1
ATOM 5111 C C . ASP B 1 301 ? -47.624 24.345 40.332 1.00 24.04 293 ASP B C 1
ATOM 5112 O O . ASP B 1 301 ? -48.641 24.460 41.009 1.00 24.45 293 ASP B O 1
ATOM 5117 N N . VAL B 1 302 ? -47.624 23.824 39.121 1.00 24.09 294 VAL B N 1
ATOM 5118 C CA . VAL B 1 302 ? -48.783 23.127 38.589 1.00 23.99 294 VAL B CA 1
ATOM 5119 C C . VAL B 1 302 ? -48.860 21.751 39.222 1.00 25.32 294 VAL B C 1
ATOM 5120 O O . VAL B 1 302 ? -47.888 21.274 39.795 1.00 26.06 294 VAL B O 1
ATOM 5124 N N . GLY B 1 303 ? -50.021 21.122 39.091 1.00 25.80 295 GLY B N 1
ATOM 5125 C CA . GLY B 1 303 ? -50.236 19.753 39.544 1.00 27.65 295 GLY B CA 1
ATOM 5126 C C . GLY B 1 303 ? -50.101 18.734 38.411 1.00 28.50 295 GLY B C 1
ATOM 5127 O O . GLY B 1 303 ? -49.774 19.095 37.276 1.00 27.71 295 GLY B O 1
ATOM 5128 N N . PRO B 1 304 ? -50.344 17.447 38.715 1.00 30.36 296 PRO B N 1
ATOM 5129 C CA . PRO B 1 304 ? -50.174 16.382 37.723 1.00 31.58 296 PRO B CA 1
ATOM 5130 C C . PRO B 1 304 ? -51.186 16.438 36.573 1.00 31.12 296 PRO B C 1
ATOM 5131 O O . PRO B 1 304 ? -50.815 16.170 35.429 1.00 31.23 296 PRO B O 1
ATOM 5135 N N . ASN B 1 305 ? -52.445 16.779 36.874 1.00 30.78 297 ASN B N 1
ATOM 5136 C CA . ASN B 1 305 ? -53.491 16.930 35.836 1.00 30.54 297 ASN B CA 1
ATOM 5137 C C . ASN B 1 305 ? -53.153 18.024 34.825 1.00 28.75 297 ASN B C 1
ATOM 5138 O O . ASN B 1 305 ? -53.302 17.830 33.614 1.00 29.32 297 ASN B O 1
ATOM 5143 N N . THR B 1 306 ? -52.690 19.158 35.342 1.00 26.89 298 THR B N 1
ATOM 5144 C CA . THR B 1 306 ? -52.258 20.266 34.519 1.00 25.42 298 THR B CA 1
ATOM 5145 C C . THR B 1 306 ? -51.042 19.882 33.707 1.00 25.90 298 THR B C 1
ATOM 5146 O O . THR B 1 306 ? -51.071 20.000 32.492 1.00 26.43 298 THR B O 1
ATOM 5150 N N . SER B 1 307 ? -49.977 19.403 34.339 1.00 26.53 299 SER B N 1
ATOM 5151 C CA . SER B 1 307 ? -48.762 19.100 33.556 1.00 27.56 299 SER B CA 1
ATOM 5152 C C . SER B 1 307 ? -48.876 17.856 32.639 1.00 29.23 299 SER B C 1
ATOM 5153 O O . SER B 1 307 ? -47.946 17.558 31.896 1.00 30.07 299 SER B O 1
ATOM 5156 N N . ALA B 1 308 ? -50.007 17.148 32.692 1.00 30.09 300 ALA B N 1
ATOM 5157 C CA . ALA B 1 308 ? -50.342 16.126 31.700 1.00 31.74 300 ALA B CA 1
ATOM 5158 C C . ALA B 1 308 ? -51.029 16.777 30.495 1.00 31.25 300 ALA B C 1
ATOM 5159 O O . ALA B 1 308 ? -50.762 16.411 29.345 1.00 32.10 300 ALA B O 1
ATOM 5161 N N . THR B 1 309 ? -51.922 17.733 30.760 1.00 29.69 301 THR B N 1
ATOM 5162 C CA . THR B 1 309 ? -52.487 18.571 29.698 1.00 28.84 301 THR B CA 1
ATOM 5163 C C . THR B 1 309 ? -51.350 19.224 28.890 1.00 28.59 301 THR B C 1
ATOM 5164 O O . THR B 1 309 ? -51.321 19.150 27.652 1.00 29.38 301 THR B O 1
ATOM 5168 N N . TYR B 1 310 ? -50.400 19.836 29.585 1.00 27.42 302 TYR B N 1
ATOM 5169 C CA . TYR B 1 310 ? -49.256 20.415 28.892 1.00 27.39 302 TYR B CA 1
ATOM 5170 C C . TYR B 1 310 ? -48.507 19.328 28.132 1.00 29.28 302 TYR B C 1
ATOM 5171 O O . TYR B 1 310 ? -48.164 19.518 26.960 1.00 30.35 302 TYR B O 1
ATOM 5180 N N . ALA B 1 311 ? -48.274 18.190 28.789 1.00 30.28 303 ALA B N 1
ATOM 5181 C CA . ALA B 1 311 ? -47.523 17.086 28.195 1.00 32.06 303 ALA B CA 1
ATOM 5182 C C . ALA B 1 311 ? -48.162 16.581 26.878 1.00 33.46 303 ALA B C 1
ATOM 5183 O O . ALA B 1 311 ? -47.454 16.171 25.949 1.00 35.00 303 ALA B O 1
ATOM 5185 N N . LYS B 1 312 ? -49.494 16.623 26.799 1.00 33.21 304 LYS B N 1
ATOM 5186 C CA . LYS B 1 312 ? -50.220 16.252 25.574 1.00 34.53 304 LYS B CA 1
ATOM 5187 C C . LYS B 1 312 ? -49.950 17.257 24.440 1.00 33.72 304 LYS B C 1
ATOM 5188 O O . LYS B 1 312 ? -49.651 16.869 23.311 1.00 34.74 304 LYS B O 1
ATOM 5194 N N . LEU B 1 313 ? -50.032 18.549 24.752 1.00 31.52 305 LEU B N 1
ATOM 5195 C CA . LEU B 1 313 ? -49.856 19.585 23.736 1.00 31.22 305 LEU B CA 1
ATOM 5196 C C . LEU B 1 313 ? -48.419 19.621 23.179 1.00 31.73 305 LEU B C 1
ATOM 5197 O O . LEU B 1 313 ? -48.227 19.878 21.973 1.00 32.57 305 LEU B O 1
ATOM 5202 N N . MET B 1 314 ? -47.425 19.345 24.031 1.00 31.15 306 MET B N 1
ATOM 5203 C CA . MET B 1 314 ? -46.029 19.246 23.567 1.00 31.96 306 MET B CA 1
ATOM 5204 C C . MET B 1 314 ? -45.802 18.038 22.663 1.00 34.72 306 MET B C 1
ATOM 5205 O O . MET B 1 314 ? -45.131 18.145 21.641 1.00 35.64 306 MET B O 1
ATOM 5210 N N . ALA B 1 315 ? -46.364 16.893 23.046 1.00 36.19 307 ALA B N 1
ATOM 5211 C CA . ALA B 1 315 ? -46.228 15.653 22.268 1.00 38.94 307 ALA B CA 1
ATOM 5212 C C . ALA B 1 315 ? -46.881 15.734 20.874 1.00 40.02 307 ALA B C 1
ATOM 5213 O O . ALA B 1 315 ? -46.414 15.127 19.921 1.00 41.64 307 ALA B O 1
ATOM 5215 N N . GLN B 1 316 ? -47.958 16.505 20.777 1.00 39.09 308 GLN B N 1
ATOM 5216 C CA . GLN B 1 316 ? -48.720 16.648 19.542 1.00 40.41 308 GLN B CA 1
ATOM 5217 C C . GLN B 1 316 ? -48.204 17.791 18.680 1.00 39.85 308 GLN B C 1
ATOM 5218 O O . GLN B 1 316 ? -48.620 17.934 17.534 1.00 41.14 308 GLN B O 1
ATOM 5224 N N . ALA B 1 317 ? -47.311 18.603 19.247 1.00 38.10 309 ALA B N 1
ATOM 5225 C CA . ALA B 1 317 ? -46.866 19.850 18.641 1.00 37.11 309 ALA B CA 1
ATOM 5226 C C . ALA B 1 317 ? -45.912 19.616 17.501 1.00 38.89 309 ALA B C 1
ATOM 5227 O O . ALA B 1 317 ? -45.081 18.715 17.564 1.00 40.05 309 ALA B O 1
ATOM 5229 N N . GLY B 1 318 ? -46.042 20.443 16.466 1.00 39.50 310 GLY B N 1
ATOM 5230 C CA . GLY B 1 318 ? -45.088 20.488 15.351 1.00 41.32 310 GLY B CA 1
ATOM 5231 C C . GLY B 1 318 ? -43.990 21.521 15.567 1.00 40.08 310 GLY B C 1
ATOM 5232 O O . GLY B 1 318 ? -42.892 21.396 15.016 1.00 41.52 310 GLY B O 1
ATOM 5233 N N . THR B 1 319 ? -44.294 22.557 16.346 1.00 37.60 311 THR B N 1
ATOM 5234 C CA . THR B 1 319 ? -43.310 23.572 16.723 1.00 36.28 311 THR B CA 1
ATOM 5235 C C . THR B 1 319 ? -43.604 23.999 18.146 1.00 33.94 311 THR B C 1
ATOM 5236 O O . THR B 1 319 ? -44.766 23.967 18.554 1.00 33.35 311 THR B O 1
ATOM 5240 N N . ILE B 1 320 ? -42.569 24.387 18.899 1.00 32.83 312 ILE B N 1
ATOM 5241 C CA . ILE B 1 320 ? -42.747 24.865 20.282 1.00 30.40 312 ILE B CA 1
ATOM 5242 C C . ILE B 1 320 ? -41.872 26.093 20.569 1.00 29.59 312 ILE B C 1
ATOM 5243 O O . ILE B 1 320 ? -40.711 26.134 20.181 1.00 30.43 312 ILE B O 1
ATOM 5248 N N . VAL B 1 321 ? -42.432 27.092 21.246 1.00 28.22 313 VAL B N 1
ATOM 5249 C CA . VAL B 1 321 ? -41.676 28.293 21.675 1.00 27.72 313 VAL B CA 1
ATOM 5250 C C . VAL B 1 321 ? -41.880 28.502 23.181 1.00 26.08 313 VAL B C 1
ATOM 5251 O O . VAL B 1 321 ? -43.007 28.723 23.603 1.00 25.33 313 VAL B O 1
ATOM 5255 N N . TRP B 1 322 ? -40.810 28.440 23.979 1.00 25.95 314 TRP B N 1
ATOM 5256 C CA . TRP B 1 322 ? -40.960 28.408 25.437 1.00 24.88 314 TRP B CA 1
ATOM 5257 C C . TRP B 1 322 ? -40.042 29.377 26.183 1.00 24.77 314 TRP B C 1
ATOM 5258 O O . TRP B 1 322 ? -38.823 29.279 26.136 1.00 25.47 314 TRP B O 1
ATOM 5269 N N . ASN B 1 323 ? -40.674 30.291 26.905 1.00 23.74 315 ASN B N 1
ATOM 5270 C CA . ASN B 1 323 ? -39.996 31.317 27.644 1.00 23.53 315 ASN B CA 1
ATOM 5271 C C . ASN B 1 323 ? -40.600 31.456 29.023 1.00 22.68 315 ASN B C 1
ATOM 5272 O O . ASN B 1 323 ? -41.648 32.068 29.178 1.00 22.07 315 ASN B O 1
ATOM 5277 N N . GLY B 1 324 ? -39.941 30.879 30.018 1.00 23.28 316 GLY B N 1
ATOM 5278 C CA . GLY B 1 324 ? -40.321 31.066 31.412 1.00 22.68 316 GLY B CA 1
ATOM 5279 C C . GLY B 1 324 ? -40.708 29.783 32.098 1.00 22.93 316 GLY B C 1
ATOM 5280 O O . GLY B 1 324 ? -41.556 29.053 31.593 1.00 23.07 316 GLY B O 1
ATOM 5281 N N . PRO B 1 325 ? -40.109 29.502 33.264 1.00 23.65 317 PRO B N 1
ATOM 5282 C CA . PRO B 1 325 ? -40.475 28.304 34.027 1.00 23.92 317 PRO B CA 1
ATOM 5283 C C . PRO B 1 325 ? -41.875 28.464 34.615 1.00 22.86 317 PRO B C 1
ATOM 5284 O O . PRO B 1 325 ? -42.289 29.589 34.894 1.00 22.46 317 PRO B O 1
ATOM 5288 N N . ILE B 1 326 ? -42.589 27.352 34.772 1.00 22.89 318 ILE B N 1
ATOM 5289 C CA . ILE B 1 326 ? -44.008 27.351 35.161 1.00 21.86 318 ILE B CA 1
ATOM 5290 C C . ILE B 1 326 ? -44.239 27.002 36.639 1.00 22.18 318 ILE B C 1
ATOM 5291 O O . ILE B 1 326 ? -45.386 26.874 37.092 1.00 21.60 318 ILE B O 1
ATOM 5296 N N . GLY B 1 327 ? -43.146 26.850 37.381 1.00 22.87 319 GLY B N 1
ATOM 5297 C CA . GLY B 1 327 ? -43.204 26.843 38.837 1.00 23.28 319 GLY B CA 1
ATOM 5298 C C . GLY B 1 327 ? -41.897 27.319 39.442 1.00 24.33 319 GLY B C 1
ATOM 5299 O O . GLY B 1 327 ? -40.914 27.582 38.733 1.00 24.99 319 GLY B O 1
ATOM 5300 N N . VAL B 1 328 ? -41.870 27.418 40.761 1.00 25.02 320 VAL B N 1
ATOM 5301 C CA . VAL B 1 328 ? -40.674 27.852 41.457 1.00 26.38 320 VAL B CA 1
ATOM 5302 C C . VAL B 1 328 ? -39.679 26.702 41.430 1.00 28.51 320 VAL B C 1
ATOM 5303 O O . VAL B 1 328 ? -39.391 26.090 42.454 1.00 30.60 320 VAL B O 1
ATOM 5307 N N . PHE B 1 329 ? -39.145 26.423 40.243 1.00 28.85 321 PHE B N 1
ATOM 5308 C CA . PHE B 1 329 ? -38.249 25.273 40.019 1.00 30.65 321 PHE B CA 1
ATOM 5309 C C . PHE B 1 329 ? -36.988 25.253 40.885 1.00 32.62 321 PHE B C 1
ATOM 5310 O O . PHE B 1 329 ? -36.419 24.190 41.112 1.00 34.80 321 PHE B O 1
ATOM 5318 N N . GLU B 1 330 ? -36.544 26.424 41.338 1.00 32.54 322 GLU B N 1
ATOM 5319 C CA . GLU B 1 330 ? -35.277 26.546 42.078 1.00 34.99 322 GLU B CA 1
ATOM 5320 C C . GLU B 1 330 ? -35.308 25.751 43.377 1.00 36.70 322 GLU B C 1
ATOM 5321 O O . GLU B 1 330 ? -34.329 25.108 43.734 1.00 39.02 322 GLU B O 1
ATOM 5327 N N . ILE B 1 331 ? -36.434 25.799 44.081 1.00 35.84 323 ILE B N 1
ATOM 5328 C CA . ILE B 1 331 ? -36.641 24.940 45.241 1.00 37.73 323 ILE B CA 1
ATOM 5329 C C . ILE B 1 331 ? -37.235 23.625 44.717 1.00 37.66 323 ILE B C 1
ATOM 5330 O O . ILE B 1 331 ? -37.975 23.627 43.728 1.00 35.76 323 ILE B O 1
ATOM 5335 N N . GLU B 1 332 ? -36.893 22.517 45.377 1.00 39.90 324 GLU B N 1
ATOM 5336 C CA . GLU B 1 332 ? -37.038 21.176 44.800 1.00 40.59 324 GLU B CA 1
ATOM 5337 C C . GLU B 1 332 ? -38.462 20.610 44.840 1.00 39.29 324 GLU B C 1
ATOM 5338 O O . GLU B 1 332 ? -38.858 19.871 43.956 1.00 38.85 324 GLU B O 1
ATOM 5344 N N . ALA B 1 333 ? -39.232 20.947 45.863 1.00 38.89 325 ALA B N 1
ATOM 5345 C CA . ALA B 1 333 ? -40.615 20.480 45.949 1.00 37.96 325 ALA B CA 1
ATOM 5346 C C . ALA B 1 333 ? -41.463 21.096 44.853 1.00 35.11 325 ALA B C 1
ATOM 5347 O O . ALA B 1 333 ? -42.433 20.494 44.385 1.00 34.53 325 ALA B O 1
ATOM 5349 N N . PHE B 1 334 ? -41.077 22.293 44.427 1.00 33.37 326 PHE B N 1
ATOM 5350 C CA . PHE B 1 334 ? -41.889 23.073 43.519 1.00 30.76 326 PHE B CA 1
ATOM 5351 C C . PHE B 1 334 ? -41.342 23.061 42.094 1.00 30.09 326 PHE B C 1
ATOM 5352 O O . PHE B 1 334 ? -41.624 23.965 41.310 1.00 28.05 326 PHE B O 1
ATOM 5360 N N . SER B 1 335 ? -40.615 21.988 41.762 1.00 31.82 327 SER B N 1
ATOM 5361 C CA . SER B 1 335 ? -39.914 21.851 40.482 1.00 31.94 327 SER B CA 1
ATOM 5362 C C . SER B 1 335 ? -40.499 20.793 39.540 1.00 32.19 327 SER B C 1
ATOM 5363 O O . SER B 1 335 ? -40.175 20.791 38.356 1.00 31.53 327 SER B O 1
ATOM 5366 N N . GLN B 1 336 ? -41.355 19.910 40.057 1.00 33.19 328 GLN B N 1
ATOM 5367 C CA . GLN B 1 336 ? -41.849 18.769 39.273 1.00 34.07 328 GLN B CA 1
ATOM 5368 C C . GLN B 1 336 ? -42.564 19.258 38.005 1.00 31.82 328 GLN B C 1
ATOM 5369 O O . GLN B 1 336 ? -42.389 18.693 36.926 1.00 32.27 328 GLN B O 1
ATOM 5375 N N . GLY B 1 337 ? -43.331 20.334 38.131 1.00 29.84 329 GLY B N 1
ATOM 5376 C CA . GLY B 1 337 ? -44.037 20.914 36.980 1.00 28.30 329 GLY B CA 1
ATOM 5377 C C . GLY B 1 337 ? -43.140 21.364 35.826 1.00 28.02 329 GLY B C 1
ATOM 5378 O O . GLY B 1 337 ? -43.439 21.114 34.650 1.00 28.25 329 GLY B O 1
ATOM 5379 N N . THR B 1 338 ? -42.034 22.017 36.155 1.00 27.86 330 THR B N 1
ATOM 5380 C CA . THR B 1 338 ? -41.180 22.626 35.154 1.00 27.50 330 THR B CA 1
ATOM 5381 C C . THR B 1 338 ? -40.289 21.575 34.516 1.00 29.20 330 THR B C 1
ATOM 5382 O O . THR B 1 338 ? -40.038 21.624 33.321 1.00 29.71 330 THR B O 1
ATOM 5386 N N . ARG B 1 339 ? -39.826 20.613 35.294 1.00 30.88 331 ARG B N 1
ATOM 5387 C CA . ARG B 1 339 ? -39.099 19.473 34.732 1.00 33.00 331 ARG B CA 1
ATOM 5388 C C . ARG B 1 339 ? -40.010 18.719 33.763 1.00 32.90 331 ARG B C 1
ATOM 5389 O O . ARG B 1 339 ? -39.677 18.544 32.588 1.00 33.23 331 ARG B O 1
ATOM 5397 N N . ALA B 1 340 ? -41.168 18.294 34.270 1.00 32.42 332 ALA B N 1
ATOM 5398 C CA . ALA B 1 340 ? -42.143 17.552 33.482 1.00 32.52 332 ALA B CA 1
ATOM 5399 C C . ALA B 1 340 ? -42.301 18.200 32.119 1.00 31.46 332 ALA B C 1
ATOM 5400 O O . ALA B 1 340 ? -42.209 17.535 31.088 1.00 32.68 332 ALA B O 1
ATOM 5402 N N . LEU B 1 341 ? -42.511 19.511 32.129 1.00 29.65 333 LEU B N 1
ATOM 5403 C CA . LEU B 1 341 ? -42.660 20.271 30.907 1.00 28.64 333 LEU B CA 1
ATOM 5404 C C . LEU B 1 341 ? -41.394 20.179 30.077 1.00 29.69 333 LEU B C 1
ATOM 5405 O O . LEU B 1 341 ? -41.462 19.867 28.899 1.00 30.69 333 LEU B O 1
ATOM 5410 N N . ALA B 1 342 ? -40.247 20.440 30.696 1.00 29.92 334 ALA B N 1
ATOM 5411 C CA . ALA B 1 342 ? -38.970 20.438 29.993 1.00 31.08 334 ALA B CA 1
ATOM 5412 C C . ALA B 1 342 ? -38.749 19.101 29.278 1.00 33.35 334 ALA B C 1
ATOM 5413 O O . ALA B 1 342 ? -38.387 19.068 28.099 1.00 33.83 334 ALA B O 1
ATOM 5415 N N . GLN B 1 343 ? -39.005 18.009 29.999 1.00 34.70 335 GLN B N 1
ATOM 5416 C CA . GLN B 1 343 ? -38.862 16.653 29.466 1.00 37.10 335 GLN B CA 1
ATOM 5417 C C . GLN B 1 343 ? -39.818 16.394 28.304 1.00 37.24 335 GLN B C 1
ATOM 5418 O O . GLN B 1 343 ? -39.456 15.707 27.340 1.00 39.13 335 GLN B O 1
ATOM 5424 N N . ALA B 1 344 ? -41.025 16.962 28.383 1.00 35.27 336 ALA B N 1
ATOM 5425 C CA . ALA B 1 344 ? -42.013 16.817 27.308 1.00 35.20 336 ALA B CA 1
ATOM 5426 C C . ALA B 1 344 ? -41.544 17.463 26.009 1.00 35.38 336 ALA B C 1
ATOM 5427 O O . ALA B 1 344 ? -41.719 16.876 24.934 1.00 36.78 336 ALA B O 1
ATOM 5429 N N . VAL B 1 345 ? -40.948 18.653 26.110 1.00 34.09 337 VAL B N 1
ATOM 5430 C CA . VAL B 1 345 ? -40.405 19.345 24.938 1.00 34.53 337 VAL B CA 1
ATOM 5431 C C . VAL B 1 345 ? -39.233 18.567 24.364 1.00 37.06 337 VAL B C 1
ATOM 5432 O O . VAL B 1 345 ? -39.103 18.438 23.147 1.00 38.33 337 VAL B O 1
ATOM 5436 N N . ALA B 1 346 ? -38.388 18.036 25.244 1.00 38.12 338 ALA B N 1
ATOM 5437 C CA . ALA B 1 346 ? -37.247 17.214 24.824 1.00 40.93 338 ALA B CA 1
ATOM 5438 C C . ALA B 1 346 ? -37.701 15.960 24.040 1.00 43.18 338 ALA B C 1
ATOM 5439 O O . ALA B 1 346 ? -37.424 15.840 22.845 1.00 44.85 338 ALA B O 1
ATOM 5441 N N . LYS B 1 347 ? -38.413 15.048 24.709 1.00 43.46 339 LYS B N 1
ATOM 5442 C CA . LYS B 1 347 ? -38.928 13.831 24.071 1.00 45.33 339 LYS B CA 1
ATOM 5443 C C . LYS B 1 347 ? -39.666 14.175 22.790 1.00 44.88 339 LYS B C 1
ATOM 5444 O O . LYS B 1 347 ? -39.607 13.428 21.821 1.00 47.12 339 LYS B O 1
ATOM 5450 N N . SER B 1 348 ? -40.350 15.318 22.791 1.00 42.23 340 SER B N 1
ATOM 5451 C CA . SER B 1 348 ? -41.171 15.729 21.667 1.00 41.84 340 SER B CA 1
ATOM 5452 C C . SER B 1 348 ? -40.389 15.881 20.367 1.00 43.33 340 SER B C 1
ATOM 5453 O O . SER B 1 348 ? -39.175 16.045 20.346 1.00 44.11 340 SER B O 1
ATOM 5456 N N . THR B 1 349 ? -41.142 15.826 19.284 1.00 44.16 341 THR B N 1
ATOM 5457 C CA . THR B 1 349 ? -40.616 15.766 17.945 1.00 46.25 341 THR B CA 1
ATOM 5458 C C . THR B 1 349 ? -40.733 17.121 17.251 1.00 44.90 341 THR B C 1
ATOM 5459 O O . THR B 1 349 ? -40.242 17.303 16.147 1.00 46.09 341 THR B O 1
ATOM 5463 N N . ALA B 1 350 ? -41.394 18.068 17.912 1.00 42.52 342 ALA B N 1
ATOM 5464 C CA . ALA B 1 350 ? -41.522 19.430 17.404 1.00 41.29 342 ALA B CA 1
ATOM 5465 C C . ALA B 1 350 ? -40.188 20.160 17.453 1.00 41.19 342 ALA B C 1
ATOM 5466 O O . ALA B 1 350 ? -39.317 19.857 18.281 1.00 41.25 342 ALA B O 1
ATOM 5468 N N . TYR B 1 351 ? -40.033 21.125 16.555 1.00 41.45 343 TYR B N 1
ATOM 5469 C CA . TYR B 1 351 ? -38.872 21.991 16.556 1.00 41.13 343 TYR B CA 1
ATOM 5470 C C . TYR B 1 351 ? -39.019 22.941 17.735 1.00 38.46 343 TYR B C 1
ATOM 5471 O O . TYR B 1 351 ? -39.846 23.849 17.696 1.00 37.35 343 TYR B O 1
ATOM 5480 N N . SER B 1 352 ? -38.233 22.711 18.789 1.00 38.01 344 SER B N 1
ATOM 5481 C CA . SER B 1 352 ? -38.314 23.502 20.033 1.00 35.53 344 SER B CA 1
ATOM 5482 C C . SER B 1 352 ? -37.351 24.695 20.046 1.00 35.03 344 SER B C 1
ATOM 5483 O O . SER B 1 352 ? -36.198 24.594 19.611 1.00 36.31 344 SER B O 1
ATOM 5486 N N . ILE B 1 353 ? -37.838 25.822 20.561 1.00 32.96 345 ILE B N 1
ATOM 5487 C CA . ILE B 1 353 ? -37.043 27.042 20.676 1.00 32.67 345 ILE B CA 1
ATOM 5488 C C . ILE B 1 353 ? -37.240 27.607 22.073 1.00 30.72 345 ILE B C 1
ATOM 5489 O O . ILE B 1 353 ? -38.361 27.954 22.434 1.00 29.48 345 ILE B O 1
ATOM 5494 N N . VAL B 1 354 ? -36.169 27.698 22.857 1.00 30.89 346 VAL B N 1
ATOM 5495 C CA . VAL B 1 354 ? -36.258 28.274 24.203 1.00 29.66 346 VAL B CA 1
ATOM 5496 C C . VAL B 1 354 ? -35.345 29.489 24.380 1.00 29.96 346 VAL B C 1
ATOM 5497 O O . VAL B 1 354 ? -34.343 29.645 23.685 1.00 31.58 346 VAL B O 1
ATOM 5501 N N . GLY B 1 355 ? -35.717 30.338 25.333 1.00 28.99 347 GLY B N 1
ATOM 5502 C CA . GLY B 1 355 ? -34.976 31.564 25.660 1.00 29.30 347 GLY B CA 1
ATOM 5503 C C . GLY B 1 355 ? -35.420 32.113 27.009 1.00 28.01 347 GLY B C 1
ATOM 5504 O O . GLY B 1 355 ? -36.476 31.736 27.535 1.00 26.94 347 GLY B O 1
ATOM 5505 N N . GLY B 1 356 ? -34.606 32.983 27.586 1.00 28.49 348 GLY B N 1
ATOM 5506 C CA . GLY B 1 356 ? -34.875 33.525 28.923 1.00 27.65 348 GLY B CA 1
ATOM 5507 C C . GLY B 1 356 ? -33.820 33.111 29.940 1.00 28.67 348 GLY B C 1
ATOM 5508 O O . GLY B 1 356 ? -33.406 31.955 29.974 1.00 28.93 348 GLY B O 1
ATOM 5509 N N . GLY B 1 357 ? -33.407 34.062 30.783 1.00 29.22 349 GLY B N 1
ATOM 5510 C CA . GLY B 1 357 ? -32.381 33.824 31.785 1.00 30.58 349 GLY B CA 1
ATOM 5511 C C . GLY B 1 357 ? -32.734 32.659 32.680 1.00 30.57 349 GLY B C 1
ATOM 5512 O O . GLY B 1 357 ? -31.966 31.702 32.788 1.00 32.14 349 GLY B O 1
ATOM 5513 N N . ASP B 1 358 ? -33.910 32.720 33.301 1.00 29.15 350 ASP B N 1
ATOM 5514 C CA . ASP B 1 358 ? -34.306 31.703 34.273 1.00 29.26 350 ASP B CA 1
ATOM 5515 C C . ASP B 1 358 ? -34.646 30.346 33.641 1.00 29.04 350 ASP B C 1
ATOM 5516 O O . ASP B 1 358 ? -34.381 29.308 34.248 1.00 29.84 350 ASP B O 1
ATOM 5521 N N . THR B 1 359 ? -35.212 30.363 32.435 1.00 28.23 351 THR B N 1
ATOM 5522 C CA . THR B 1 359 ? -35.572 29.143 31.694 1.00 28.32 351 THR B CA 1
ATOM 5523 C C . THR B 1 359 ? -34.337 28.333 31.313 1.00 30.28 351 THR B C 1
ATOM 5524 O O . THR B 1 359 ? -34.315 27.102 31.475 1.00 31.44 351 THR B O 1
ATOM 5528 N N . LEU B 1 360 ? -33.315 29.015 30.792 1.00 30.86 352 LEU B N 1
ATOM 5529 C CA . LEU B 1 360 ? -32.009 28.387 30.584 1.00 32.54 352 LEU B CA 1
ATOM 5530 C C . LEU B 1 360 ? -31.456 27.845 31.903 1.00 33.65 352 LEU B C 1
ATOM 5531 O O . LEU B 1 360 ? -30.879 26.764 31.928 1.00 35.63 352 LEU B O 1
ATOM 5536 N N . ALA B 1 361 ? -31.622 28.585 32.995 1.00 32.86 353 ALA B N 1
ATOM 5537 C CA . ALA B 1 361 ? -31.168 28.093 34.287 1.00 34.21 353 ALA B CA 1
ATOM 5538 C C . ALA B 1 361 ? -31.859 26.780 34.624 1.00 34.18 353 ALA B C 1
ATOM 5539 O O . ALA B 1 361 ? -31.212 25.856 35.091 1.00 36.22 353 ALA B O 1
ATOM 5541 N N . ALA B 1 362 ? -33.163 26.686 34.375 1.00 32.24 354 ALA B N 1
ATOM 5542 C CA . ALA B 1 362 ? -33.901 25.425 34.579 1.00 32.28 354 ALA B CA 1
ATOM 5543 C C . ALA B 1 362 ? -33.348 24.299 33.709 1.00 34.03 354 ALA B C 1
ATOM 5544 O O . ALA B 1 362 ? -32.933 23.269 34.223 1.00 35.95 354 ALA B O 1
ATOM 5546 N N . LEU B 1 363 ? -33.333 24.513 32.394 1.00 33.78 355 LEU B N 1
ATOM 5547 C CA . LEU B 1 363 ? -32.756 23.559 31.443 1.00 35.45 355 LEU B CA 1
ATOM 5548 C C . LEU B 1 363 ? -31.347 23.091 31.826 1.00 38.10 355 LEU B C 1
ATOM 5549 O O . LEU B 1 363 ? -30.946 21.969 31.522 1.00 40.06 355 LEU B O 1
ATOM 5554 N N . ASP B 1 364 ? -30.594 23.961 32.476 1.00 38.39 356 ASP B N 1
ATOM 5555 C CA . ASP B 1 364 ? -29.292 23.592 32.991 1.00 41.25 356 ASP B CA 1
ATOM 5556 C C . ASP B 1 364 ? -29.444 22.662 34.208 1.00 42.38 356 ASP B C 1
ATOM 5557 O O . ASP B 1 364 ? -28.758 21.647 34.292 1.00 45.24 356 ASP B O 1
ATOM 5562 N N . LYS B 1 365 ? -30.349 22.994 35.128 1.00 40.60 357 LYS B N 1
ATOM 5563 C CA . LYS B 1 365 ? -30.526 22.219 36.366 1.00 41.75 357 LYS B CA 1
ATOM 5564 C C . LYS B 1 365 ? -30.970 20.788 36.123 1.00 42.73 357 LYS B C 1
ATOM 5565 O O . LYS B 1 365 ? -30.549 19.862 36.821 1.00 45.27 357 LYS B O 1
ATOM 5571 N N . PHE B 1 366 ? -31.830 20.614 35.136 1.00 41.17 358 PHE B N 1
ATOM 5572 C CA . PHE B 1 366 ? -32.343 19.296 34.783 1.00 42.30 358 PHE B CA 1
ATOM 5573 C C . PHE B 1 366 ? -31.473 18.604 33.722 1.00 44.76 358 PHE B C 1
ATOM 5574 O O . PHE B 1 366 ? -31.842 17.536 33.223 1.00 45.55 358 PHE B O 1
ATOM 5582 N N . ASN B 1 367 ? -30.330 19.225 33.397 1.00 45.85 359 ASN B N 1
ATOM 5583 C CA . ASN B 1 367 ? -29.447 18.820 32.298 1.00 47.88 359 ASN B CA 1
ATOM 5584 C C . ASN B 1 367 ? -30.195 18.381 31.045 1.00 46.86 359 ASN B C 1
ATOM 5585 O O . ASN B 1 367 ? -30.030 17.259 30.580 1.00 48.91 359 ASN B O 1
ATOM 5590 N N . LEU B 1 368 ? -31.011 19.288 30.506 1.00 43.93 360 LEU B N 1
ATOM 5591 C CA . LEU B 1 368 ? -31.753 19.051 29.260 1.00 43.13 360 LEU B CA 1
ATOM 5592 C C . LEU B 1 368 ? -31.443 20.039 28.121 1.00 42.45 360 LEU B C 1
ATOM 5593 O O . LEU B 1 368 ? -32.065 19.975 27.055 1.00 41.86 360 LEU B O 1
ATOM 5598 N N . THR B 1 369 ? -30.476 20.930 28.341 1.00 42.69 361 THR B N 1
ATOM 5599 C CA . THR B 1 369 ? -30.154 22.007 27.396 1.00 42.01 361 THR B CA 1
ATOM 5600 C C . THR B 1 369 ? -29.899 21.562 25.949 1.00 43.49 361 THR B C 1
ATOM 5601 O O . THR B 1 369 ? -30.481 22.117 25.023 1.00 42.52 361 THR B O 1
ATOM 5605 N N . ASP B 1 370 ? -29.054 20.565 25.740 1.00 46.32 362 ASP B N 1
ATOM 5606 C CA . ASP B 1 370 ? -28.748 20.151 24.369 1.00 48.24 362 ASP B CA 1
ATOM 5607 C C . ASP B 1 370 ? -29.874 19.368 23.678 1.00 47.89 362 ASP B C 1
ATOM 5608 O O . ASP B 1 370 ? -29.740 18.999 22.514 1.00 49.53 362 ASP B O 1
ATOM 5613 N N . GLN B 1 371 ? -30.976 19.115 24.379 1.00 46.16 363 GLN B N 1
ATOM 5614 C CA . GLN B 1 371 ? -32.127 18.416 23.775 1.00 45.80 363 GLN B CA 1
ATOM 5615 C C . GLN B 1 371 ? -33.166 19.348 23.133 1.00 43.20 363 GLN B C 1
ATOM 5616 O O . GLN B 1 371 ? -34.045 18.877 22.409 1.00 43.41 363 GLN B O 1
ATOM 5622 N N . MET B 1 372 ? -33.062 20.652 23.396 1.00 41.26 364 MET B N 1
ATOM 5623 C CA . MET B 1 372 ? -33.876 21.655 22.705 1.00 39.30 364 MET B CA 1
ATOM 5624 C C . MET B 1 372 ? -33.223 21.939 21.358 1.00 41.00 364 MET B C 1
ATOM 5625 O O . MET B 1 372 ? -31.988 21.933 21.251 1.00 42.89 364 MET B O 1
ATOM 5630 N N . SER B 1 373 ? -34.036 22.195 20.336 1.00 40.71 365 SER B N 1
ATOM 5631 C CA . SER B 1 373 ? -33.499 22.405 18.987 1.00 42.57 365 SER B CA 1
ATOM 5632 C C . SER B 1 373 ? -32.673 23.674 18.929 1.00 42.20 365 SER B C 1
ATOM 5633 O O . SER B 1 373 ? -31.678 23.727 18.235 1.00 44.19 365 SER B O 1
ATOM 5636 N N . TYR B 1 374 ? -33.105 24.702 19.652 1.00 40.21 366 TYR B N 1
ATOM 5637 C CA . TYR B 1 374 ? -32.378 25.972 19.688 1.00 39.93 366 TYR B CA 1
ATOM 5638 C C . TYR B 1 374 ? -32.500 26.676 21.040 1.00 37.98 366 TYR B C 1
ATOM 5639 O O . TYR B 1 374 ? -33.608 26.951 21.506 1.00 36.15 366 TYR B O 1
ATOM 5648 N N . VAL B 1 375 ? -31.356 26.968 21.657 1.00 38.57 367 VAL B N 1
ATOM 5649 C CA . VAL B 1 375 ? -31.322 27.718 22.903 1.00 37.09 367 VAL B CA 1
ATOM 5650 C C . VAL B 1 375 ? -30.802 29.128 22.633 1.00 37.12 367 VAL B C 1
ATOM 5651 O O . VAL B 1 375 ? -29.670 29.294 22.196 1.00 38.88 367 VAL B O 1
ATOM 5655 N N . SER B 1 376 ? -31.625 30.137 22.893 1.00 35.17 368 SER B N 1
ATOM 5656 C CA . SER B 1 376 ? -31.193 31.525 22.763 1.00 35.11 368 SER B CA 1
ATOM 5657 C C . SER B 1 376 ? -30.549 32.002 24.058 1.00 34.80 368 SER B C 1
ATOM 5658 O O . SER B 1 376 ? -31.110 31.843 25.151 1.00 33.16 368 SER B O 1
ATOM 5661 N N . THR B 1 377 ? -29.377 32.615 23.915 1.00 36.33 369 THR B N 1
ATOM 5662 C CA . THR B 1 377 ? -28.663 33.203 25.040 1.00 36.55 369 THR B CA 1
ATOM 5663 C C . THR B 1 377 ? -28.803 34.747 25.038 1.00 36.10 369 THR B C 1
ATOM 5664 O O . THR B 1 377 ? -28.139 35.447 25.806 1.00 36.35 369 THR B O 1
ATOM 5668 N N . ALA B 1 378 ? -29.725 35.249 24.214 1.00 35.41 370 ALA B N 1
ATOM 5669 C CA . ALA B 1 378 ? -29.840 36.675 23.906 1.00 35.93 370 ALA B CA 1
ATOM 5670 C C . ALA B 1 378 ? -30.584 37.516 24.944 1.00 34.86 370 ALA B C 1
ATOM 5671 O O . ALA B 1 378 ? -30.344 38.725 25.044 1.00 36.06 370 ALA B O 1
ATOM 5673 N N . GLY B 1 379 ? -31.498 36.905 25.693 1.00 33.10 371 GLY B N 1
ATOM 5674 C CA . GLY B 1 379 ? -32.248 37.634 26.712 1.00 31.89 371 GLY B CA 1
ATOM 5675 C C . GLY B 1 379 ? -33.264 38.613 26.129 1.00 31.42 371 GLY B C 1
ATOM 5676 O O . GLY B 1 379 ? -34.342 38.224 25.692 1.00 30.69 371 GLY B O 1
ATOM 5677 N N . GLY B 1 380 ? -32.909 39.890 26.110 1.00 32.43 372 GLY B N 1
ATOM 5678 C CA . GLY B 1 380 ? -33.833 40.956 25.732 1.00 32.03 372 GLY B CA 1
ATOM 5679 C C . GLY B 1 380 ? -34.163 41.034 24.256 1.00 32.55 372 GLY B C 1
ATOM 5680 O O . GLY B 1 380 ? -35.297 41.293 23.885 1.00 31.80 372 GLY B O 1
ATOM 5681 N N . ALA B 1 381 ? -33.171 40.822 23.406 1.00 34.17 373 ALA B N 1
ATOM 5682 C CA . ALA B 1 381 ? -33.392 40.852 21.973 1.00 35.15 373 ALA B CA 1
ATOM 5683 C C . ALA B 1 381 ? -34.207 39.640 21.542 1.00 34.13 373 ALA B C 1
ATOM 5684 O O . ALA B 1 381 ? -35.010 39.735 20.621 1.00 34.76 373 ALA B O 1
ATOM 5686 N N . PHE B 1 382 ? -34.009 38.505 22.207 1.00 33.31 374 PHE B N 1
ATOM 5687 C CA . PHE B 1 382 ? -34.851 37.336 21.975 1.00 32.30 374 PHE B CA 1
ATOM 5688 C C . PHE B 1 382 ? -36.309 37.719 22.214 1.00 30.98 374 PHE B C 1
ATOM 5689 O O . PHE B 1 382 ? -37.166 37.497 21.364 1.00 31.07 374 PHE B O 1
ATOM 5697 N N . LEU B 1 383 ? -36.571 38.319 23.370 1.00 30.26 375 LEU B N 1
ATOM 5698 C CA . LEU B 1 383 ? -37.929 38.667 23.779 1.00 29.30 375 LEU B CA 1
ATOM 5699 C C . LEU B 1 383 ? -38.558 39.703 22.841 1.00 30.19 375 LEU B C 1
ATOM 5700 O O . LEU B 1 383 ? -39.641 39.456 22.313 1.00 29.99 375 LEU B O 1
ATOM 5705 N N . GLU B 1 384 ? -37.881 40.830 22.610 1.00 31.28 376 GLU B N 1
ATOM 5706 C CA . GLU B 1 384 ? -38.421 41.890 21.729 1.00 32.58 376 GLU B CA 1
ATOM 5707 C C . GLU B 1 384 ? -38.758 41.401 20.302 1.00 33.36 376 GLU B C 1
ATOM 5708 O O . GLU B 1 384 ? -39.667 41.934 19.647 1.00 33.51 376 GLU B O 1
ATOM 5714 N N . PHE B 1 385 ? -38.033 40.390 19.827 1.00 33.60 377 PHE B N 1
ATOM 5715 C CA . PHE B 1 385 ? -38.274 39.853 18.486 1.00 34.75 377 PHE B CA 1
ATOM 5716 C C . PHE B 1 385 ? -39.590 39.082 18.430 1.00 33.60 377 PHE B C 1
ATOM 5717 O O . PHE B 1 385 ? -40.386 39.266 17.512 1.00 34.71 377 PHE B O 1
ATOM 5725 N N . LEU B 1 386 ? -39.810 38.228 19.419 1.00 31.68 378 LEU B N 1
ATOM 5726 C CA . LEU B 1 386 ? -41.069 37.514 19.548 1.00 30.59 378 LEU B CA 1
ATOM 5727 C C . LEU B 1 386 ? -42.261 38.448 19.862 1.00 30.27 378 LEU B C 1
ATOM 5728 O O . LEU B 1 386 ? -43.415 38.097 19.613 1.00 30.41 378 LEU B O 1
ATOM 5733 N N . GLU B 1 387 ? -41.987 39.616 20.439 1.00 30.12 379 GLU B N 1
ATOM 5734 C CA . GLU B 1 387 ? -43.001 40.656 20.608 1.00 30.30 379 GLU B CA 1
ATOM 5735 C C . GLU B 1 387 ? -43.412 41.251 19.257 1.00 32.42 379 GLU B C 1
ATOM 5736 O O . GLU B 1 387 ? -44.499 41.802 19.132 1.00 33.09 379 GLU B O 1
ATOM 5742 N N . GLY B 1 388 ? -42.534 41.154 18.260 1.00 33.65 380 GLY B N 1
ATOM 5743 C CA . GLY B 1 388 ? -42.839 41.588 16.901 1.00 35.84 380 GLY B CA 1
ATOM 5744 C C . GLY B 1 388 ? -42.400 43.006 16.582 1.00 37.77 380 GLY B C 1
ATOM 5745 O O . GLY B 1 388 ? -42.847 43.595 15.606 1.00 39.40 380 GLY B O 1
ATOM 5746 N N . LYS B 1 389 ? -41.533 43.566 17.415 1.00 37.78 381 LYS B N 1
ATOM 5747 C CA . LYS B 1 389 ? -40.893 44.839 17.110 1.00 39.89 381 LYS B CA 1
ATOM 5748 C C . LYS B 1 389 ? -39.953 44.636 15.921 1.00 41.85 381 LYS B C 1
ATOM 5749 O O . LYS B 1 389 ? -39.469 43.517 15.672 1.00 41.12 381 LYS B O 1
ATOM 5755 N N . ILE B 1 390 ? -39.742 45.706 15.157 1.00 44.47 382 ILE B N 1
ATOM 5756 C CA . ILE B 1 390 ? -38.683 45.723 14.163 1.00 46.54 382 ILE B CA 1
ATOM 5757 C C . ILE B 1 390 ? -37.455 46.271 14.872 1.00 46.59 382 ILE B C 1
ATOM 5758 O O . ILE B 1 390 ? -37.331 47.468 15.135 1.00 47.78 382 ILE B O 1
ATOM 5763 N N . LEU B 1 391 ? -36.570 45.350 15.205 1.00 45.31 383 LEU B N 1
ATOM 5764 C CA . LEU B 1 391 ? -35.299 45.633 15.855 1.00 45.28 383 LEU B CA 1
ATOM 5765 C C . LEU B 1 391 ? -34.411 46.477 14.966 1.00 48.26 383 LEU B C 1
ATOM 5766 O O . LEU B 1 391 ? -34.123 46.056 13.854 1.00 49.97 383 LEU B O 1
ATOM 5771 N N . PRO B 1 392 ? -33.945 47.648 15.459 1.00 49.34 384 PRO B N 1
ATOM 5772 C CA . PRO B 1 392 ? -33.212 48.622 14.643 1.00 52.34 384 PRO B CA 1
ATOM 5773 C C . PRO B 1 392 ? -32.091 48.041 13.785 1.00 53.77 384 PRO B C 1
ATOM 5774 O O . PRO B 1 392 ? -31.933 48.443 12.633 1.00 56.75 384 PRO B O 1
ATOM 5778 N N . ALA B 1 393 ? -31.313 47.124 14.344 1.00 52.19 385 ALA B N 1
ATOM 5779 C CA . ALA B 1 393 ? -30.193 46.526 13.622 1.00 53.71 385 ALA B CA 1
ATOM 5780 C C . ALA B 1 393 ? -30.665 45.823 12.359 1.00 54.55 385 ALA B C 1
ATOM 5781 O O . ALA B 1 393 ? -30.060 45.972 11.296 1.00 56.91 385 ALA B O 1
ATOM 5783 N N . ILE B 1 394 ? -31.757 45.068 12.500 1.00 52.47 386 ILE B N 1
ATOM 5784 C CA . ILE B 1 394 ? -32.340 44.274 11.414 1.00 53.10 386 ILE B CA 1
ATOM 5785 C C . ILE B 1 394 ? -32.990 45.150 10.349 1.00 55.50 386 ILE B C 1
ATOM 5786 O O . ILE B 1 394 ? -32.828 44.907 9.153 1.00 57.64 386 ILE B O 1
ATOM 5791 N N . LYS B 1 395 ? -33.712 46.174 10.790 1.00 55.35 387 LYS B N 1
ATOM 5792 C CA . LYS B 1 395 ? -34.367 47.094 9.877 1.00 58.03 387 LYS B CA 1
ATOM 5793 C C . LYS B 1 395 ? -33.361 47.600 8.855 1.00 61.68 387 LYS B C 1
ATOM 5794 O O . LYS B 1 395 ? -33.586 47.485 7.649 1.00 64.10 387 LYS B O 1
ATOM 5800 N N . ILE B 1 396 ? -32.239 48.128 9.339 1.00 62.30 388 ILE B N 1
ATOM 5801 C CA . ILE B 1 396 ? -31.248 48.749 8.456 1.00 65.89 388 ILE B CA 1
ATOM 5802 C C . ILE B 1 396 ? -30.581 47.727 7.523 1.00 66.98 388 ILE B C 1
ATOM 5803 O O . ILE B 1 396 ? -30.311 48.030 6.356 1.00 70.15 388 ILE B O 1
ATOM 5808 N N . LEU B 1 397 ? -30.335 46.518 8.019 1.00 64.53 389 LEU B N 1
ATOM 5809 C CA . LEU B 1 397 ? -29.709 45.483 7.192 1.00 65.72 389 LEU B CA 1
ATOM 5810 C C . LEU B 1 397 ? -30.558 45.117 5.962 1.00 67.42 389 LEU B C 1
ATOM 5811 O O . LEU B 1 397 ? -30.016 44.840 4.889 1.00 69.97 389 LEU B O 1
ATOM 5816 N N . THR B 1 398 ? -31.880 45.128 6.118 1.00 66.13 390 THR B N 1
ATOM 5817 C CA . THR B 1 398 ? -32.791 44.919 4.989 1.00 67.98 390 THR B CA 1
ATOM 5818 C C . THR B 1 398 ? -32.861 46.172 4.100 1.00 71.50 390 THR B C 1
ATOM 5819 O O . THR B 1 398 ? -32.725 46.074 2.877 1.00 74.24 390 THR B O 1
ATOM 5823 N N . GLN B 1 399 ? -33.077 47.338 4.717 1.00 71.38 391 GLN B N 1
ATOM 5824 C CA . GLN B 1 399 ? -33.093 48.617 3.992 1.00 75.03 391 GLN B CA 1
ATOM 5825 C C . GLN B 1 399 ? -31.935 48.718 3.015 1.00 78.50 391 GLN B C 1
ATOM 5826 O O . GLN B 1 399 ? -32.083 49.288 1.938 1.00 82.20 391 GLN B O 1
ATOM 5832 N N . ARG B 1 400 ? -30.779 48.184 3.402 1.00 77.71 392 ARG B N 1
ATOM 5833 C CA . ARG B 1 400 ? -29.582 48.222 2.556 1.00 80.85 392 ARG B CA 1
ATOM 5834 C C . ARG B 1 400 ? -29.574 47.109 1.507 1.00 82.18 392 ARG B C 1
ATOM 5835 O O . ARG B 1 400 ? -29.079 47.310 0.394 1.00 86.15 392 ARG B O 1
ATOM 5843 N N . ALA B 1 401 ? -30.112 45.942 1.860 1.00 79.40 393 ALA B N 1
ATOM 5844 C CA . ALA B 1 401 ? -30.278 44.837 0.903 1.00 80.45 393 ALA B CA 1
ATOM 5845 C C . ALA B 1 401 ? -31.119 45.293 -0.284 1.00 83.62 393 ALA B C 1
ATOM 5846 O O . ALA B 1 401 ? -30.768 45.058 -1.435 1.00 87.01 393 ALA B O 1
ATOM 5848 N N . LYS B 1 402 ? -32.232 45.949 0.021 1.00 82.88 394 LYS B N 1
ATOM 5849 C CA . LYS B 1 402 ? -33.070 46.601 -0.979 1.00 86.07 394 LYS B CA 1
ATOM 5850 C C . LYS B 1 402 ? -32.234 47.462 -1.928 1.00 90.52 394 LYS B C 1
ATOM 5851 O O . LYS B 1 402 ? -32.464 47.480 -3.137 1.00 94.23 394 LYS B O 1
ATOM 5857 N N . PRO C 1 13 ? 19.368 30.861 3.856 1.00 68.70 5 PRO C N 1
ATOM 5858 C CA . PRO C 1 13 ? 20.654 30.469 4.459 1.00 66.09 5 PRO C CA 1
ATOM 5859 C C . PRO C 1 13 ? 20.995 28.989 4.290 1.00 63.31 5 PRO C C 1
ATOM 5860 O O . PRO C 1 13 ? 22.130 28.653 3.947 1.00 63.73 5 PRO C O 1
ATOM 5864 N N . PHE C 1 14 ? 20.013 28.123 4.526 1.00 61.06 6 PHE C N 1
ATOM 5865 C CA . PHE C 1 14 ? 20.198 26.676 4.406 1.00 58.57 6 PHE C CA 1
ATOM 5866 C C . PHE C 1 14 ? 18.916 25.967 3.956 1.00 58.73 6 PHE C C 1
ATOM 5867 O O . PHE C 1 14 ? 17.848 26.577 3.880 1.00 60.56 6 PHE C O 1
ATOM 5875 N N . LEU C 1 15 ? 19.033 24.674 3.666 1.00 57.43 7 LEU C N 1
ATOM 5876 C CA . LEU C 1 15 ? 17.912 23.876 3.179 1.00 57.83 7 LEU C CA 1
ATOM 5877 C C . LEU C 1 15 ? 16.887 23.595 4.271 1.00 55.13 7 LEU C C 1
ATOM 5878 O O . LEU C 1 15 ? 17.217 23.547 5.455 1.00 52.04 7 LEU C O 1
ATOM 5883 N N . SER C 1 16 ? 15.649 23.373 3.840 1.00 56.85 8 SER C N 1
ATOM 5884 C CA . SER C 1 16 ? 14.517 23.135 4.731 1.00 55.32 8 SER C CA 1
ATOM 5885 C C . SER C 1 16 ? 13.787 21.827 4.396 1.00 55.08 8 SER C C 1
ATOM 5886 O O . SER C 1 16 ? 13.805 21.363 3.247 1.00 57.52 8 SER C O 1
ATOM 5889 N N . MET C 1 17 ? 13.121 21.262 5.401 1.00 52.57 9 MET C N 1
ATOM 5890 C CA . MET C 1 17 ? 12.332 20.032 5.242 1.00 52.46 9 MET C CA 1
ATOM 5891 C C . MET C 1 17 ? 11.132 20.227 4.313 1.00 56.35 9 MET C C 1
ATOM 5892 O O . MET C 1 17 ? 10.709 19.302 3.619 1.00 57.71 9 MET C O 1
ATOM 5897 N N . SER C 1 18 ? 10.590 21.441 4.318 1.00 58.43 10 SER C N 1
ATOM 5898 C CA . SER C 1 18 ? 9.453 21.809 3.476 1.00 62.70 10 SER C CA 1
ATOM 5899 C C . SER C 1 18 ? 9.771 21.787 1.971 1.00 66.06 10 SER C C 1
ATOM 5900 O O . SER C 1 18 ? 8.889 21.539 1.143 1.00 69.22 10 SER C O 1
ATOM 5903 N N . ASN C 1 19 ? 11.028 22.054 1.629 1.00 65.36 11 ASN C N 1
ATOM 5904 C CA . ASN C 1 19 ? 11.456 22.121 0.237 1.00 68.83 11 ASN C CA 1
ATOM 5905 C C . ASN C 1 19 ? 12.026 20.808 -0.300 1.00 68.20 11 ASN C C 1
ATOM 5906 O O . ASN C 1 19 ? 12.460 20.745 -1.454 1.00 70.96 11 ASN C O 1
ATOM 5911 N N . LEU C 1 20 ? 12.018 19.762 0.527 1.00 64.78 12 LEU C N 1
ATOM 5912 C CA . LEU C 1 20 ? 12.536 18.460 0.124 1.00 64.26 12 LEU C CA 1
ATOM 5913 C C . LEU C 1 20 ? 11.424 17.423 0.052 1.00 65.16 12 LEU C C 1
ATOM 5914 O O . LEU C 1 20 ? 10.420 17.523 0.748 1.00 64.55 12 LEU C O 1
ATOM 5919 N N . ASN C 1 21 ? 11.621 16.433 -0.808 1.00 67.05 13 ASN C N 1
ATOM 5920 C CA . ASN C 1 21 ? 10.647 15.375 -1.028 1.00 68.83 13 ASN C CA 1
ATOM 5921 C C . ASN C 1 21 ? 10.963 14.156 -0.149 1.00 65.66 13 ASN C C 1
ATOM 5922 O O . ASN C 1 21 ? 12.010 13.520 -0.314 1.00 64.72 13 ASN C O 1
ATOM 5927 N N . LEU C 1 22 ? 10.046 13.827 0.762 1.00 64.40 14 LEU C N 1
ATOM 5928 C CA . LEU C 1 22 ? 10.277 12.786 1.776 1.00 61.29 14 LEU C CA 1
ATOM 5929 C C . LEU C 1 22 ? 9.564 11.453 1.502 1.00 63.36 14 LEU C C 1
ATOM 5930 O O . LEU C 1 22 ? 9.642 10.527 2.319 1.00 61.21 14 LEU C O 1
ATOM 5935 N N . HIS C 1 23 ? 8.882 11.359 0.363 1.00 67.72 15 HIS C N 1
ATOM 5936 C CA . HIS C 1 23 ? 8.138 10.149 -0.013 1.00 70.72 15 HIS C CA 1
ATOM 5937 C C . HIS C 1 23 ? 9.016 8.893 0.078 1.00 69.54 15 HIS C C 1
ATOM 5938 O O . HIS C 1 23 ? 9.994 8.750 -0.657 1.00 70.17 15 HIS C O 1
ATOM 5945 N N . ASN C 1 24 ? 8.672 8.012 1.016 1.00 68.05 16 ASN C N 1
ATOM 5946 C CA . ASN C 1 24 ? 9.290 6.688 1.143 1.00 67.70 16 ASN C CA 1
ATOM 5947 C C . ASN C 1 24 ? 10.777 6.691 1.535 1.00 64.26 16 ASN C C 1
ATOM 5948 O O . ASN C 1 24 ? 11.459 5.667 1.435 1.00 64.61 16 ASN C O 1
ATOM 5953 N N . LYS C 1 25 ? 11.278 7.830 1.995 1.00 61.22 17 LYS C N 1
ATOM 5954 C CA . LYS C 1 25 ? 12.686 7.936 2.350 1.00 58.44 17 LYS C CA 1
ATOM 5955 C C . LYS C 1 25 ? 12.890 7.626 3.832 1.00 54.41 17 LYS C C 1
ATOM 5956 O O . LYS C 1 25 ? 11.940 7.620 4.610 1.00 53.28 17 LYS C O 1
ATOM 5962 N N . ARG C 1 26 ? 14.130 7.328 4.201 1.00 52.53 18 ARG C N 1
ATOM 5963 C CA . ARG C 1 26 ? 14.504 7.185 5.600 1.00 49.12 18 ARG C CA 1
ATOM 5964 C C . ARG C 1 26 ? 14.893 8.567 6.090 1.00 46.64 18 ARG C C 1
ATOM 5965 O O . ARG C 1 26 ? 15.820 9.176 5.551 1.00 46.94 18 ARG C O 1
ATOM 5973 N N . VAL C 1 27 ? 14.177 9.062 7.098 1.00 44.75 19 VAL C N 1
ATOM 5974 C CA . VAL C 1 27 ? 14.351 10.431 7.579 1.00 42.71 19 VAL C CA 1
ATOM 5975 C C . VAL C 1 27 ? 14.694 10.422 9.047 1.00 39.68 19 VAL C C 1
ATOM 5976 O O . VAL C 1 27 ? 13.967 9.849 9.870 1.00 39.21 19 VAL C O 1
ATOM 5980 N N . MET C 1 28 ? 15.813 11.064 9.359 1.00 38.15 20 MET C N 1
ATOM 5981 C CA . MET C 1 28 ? 16.364 11.100 10.702 1.00 35.35 20 MET C CA 1
ATOM 5982 C C . MET C 1 28 ? 16.185 12.517 11.254 1.00 34.18 20 MET C C 1
ATOM 5983 O O . MET C 1 28 ? 16.871 13.459 10.840 1.00 34.43 20 MET C O 1
ATOM 5988 N N . ILE C 1 29 ? 15.237 12.668 12.175 1.00 33.45 21 ILE C N 1
ATOM 5989 C CA . ILE C 1 29 ? 14.905 13.971 12.757 1.00 32.48 21 ILE C CA 1
ATOM 5990 C C . ILE C 1 29 ? 15.505 14.081 14.154 1.00 29.85 21 ILE C C 1
ATOM 5991 O O . ILE C 1 29 ? 15.135 13.323 15.034 1.00 28.96 21 ILE C O 1
ATOM 5996 N N . ARG C 1 30 ? 16.432 15.020 14.337 1.00 29.05 22 ARG C N 1
ATOM 5997 C CA . ARG C 1 30 ? 17.006 15.322 15.649 1.00 27.07 22 ARG C CA 1
ATOM 5998 C C . ARG C 1 30 ? 16.107 16.328 16.343 1.00 27.44 22 ARG C C 1
ATOM 5999 O O . ARG C 1 30 ? 15.949 17.456 15.886 1.00 28.67 22 ARG C O 1
ATOM 6007 N N . GLU C 1 31 ? 15.537 15.909 17.461 1.00 26.74 23 GLU C N 1
ATOM 6008 C CA . GLU C 1 31 ? 14.640 16.739 18.247 1.00 27.33 23 GLU C CA 1
ATOM 6009 C C . GLU C 1 31 ? 15.188 16.896 19.673 1.00 25.64 23 GLU C C 1
ATOM 6010 O O . GLU C 1 31 ? 16.084 16.162 20.098 1.00 23.72 23 GLU C O 1
ATOM 6016 N N . ASP C 1 32 ? 14.646 17.877 20.382 1.00 26.35 24 ASP C N 1
ATOM 6017 C CA . ASP C 1 32 ? 14.929 18.113 21.784 1.00 25.67 24 ASP C CA 1
ATOM 6018 C C . ASP C 1 32 ? 13.693 17.612 22.528 1.00 26.46 24 ASP C C 1
ATOM 6019 O O . ASP C 1 32 ? 12.717 18.350 22.717 1.00 28.37 24 ASP C O 1
ATOM 6024 N N . LEU C 1 33 ? 13.749 16.336 22.910 1.00 25.40 25 LEU C N 1
ATOM 6025 C CA . LEU C 1 33 ? 12.725 15.684 23.711 1.00 26.15 25 LEU C CA 1
ATOM 6026 C C . LEU C 1 33 ? 13.247 15.454 25.127 1.00 25.19 25 LEU C C 1
ATOM 6027 O O . LEU C 1 33 ? 12.777 14.550 25.829 1.00 25.43 25 LEU C O 1
ATOM 6032 N N . ASN C 1 34 ? 14.197 16.301 25.545 1.00 24.13 26 ASN C N 1
ATOM 6033 C CA . ASN C 1 34 ? 14.863 16.214 26.854 1.00 23.12 26 ASN C CA 1
ATOM 6034 C C . ASN C 1 34 ? 13.972 16.697 28.010 1.00 24.29 26 ASN C C 1
ATOM 6035 O O . ASN C 1 34 ? 14.224 17.723 28.627 1.00 24.63 26 ASN C O 1
ATOM 6040 N N . VAL C 1 35 ? 12.952 15.919 28.318 1.00 25.37 27 VAL C N 1
ATOM 6041 C CA . VAL C 1 35 ? 11.923 16.331 29.264 1.00 28.08 27 VAL C CA 1
ATOM 6042 C C . VAL C 1 35 ? 12.319 16.106 30.736 1.00 28.70 27 VAL C C 1
ATOM 6043 O O . VAL C 1 35 ? 13.078 15.188 31.039 1.00 27.56 27 VAL C O 1
ATOM 6047 N N . PRO C 1 36 ? 11.805 16.943 31.658 1.00 31.29 28 PRO C N 1
ATOM 6048 C CA . PRO C 1 36 ? 11.964 16.707 33.109 1.00 32.53 28 PRO C CA 1
ATOM 6049 C C . PRO C 1 36 ? 11.288 15.410 33.584 1.00 33.79 28 PRO C C 1
ATOM 6050 O O . PRO C 1 36 ? 10.274 15.017 33.019 1.00 35.11 28 PRO C O 1
ATOM 6054 N N . MET C 1 37 ? 11.836 14.761 34.611 1.00 33.90 29 MET C N 1
ATOM 6055 C CA . MET C 1 37 ? 11.288 13.494 35.100 1.00 35.29 29 MET C CA 1
ATOM 6056 C C . MET C 1 37 ? 11.406 13.353 36.611 1.00 37.34 29 MET C C 1
ATOM 6057 O O . MET C 1 37 ? 12.374 13.800 37.204 1.00 36.64 29 MET C O 1
ATOM 6062 N N . LYS C 1 38 ? 10.401 12.732 37.221 1.00 40.57 30 LYS C N 1
ATOM 6063 C CA . LYS C 1 38 ? 10.415 12.415 38.647 1.00 43.31 30 LYS C CA 1
ATOM 6064 C C . LYS C 1 38 ? 10.208 10.920 38.841 1.00 44.41 30 LYS C C 1
ATOM 6065 O O . LYS C 1 38 ? 9.149 10.391 38.487 1.00 46.20 30 LYS C O 1
ATOM 6071 N N . ASN C 1 39 ? 11.219 10.250 39.397 1.00 43.68 31 ASN C N 1
ATOM 6072 C CA . ASN C 1 39 ? 11.132 8.829 39.701 1.00 45.20 31 ASN C CA 1
ATOM 6073 C C . ASN C 1 39 ? 10.372 8.086 38.600 1.00 45.13 31 ASN C C 1
ATOM 6074 O O . ASN C 1 39 ? 9.363 7.424 38.857 1.00 48.28 31 ASN C O 1
ATOM 6079 N N . GLY C 1 40 ? 10.836 8.243 37.364 1.00 41.82 32 GLY C N 1
ATOM 6080 C CA . GLY C 1 40 ? 10.318 7.447 36.256 1.00 41.65 32 GLY C CA 1
ATOM 6081 C C . GLY C 1 40 ? 9.253 8.075 35.375 1.00 42.08 32 GLY C C 1
ATOM 6082 O O . GLY C 1 40 ? 9.026 7.578 34.272 1.00 41.74 32 GLY C O 1
ATOM 6083 N N . LYS C 1 41 ? 8.611 9.158 35.823 1.00 43.26 33 LYS C N 1
ATOM 6084 C CA . LYS C 1 41 ? 7.532 9.789 35.037 1.00 44.38 33 LYS C CA 1
ATOM 6085 C C . LYS C 1 41 ? 7.871 11.198 34.549 1.00 42.32 33 LYS C C 1
ATOM 6086 O O . LYS C 1 41 ? 8.760 11.843 35.093 1.00 41.06 33 LYS C O 1
ATOM 6092 N N . ILE C 1 42 ? 7.143 11.668 33.533 1.00 42.31 34 ILE C N 1
ATOM 6093 C CA . ILE C 1 42 ? 7.380 12.980 32.947 1.00 40.69 34 ILE C CA 1
ATOM 6094 C C . ILE C 1 42 ? 6.579 14.027 33.700 1.00 43.79 34 ILE C C 1
ATOM 6095 O O . ILE C 1 42 ? 5.382 13.842 33.932 1.00 47.32 34 ILE C O 1
ATOM 6100 N N . THR C 1 43 ? 7.229 15.131 34.057 1.00 43.00 35 THR C N 1
ATOM 6101 C CA . THR C 1 43 ? 6.555 16.242 34.734 1.00 46.50 35 THR C CA 1
ATOM 6102 C C . THR C 1 43 ? 6.220 17.423 33.801 1.00 46.96 35 THR C C 1
ATOM 6103 O O . THR C 1 43 ? 5.372 18.259 34.127 1.00 50.42 35 THR C O 1
ATOM 6107 N N . ASN C 1 44 ? 6.873 17.486 32.647 1.00 44.06 36 ASN C N 1
ATOM 6108 C CA . ASN C 1 44 ? 6.650 18.569 31.696 1.00 44.73 36 ASN C CA 1
ATOM 6109 C C . ASN C 1 44 ? 6.925 18.070 30.286 1.00 42.27 36 ASN C C 1
ATOM 6110 O O . ASN C 1 44 ? 8.016 17.607 30.008 1.00 39.40 36 ASN C O 1
ATOM 6115 N N . ASP C 1 45 ? 5.937 18.164 29.407 1.00 44.22 37 ASP C N 1
ATOM 6116 C CA . ASP C 1 45 ? 6.025 17.571 28.078 1.00 42.67 37 ASP C CA 1
ATOM 6117 C C . ASP C 1 45 ? 5.934 18.624 26.977 1.00 43.35 37 ASP C C 1
ATOM 6118 O O . ASP C 1 45 ? 5.696 18.297 25.805 1.00 43.03 37 ASP C O 1
ATOM 6123 N N . GLU C 1 46 ? 6.122 19.887 27.349 1.00 44.15 38 GLU C N 1
ATOM 6124 C CA . GLU C 1 46 ? 6.015 20.970 26.390 1.00 45.44 38 GLU C CA 1
ATOM 6125 C C . GLU C 1 46 ? 6.908 20.745 25.164 1.00 42.54 38 GLU C C 1
ATOM 6126 O O . GLU C 1 46 ? 6.580 21.205 24.068 1.00 43.85 38 GLU C O 1
ATOM 6132 N N . ARG C 1 47 ? 8.015 20.028 25.343 1.00 39.08 39 ARG C N 1
ATOM 6133 C CA . ARG C 1 47 ? 8.980 19.803 24.253 1.00 36.56 39 ARG C CA 1
ATOM 6134 C C . ARG C 1 47 ? 8.473 18.776 23.258 1.00 36.89 39 ARG C C 1
ATOM 6135 O O . ARG C 1 47 ? 8.693 18.918 22.049 1.00 37.04 39 ARG C O 1
ATOM 6143 N N . ILE C 1 48 ? 7.787 17.751 23.760 1.00 37.43 40 ILE C N 1
ATOM 6144 C CA . ILE C 1 48 ? 7.139 16.782 22.882 1.00 38.06 40 ILE C CA 1
ATOM 6145 C C . ILE C 1 48 ? 6.030 17.471 22.100 1.00 41.29 40 ILE C C 1
ATOM 6146 O O . ILE C 1 48 ? 5.977 17.342 20.877 1.00 41.71 40 ILE C O 1
ATOM 6151 N N . VAL C 1 49 ? 5.163 18.210 22.807 1.00 43.93 41 VAL C N 1
ATOM 6152 C CA . VAL C 1 49 ? 4.040 18.952 22.184 1.00 47.60 41 VAL C CA 1
ATOM 6153 C C . VAL C 1 49 ? 4.527 19.903 21.094 1.00 47.29 41 VAL C C 1
ATOM 6154 O O . VAL C 1 49 ? 3.852 20.111 20.094 1.00 49.56 41 VAL C O 1
ATOM 6158 N N . ARG C 1 50 ? 5.716 20.456 21.306 1.00 44.71 42 ARG C N 1
ATOM 6159 C CA . ARG C 1 50 ? 6.332 21.418 20.400 1.00 44.42 42 ARG C CA 1
ATOM 6160 C C . ARG C 1 50 ? 6.948 20.706 19.181 1.00 42.69 42 ARG C C 1
ATOM 6161 O O . ARG C 1 50 ? 6.833 21.189 18.053 1.00 44.37 42 ARG C O 1
ATOM 6169 N N . ALA C 1 51 ? 7.585 19.554 19.424 1.00 39.84 43 ALA C N 1
ATOM 6170 C CA . ALA C 1 51 ? 8.211 18.731 18.371 1.00 38.21 43 ALA C CA 1
ATOM 6171 C C . ALA C 1 51 ? 7.215 17.934 17.520 1.00 40.26 43 ALA C C 1
ATOM 6172 O O . ALA C 1 51 ? 7.547 17.491 16.421 1.00 39.98 43 ALA C O 1
ATOM 6174 N N . LEU C 1 52 ? 5.998 17.759 18.015 1.00 42.66 44 LEU C N 1
ATOM 6175 C CA . LEU C 1 52 ? 5.048 16.872 17.359 1.00 45.20 44 LEU C CA 1
ATOM 6176 C C . LEU C 1 52 ? 4.845 17.156 15.868 1.00 47.31 44 LEU C C 1
ATOM 6177 O O . LEU C 1 52 ? 5.006 16.252 15.062 1.00 47.51 44 LEU C O 1
ATOM 6182 N N . PRO C 1 53 ? 4.506 18.408 15.495 1.00 49.51 45 PRO C N 1
ATOM 6183 C CA . PRO C 1 53 ? 4.161 18.694 14.087 1.00 52.15 45 PRO C CA 1
ATOM 6184 C C . PRO C 1 53 ? 5.222 18.260 13.065 1.00 50.14 45 PRO C C 1
ATOM 6185 O O . PRO C 1 53 ? 4.871 17.770 11.990 1.00 51.89 45 PRO C O 1
ATOM 6189 N N . THR C 1 54 ? 6.500 18.442 13.403 1.00 46.71 46 THR C N 1
ATOM 6190 C CA . THR C 1 54 ? 7.605 18.002 12.546 1.00 45.09 46 THR C CA 1
ATOM 6191 C C . THR C 1 54 ? 7.501 16.507 12.274 1.00 44.89 46 THR C C 1
ATOM 6192 O O . THR C 1 54 ? 7.762 16.052 11.166 1.00 45.75 46 THR C O 1
ATOM 6196 N N . ILE C 1 55 ? 7.114 15.756 13.300 1.00 44.12 47 ILE C N 1
ATOM 6197 C CA . ILE C 1 55 ? 6.929 14.313 13.184 1.00 44.29 47 ILE C CA 1
ATOM 6198 C C . ILE C 1 55 ? 5.606 13.976 12.458 1.00 48.44 47 ILE C C 1
ATOM 6199 O O . ILE C 1 55 ? 5.513 12.951 11.777 1.00 49.56 47 ILE C O 1
ATOM 6204 N N . GLN C 1 56 ? 4.598 14.842 12.591 1.00 50.98 48 GLN C N 1
ATOM 6205 C CA . GLN C 1 56 ? 3.320 14.651 11.897 1.00 55.49 48 GLN C CA 1
ATOM 6206 C C . GLN C 1 56 ? 3.439 14.918 10.392 1.00 57.40 48 GLN C C 1
ATOM 6207 O O . GLN C 1 56 ? 2.832 14.221 9.581 1.00 60.16 48 GLN C O 1
ATOM 6213 N N . LYS C 1 57 ? 4.220 15.929 10.028 1.00 56.24 49 LYS C N 1
ATOM 6214 C CA . LYS C 1 57 ? 4.415 16.280 8.625 1.00 58.31 49 LYS C CA 1
ATOM 6215 C C . LYS C 1 57 ? 5.240 15.216 7.885 1.00 57.17 49 LYS C C 1
ATOM 6216 O O . LYS C 1 57 ? 5.018 14.967 6.698 1.00 59.80 49 LYS C O 1
ATOM 6222 N N . ALA C 1 58 ? 6.182 14.588 8.593 1.00 53.41 50 ALA C N 1
ATOM 6223 C CA . ALA C 1 58 ? 7.011 13.530 8.018 1.00 52.50 50 ALA C CA 1
ATOM 6224 C C . ALA C 1 58 ? 6.167 12.293 7.706 1.00 55.05 50 ALA C C 1
ATOM 6225 O O . ALA C 1 58 ? 6.212 11.757 6.598 1.00 57.26 50 ALA C O 1
ATOM 6227 N N . ILE C 1 59 ? 5.389 11.867 8.698 1.00 55.08 51 ILE C N 1
ATOM 6228 C CA . ILE C 1 59 ? 4.458 10.745 8.568 1.00 57.80 51 ILE C CA 1
ATOM 6229 C C . ILE C 1 59 ? 3.394 11.011 7.484 1.00 62.74 51 ILE C C 1
ATOM 6230 O O . ILE C 1 59 ? 3.075 10.130 6.681 1.00 65.66 51 ILE C O 1
ATOM 6235 N N . GLU C 1 60 ? 2.858 12.227 7.451 1.00 64.06 52 GLU C N 1
ATOM 6236 C CA . GLU C 1 60 ? 1.824 12.589 6.481 1.00 69.02 52 GLU C CA 1
ATOM 6237 C C . GLU C 1 60 ? 2.342 12.522 5.039 1.00 70.62 52 GLU C C 1
ATOM 6238 O O . GLU C 1 60 ? 1.587 12.197 4.122 1.00 74.87 52 GLU C O 1
ATOM 6244 N N . GLN C 1 61 ? 3.626 12.828 4.852 1.00 67.48 53 GLN C N 1
ATOM 6245 C CA . GLN C 1 61 ? 4.293 12.657 3.557 1.00 68.78 53 GLN C CA 1
ATOM 6246 C C . GLN C 1 61 ? 4.872 11.245 3.393 1.00 68.12 53 GLN C C 1
ATOM 6247 O O . GLN C 1 61 ? 5.564 10.965 2.411 1.00 69.20 53 GLN C O 1
ATOM 6253 N N . LYS C 1 62 ? 4.569 10.369 4.356 1.00 66.82 54 LYS C N 1
ATOM 6254 C CA . LYS C 1 62 ? 4.937 8.949 4.330 1.00 66.64 54 LYS C CA 1
ATOM 6255 C C . LYS C 1 62 ? 6.453 8.706 4.301 1.00 63.36 54 LYS C C 1
ATOM 6256 O O . LYS C 1 62 ? 6.970 7.870 3.553 1.00 64.69 54 LYS C O 1
ATOM 6262 N N . ALA C 1 63 ? 7.147 9.448 5.158 1.00 59.36 55 ALA C N 1
ATOM 6263 C CA . ALA C 1 63 ? 8.548 9.194 5.445 1.00 56.06 55 ALA C CA 1
ATOM 6264 C C . ALA C 1 63 ? 8.651 7.935 6.299 1.00 54.81 55 ALA C C 1
ATOM 6265 O O . ALA C 1 63 ? 7.668 7.511 6.923 1.00 55.61 55 ALA C O 1
ATOM 6267 N N . ARG C 1 64 ? 9.839 7.328 6.292 1.00 53.28 56 ARG C N 1
ATOM 6268 C CA . ARG C 1 64 ? 10.194 6.276 7.243 1.00 51.58 56 ARG C CA 1
ATOM 6269 C C . ARG C 1 64 ? 10.967 7.009 8.322 1.00 47.37 56 ARG C C 1
ATOM 6270 O O . ARG C 1 64 ? 12.127 7.357 8.113 1.00 45.66 56 ARG C O 1
ATOM 6278 N N . VAL C 1 65 ? 10.317 7.258 9.458 1.00 46.11 57 VAL C N 1
ATOM 6279 C CA . VAL C 1 65 ? 10.812 8.253 10.430 1.00 43.04 57 VAL C CA 1
ATOM 6280 C C . VAL C 1 65 ? 11.607 7.682 11.596 1.00 40.23 57 VAL C C 1
ATOM 6281 O O . VAL C 1 65 ? 11.092 6.868 12.354 1.00 40.39 57 VAL C O 1
ATOM 6285 N N . MET C 1 66 ? 12.851 8.147 11.735 1.00 38.12 58 MET C N 1
ATOM 6286 C CA . MET C 1 66 ? 13.694 7.846 12.897 1.00 35.81 58 MET C CA 1
ATOM 6287 C C . MET C 1 66 ? 13.862 9.102 13.750 1.00 33.36 58 MET C C 1
ATOM 6288 O O . MET C 1 66 ? 14.543 10.043 13.360 1.00 32.55 58 MET C O 1
ATOM 6293 N N . ILE C 1 67 ? 13.252 9.098 14.927 1.00 32.67 59 ILE C N 1
ATOM 6294 C CA . ILE C 1 67 ? 13.290 10.248 15.833 1.00 31.11 59 ILE C CA 1
ATOM 6295 C C . ILE C 1 67 ? 14.478 10.155 16.771 1.00 28.76 59 ILE C C 1
ATOM 6296 O O . ILE C 1 67 ? 14.608 9.192 17.530 1.00 28.60 59 ILE C O 1
ATOM 6301 N N . LEU C 1 68 ? 15.322 11.181 16.735 1.00 27.46 60 LEU C N 1
ATOM 6302 C CA . LEU C 1 68 ? 16.590 11.178 17.448 1.00 25.65 60 LEU C CA 1
ATOM 6303 C C . LEU C 1 68 ? 16.546 12.241 18.524 1.00 24.32 60 LEU C C 1
ATOM 6304 O O . LEU C 1 68 ? 16.089 13.345 18.242 1.00 24.83 60 LEU C O 1
ATOM 6309 N N . SER C 1 69 ? 16.982 11.902 19.747 1.00 22.99 61 SER C N 1
ATOM 6310 C CA . SER C 1 69 ? 17.013 12.869 20.861 1.00 22.26 61 SER C CA 1
ATOM 6311 C C . SER C 1 69 ? 17.991 12.544 21.990 1.00 21.01 61 SER C C 1
ATOM 6312 O O . SER C 1 69 ? 18.469 11.428 22.137 1.00 20.81 61 SER C O 1
ATOM 6315 N N . HIS C 1 70 ? 18.285 13.551 22.793 1.00 20.46 62 HIS C N 1
ATOM 6316 C CA . HIS C 1 70 ? 19.100 13.336 23.976 1.00 20.20 62 HIS C CA 1
ATOM 6317 C C . HIS C 1 70 ? 18.160 13.282 25.169 1.00 20.14 62 HIS C C 1
ATOM 6318 O O . HIS C 1 70 ? 16.970 13.552 25.027 1.00 21.29 62 HIS C O 1
ATOM 6325 N N . LEU C 1 71 ? 18.686 12.890 26.322 1.00 19.77 63 LEU C N 1
ATOM 6326 C CA . LEU C 1 71 ? 17.927 12.906 27.583 1.00 20.36 63 LEU C CA 1
ATOM 6327 C C . LEU C 1 71 ? 18.954 12.895 28.690 1.00 19.62 63 LEU C C 1
ATOM 6328 O O . LEU C 1 71 ? 19.799 11.995 28.712 1.00 19.46 63 LEU C O 1
ATOM 6333 N N . GLY C 1 72 ? 18.898 13.905 29.560 1.00 19.56 64 GLY C N 1
ATOM 6334 C CA . GLY C 1 72 ? 19.814 14.043 30.679 1.00 19.98 64 GLY C CA 1
ATOM 6335 C C . GLY C 1 72 ? 21.277 14.026 30.274 1.00 19.41 64 GLY C C 1
ATOM 6336 O O . GLY C 1 72 ? 21.630 14.382 29.140 1.00 18.73 64 GLY C O 1
ATOM 6337 N N . ARG C 1 73 ? 22.120 13.601 31.213 1.00 19.77 65 ARG C N 1
ATOM 6338 C CA . ARG C 1 73 ? 23.547 13.409 30.977 1.00 19.74 65 ARG C CA 1
ATOM 6339 C C . ARG C 1 73 ? 23.981 12.043 31.505 1.00 20.28 65 ARG C C 1
ATOM 6340 O O . ARG C 1 73 ? 24.426 11.936 32.641 1.00 20.83 65 ARG C O 1
ATOM 6348 N N . PRO C 1 74 ? 23.823 10.988 30.684 1.00 20.28 66 PRO C N 1
ATOM 6349 C CA . PRO C 1 74 ? 24.293 9.654 31.023 1.00 21.17 66 PRO C CA 1
ATOM 6350 C C . PRO C 1 74 ? 25.801 9.504 30.811 1.00 21.95 66 PRO C C 1
ATOM 6351 O O . PRO C 1 74 ? 26.431 10.388 30.215 1.00 21.46 66 PRO C O 1
ATOM 6355 N N . GLU C 1 75 ? 26.364 8.403 31.312 1.00 23.35 67 GLU C N 1
ATOM 6356 C CA . GLU C 1 75 ? 27.758 8.041 31.063 1.00 24.65 67 GLU C CA 1
ATOM 6357 C C . GLU C 1 75 ? 27.845 7.340 29.705 1.00 24.53 67 GLU C C 1
ATOM 6358 O O . GLU C 1 75 ? 27.262 6.281 29.503 1.00 24.91 67 GLU C O 1
ATOM 6364 N N . GLU C 1 76 ? 28.567 7.935 28.767 1.00 24.32 68 GLU C N 1
ATOM 6365 C CA . GLU C 1 76 ? 28.673 7.346 27.442 1.00 24.55 68 GLU C CA 1
ATOM 6366 C C . GLU C 1 76 ? 29.117 5.882 27.532 1.00 26.51 68 GLU C C 1
ATOM 6367 O O . GLU C 1 76 ? 30.153 5.555 28.124 1.00 27.79 68 GLU C O 1
ATOM 6373 N N . GLY C 1 77 ? 28.281 5.011 26.974 1.00 26.46 69 GLY C N 1
ATOM 6374 C CA . GLY C 1 77 ? 28.528 3.591 26.932 1.00 28.62 69 GLY C CA 1
ATOM 6375 C C . GLY C 1 77 ? 27.833 2.838 28.040 1.00 29.20 69 GLY C C 1
ATOM 6376 O O . GLY C 1 77 ? 27.874 1.609 28.063 1.00 31.32 69 GLY C O 1
ATOM 6377 N N . LYS C 1 78 ? 27.205 3.558 28.967 1.00 27.84 70 LYS C N 1
ATOM 6378 C CA . LYS C 1 78 ? 26.586 2.933 30.132 1.00 29.07 70 LYS C CA 1
ATOM 6379 C C . LYS C 1 78 ? 25.078 3.168 30.131 1.00 27.78 70 LYS C C 1
ATOM 6380 O O . LYS C 1 78 ? 24.585 4.211 30.585 1.00 26.26 70 LYS C O 1
ATOM 6386 N N . PHE C 1 79 ? 24.354 2.178 29.618 1.00 28.77 71 PHE C N 1
ATOM 6387 C CA . PHE C 1 79 ? 22.913 2.218 29.609 1.00 28.22 71 PHE C CA 1
ATOM 6388 C C . PHE C 1 79 ? 22.336 2.153 31.026 1.00 29.06 71 PHE C C 1
ATOM 6389 O O . PHE C 1 79 ? 22.641 1.230 31.805 1.00 31.06 71 PHE C O 1
ATOM 6397 N N . GLU C 1 80 ? 21.492 3.135 31.331 1.00 27.85 72 GLU C N 1
ATOM 6398 C CA . GLU C 1 80 ? 20.680 3.157 32.538 1.00 29.14 72 GLU C CA 1
ATOM 6399 C C . GLU C 1 80 ? 19.247 3.575 32.184 1.00 28.55 72 GLU C C 1
ATOM 6400 O O . GLU C 1 80 ? 19.033 4.478 31.382 1.00 26.86 72 GLU C O 1
ATOM 6406 N N . LYS C 1 81 ? 18.265 2.916 32.786 1.00 30.68 73 LYS C N 1
ATOM 6407 C CA . LYS C 1 81 ? 16.850 3.207 32.519 1.00 31.11 73 LYS C CA 1
ATOM 6408 C C . LYS C 1 81 ? 16.465 4.649 32.911 1.00 30.13 73 LYS C C 1
ATOM 6409 O O . LYS C 1 81 ? 15.572 5.266 32.313 1.00 29.52 73 LYS C O 1
ATOM 6415 N N . GLU C 1 82 ? 17.172 5.172 33.911 1.00 30.25 74 GLU C N 1
ATOM 6416 C CA . GLU C 1 82 ? 17.059 6.556 34.359 1.00 29.61 74 GLU C CA 1
ATOM 6417 C C . GLU C 1 82 ? 17.187 7.570 33.221 1.00 27.34 74 GLU C C 1
ATOM 6418 O O . GLU C 1 82 ? 16.605 8.650 33.297 1.00 27.29 74 GLU C O 1
ATOM 6424 N N . PHE C 1 83 ? 17.947 7.228 32.182 1.00 25.85 75 PHE C N 1
ATOM 6425 C CA . PHE C 1 83 ? 18.111 8.099 31.023 1.00 24.12 75 PHE C CA 1
ATOM 6426 C C . PHE C 1 83 ? 17.584 7.421 29.762 1.00 23.87 75 PHE C C 1
ATOM 6427 O O . PHE C 1 83 ? 18.090 7.629 28.669 1.00 22.86 75 PHE C O 1
ATOM 6435 N N . SER C 1 84 ? 16.550 6.618 29.912 1.00 25.39 76 SER C N 1
ATOM 6436 C CA . SER C 1 84 ? 15.936 5.961 28.766 1.00 26.13 76 SER C CA 1
ATOM 6437 C C . SER C 1 84 ? 14.825 6.833 28.162 1.00 26.30 76 SER C C 1
ATOM 6438 O O . SER C 1 84 ? 14.027 7.406 28.899 1.00 27.51 76 SER C O 1
ATOM 6441 N N . LEU C 1 85 ? 14.758 6.918 26.832 1.00 25.58 77 LEU C N 1
ATOM 6442 C CA . LEU C 1 85 ? 13.655 7.602 26.175 1.00 26.16 77 LEU C CA 1
ATOM 6443 C C . LEU C 1 85 ? 12.370 6.753 26.129 1.00 28.85 77 LEU C C 1
ATOM 6444 O O . LEU C 1 85 ? 11.476 7.005 25.318 1.00 29.97 77 LEU C O 1
ATOM 6449 N N . ALA C 1 86 ? 12.263 5.762 27.006 1.00 30.41 78 ALA C N 1
ATOM 6450 C CA . ALA C 1 86 ? 11.085 4.889 27.052 1.00 33.32 78 ALA C CA 1
ATOM 6451 C C . ALA C 1 86 ? 9.791 5.660 27.354 1.00 34.95 78 ALA C C 1
ATOM 6452 O O . ALA C 1 86 ? 8.854 5.586 26.574 1.00 36.53 78 ALA C O 1
ATOM 6454 N N . PRO C 1 87 ? 9.743 6.419 28.477 1.00 35.16 79 PRO C N 1
ATOM 6455 C CA . PRO C 1 87 ? 8.521 7.169 28.810 1.00 37.21 79 PRO C CA 1
ATOM 6456 C C . PRO C 1 87 ? 8.106 8.150 27.720 1.00 36.86 79 PRO C C 1
ATOM 6457 O O . PRO C 1 87 ? 6.919 8.389 27.518 1.00 39.53 79 PRO C O 1
ATOM 6461 N N . VAL C 1 88 ? 9.085 8.697 27.012 1.00 34.27 80 VAL C N 1
ATOM 6462 C CA . VAL C 1 88 ? 8.798 9.544 25.873 1.00 34.08 80 VAL C CA 1
ATOM 6463 C C . VAL C 1 88 ? 8.103 8.706 24.809 1.00 35.89 80 VAL C C 1
ATOM 6464 O O . VAL C 1 88 ? 7.071 9.110 24.276 1.00 38.11 80 VAL C O 1
ATOM 6468 N N . ALA C 1 89 ? 8.671 7.534 24.525 1.00 35.40 81 ALA C N 1
ATOM 6469 C CA . ALA C 1 89 ? 8.194 6.657 23.455 1.00 37.05 81 ALA C CA 1
ATOM 6470 C C . ALA C 1 89 ? 6.734 6.261 23.634 1.00 40.81 81 ALA C C 1
ATOM 6471 O O . ALA C 1 89 ? 5.997 6.110 22.656 1.00 42.94 81 ALA C O 1
ATOM 6473 N N . ARG C 1 90 ? 6.324 6.081 24.884 1.00 42.13 82 ARG C N 1
ATOM 6474 C CA . ARG C 1 90 ? 4.922 5.817 25.201 1.00 46.15 82 ARG C CA 1
ATOM 6475 C C . ARG C 1 90 ? 4.105 7.085 24.963 1.00 47.18 82 ARG C C 1
ATOM 6476 O O . ARG C 1 90 ? 3.045 7.048 24.330 1.00 50.20 82 ARG C O 1
ATOM 6484 N N . LEU C 1 91 ? 4.636 8.209 25.443 1.00 44.95 83 LEU C N 1
ATOM 6485 C CA . LEU C 1 91 ? 3.957 9.500 25.358 1.00 46.06 83 LEU C CA 1
ATOM 6486 C C . LEU C 1 91 ? 3.867 10.050 23.924 1.00 45.72 83 LEU C C 1
ATOM 6487 O O . LEU C 1 91 ? 3.003 10.869 23.638 1.00 47.94 83 LEU C O 1
ATOM 6492 N N . LEU C 1 92 ? 4.757 9.598 23.041 1.00 43.40 84 LEU C N 1
ATOM 6493 C CA . LEU C 1 92 ? 4.689 9.916 21.596 1.00 43.62 84 LEU C CA 1
ATOM 6494 C C . LEU C 1 92 ? 3.610 9.112 20.867 1.00 47.30 84 LEU C C 1
ATOM 6495 O O . LEU C 1 92 ? 2.888 9.652 20.038 1.00 49.52 84 LEU C O 1
ATOM 6500 N N . SER C 1 93 ? 3.533 7.816 21.154 1.00 48.31 85 SER C N 1
ATOM 6501 C CA . SER C 1 93 ? 2.533 6.943 20.538 1.00 52.27 85 SER C CA 1
ATOM 6502 C C . SER C 1 93 ? 1.126 7.431 20.887 1.00 56.24 85 SER C C 1
ATOM 6503 O O . SER C 1 93 ? 0.247 7.526 20.010 1.00 59.37 85 SER C O 1
ATOM 6506 N N . LYS C 1 94 ? 0.931 7.754 22.167 1.00 56.33 86 LYS C N 1
ATOM 6507 C CA . LYS C 1 94 ? -0.335 8.302 22.661 1.00 60.21 86 LYS C CA 1
ATOM 6508 C C . LYS C 1 94 ? -0.780 9.493 21.796 1.00 61.35 86 LYS C C 1
ATOM 6509 O O . LYS C 1 94 ? -1.973 9.673 21.524 1.00 65.75 86 LYS C O 1
ATOM 6515 N N . LYS C 1 95 ? 0.193 10.290 21.357 1.00 57.72 87 LYS C N 1
ATOM 6516 C CA . LYS C 1 95 ? -0.081 11.443 20.506 1.00 58.61 87 LYS C CA 1
ATOM 6517 C C . LYS C 1 95 ? -0.412 11.084 19.045 1.00 60.20 87 LYS C C 1
ATOM 6518 O O . LYS C 1 95 ? -1.241 11.753 18.430 1.00 63.44 87 LYS C O 1
ATOM 6524 N N . LEU C 1 96 ? 0.206 10.041 18.487 1.00 58.25 88 LEU C N 1
ATOM 6525 C CA . LEU C 1 96 ? 0.037 9.726 17.052 1.00 59.38 88 LEU C CA 1
ATOM 6526 C C . LEU C 1 96 ? -0.834 8.481 16.837 1.00 62.90 88 LEU C C 1
ATOM 6527 O O . LEU C 1 96 ? -0.469 7.534 16.123 1.00 62.47 88 LEU C O 1
ATOM 6532 N N . ASN C 1 97 ? -2.005 8.534 17.465 1.00 66.35 89 ASN C N 1
ATOM 6533 C CA . ASN C 1 97 ? -2.979 7.449 17.483 1.00 70.61 89 ASN C CA 1
ATOM 6534 C C . ASN C 1 97 ? -3.199 6.841 16.090 1.00 73.08 89 ASN C C 1
ATOM 6535 O O . ASN C 1 97 ? -4.325 6.762 15.584 1.00 78.02 89 ASN C O 1
ATOM 6540 N N . VAL C 1 100 ? 4.850 3.956 18.616 1.00 48.70 92 VAL C N 1
ATOM 6541 C CA . VAL C 1 100 ? 6.172 4.508 18.402 1.00 44.77 92 VAL C CA 1
ATOM 6542 C C . VAL C 1 100 ? 7.153 3.726 19.258 1.00 43.28 92 VAL C C 1
ATOM 6543 O O . VAL C 1 100 ? 7.327 4.033 20.432 1.00 41.87 92 VAL C O 1
ATOM 6547 N N . PRO C 1 101 ? 7.790 2.693 18.683 1.00 44.14 93 PRO C N 1
ATOM 6548 C CA . PRO C 1 101 ? 8.615 1.814 19.502 1.00 43.27 93 PRO C CA 1
ATOM 6549 C C . PRO C 1 101 ? 10.004 2.360 19.775 1.00 39.81 93 PRO C C 1
ATOM 6550 O O . PRO C 1 101 ? 10.618 2.957 18.892 1.00 38.31 93 PRO C O 1
ATOM 6554 N N . LEU C 1 102 ? 10.490 2.130 20.992 1.00 38.90 94 LEU C N 1
ATOM 6555 C CA . LEU C 1 102 ? 11.840 2.507 21.392 1.00 35.99 94 LEU C CA 1
ATOM 6556 C C . LEU C 1 102 ? 12.829 1.532 20.762 1.00 36.70 94 LEU C C 1
ATOM 6557 O O . LEU C 1 102 ? 12.812 0.343 21.089 1.00 38.80 94 LEU C O 1
ATOM 6562 N N . ILE C 1 103 ? 13.662 2.017 19.841 1.00 35.66 95 ILE C N 1
ATOM 6563 C CA . ILE C 1 103 ? 14.666 1.167 19.186 1.00 36.62 95 ILE C CA 1
ATOM 6564 C C . ILE C 1 103 ? 16.021 1.358 19.855 1.00 34.92 95 ILE C C 1
ATOM 6565 O O . ILE C 1 103 ? 16.527 2.465 19.959 1.00 32.96 95 ILE C O 1
ATOM 6570 N N . ASN C 1 104 ? 16.611 0.255 20.282 1.00 36.48 96 ASN C N 1
ATOM 6571 C CA . ASN C 1 104 ? 17.755 0.290 21.164 1.00 35.35 96 ASN C CA 1
ATOM 6572 C C . ASN C 1 104 ? 19.117 0.079 20.491 1.00 35.42 96 ASN C C 1
ATOM 6573 O O . ASN C 1 104 ? 20.071 0.786 20.802 1.00 33.56 96 ASN C O 1
ATOM 6578 N N . ASP C 1 105 ? 19.198 -0.916 19.606 1.00 37.68 97 ASP C N 1
ATOM 6579 C CA . ASP C 1 105 ? 20.425 -1.213 18.862 1.00 38.72 97 ASP C CA 1
ATOM 6580 C C . ASP C 1 105 ? 20.383 -0.540 17.483 1.00 38.45 97 ASP C C 1
ATOM 6581 O O . ASP C 1 105 ? 20.690 -1.159 16.460 1.00 41.08 97 ASP C O 1
ATOM 6586 N N . TRP C 1 106 ? 20.024 0.739 17.464 1.00 35.87 98 TRP C N 1
ATOM 6587 C CA . TRP C 1 106 ? 19.670 1.415 16.207 1.00 36.20 98 TRP C CA 1
ATOM 6588 C C . TRP C 1 106 ? 20.838 1.705 15.249 1.00 36.84 98 TRP C C 1
ATOM 6589 O O . TRP C 1 106 ? 20.611 1.965 14.066 1.00 37.74 98 TRP C O 1
ATOM 6600 N N . LEU C 1 107 ? 22.071 1.659 15.754 1.00 36.61 99 LEU C N 1
ATOM 6601 C CA . LEU C 1 107 ? 23.247 1.982 14.937 1.00 37.50 99 LEU C CA 1
ATOM 6602 C C . LEU C 1 107 ? 23.544 0.952 13.868 1.00 40.93 99 LEU C C 1
ATOM 6603 O O . LEU C 1 107 ? 24.094 1.303 12.824 1.00 42.34 99 LEU C O 1
ATOM 6608 N N . LYS C 1 108 ? 23.205 -0.310 14.139 1.00 42.72 100 LYS C N 1
ATOM 6609 C CA . LYS C 1 108 ? 23.388 -1.392 13.165 1.00 46.75 100 LYS C CA 1
ATOM 6610 C C . LYS C 1 108 ? 22.272 -1.459 12.112 1.00 48.22 100 LYS C C 1
ATOM 6611 O O . LYS C 1 108 ? 22.303 -2.331 11.228 1.00 51.70 100 LYS C O 1
ATOM 6617 N N . GLY C 1 109 ? 21.294 -0.551 12.217 1.00 45.85 101 GLY C N 1
ATOM 6618 C CA . GLY C 1 109 ? 20.231 -0.407 11.220 1.00 47.11 101 GLY C CA 1
ATOM 6619 C C . GLY C 1 109 ? 18.859 -0.631 11.819 1.00 46.55 101 GLY C C 1
ATOM 6620 O O . GLY C 1 109 ? 18.734 -1.229 12.895 1.00 46.07 101 GLY C O 1
ATOM 6621 N N . VAL C 1 110 ? 17.832 -0.133 11.130 1.00 46.90 102 VAL C N 1
ATOM 6622 C CA . VAL C 1 110 ? 16.444 -0.460 11.459 1.00 47.55 102 VAL C CA 1
ATOM 6623 C C . VAL C 1 110 ? 15.556 -0.379 10.223 1.00 50.04 102 VAL C C 1
ATOM 6624 O O . VAL C 1 110 ? 15.619 0.585 9.469 1.00 49.48 102 VAL C O 1
ATOM 6628 N N . ALA C 1 111 ? 14.743 -1.409 10.015 1.00 53.35 103 ALA C N 1
ATOM 6629 C CA . ALA C 1 111 ? 13.638 -1.344 9.073 1.00 55.91 103 ALA C CA 1
ATOM 6630 C C . ALA C 1 111 ? 12.588 -0.428 9.694 1.00 54.06 103 ALA C C 1
ATOM 6631 O O . ALA C 1 111 ? 12.354 -0.470 10.914 1.00 52.27 103 ALA C O 1
ATOM 6633 N N . VAL C 1 112 ? 11.997 0.430 8.865 1.00 54.64 104 VAL C N 1
ATOM 6634 C CA . VAL C 1 112 ? 10.912 1.310 9.286 1.00 53.57 104 VAL C CA 1
ATOM 6635 C C . VAL C 1 112 ? 10.009 1.485 8.084 1.00 56.91 104 VAL C C 1
ATOM 6636 O O . VAL C 1 112 ? 10.471 1.905 7.025 1.00 57.66 104 VAL C O 1
ATOM 6640 N N . GLU C 1 113 ? 8.731 1.144 8.244 1.00 59.32 105 GLU C N 1
ATOM 6641 C CA . GLU C 1 113 ? 7.779 1.184 7.130 1.00 63.26 105 GLU C CA 1
ATOM 6642 C C . GLU C 1 113 ? 7.425 2.632 6.802 1.00 62.12 105 GLU C C 1
ATOM 6643 O O . GLU C 1 113 ? 7.458 3.492 7.687 1.00 58.92 105 GLU C O 1
ATOM 6649 N N . PRO C 1 114 ? 7.115 2.921 5.526 1.00 64.94 106 PRO C N 1
ATOM 6650 C CA . PRO C 1 114 ? 6.672 4.272 5.214 1.00 64.64 106 PRO C CA 1
ATOM 6651 C C . PRO C 1 114 ? 5.473 4.682 6.064 1.00 64.80 106 PRO C C 1
ATOM 6652 O O . PRO C 1 114 ? 4.514 3.920 6.187 1.00 67.54 106 PRO C O 1
ATOM 6656 N N . GLY C 1 115 ? 5.558 5.858 6.680 1.00 62.09 107 GLY C N 1
ATOM 6657 C CA . GLY C 1 115 ? 4.439 6.415 7.435 1.00 62.74 107 GLY C CA 1
ATOM 6658 C C . GLY C 1 115 ? 4.429 6.116 8.921 1.00 60.25 107 GLY C C 1
ATOM 6659 O O . GLY C 1 115 ? 3.667 6.735 9.653 1.00 60.41 107 GLY C O 1
ATOM 6660 N N . GLN C 1 116 ? 5.232 5.156 9.375 1.00 58.56 108 GLN C N 1
ATOM 6661 C CA . GLN C 1 116 ? 5.413 4.952 10.817 1.00 56.10 108 GLN C CA 1
ATOM 6662 C C . GLN C 1 116 ? 6.682 5.666 11.283 1.00 51.64 108 GLN C C 1
ATOM 6663 O O . GLN C 1 116 ? 7.466 6.165 10.460 1.00 50.55 108 GLN C O 1
ATOM 6669 N N . ALA C 1 117 ? 6.860 5.727 12.603 1.00 49.34 109 ALA C N 1
ATOM 6670 C CA . ALA C 1 117 ? 7.966 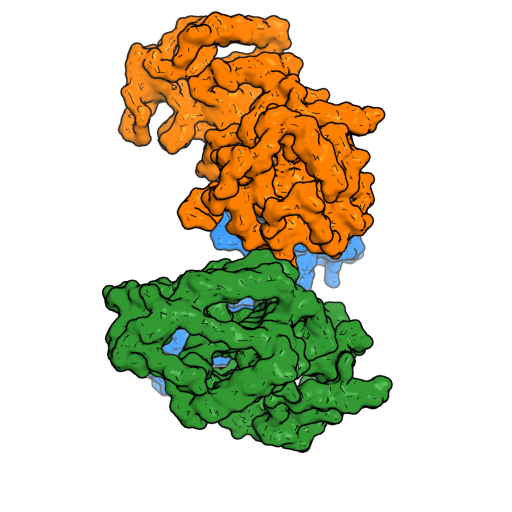6.463 13.218 1.00 45.46 109 ALA C CA 1
ATOM 6671 C C . ALA C 1 117 ? 8.512 5.674 14.377 1.00 43.84 109 ALA C C 1
ATOM 6672 O O . ALA C 1 117 ? 7.743 5.093 15.138 1.00 45.19 109 ALA C O 1
ATOM 6674 N N . ILE C 1 118 ? 9.837 5.647 14.502 1.00 41.46 110 ILE C N 1
ATOM 6675 C CA . ILE C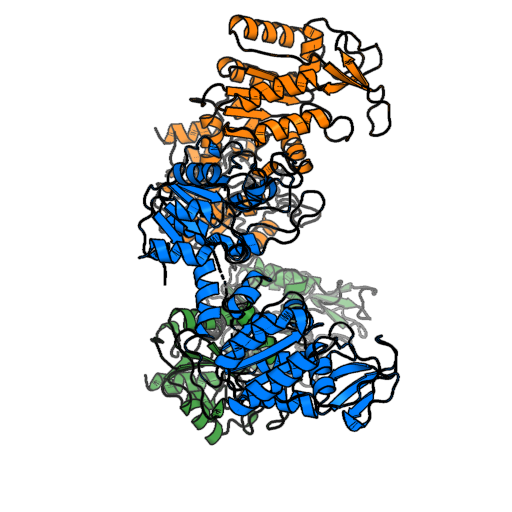 1 118 ? 10.497 5.000 15.640 1.00 39.97 110 ILE C CA 1
ATOM 6676 C C . ILE C 1 118 ? 11.366 6.017 16.380 1.00 36.68 110 ILE C C 1
ATOM 6677 O O . ILE C 1 118 ? 11.840 6.983 15.783 1.00 35.90 110 ILE C O 1
ATOM 6682 N N . LEU C 1 119 ? 11.553 5.808 17.680 1.00 35.30 111 LEU C N 1
ATOM 6683 C CA . LEU C 1 119 ? 12.390 6.686 18.501 1.00 32.39 111 LEU C CA 1
ATOM 6684 C C . LEU C 1 119 ? 13.660 5.949 18.919 1.00 31.25 111 LEU C C 1
ATOM 6685 O O . LEU C 1 119 ? 13.602 4.980 19.663 1.00 31.97 111 LEU C O 1
ATOM 6690 N N . CYS C 1 120 ? 14.803 6.405 18.419 1.00 30.13 112 CYS C N 1
ATOM 6691 C CA . CYS C 1 120 ? 16.094 5.847 18.806 1.00 29.42 112 CYS C CA 1
ATOM 6692 C C . CYS C 1 120 ? 16.384 6.166 20.266 1.00 27.92 112 CYS C C 1
ATOM 6693 O O . CYS C 1 120 ? 16.004 7.233 20.771 1.00 27.00 112 CYS C O 1
ATOM 6696 N N . GLU C 1 121 ? 17.075 5.248 20.934 1.00 27.77 113 GLU C N 1
ATOM 6697 C CA . GLU C 1 121 ? 17.388 5.413 22.344 1.00 26.45 113 GLU C CA 1
ATOM 6698 C C . GLU C 1 121 ? 18.374 6.559 22.517 1.00 24.61 113 GLU C C 1
ATOM 6699 O O . GLU C 1 121 ? 19.165 6.825 21.624 1.00 24.80 113 GLU C O 1
ATOM 6705 N N . ASN C 1 122 ? 18.260 7.262 23.637 1.00 23.47 114 ASN C N 1
ATOM 6706 C CA . ASN C 1 122 ? 19.151 8.365 24.035 1.00 21.96 114 ASN C CA 1
ATOM 6707 C C . ASN C 1 122 ? 20.493 8.379 23.331 1.00 21.46 114 ASN C C 1
ATOM 6708 O O . ASN C 1 122 ? 21.298 7.470 23.527 1.00 22.15 114 ASN C O 1
ATOM 6713 N N . VAL C 1 123 ? 20.730 9.409 22.521 1.00 20.81 115 VAL C N 1
ATOM 6714 C CA . VAL C 1 123 ? 21.945 9.484 21.691 1.00 21.16 115 VAL C CA 1
ATOM 6715 C C . VAL C 1 123 ? 23.194 9.641 22.496 1.00 21.05 115 VAL C C 1
ATOM 6716 O O . VAL C 1 123 ? 24.277 9.325 22.025 1.00 22.34 115 VAL C O 1
ATOM 6720 N N . ARG C 1 124 ? 23.039 10.150 23.710 1.00 20.46 116 ARG C N 1
ATOM 6721 C CA . ARG C 1 124 ? 24.158 10.376 24.602 1.00 20.24 116 ARG C CA 1
ATOM 6722 C C . ARG C 1 124 ? 24.684 9.117 25.283 1.00 20.73 116 ARG C C 1
ATOM 6723 O O . ARG C 1 124 ? 25.622 9.203 26.047 1.00 20.86 116 ARG C O 1
ATOM 6731 N N . PHE C 1 125 ? 24.081 7.960 25.018 1.00 21.39 117 PHE C N 1
ATOM 6732 C CA . PHE C 1 125 ? 24.633 6.691 25.481 1.00 22.69 117 PHE C CA 1
ATOM 6733 C C . PHE C 1 125 ? 25.834 6.319 24.640 1.00 24.07 117 PHE C C 1
ATOM 6734 O O . PHE C 1 125 ? 26.737 5.662 25.130 1.00 25.58 117 PHE C O 1
ATOM 6742 N N . ASN C 1 126 ? 25.845 6.738 23.374 1.00 24.26 118 ASN C N 1
ATOM 6743 C CA . ASN C 1 126 ? 26.883 6.313 22.426 1.00 26.02 118 ASN C CA 1
ATOM 6744 C C . ASN C 1 126 ? 28.276 6.866 22.732 1.00 26.70 118 ASN C C 1
ATOM 6745 O O . ASN C 1 126 ? 28.480 8.090 22.704 1.00 25.43 118 ASN C O 1
ATOM 6750 N N . LYS C 1 127 ? 29.223 5.960 23.016 1.00 28.63 119 LYS C N 1
ATOM 6751 C CA . LYS C 1 127 ? 30.650 6.298 23.001 1.00 30.42 119 LYS C CA 1
ATOM 6752 C C . LYS C 1 127 ? 30.927 7.219 21.801 1.00 30.41 119 LYS C C 1
ATOM 6753 O O . LYS C 1 127 ? 30.843 6.787 20.644 1.00 31.14 119 LYS C O 1
ATOM 6759 N N . GLY C 1 128 ? 31.209 8.490 22.079 1.00 29.44 120 GLY C N 1
ATOM 6760 C CA . GLY C 1 128 ? 31.645 9.425 21.044 1.00 30.21 120 GLY C CA 1
ATOM 6761 C C . GLY C 1 128 ? 30.726 10.581 20.691 1.00 28.19 120 GLY C C 1
ATOM 6762 O O . GLY C 1 128 ? 31.104 11.433 19.894 1.00 28.84 120 GLY C O 1
ATOM 6763 N N . GLU C 1 129 ? 29.532 10.625 21.274 1.00 26.13 121 GLU C N 1
ATOM 6764 C CA . GLU C 1 129 ? 28.577 11.705 20.987 1.00 24.90 121 GLU C CA 1
ATOM 6765 C C . GLU C 1 129 ? 29.139 13.070 21.369 1.00 25.03 121 GLU C C 1
ATOM 6766 O O . GLU C 1 129 ? 29.172 13.996 20.557 1.00 25.44 121 GLU C O 1
ATOM 6772 N N . ASN C 1 130 ? 29.579 13.183 22.616 1.00 25.00 122 ASN C N 1
ATOM 6773 C CA . ASN C 1 130 ? 30.106 14.448 23.122 1.00 25.48 122 ASN C CA 1
ATOM 6774 C C . ASN C 1 130 ? 31.394 14.982 22.469 1.00 27.55 122 ASN C C 1
ATOM 6775 O O . ASN C 1 130 ? 31.632 16.175 22.521 1.00 28.22 122 ASN C O 1
ATOM 6780 N N . GLU C 1 131 ? 32.215 14.115 21.878 1.00 29.30 123 GLU C N 1
ATOM 6781 C CA . GLU C 1 131 ? 33.422 14.544 21.136 1.00 32.12 123 GLU C CA 1
ATOM 6782 C C . GLU C 1 131 ? 33.178 14.763 19.632 1.00 32.69 123 GLU C C 1
ATOM 6783 O O . GLU C 1 131 ? 34.114 15.081 18.892 1.00 34.59 123 GLU C O 1
ATOM 6789 N N . ASN C 1 132 ? 31.942 14.562 19.175 1.00 30.80 124 ASN C N 1
ATOM 6790 C CA . ASN C 1 132 ? 31.629 14.632 17.742 1.00 31.77 124 ASN C CA 1
ATOM 6791 C C . ASN C 1 132 ? 32.564 13.743 16.913 1.00 34.29 124 ASN C C 1
ATOM 6792 O O . ASN C 1 132 ? 33.123 14.160 15.896 1.00 36.25 124 ASN C O 1
ATOM 6797 N N . ASN C 1 133 ? 32.712 12.509 17.390 1.00 34.26 125 ASN C N 1
ATOM 6798 C CA . ASN C 1 133 ? 33.569 11.504 16.793 1.00 36.88 125 ASN C CA 1
ATOM 6799 C C . ASN C 1 133 ? 33.179 11.264 15.346 1.00 38.34 125 ASN C C 1
ATOM 6800 O O . ASN C 1 133 ? 31.993 11.089 15.035 1.00 36.74 125 ASN C O 1
ATOM 6805 N N . THR C 1 134 ? 34.180 11.274 14.467 1.00 41.76 126 THR C N 1
ATOM 6806 C CA . THR C 1 134 ? 33.954 11.110 13.038 1.00 43.63 126 THR C CA 1
ATOM 6807 C C . THR C 1 134 ? 33.289 9.778 12.756 1.00 43.55 126 THR C C 1
ATOM 6808 O O . THR C 1 134 ? 32.222 9.739 12.146 1.00 42.64 126 THR C O 1
ATOM 6812 N N . GLU C 1 135 ? 33.923 8.693 13.203 1.00 44.90 127 GLU C N 1
ATOM 6813 C CA . GLU C 1 135 ? 33.459 7.342 12.879 1.00 45.71 127 GLU C CA 1
ATOM 6814 C C . GLU C 1 135 ? 31.996 7.165 13.270 1.00 42.18 127 GLU C C 1
ATOM 6815 O O . GLU C 1 135 ? 31.188 6.686 12.471 1.00 42.52 127 GLU C O 1
ATOM 6821 N N . LEU C 1 136 ? 31.663 7.572 14.494 1.00 39.12 128 LEU C N 1
ATOM 6822 C CA . LEU C 1 136 ? 30.286 7.550 14.970 1.00 35.89 128 LEU C CA 1
ATOM 6823 C C . LEU C 1 136 ? 29.369 8.301 14.027 1.00 35.17 128 LEU C C 1
ATOM 6824 O O . LEU C 1 136 ? 28.312 7.802 13.675 1.00 34.72 128 LEU C O 1
ATOM 6829 N N . ALA C 1 137 ? 29.789 9.492 13.614 1.00 35.64 129 ALA C N 1
ATOM 6830 C CA . ALA C 1 137 ? 28.957 10.367 12.771 1.00 35.52 129 ALA C CA 1
ATOM 6831 C C . ALA C 1 137 ? 28.692 9.766 11.382 1.00 38.02 129 ALA C C 1
ATOM 6832 O O . ALA C 1 137 ? 27.556 9.784 10.891 1.00 37.44 129 ALA C O 1
ATOM 6834 N N . LYS C 1 138 ? 29.741 9.235 10.757 1.00 41.11 130 LYS C N 1
ATOM 6835 C CA . LYS C 1 138 ? 29.599 8.546 9.481 1.00 44.11 130 LYS C CA 1
ATOM 6836 C C . LYS C 1 138 ? 28.594 7.394 9.556 1.00 43.59 130 LYS C C 1
ATOM 6837 O O . LYS C 1 138 ? 27.844 7.150 8.609 1.00 44.92 130 LYS C O 1
ATOM 6843 N N . ARG C 1 139 ? 28.581 6.702 10.689 1.00 42.08 131 ARG C N 1
ATOM 6844 C CA . ARG C 1 139 ? 27.688 5.568 10.896 1.00 41.97 131 ARG C CA 1
ATOM 6845 C C . ARG C 1 139 ? 26.241 6.040 10.978 1.00 39.60 131 ARG C C 1
ATOM 6846 O O . ARG C 1 139 ? 25.352 5.447 10.365 1.00 40.47 131 ARG C O 1
ATOM 6854 N N . MET C 1 140 ? 26.013 7.118 11.729 1.00 36.90 132 MET C N 1
ATOM 6855 C CA . MET C 1 140 ? 24.692 7.747 11.799 1.00 35.07 132 MET C CA 1
ATOM 6856 C C . MET C 1 140 ? 24.236 8.186 10.399 1.00 37.14 132 MET C C 1
ATOM 6857 O O . MET C 1 140 ? 23.053 8.068 10.064 1.00 37.40 132 MET C O 1
ATOM 6862 N N . ALA C 1 141 ? 25.175 8.685 9.589 1.00 39.06 133 ALA C N 1
ATOM 6863 C CA . ALA C 1 141 ? 24.870 9.169 8.237 1.00 41.38 133 ALA C CA 1
ATOM 6864 C C . ALA C 1 141 ? 24.514 8.024 7.298 1.00 44.34 133 ALA C C 1
ATOM 6865 O O . ALA C 1 141 ? 23.735 8.195 6.355 1.00 46.11 133 ALA C O 1
ATOM 6867 N N . GLU C 1 142 ? 25.114 6.866 7.568 1.00 45.36 134 GLU C N 1
ATOM 6868 C CA . GLU C 1 142 ? 24.841 5.625 6.862 1.00 48.13 134 GLU C CA 1
ATOM 6869 C C . GLU C 1 142 ? 23.359 5.244 6.985 1.00 47.33 134 GLU C C 1
ATOM 6870 O O . GLU C 1 142 ? 22.722 4.820 6.020 1.00 49.96 134 GLU C O 1
ATOM 6876 N N . LEU C 1 143 ? 22.806 5.433 8.177 1.00 44.26 135 LEU C N 1
ATOM 6877 C CA . LEU C 1 143 ? 21.450 4.963 8.509 1.00 43.72 135 LEU C CA 1
ATOM 6878 C C . LEU C 1 143 ? 20.278 5.745 7.863 1.00 43.94 135 LEU C C 1
ATOM 6879 O O . LEU C 1 143 ? 19.112 5.360 8.030 1.00 43.93 135 LEU C O 1
ATOM 6884 N N . CYS C 1 144 ? 20.560 6.821 7.134 1.00 44.35 136 CYS C N 1
ATOM 6885 C CA . CYS C 1 144 ? 19.479 7.651 6.598 1.00 44.70 136 CYS C CA 1
ATOM 6886 C C . CYS C 1 144 ? 19.769 8.254 5.218 1.00 47.25 136 CYS C C 1
ATOM 6887 O O . CYS C 1 144 ? 20.923 8.464 4.841 1.00 47.89 136 CYS C O 1
ATOM 6890 N N . ASP C 1 145 ? 18.691 8.520 4.484 1.00 48.84 137 ASP C N 1
ATOM 6891 C CA . ASP C 1 145 ? 18.753 9.277 3.245 1.00 51.56 137 ASP C CA 1
ATOM 6892 C C . ASP C 1 145 ? 18.867 10.770 3.566 1.00 49.84 137 ASP C C 1
ATOM 6893 O O . ASP C 1 145 ? 19.728 11.467 3.024 1.00 50.98 137 ASP C O 1
ATOM 6898 N N . ILE C 1 146 ? 17.984 11.252 4.440 1.00 47.42 138 ILE C N 1
ATOM 6899 C CA . ILE C 1 146 ? 17.930 12.676 4.796 1.00 46.10 138 ILE C CA 1
ATOM 6900 C C . ILE C 1 146 ? 18.047 12.888 6.309 1.00 42.24 138 ILE C C 1
ATOM 6901 O O . ILE C 1 146 ? 17.431 12.171 7.093 1.00 40.52 138 ILE C O 1
ATOM 6906 N N . PHE C 1 147 ? 18.834 13.886 6.699 1.00 41.12 139 PHE C N 1
ATOM 6907 C CA . PHE C 1 147 ? 18.936 14.299 8.100 1.00 38.12 139 PHE C CA 1
ATOM 6908 C C . PHE C 1 147 ? 18.266 15.650 8.286 1.00 38.05 139 PHE C C 1
ATOM 6909 O O . PHE C 1 147 ? 18.478 16.566 7.485 1.00 40.08 139 PHE C O 1
ATOM 6917 N N . VAL C 1 148 ? 17.442 15.757 9.328 1.00 36.15 140 VAL C N 1
ATOM 6918 C CA . VAL C 1 148 ? 16.730 16.990 9.632 1.00 36.25 140 VAL C CA 1
ATOM 6919 C C . VAL C 1 148 ? 17.108 17.456 11.034 1.00 33.59 140 VAL C C 1
ATOM 6920 O O . VAL C 1 148 ? 16.656 16.872 12.024 1.00 31.90 140 VAL C O 1
ATOM 6924 N N . MET C 1 149 ? 17.946 18.497 11.114 1.00 33.45 141 MET C N 1
ATOM 6925 C CA . MET C 1 149 ? 18.280 19.138 12.396 1.00 31.39 141 MET C CA 1
ATOM 6926 C C . MET C 1 149 ? 17.146 20.045 12.809 1.00 32.11 141 MET C C 1
ATOM 6927 O O . MET C 1 149 ? 17.003 21.145 12.303 1.00 34.29 141 MET C O 1
ATOM 6932 N N . ASP C 1 150 ? 16.331 19.567 13.731 1.00 31.26 142 ASP C N 1
ATOM 6933 C CA . ASP C 1 150 ? 15.185 20.311 14.209 1.00 32.57 142 ASP C CA 1
ATOM 6934 C C . ASP C 1 150 ? 15.350 20.621 15.698 1.00 31.39 142 ASP C C 1
ATOM 6935 O O . ASP C 1 150 ? 14.364 20.662 16.431 1.00 31.81 142 ASP C O 1
ATOM 6940 N N . ALA C 1 151 ? 16.592 20.871 16.134 1.00 30.49 143 ALA C N 1
ATOM 6941 C CA . ALA C 1 151 ? 16.907 20.998 17.577 1.00 29.30 143 ALA C CA 1
ATOM 6942 C C . ALA C 1 151 ? 17.810 22.222 17.942 1.00 29.87 143 ALA C C 1
ATOM 6943 O O . ALA C 1 151 ? 18.974 22.074 18.369 1.00 28.37 143 ALA C O 1
ATOM 6945 N N . PHE C 1 152 ? 17.255 23.426 17.791 1.00 31.85 144 PHE C N 1
ATOM 6946 C CA . PHE C 1 152 ? 18.013 24.654 18.077 1.00 32.88 144 PHE C CA 1
ATOM 6947 C C . PHE C 1 152 ? 18.622 24.708 19.490 1.00 31.70 144 PHE C C 1
ATOM 6948 O O . PHE C 1 152 ? 19.752 25.170 19.664 1.00 32.13 144 PHE C O 1
ATOM 6956 N N . ALA C 1 153 ? 17.895 24.228 20.494 1.00 30.50 145 ALA C N 1
ATOM 6957 C CA . ALA C 1 153 ? 18.412 24.230 21.854 1.00 29.26 145 ALA C CA 1
ATOM 6958 C C . ALA C 1 153 ? 19.730 23.455 21.989 1.00 27.33 145 ALA C C 1
ATOM 6959 O O . ALA C 1 153 ? 20.435 23.612 22.993 1.00 26.98 145 ALA C O 1
ATOM 6961 N N . THR C 1 154 ? 20.052 22.618 20.997 1.00 26.35 146 THR C N 1
ATOM 6962 C CA . THR C 1 154 ? 21.279 21.805 20.998 1.00 24.82 146 THR C CA 1
ATOM 6963 C C . THR C 1 154 ? 22.343 22.300 19.989 1.00 26.09 146 THR C C 1
ATOM 6964 O O . THR C 1 154 ? 23.514 21.933 20.094 1.00 25.73 146 THR C O 1
ATOM 6968 N N . ALA C 1 155 ? 21.936 23.156 19.047 1.00 27.66 147 ALA C N 1
ATOM 6969 C CA . ALA C 1 155 ? 22.780 23.581 17.928 1.00 29.36 147 ALA C CA 1
ATOM 6970 C C . ALA C 1 155 ? 24.090 24.280 18.287 1.00 30.45 147 ALA C C 1
ATOM 6971 O O . ALA C 1 155 ? 24.982 24.412 17.422 1.00 31.38 147 ALA C O 1
ATOM 6973 N N . HIS C 1 156 ? 24.195 24.755 19.528 1.00 29.94 148 HIS C N 1
ATOM 6974 C CA . HIS C 1 156 ? 25.339 25.575 19.941 1.00 31.59 148 HIS C CA 1
ATOM 6975 C C . HIS C 1 156 ? 26.551 24.754 20.398 1.00 30.65 148 HIS C C 1
ATOM 6976 O O . HIS C 1 156 ? 27.592 25.313 20.743 1.00 32.07 148 HIS C O 1
ATOM 6983 N N . ARG C 1 157 ? 26.416 23.431 20.369 1.00 28.79 149 ARG C N 1
ATOM 6984 C CA . ARG C 1 157 ? 27.520 22.516 20.649 1.00 28.42 149 ARG C CA 1
ATOM 6985 C C . ARG C 1 157 ? 27.691 21.490 19.546 1.00 27.84 149 ARG C C 1
ATOM 6986 O O . ARG C 1 157 ? 26.732 21.066 18.927 1.00 27.09 149 ARG C O 1
ATOM 6994 N N . ALA C 1 158 ? 28.937 21.092 19.332 1.00 28.92 150 ALA C N 1
ATOM 6995 C CA . ALA C 1 158 ? 29.316 20.169 18.270 1.00 29.28 150 ALA C CA 1
ATOM 6996 C C . ALA C 1 158 ? 29.299 18.761 18.838 1.00 27.44 150 ALA C C 1
ATOM 6997 O O . ALA C 1 158 ? 30.111 18.394 19.660 1.00 27.00 150 ALA C O 1
ATOM 6999 N N . GLN C 1 159 ? 28.324 17.990 18.407 1.00 26.53 151 GLN C N 1
ATOM 7000 C CA . GLN C 1 159 ? 28.173 16.628 18.843 1.00 25.59 151 GLN C CA 1
ATOM 7001 C C . GLN C 1 159 ? 27.709 15.795 17.664 1.00 25.90 151 GLN C C 1
ATOM 7002 O O . GLN C 1 159 ? 27.005 16.303 16.785 1.00 26.60 151 GLN C O 1
ATOM 7008 N N . ALA C 1 160 ? 28.119 14.528 17.635 1.00 26.06 152 ALA C N 1
ATOM 7009 C CA . ALA C 1 160 ? 27.828 13.609 16.520 1.00 26.91 152 ALA C CA 1
ATOM 7010 C C . ALA C 1 160 ? 26.399 13.749 16.000 1.00 26.02 152 ALA C C 1
ATOM 7011 O O . ALA C 1 160 ? 26.174 13.817 14.792 1.00 26.98 152 ALA C O 1
ATOM 7013 N N . SER C 1 161 ? 25.451 13.829 16.931 1.00 24.33 153 SER C N 1
ATOM 7014 C CA . SER C 1 161 ? 24.022 13.895 16.621 1.00 24.08 153 SER C CA 1
ATOM 7015 C C . SER C 1 161 ? 23.479 15.292 16.202 1.00 24.41 153 SER C C 1
ATOM 7016 O O . SER C 1 161 ? 22.344 15.399 15.736 1.00 23.98 153 SER C O 1
ATOM 7019 N N . THR C 1 162 ? 24.276 16.340 16.413 1.00 25.10 154 THR C N 1
ATOM 7020 C CA . THR C 1 162 ? 23.898 17.726 16.087 1.00 26.17 154 THR C CA 1
ATOM 7021 C C . THR C 1 162 ? 24.760 18.353 14.993 1.00 28.88 154 THR C C 1
ATOM 7022 O O . THR C 1 162 ? 24.373 19.363 14.412 1.00 30.58 154 THR C O 1
ATOM 7026 N N . ALA C 1 163 ? 25.948 17.799 14.756 1.00 30.03 155 ALA C N 1
ATOM 7027 C CA . ALA C 1 163 ? 26.929 18.420 13.874 1.00 32.54 155 ALA C CA 1
ATOM 7028 C C . ALA C 1 163 ? 27.558 17.400 12.943 1.00 34.42 155 ALA C C 1
ATOM 7029 O O . ALA C 1 163 ? 27.470 17.529 11.712 1.00 36.40 155 ALA C O 1
ATOM 7031 N N . GLY C 1 164 ? 28.201 16.392 13.534 1.00 33.86 156 GLY C N 1
ATOM 7032 C CA . GLY C 1 164 ? 28.929 15.383 12.762 1.00 35.80 156 GLY C CA 1
ATOM 7033 C C . GLY C 1 164 ? 28.069 14.678 11.731 1.00 36.37 156 GLY C C 1
ATOM 7034 O O . GLY C 1 164 ? 28.449 14.565 10.558 1.00 39.02 156 GLY C O 1
ATOM 7035 N N . VAL C 1 165 ? 26.898 14.214 12.163 1.00 34.14 157 VAL C N 1
ATOM 7036 C CA . VAL C 1 165 ? 26.016 13.489 11.265 1.00 34.75 157 VAL C CA 1
ATOM 7037 C C . VAL C 1 165 ? 25.654 14.335 10.050 1.00 36.66 157 VAL C C 1
ATOM 7038 O O . VAL C 1 165 ? 25.707 13.855 8.922 1.00 39.27 157 VAL C O 1
ATOM 7042 N N . ALA C 1 166 ? 25.320 15.599 10.280 1.00 35.95 158 ALA C N 1
ATOM 7043 C CA . ALA C 1 166 ? 24.948 16.508 9.198 1.00 37.85 158 ALA C CA 1
ATOM 7044 C C . ALA C 1 166 ? 26.110 16.775 8.241 1.00 40.79 158 ALA C C 1
ATOM 7045 O O . ALA C 1 166 ? 25.881 17.084 7.073 1.00 43.31 158 ALA C O 1
ATOM 7047 N N . ALA C 1 167 ? 27.344 16.676 8.738 1.00 40.77 159 ALA C N 1
ATOM 7048 C CA . ALA C 1 167 ? 28.532 16.862 7.897 1.00 43.94 159 ALA C CA 1
ATOM 7049 C C . ALA C 1 167 ? 28.620 15.790 6.807 1.00 46.33 159 ALA C C 1
ATOM 7050 O O . ALA C 1 167 ? 29.016 16.089 5.674 1.00 49.80 159 ALA C O 1
ATOM 7052 N N . TYR C 1 168 ? 28.215 14.563 7.146 1.00 44.86 160 TYR C N 1
ATOM 7053 C CA . TYR C 1 168 ? 28.383 13.406 6.266 1.00 47.27 160 TYR C CA 1
ATOM 7054 C C . TYR C 1 168 ? 27.082 12.759 5.765 1.00 46.86 160 TYR C C 1
ATOM 7055 O O . TYR C 1 168 ? 27.144 11.695 5.153 1.00 48.73 160 TYR C O 1
ATOM 7064 N N . ALA C 1 169 ? 25.925 13.379 6.002 1.00 44.82 161 ALA C N 1
ATOM 7065 C CA . ALA C 1 169 ? 24.637 12.809 5.568 1.00 44.95 161 ALA C CA 1
ATOM 7066 C C . ALA C 1 169 ? 24.324 13.161 4.114 1.00 48.46 161 ALA C C 1
ATOM 7067 O O . ALA C 1 169 ? 24.502 14.304 3.707 1.00 49.73 161 ALA C O 1
ATOM 7069 N N . LYS C 1 170 ? 23.851 12.180 3.344 1.00 50.62 162 LYS C N 1
ATOM 7070 C CA . LYS C 1 170 ? 23.498 12.372 1.924 1.00 54.59 162 LYS C CA 1
ATOM 7071 C C . LYS C 1 170 ? 22.836 13.719 1.654 1.00 54.65 162 LYS C C 1
ATOM 7072 O O . LYS C 1 170 ? 23.232 14.459 0.770 1.00 57.17 162 LYS C O 1
ATOM 7078 N N . LEU C 1 171 ? 21.827 14.019 2.457 1.00 52.15 163 LEU C N 1
ATOM 7079 C CA . LEU C 1 171 ? 21.019 15.217 2.313 1.00 52.46 163 LEU C CA 1
ATOM 7080 C C . LEU C 1 171 ? 20.728 15.746 3.726 1.00 48.58 163 LEU C C 1
ATOM 7081 O O . LEU C 1 171 ? 20.190 15.015 4.568 1.00 46.17 163 LEU C O 1
ATOM 7086 N N . ALA C 1 172 ? 21.110 16.995 3.998 1.00 48.32 164 ALA C N 1
ATOM 7087 C CA . ALA C 1 172 ? 20.938 17.583 5.342 1.00 45.08 164 ALA C CA 1
ATOM 7088 C C . ALA C 1 172 ? 20.184 18.910 5.282 1.00 45.77 164 ALA C C 1
ATOM 7089 O O . ALA C 1 172 ? 20.399 19.705 4.378 1.00 48.67 164 ALA C O 1
ATOM 7091 N N . CYS C 1 173 ? 19.304 19.132 6.254 1.00 43.60 165 CYS C N 1
ATOM 7092 C CA . CYS C 1 173 ? 18.448 20.314 6.277 1.00 44.96 165 CYS C CA 1
ATOM 7093 C C . CYS C 1 173 ? 17.986 20.634 7.696 1.00 42.30 165 CYS C C 1
ATOM 7094 O O . CYS C 1 173 ? 18.270 19.892 8.623 1.00 39.35 165 CYS C O 1
ATOM 7097 N N . ALA C 1 174 ? 17.266 21.745 7.844 1.00 43.66 166 ALA C N 1
ATOM 7098 C CA . ALA C 1 174 ? 16.663 22.135 9.119 1.00 41.87 166 ALA C CA 1
ATOM 7099 C C . ALA C 1 174 ? 15.160 21.863 9.127 1.00 42.65 166 ALA C C 1
ATOM 7100 O O . ALA C 1 174 ? 14.492 22.007 8.105 1.00 45.55 166 ALA C O 1
ATOM 7102 N N . GLY C 1 175 ? 14.630 21.484 10.285 1.00 40.52 167 GLY C N 1
ATOM 7103 C CA . GLY C 1 175 ? 13.188 21.308 10.464 1.00 41.64 167 GLY C CA 1
ATOM 7104 C C . GLY C 1 175 ? 12.495 22.634 10.756 1.00 43.77 167 GLY C C 1
ATOM 7105 O O . GLY C 1 175 ? 13.153 23.663 10.894 1.00 44.20 167 GLY C O 1
ATOM 7106 N N . PRO C 1 176 ? 11.152 22.625 10.839 1.00 45.74 168 PRO C N 1
ATOM 7107 C CA . PRO C 1 176 ? 10.381 23.863 11.011 1.00 48.47 168 PRO C CA 1
ATOM 7108 C C . PRO C 1 176 ? 10.550 24.565 12.364 1.00 47.25 168 PRO C C 1
ATOM 7109 O O . PRO C 1 176 ? 10.367 25.781 12.442 1.00 49.27 168 PRO C O 1
ATOM 7113 N N . LEU C 1 177 ? 10.891 23.825 13.418 1.00 44.20 169 LEU C N 1
ATOM 7114 C CA . LEU C 1 177 ? 11.120 24.462 14.728 1.00 43.32 169 LEU C CA 1
ATOM 7115 C C . LEU C 1 177 ? 12.384 25.336 14.717 1.00 42.66 169 LEU C C 1
ATOM 7116 O O . LEU C 1 177 ? 12.346 26.499 15.139 1.00 44.30 169 LEU C O 1
ATOM 7121 N N . LEU C 1 178 ? 13.485 24.768 14.223 1.00 40.62 170 LEU C N 1
ATOM 7122 C CA . LEU C 1 178 ? 14.753 25.490 14.045 1.00 40.34 170 LEU C CA 1
ATOM 7123 C C . LEU C 1 178 ? 14.644 26.639 13.043 1.00 43.63 170 LEU C C 1
ATOM 7124 O O . LEU C 1 178 ? 15.106 27.744 13.305 1.00 44.71 170 LEU C O 1
ATOM 7129 N N . ILE C 1 179 ? 14.073 26.363 11.875 1.00 44.53 171 ILE C N 1
ATOM 7130 C CA . ILE C 1 179 ? 13.802 27.418 10.895 1.00 44.92 171 ILE C CA 1
ATOM 7131 C C . ILE C 1 179 ? 13.064 28.582 11.569 1.00 43.18 171 ILE C C 1
ATOM 7132 O O . ILE C 1 179 ? 13.436 29.731 11.392 1.00 42.03 171 ILE C O 1
ATOM 7137 N N . SER C 1 180 ? 12.043 28.275 12.363 1.00 43.05 172 SER C N 1
ATOM 7138 C CA . SER C 1 180 ? 11.290 29.315 13.058 1.00 42.03 172 SER C CA 1
ATOM 7139 C C . SER C 1 180 ? 12.208 30.118 13.966 1.00 39.87 172 SER C C 1
ATOM 7140 O O . SER C 1 180 ? 12.219 31.355 13.928 1.00 38.93 172 SER C O 1
ATOM 7143 N N . GLU C 1 181 ? 12.991 29.406 14.768 1.00 39.21 173 GLU C N 1
ATOM 7144 C CA . GLU C 1 181 ? 13.909 30.047 15.695 1.00 37.23 173 GLU C CA 1
ATOM 7145 C C . GLU C 1 181 ? 14.936 30.922 14.971 1.00 36.81 173 GLU C C 1
ATOM 7146 O O . GLU C 1 181 ? 15.204 32.041 15.420 1.00 35.86 173 GLU C O 1
ATOM 7152 N N . VAL C 1 182 ? 15.515 30.429 13.877 1.00 38.00 174 VAL C N 1
ATOM 7153 C CA . VAL C 1 182 ? 16.479 31.234 13.139 1.00 38.08 174 VAL C CA 1
ATOM 7154 C C . VAL C 1 182 ? 15.788 32.438 12.506 1.00 38.27 174 VAL C C 1
ATOM 7155 O O . VAL C 1 182 ? 16.279 33.560 12.609 1.00 37.15 174 VAL C O 1
ATOM 7159 N N . GLU C 1 183 ? 14.633 32.207 11.888 1.00 39.90 175 GLU C N 1
ATOM 7160 C CA . GLU C 1 183 ? 13.872 33.290 11.258 1.00 40.55 175 GLU C CA 1
ATOM 7161 C C . GLU C 1 183 ? 13.629 34.434 12.239 1.00 38.70 175 GLU C C 1
ATOM 7162 O O . GLU C 1 183 ? 13.907 35.586 11.920 1.00 38.33 175 GLU C O 1
ATOM 7168 N N . ALA C 1 184 ? 13.134 34.101 13.430 1.00 37.55 176 ALA C N 1
ATOM 7169 C CA . ALA C 1 184 ? 12.795 35.101 14.448 1.00 36.08 176 ALA C CA 1
ATOM 7170 C C . ALA C 1 184 ? 14.018 35.853 14.986 1.00 34.56 176 ALA C C 1
ATOM 7171 O O . ALA C 1 184 ? 14.061 37.092 15.002 1.00 34.10 176 ALA C O 1
ATOM 7173 N N . LEU C 1 185 ? 15.019 35.117 15.433 1.00 34.09 177 LEU C N 1
ATOM 7174 C CA . LEU C 1 185 ? 16.212 35.773 15.955 1.00 32.87 177 LEU C CA 1
ATOM 7175 C C . LEU C 1 185 ? 16.830 36.670 14.884 1.00 33.74 177 LEU C C 1
ATOM 7176 O O . LEU C 1 185 ? 16.968 37.869 15.084 1.00 33.27 177 LEU C O 1
ATOM 7181 N N . SER C 1 186 ? 17.159 36.090 13.734 1.00 35.66 178 SER C N 1
ATOM 7182 C CA . SER C 1 186 ? 17.885 36.823 12.698 1.00 36.96 178 SER C CA 1
ATOM 7183 C C . SER C 1 186 ? 17.026 37.901 12.019 1.00 37.99 178 SER C C 1
ATOM 7184 O O . SER C 1 186 ? 17.562 38.940 11.605 1.00 38.43 178 SER C O 1
ATOM 7187 N N . ARG C 1 187 ? 15.711 37.669 11.917 1.00 38.70 179 ARG C N 1
ATOM 7188 C CA . ARG C 1 187 ? 14.781 38.733 11.496 1.00 39.44 179 ARG C CA 1
ATOM 7189 C C . ARG C 1 187 ? 15.037 40.026 12.258 1.00 38.22 179 ARG C C 1
ATOM 7190 O O . ARG C 1 187 ? 15.066 41.111 11.673 1.00 39.42 179 ARG C O 1
ATOM 7198 N N . ALA C 1 188 ? 15.198 39.903 13.569 1.00 36.64 180 ALA C N 1
ATOM 7199 C CA . ALA C 1 188 ? 15.458 41.054 14.421 1.00 35.54 180 ALA C CA 1
ATOM 7200 C C . ALA C 1 188 ? 16.942 41.288 14.674 1.00 34.95 180 ALA C C 1
ATOM 7201 O O . ALA C 1 188 ? 17.299 41.810 15.735 1.00 34.33 180 ALA C O 1
ATOM 7203 N N . LEU C 1 189 ? 17.806 40.906 13.733 1.00 35.96 181 LEU C N 1
ATOM 7204 C CA . LEU C 1 189 ? 19.256 41.146 13.867 1.00 35.36 181 LEU C CA 1
ATOM 7205 C C . LEU C 1 189 ? 20.051 41.341 12.559 1.00 37.27 181 LEU C C 1
ATOM 7206 O O . LEU C 1 189 ? 21.277 41.501 12.620 1.00 37.27 181 LEU C O 1
ATOM 7211 N N . GLU C 1 190 ? 19.389 41.297 11.395 1.00 38.92 182 GLU C N 1
ATOM 7212 C CA . GLU C 1 190 ? 20.071 41.529 10.110 1.00 40.89 182 GLU C CA 1
ATOM 7213 C C . GLU C 1 190 ? 19.278 42.417 9.150 1.00 42.60 182 GLU C C 1
ATOM 7214 O O . GLU C 1 190 ? 19.830 42.904 8.158 1.00 44.77 182 GLU C O 1
ATOM 7220 N N . ASN C 1 191 ? 17.988 42.592 9.408 1.00 42.02 183 ASN C N 1
ATOM 7221 C CA . ASN C 1 191 ? 17.260 43.751 8.878 1.00 42.90 183 ASN C CA 1
ATOM 7222 C C . ASN C 1 191 ? 16.062 43.987 9.787 1.00 41.42 183 ASN C C 1
ATOM 7223 O O . ASN C 1 191 ? 14.931 43.599 9.470 1.00 42.55 183 ASN C O 1
ATOM 7228 N N . PRO C 1 192 ? 16.325 44.569 10.959 1.00 38.98 184 PRO C N 1
ATOM 7229 C CA . PRO C 1 192 ? 15.257 44.868 11.890 1.00 37.75 184 PRO C CA 1
ATOM 7230 C C . PRO C 1 192 ? 14.440 46.045 11.401 1.00 38.89 184 PRO C C 1
ATOM 7231 O O . PRO C 1 192 ? 14.974 46.926 10.733 1.00 39.95 184 PRO C O 1
ATOM 7235 N N . GLN C 1 193 ? 13.153 46.055 11.719 1.00 39.01 185 GLN C N 1
ATOM 7236 C CA . GLN C 1 193 ? 12.326 47.230 11.467 1.00 40.14 185 GLN C CA 1
ATOM 7237 C C . GLN C 1 193 ? 12.721 48.274 12.489 1.00 38.91 185 GLN C C 1
ATOM 7238 O O . GLN C 1 193 ? 12.464 48.107 13.672 1.00 37.98 185 GLN C O 1
ATOM 7244 N N . LYS C 1 194 ? 13.377 49.337 12.046 1.00 39.71 186 LYS C N 1
ATOM 7245 C CA . LYS C 1 194 ? 13.947 50.315 12.977 1.00 38.57 186 LYS C CA 1
ATOM 7246 C C . LYS C 1 194 ? 12.860 51.173 13.633 1.00 38.37 186 LYS C C 1
ATOM 7247 O O . LYS C 1 194 ? 11.754 51.257 13.109 1.00 39.69 186 LYS C O 1
ATOM 7253 N N . PRO C 1 195 ? 13.157 51.770 14.810 1.00 36.87 187 PRO C N 1
ATOM 7254 C CA . PRO C 1 195 ? 14.324 51.499 15.674 1.00 34.80 187 PRO C CA 1
ATOM 7255 C C . PRO C 1 195 ? 14.312 50.095 16.306 1.00 33.17 187 PRO C C 1
ATOM 7256 O O . PRO C 1 195 ? 13.247 49.576 16.672 1.00 32.87 187 PRO C O 1
ATOM 7260 N N . LEU C 1 196 ? 15.501 49.496 16.403 1.00 31.94 188 LEU C N 1
ATOM 7261 C CA . LEU C 1 196 ? 15.710 48.257 17.144 1.00 30.18 188 LEU C CA 1
ATOM 7262 C C . LEU C 1 196 ? 16.131 48.640 18.544 1.00 28.42 188 LEU C C 1
ATOM 7263 O O . LEU C 1 196 ? 17.019 49.462 18.704 1.00 28.55 188 LEU C O 1
ATOM 7268 N N . VAL C 1 197 ? 15.497 48.053 19.554 1.00 27.41 189 VAL C N 1
ATOM 7269 C CA . VAL C 1 197 ? 15.894 48.254 20.949 1.00 26.00 189 VAL C CA 1
ATOM 7270 C C . VAL C 1 197 ? 16.205 46.915 21.593 1.00 24.90 189 VAL C C 1
ATOM 7271 O O . VAL C 1 197 ? 15.498 45.941 21.365 1.00 25.24 189 VAL C O 1
ATOM 7275 N N . ALA C 1 198 ? 17.257 46.878 22.406 1.00 23.89 190 ALA C N 1
ATOM 7276 C CA . ALA C 1 198 ? 17.660 45.665 23.100 1.00 23.05 190 ALA C CA 1
ATOM 7277 C C . ALA C 1 198 ? 17.718 45.937 24.594 1.00 22.51 190 ALA C C 1
ATOM 7278 O O . ALA C 1 198 ? 18.493 46.784 25.044 1.00 22.89 190 ALA C O 1
ATOM 7280 N N . VAL C 1 199 ? 16.901 45.226 25.361 1.00 22.32 191 VAL C N 1
ATOM 7281 C CA . VAL C 1 199 ? 16.951 45.278 26.815 1.00 21.55 191 VAL C CA 1
ATOM 7282 C C . VAL C 1 199 ? 17.754 44.065 27.298 1.00 21.30 191 VAL C C 1
ATOM 7283 O O . VAL C 1 199 ? 17.494 42.941 26.877 1.00 21.47 191 VAL C O 1
ATOM 7287 N N . VAL C 1 200 ? 18.716 44.302 28.189 1.00 20.95 192 VAL C N 1
ATOM 7288 C CA . VAL C 1 200 ? 19.615 43.254 28.685 1.00 20.63 192 VAL C CA 1
ATOM 7289 C C . VAL C 1 200 ? 19.811 43.365 30.216 1.00 20.50 192 VAL C C 1
ATOM 7290 O O . VAL C 1 200 ? 20.459 44.291 30.716 1.00 20.29 192 VAL C O 1
ATOM 7294 N N . GLY C 1 201 ? 19.250 42.409 30.944 1.00 20.71 193 GLY C N 1
ATOM 7295 C CA . GLY C 1 201 ? 19.251 42.427 32.398 1.00 20.56 193 GLY C CA 1
ATOM 7296 C C . GLY C 1 201 ? 19.812 41.140 32.968 1.00 20.82 193 GLY C C 1
ATOM 7297 O O . GLY C 1 201 ? 19.950 40.142 32.268 1.00 21.46 193 GLY C O 1
ATOM 7298 N N . GLY C 1 202 ? 20.143 41.153 34.249 1.00 20.77 194 GLY C N 1
ATOM 7299 C CA . GLY C 1 202 ? 20.757 39.991 34.852 1.00 21.00 194 GLY C CA 1
ATOM 7300 C C . GLY C 1 202 ? 21.681 40.312 36.003 1.00 20.85 194 GLY C C 1
ATOM 7301 O O . GLY C 1 202 ? 21.889 41.476 36.347 1.00 20.87 194 GLY C O 1
ATOM 7302 N N . SER C 1 203 ? 22.252 39.260 36.573 1.00 20.99 195 SER C N 1
ATOM 7303 C CA . SER C 1 203 ? 23.016 39.377 37.797 1.00 21.34 195 SER C CA 1
ATOM 7304 C C . SER C 1 203 ? 24.414 39.953 37.530 1.00 20.73 195 SER C C 1
ATOM 7305 O O . SER C 1 203 ? 25.024 40.557 38.432 1.00 20.61 195 SER C O 1
ATOM 7308 N N . LYS C 1 204 ? 24.906 39.753 36.301 1.00 20.13 196 LYS C N 1
ATOM 7309 C CA . LYS C 1 204 ? 26.317 39.902 35.973 1.00 19.94 196 LYS C CA 1
ATOM 7310 C C . LYS C 1 204 ? 26.562 40.480 34.583 1.00 19.84 196 LYS C C 1
ATOM 7311 O O . LYS C 1 204 ? 26.057 39.957 33.589 1.00 20.12 196 LYS C O 1
ATOM 7317 N N . VAL C 1 205 ? 27.365 41.544 34.528 1.00 19.71 197 VAL C N 1
ATOM 7318 C CA . VAL C 1 205 ? 27.958 42.057 33.284 1.00 19.69 197 VAL C CA 1
ATOM 7319 C C . VAL C 1 205 ? 28.751 40.955 32.588 1.00 20.33 197 VAL C C 1
ATOM 7320 O O . VAL C 1 205 ? 28.660 40.786 31.368 1.00 20.37 197 VAL C O 1
ATOM 7324 N N . SER C 1 206 ? 29.525 40.218 33.392 1.00 20.73 198 SER C N 1
ATOM 7325 C CA . SER C 1 206 ? 30.523 39.255 32.906 1.00 21.68 198 SER C CA 1
ATOM 7326 C C . SER C 1 206 ? 29.953 38.084 32.114 1.00 22.08 198 SER C C 1
ATOM 7327 O O . SER C 1 206 ? 30.672 37.440 31.383 1.00 22.69 198 SER C O 1
ATOM 7330 N N . THR C 1 207 ? 28.668 37.802 32.291 1.00 21.90 199 THR C N 1
ATOM 7331 C CA . THR C 1 207 ? 28.019 36.724 31.575 1.00 22.62 199 THR C CA 1
ATOM 7332 C C . THR C 1 207 ? 27.302 37.248 30.339 1.00 22.19 199 THR C C 1
ATOM 7333 O O . THR C 1 207 ? 26.820 36.462 29.525 1.00 22.45 199 THR C O 1
ATOM 7337 N N . LYS C 1 208 ? 27.221 38.570 30.195 1.00 21.54 200 LYS C N 1
ATOM 7338 C CA . LYS C 1 208 ? 26.436 39.166 29.086 1.00 21.51 200 LYS C CA 1
ATOM 7339 C C . LYS C 1 208 ? 27.158 40.238 28.255 1.00 21.37 200 LYS C C 1
ATOM 7340 O O . LYS C 1 208 ? 26.570 40.841 27.347 1.00 21.13 200 LYS C O 1
ATOM 7346 N N . ILE C 1 209 ? 28.453 40.393 28.516 1.00 21.59 201 ILE C N 1
ATOM 7347 C CA . ILE C 1 209 ? 29.281 41.393 27.865 1.00 21.81 201 ILE C CA 1
ATOM 7348 C C . ILE C 1 209 ? 29.455 41.114 26.385 1.00 22.83 201 ILE C C 1
ATOM 7349 O O . ILE C 1 209 ? 29.544 42.035 25.585 1.00 23.50 201 ILE C O 1
ATOM 7354 N N . HIS C 1 210 ? 29.526 39.850 26.014 1.00 23.51 202 HIS C N 1
ATOM 7355 C CA . HIS C 1 210 ? 29.781 39.520 24.624 1.00 25.11 202 HIS C CA 1
ATOM 7356 C C . HIS C 1 210 ? 28.493 39.797 23.867 1.00 24.73 202 HIS C C 1
ATOM 7357 O O . HIS C 1 210 ? 28.532 40.190 22.720 1.00 26.19 202 HIS C O 1
ATOM 7364 N N . LEU C 1 211 ? 27.356 39.644 24.530 1.00 23.67 203 LEU C N 1
ATOM 7365 C CA . LEU C 1 211 ? 26.057 39.918 23.919 1.00 23.56 203 LEU C CA 1
ATOM 7366 C C . LEU C 1 211 ? 25.904 41.402 23.699 1.00 23.50 203 LEU C C 1
ATOM 7367 O O . LEU C 1 211 ? 25.469 41.843 22.657 1.00 24.48 203 LEU C O 1
ATOM 7372 N N . LEU C 1 212 ? 26.270 42.180 24.701 1.00 23.08 204 LEU C N 1
ATOM 7373 C CA . LEU C 1 212 ? 26.243 43.633 24.579 1.00 22.69 204 LEU C CA 1
ATOM 7374 C C . LEU C 1 212 ? 27.102 44.099 23.406 1.00 23.96 204 LEU C C 1
ATOM 7375 O O . LEU C 1 212 ? 26.725 45.043 22.703 1.00 24.60 204 LEU C O 1
ATOM 7380 N N . GLU C 1 213 ? 28.235 43.430 23.177 1.00 24.60 205 GLU C N 1
ATOM 7381 C CA . GLU C 1 213 ? 29.176 43.841 22.132 1.00 26.21 205 GLU C CA 1
ATOM 7382 C C . GLU C 1 213 ? 28.624 43.651 20.713 1.00 27.22 205 GLU C C 1
ATOM 7383 O O . GLU C 1 213 ? 28.842 44.483 19.823 1.00 28.04 205 GLU C O 1
ATOM 7389 N N . ASN C 1 214 ? 27.917 42.545 20.513 1.00 27.00 206 ASN C N 1
ATOM 7390 C CA . ASN C 1 214 ? 27.329 42.247 19.228 1.00 28.05 206 ASN C CA 1
ATOM 7391 C C . ASN C 1 214 ? 26.123 43.143 18.965 1.00 27.69 206 ASN C C 1
ATOM 7392 O O . ASN C 1 214 ? 25.972 43.661 17.870 1.00 28.99 206 ASN C O 1
ATOM 7397 N N . LEU C 1 215 ? 25.279 43.338 19.971 1.00 26.25 207 LEU C N 1
ATOM 7398 C CA . LEU C 1 215 ? 24.077 44.168 19.821 1.00 26.24 207 LEU C CA 1
ATOM 7399 C C . LEU C 1 215 ? 24.421 45.656 19.657 1.00 26.95 207 LEU C C 1
ATOM 7400 O O . LEU C 1 215 ? 23.673 46.393 19.002 1.00 27.60 207 LEU C O 1
ATOM 7405 N N . LEU C 1 216 ? 25.554 46.090 20.219 1.00 26.73 208 LEU C N 1
ATOM 7406 C CA . LEU C 1 216 ? 25.989 47.470 20.071 1.00 27.48 208 LEU C CA 1
ATOM 7407 C C . LEU C 1 216 ? 26.129 47.871 18.606 1.00 29.22 208 LEU C C 1
ATOM 7408 O O . LEU C 1 216 ? 25.742 48.960 18.217 1.00 30.22 208 LEU C O 1
ATOM 7413 N N . ASP C 1 217 ? 26.645 46.978 17.778 1.00 30.32 209 ASP C N 1
ATOM 7414 C CA . ASP C 1 217 ? 26.822 47.287 16.354 1.00 32.45 209 ASP C CA 1
ATOM 7415 C C . ASP C 1 217 ? 25.513 47.316 15.601 1.00 32.74 209 ASP C C 1
ATOM 7416 O O . ASP C 1 217 ? 25.492 47.625 14.423 1.00 34.38 209 ASP C O 1
ATOM 7421 N N . LYS C 1 218 ? 24.423 46.994 16.287 1.00 31.39 210 LYS C N 1
ATOM 7422 C CA . LYS C 1 218 ? 23.161 46.718 15.631 1.00 31.66 210 LYS C CA 1
ATOM 7423 C C . LYS C 1 218 ? 22.001 47.579 16.114 1.00 30.87 210 LYS C C 1
ATOM 7424 O O . LYS C 1 218 ? 21.141 47.929 15.317 1.00 32.32 210 LYS C O 1
ATOM 7430 N N . VAL C 1 219 ? 21.962 47.913 17.396 1.00 28.95 211 VAL C N 1
ATOM 7431 C CA . VAL C 1 219 ? 20.788 48.549 17.971 1.00 28.24 211 VAL C CA 1
ATOM 7432 C C . VAL C 1 219 ? 20.816 50.063 17.789 1.00 29.49 211 VAL C C 1
ATOM 7433 O O . VAL C 1 219 ? 21.857 50.639 17.445 1.00 30.20 211 VAL C O 1
ATOM 7437 N N . ASP C 1 220 ? 19.671 50.699 18.050 1.00 29.53 212 ASP C N 1
ATOM 7438 C CA . ASP C 1 220 ? 19.579 52.151 18.125 1.00 30.23 212 ASP C CA 1
ATOM 7439 C C . ASP C 1 220 ? 19.517 52.650 19.556 1.00 28.88 212 ASP C C 1
ATOM 7440 O O . ASP C 1 220 ? 20.123 53.660 19.879 1.00 29.11 212 ASP C O 1
ATOM 7445 N N . GLN C 1 221 ? 18.784 51.938 20.405 1.00 27.89 213 GLN C N 1
ATOM 7446 C CA . GLN C 1 221 ? 18.787 52.168 21.852 1.00 26.68 213 GLN C CA 1
ATOM 7447 C C . GLN C 1 221 ? 19.222 50.868 22.512 1.00 25.44 213 GLN C C 1
ATOM 7448 O O . GLN C 1 221 ? 18.978 49.794 21.947 1.00 25.45 213 GLN C O 1
ATOM 7454 N N . LEU C 1 222 ? 19.865 50.961 23.681 1.00 24.44 214 LEU C N 1
ATOM 7455 C CA . LEU C 1 222 ? 20.183 49.781 24.508 1.00 23.37 214 LEU C CA 1
ATOM 7456 C C . LEU C 1 222 ? 19.909 50.088 25.979 1.00 22.48 214 LEU C C 1
ATOM 7457 O O . LEU C 1 222 ? 20.271 51.151 26.470 1.00 22.71 214 LEU C O 1
ATOM 7462 N N . ILE C 1 223 ? 19.281 49.144 26.675 1.00 21.71 215 ILE C N 1
ATOM 7463 C CA . ILE C 1 223 ? 18.900 49.297 28.075 1.00 20.87 215 ILE C CA 1
ATOM 7464 C C . ILE C 1 223 ? 19.471 48.177 28.928 1.00 19.98 215 ILE C C 1
ATOM 7465 O O . ILE C 1 223 ? 19.164 47.014 28.719 1.00 20.12 215 ILE C O 1
ATOM 7470 N N . VAL C 1 224 ? 20.291 48.522 29.906 1.00 19.77 216 VAL C N 1
ATOM 7471 C CA . VAL C 1 224 ? 20.804 47.529 30.855 1.00 19.03 216 VAL C CA 1
ATOM 7472 C C . VAL C 1 224 ? 19.969 47.572 32.137 1.00 19.32 216 VAL C C 1
ATOM 7473 O O . VAL C 1 224 ? 19.502 48.649 32.542 1.00 19.51 216 VAL C O 1
ATOM 7477 N N . GLY C 1 225 ? 19.780 46.402 32.753 1.00 19.32 217 GLY C N 1
ATOM 7478 C CA . GLY C 1 225 ? 19.030 46.279 33.994 1.00 19.65 217 GLY C CA 1
ATOM 7479 C C . GLY C 1 225 ? 19.688 45.377 35.016 1.00 19.71 217 GLY C C 1
ATOM 7480 O O . GLY C 1 225 ? 20.531 44.540 34.673 1.00 19.69 217 GLY C O 1
ATOM 7481 N N . GLY C 1 226 ? 19.301 45.556 36.284 1.00 20.07 218 GLY C N 1
ATOM 7482 C CA . GLY C 1 226 ? 19.821 44.748 37.394 1.00 19.70 218 GLY C CA 1
ATOM 7483 C C . GLY C 1 226 ? 21.292 44.929 37.693 1.00 19.29 218 GLY C C 1
ATOM 7484 O O . GLY C 1 226 ? 21.859 46.012 37.489 1.00 18.75 218 GLY C O 1
ATOM 7485 N N . GLY C 1 227 ? 21.913 43.845 38.163 1.00 19.64 219 GLY C N 1
ATOM 7486 C CA . GLY C 1 227 ? 23.370 43.786 38.383 1.00 19.30 219 GLY C CA 1
ATOM 7487 C C . GLY C 1 227 ? 24.134 44.532 37.307 1.00 19.18 219 GLY C C 1
ATOM 7488 O O . GLY C 1 227 ? 24.931 45.416 37.618 1.00 19.65 219 GLY C O 1
ATOM 7489 N N . ILE C 1 228 ? 23.853 44.192 36.046 1.00 19.04 220 ILE C N 1
ATOM 7490 C CA . ILE C 1 228 ? 24.431 44.879 34.885 1.00 19.06 220 ILE C CA 1
ATOM 7491 C C . ILE C 1 228 ? 24.319 46.389 35.058 1.00 19.20 220 ILE C C 1
ATOM 7492 O O . ILE C 1 228 ? 25.335 47.077 35.096 1.00 19.67 220 ILE C O 1
ATOM 7497 N N . ALA C 1 229 ? 23.100 46.899 35.212 1.00 19.11 221 ALA C N 1
ATOM 7498 C CA . ALA C 1 229 ? 22.911 48.351 35.329 1.00 19.23 221 ALA C CA 1
ATOM 7499 C C . ALA C 1 229 ? 23.635 48.891 36.568 1.00 18.97 221 ALA C C 1
ATOM 7500 O O . ALA C 1 229 ? 24.304 49.933 36.502 1.00 19.13 221 ALA C O 1
ATOM 7502 N N . ASN C 1 230 ? 23.517 48.178 37.683 1.00 18.45 222 ASN C N 1
ATOM 7503 C CA . ASN C 1 230 ? 24.226 48.581 38.894 1.00 18.72 222 ASN C CA 1
ATOM 7504 C C . ASN C 1 230 ? 25.746 48.697 38.632 1.00 18.10 222 ASN C C 1
ATOM 7505 O O . ASN C 1 230 ? 26.396 49.605 39.140 1.00 17.24 222 ASN C O 1
ATOM 7510 N N . THR C 1 231 ? 26.300 47.795 37.829 1.00 18.02 223 THR C N 1
ATOM 7511 C CA . THR C 1 231 ? 27.738 47.883 37.475 1.00 18.84 223 THR C CA 1
ATOM 7512 C C . THR C 1 231 ? 28.029 49.134 36.643 1.00 18.58 223 THR C C 1
ATOM 7513 O O . THR C 1 231 ? 29.027 49.806 36.862 1.00 18.46 223 THR C O 1
ATOM 7517 N N . PHE C 1 232 ? 27.144 49.438 35.696 1.00 18.45 224 PHE C N 1
ATOM 7518 C CA . PHE C 1 232 ? 27.339 50.588 34.816 1.00 18.92 224 PHE C CA 1
ATOM 7519 C C . PHE C 1 232 ? 27.238 51.912 35.577 1.00 19.55 224 PHE C C 1
ATOM 7520 O O . PHE C 1 232 ? 28.080 52.814 35.408 1.00 19.92 224 PHE C O 1
ATOM 7528 N N . LEU C 1 233 ? 26.211 52.010 36.419 1.00 19.38 225 LEU C N 1
ATOM 7529 C CA . LEU C 1 233 ? 26.049 53.144 37.310 1.00 19.85 225 LEU C CA 1
ATOM 7530 C C . LEU C 1 233 ? 27.306 53.400 38.164 1.00 20.19 225 LEU C C 1
ATOM 7531 O O . LEU C 1 233 ? 27.665 54.544 38.430 1.00 21.24 225 LEU C O 1
ATOM 7536 N N . LYS C 1 234 ? 27.986 52.344 38.586 1.00 19.87 226 LYS C N 1
ATOM 7537 C CA . LYS C 1 234 ? 29.173 52.486 39.431 1.00 20.24 226 LYS C CA 1
ATOM 7538 C C . LYS C 1 234 ? 30.411 52.854 38.598 1.00 20.86 226 LYS C C 1
ATOM 7539 O O . LYS C 1 234 ? 31.251 53.636 39.045 1.00 21.32 226 LYS C O 1
ATOM 7545 N N . ALA C 1 235 ? 30.502 52.318 37.378 1.00 20.76 227 ALA C N 1
ATOM 7546 C CA . ALA C 1 235 ? 31.513 52.749 36.411 1.00 21.38 227 ALA C CA 1
ATOM 7547 C C . ALA C 1 235 ? 31.382 54.241 36.096 1.00 22.11 227 ALA C C 1
ATOM 7548 O O . ALA C 1 235 ? 32.365 54.909 35.853 1.00 23.45 227 ALA C O 1
ATOM 7550 N N . GLN C 1 236 ? 30.170 54.771 36.126 1.00 22.01 228 GLN C N 1
ATOM 7551 C CA . GLN C 1 236 ? 29.957 56.203 35.934 1.00 23.23 228 GLN C CA 1
ATOM 7552 C C . GLN C 1 236 ? 30.278 57.063 37.151 1.00 23.80 228 GLN C C 1
ATOM 7553 O O . GLN C 1 236 ? 30.342 58.290 37.041 1.00 24.65 228 GLN C O 1
ATOM 7559 N N . GLY C 1 237 ? 30.451 56.431 38.310 1.00 23.46 229 GLY C N 1
ATOM 7560 C CA . GLY C 1 237 ? 30.879 57.128 39.526 1.00 24.24 229 GLY C CA 1
ATOM 7561 C C . GLY C 1 237 ? 29.785 57.395 40.551 1.00 24.14 229 GLY C C 1
ATOM 7562 O O . GLY C 1 237 ? 30.024 58.117 41.529 1.00 24.87 229 GLY C O 1
ATOM 7563 N N . TYR C 1 238 ? 28.592 56.833 40.334 1.00 23.27 230 TYR C N 1
ATOM 7564 C CA . TYR C 1 238 ? 27.522 56.905 41.324 1.00 23.27 230 TYR C CA 1
ATOM 7565 C C . TYR C 1 238 ? 27.831 55.976 42.499 1.00 23.21 230 TYR C C 1
ATOM 7566 O O . TYR C 1 238 ? 28.572 55.004 42.363 1.00 22.22 230 TYR C O 1
ATOM 7575 N N . SER C 1 239 ? 27.247 56.296 43.648 1.00 24.23 231 SER C N 1
ATOM 7576 C CA . SER C 1 239 ? 27.312 55.451 44.834 1.00 24.67 231 SER C CA 1
ATOM 7577 C C . SER C 1 239 ? 26.093 54.541 44.898 1.00 23.88 231 SER C C 1
ATOM 7578 O O . SER C 1 239 ? 24.972 55.015 44.764 1.00 24.84 231 SER C O 1
ATOM 7581 N N . ILE C 1 240 ? 26.295 53.245 45.117 1.00 23.04 232 ILE C N 1
ATOM 7582 C CA . ILE C 1 240 ? 25.159 52.310 45.140 1.00 22.44 232 ILE C CA 1
ATOM 7583 C C . ILE C 1 240 ? 25.154 51.332 46.308 1.00 22.49 232 ILE C C 1
ATOM 7584 O O . ILE C 1 240 ? 24.540 50.279 46.215 1.00 22.31 232 ILE C O 1
ATOM 7589 N N . GLY C 1 241 ? 25.809 51.702 47.404 1.00 23.29 233 GLY C N 1
ATOM 7590 C CA . GLY C 1 241 ? 25.753 50.946 48.654 1.00 23.71 233 GLY C CA 1
ATOM 7591 C C . GLY C 1 241 ? 26.173 49.511 48.471 1.00 23.05 233 GLY C C 1
ATOM 7592 O O . GLY C 1 241 ? 27.179 49.231 47.846 1.00 22.77 233 GLY C O 1
ATOM 7593 N N . LYS C 1 242 ? 25.367 48.596 48.982 1.00 23.44 234 LYS C N 1
ATOM 7594 C CA . LYS C 1 242 ? 25.670 47.179 48.917 1.00 23.22 234 LYS C CA 1
ATOM 7595 C C . LYS C 1 242 ? 24.997 46.512 47.716 1.00 22.49 234 LYS C C 1
ATOM 7596 O O . LYS C 1 242 ? 24.935 45.294 47.656 1.00 22.93 234 LYS C O 1
ATOM 7602 N N . SER C 1 243 ? 24.524 47.298 46.746 1.00 21.84 235 SER C N 1
ATOM 7603 C CA . SER C 1 243 ? 23.934 46.735 45.528 1.00 21.15 235 SER C CA 1
ATOM 7604 C C . SER C 1 243 ? 24.841 45.727 44.848 1.00 20.81 235 SER C C 1
ATOM 7605 O O . SER C 1 243 ? 26.043 45.871 44.855 1.00 20.93 235 SER C O 1
ATOM 7608 N N . LEU C 1 244 ? 24.235 44.726 44.222 1.00 21.24 236 LEU C N 1
ATOM 7609 C CA . LEU C 1 244 ? 24.957 43.744 43.422 1.00 21.09 236 LEU C CA 1
ATOM 7610 C C . LEU C 1 244 ? 25.693 44.431 42.276 1.00 20.65 236 LEU C C 1
ATOM 7611 O O . LEU C 1 244 ? 25.106 45.206 41.533 1.00 20.44 236 LEU C O 1
ATOM 7616 N N . CYS C 1 245 ? 26.990 44.166 42.182 1.00 20.94 237 CYS C N 1
ATOM 7617 C CA . CYS C 1 245 ? 27.835 44.708 41.147 1.00 21.08 237 CYS C CA 1
ATOM 7618 C C . CYS C 1 245 ? 29.080 43.854 40.993 1.00 20.59 237 CYS C C 1
ATOM 7619 O O . CYS C 1 245 ? 29.458 43.119 41.889 1.00 21.15 237 CYS C O 1
ATOM 7622 N N . GLU C 1 246 ? 29.717 43.970 39.843 1.00 20.42 238 GLU C N 1
ATOM 7623 C CA . GLU C 1 246 ? 30.972 43.294 39.584 1.00 20.97 238 GLU C CA 1
ATOM 7624 C C . GLU C 1 246 ? 32.039 44.349 39.421 1.00 21.01 238 GLU C C 1
ATOM 7625 O O . GLU C 1 246 ? 32.157 44.914 38.362 1.00 21.23 238 GLU C O 1
ATOM 7631 N N . ASN C 1 247 ? 32.778 44.628 40.492 1.00 21.55 239 ASN C N 1
ATOM 7632 C CA . ASN C 1 247 ? 33.877 45.600 40.492 1.00 22.08 239 ASN C CA 1
ATOM 7633 C C . ASN C 1 247 ? 34.938 45.305 39.462 1.00 22.70 239 ASN C C 1
ATOM 7634 O O . ASN C 1 247 ? 35.546 46.219 38.917 1.00 23.55 239 ASN C O 1
ATOM 7639 N N . GLU C 1 248 ? 35.187 44.031 39.208 1.00 23.07 240 GLU C N 1
ATOM 7640 C CA . GLU C 1 248 ? 36.241 43.640 38.264 1.00 24.16 240 GLU C CA 1
ATOM 7641 C C . GLU C 1 248 ? 35.907 43.945 36.798 1.00 23.73 240 GLU C C 1
ATOM 7642 O O . GLU C 1 248 ? 36.774 43.824 35.934 1.00 24.60 240 GLU C O 1
ATOM 7648 N N . TRP C 1 249 ? 34.671 44.371 36.535 1.00 22.56 241 TRP C N 1
ATOM 7649 C CA . TRP C 1 249 ? 34.225 44.703 35.185 1.00 22.19 241 TRP C CA 1
ATOM 7650 C C . TRP C 1 249 ? 33.867 46.183 35.008 1.00 21.68 241 TRP C C 1
ATOM 7651 O O . TRP C 1 249 ? 33.299 46.573 33.974 1.00 21.40 241 TRP C O 1
ATOM 7662 N N . LEU C 1 250 ? 34.246 47.006 35.983 1.00 21.62 242 LEU C N 1
ATOM 7663 C CA . LEU C 1 250 ? 33.958 48.441 35.937 1.00 21.70 242 LEU C CA 1
ATOM 7664 C C . LEU C 1 250 ? 34.654 49.120 34.767 1.00 22.69 242 LEU C C 1
ATOM 7665 O O . LEU C 1 250 ? 34.054 49.956 34.088 1.00 23.01 242 LEU C O 1
ATOM 7670 N N . ASP C 1 251 ? 35.918 48.773 34.539 1.00 23.73 243 ASP C N 1
ATOM 7671 C CA . ASP C 1 251 ? 36.642 49.251 33.360 1.00 24.63 243 ASP C CA 1
ATOM 7672 C C . ASP C 1 251 ? 35.952 48.790 32.084 1.00 24.08 243 ASP C C 1
ATOM 7673 O O . ASP C 1 251 ? 35.835 49.552 31.136 1.00 24.55 243 ASP C O 1
ATOM 7678 N N . ALA C 1 252 ? 35.492 47.545 32.062 1.00 23.58 244 ALA C N 1
ATOM 7679 C CA . ALA C 1 252 ? 34.817 47.004 30.880 1.00 23.46 244 ALA C CA 1
ATOM 7680 C C . ALA C 1 252 ? 33.533 47.773 30.630 1.00 22.86 244 ALA C C 1
ATOM 7681 O O . ALA C 1 252 ? 33.261 48.190 29.507 1.00 23.07 244 ALA C O 1
ATOM 7683 N N . ALA C 1 253 ? 32.758 47.970 31.696 1.00 22.06 245 ALA C N 1
ATOM 7684 C CA . ALA C 1 253 ? 31.496 48.697 31.609 1.00 21.50 245 ALA C CA 1
ATOM 7685 C C . ALA C 1 253 ? 31.716 50.137 31.169 1.00 22.40 245 ALA C C 1
ATOM 7686 O O . ALA C 1 253 ? 30.938 50.673 30.381 1.00 22.83 245 ALA C O 1
ATOM 7688 N N . GLN C 1 254 ? 32.777 50.760 31.670 1.00 23.12 246 GLN C N 1
ATOM 7689 C CA . GLN C 1 254 ? 33.072 52.148 31.343 1.00 24.05 246 GLN C CA 1
ATOM 7690 C C . GLN C 1 254 ? 33.442 52.274 29.879 1.00 25.07 246 GLN C C 1
ATOM 7691 O O . GLN C 1 254 ? 32.992 53.181 29.195 1.00 26.02 246 GLN C O 1
ATOM 7697 N N . GLN C 1 255 ? 34.279 51.365 29.402 1.00 25.45 247 GLN C N 1
ATOM 7698 C CA . GLN C 1 255 ? 34.707 51.397 28.017 1.00 26.47 247 GLN C CA 1
ATOM 7699 C C . GLN C 1 255 ? 33.566 51.071 27.079 1.00 25.85 247 GLN C C 1
ATOM 7700 O O . GLN C 1 255 ? 33.528 51.570 25.951 1.00 26.75 247 GLN C O 1
ATOM 7706 N N . PHE C 1 256 ? 32.651 50.212 27.523 1.00 24.26 248 PHE C N 1
ATOM 7707 C CA . PHE C 1 256 ? 31.485 49.921 26.722 1.00 23.85 248 PHE C CA 1
ATOM 7708 C C . PHE C 1 256 ? 30.588 51.175 26.629 1.00 23.94 248 PHE C C 1
ATOM 7709 O O . PHE C 1 256 ? 30.085 51.513 25.549 1.00 24.36 248 PHE C O 1
ATOM 7717 N N . TRP C 1 257 ? 30.425 51.877 27.750 1.00 23.53 249 TRP C N 1
ATOM 7718 C CA . TRP C 1 257 ? 29.655 53.129 27.774 1.00 23.74 249 TRP C CA 1
ATOM 7719 C C . TRP C 1 257 ? 30.194 54.094 26.732 1.00 25.29 249 TRP C C 1
ATOM 7720 O O . TRP C 1 257 ? 29.427 54.754 26.034 1.00 25.54 249 TRP C O 1
ATOM 7731 N N . GLU C 1 258 ? 31.517 54.174 26.635 1.00 26.31 250 GLU C N 1
ATOM 7732 C CA . GLU C 1 258 ? 32.160 55.099 25.709 1.00 28.37 250 GLU C CA 1
ATOM 7733 C C . GLU C 1 258 ? 31.947 54.685 24.246 1.00 29.11 250 GLU C C 1
ATOM 7734 O O . GLU C 1 258 ? 31.559 55.502 23.421 1.00 29.74 250 GLU C O 1
ATOM 7740 N N . LYS C 1 259 ? 32.164 53.407 23.945 1.00 29.15 251 LYS C N 1
ATOM 7741 C CA . LYS C 1 259 ? 31.913 52.859 22.605 1.00 29.82 251 LYS C CA 1
ATOM 7742 C C . LYS C 1 259 ? 30.517 53.230 22.178 1.00 29.32 251 LYS C C 1
ATOM 7743 O O . LYS C 1 259 ? 30.303 53.614 21.033 1.00 30.22 251 LYS C O 1
ATOM 7749 N N . ALA C 1 260 ? 29.564 53.118 23.110 1.00 27.55 252 ALA C N 1
ATOM 7750 C CA . ALA C 1 260 ? 28.171 53.473 22.814 1.00 27.36 252 ALA C CA 1
ATOM 7751 C C . ALA C 1 260 ? 28.061 54.954 22.427 1.00 28.66 252 ALA C C 1
ATOM 7752 O O . ALA C 1 260 ? 27.411 55.315 21.439 1.00 29.40 252 ALA C O 1
ATOM 7754 N N . ALA C 1 261 ? 28.735 55.799 23.193 1.00 28.91 253 ALA C N 1
ATOM 7755 C CA . ALA C 1 261 ? 28.701 57.229 22.948 1.00 30.39 253 ALA C CA 1
ATOM 7756 C C . ALA C 1 261 ? 29.112 57.575 21.506 1.00 32.70 253 ALA C C 1
ATOM 7757 O O . ALA C 1 261 ? 28.364 58.259 20.792 1.00 33.72 253 ALA C O 1
ATOM 7759 N N . GLU C 1 262 ? 30.272 57.085 21.062 1.00 33.57 254 GLU C N 1
ATOM 7760 C CA . GLU C 1 262 ? 30.771 57.439 19.727 1.00 35.91 254 GLU C CA 1
ATOM 7761 C C . GLU C 1 262 ? 30.029 56.771 18.570 1.00 36.14 254 GLU C C 1
ATOM 7762 O O . GLU C 1 262 ? 30.139 57.204 17.438 1.00 38.28 254 GLU C O 1
ATOM 7768 N N . LYS C 1 263 ? 29.292 55.706 18.861 1.00 34.61 255 LYS C N 1
ATOM 7769 C CA . LYS C 1 263 ? 28.405 55.085 17.884 1.00 34.66 255 LYS C CA 1
ATOM 7770 C C . LYS C 1 263 ? 27.035 55.756 17.903 1.00 34.44 255 LYS C C 1
ATOM 7771 O O . LYS C 1 263 ? 26.199 55.470 17.076 1.00 34.96 255 LYS C O 1
ATOM 7777 N N . ASN C 1 264 ? 26.806 56.633 18.870 1.00 34.18 256 ASN C N 1
ATOM 7778 C CA . ASN C 1 264 ? 25.517 57.301 19.049 1.00 34.14 256 ASN C CA 1
ATOM 7779 C C . ASN C 1 264 ? 24.363 56.323 19.347 1.00 32.65 256 ASN C C 1
ATOM 7780 O O . ASN C 1 264 ? 23.223 56.515 18.894 1.00 33.48 256 ASN C O 1
ATOM 7785 N N . VAL C 1 265 ? 24.668 55.283 20.113 1.00 30.53 257 VAL C N 1
ATOM 7786 C CA . VAL C 1 265 ? 23.664 54.367 20.591 1.00 29.11 257 VAL C CA 1
ATOM 7787 C C . VAL C 1 265 ? 23.193 54.846 21.966 1.00 28.39 257 VAL C C 1
ATOM 7788 O O . VAL C 1 265 ? 23.979 54.958 22.909 1.00 27.66 257 VAL C O 1
ATOM 7792 N N . SER C 1 266 ? 21.910 55.153 22.088 1.00 28.67 258 SER C N 1
ATOM 7793 C CA . SER C 1 266 ? 21.399 55.639 23.356 1.00 28.14 258 SER C CA 1
ATOM 7794 C C . SER C 1 266 ? 21.436 54.522 24.400 1.00 26.29 258 SER C C 1
ATOM 7795 O O . SER C 1 266 ? 21.039 53.389 24.153 1.00 25.91 258 SER C O 1
ATOM 7798 N N . LEU C 1 267 ? 21.900 54.871 25.578 1.00 25.66 259 LEU C N 1
ATOM 7799 C CA . LEU C 1 267 ? 22.176 53.904 26.596 1.00 24.33 259 LEU C CA 1
ATOM 7800 C C . LEU C 1 267 ? 21.777 54.510 27.939 1.00 23.84 259 LEU C C 1
ATOM 7801 O O . LEU C 1 267 ? 22.623 54.753 28.772 1.00 23.47 259 LEU C O 1
ATOM 7806 N N . PRO C 1 268 ? 20.465 54.751 28.142 1.00 24.23 260 PRO C N 1
ATOM 7807 C CA . PRO C 1 268 ? 19.970 55.387 29.353 1.00 24.01 260 PRO C CA 1
ATOM 7808 C C . PRO C 1 268 ? 20.085 54.457 30.539 1.00 22.66 260 PRO C C 1
ATOM 7809 O O . PRO C 1 268 ? 19.564 53.359 30.512 1.00 22.44 260 PRO C O 1
ATOM 7813 N N . LEU C 1 269 ? 20.768 54.910 31.569 1.00 22.53 261 LEU C N 1
ATOM 7814 C CA . LEU C 1 269 ? 20.876 54.174 32.811 1.00 21.66 261 LEU C CA 1
ATOM 7815 C C . LEU C 1 269 ? 19.731 54.565 33.767 1.00 21.99 261 LEU C C 1
ATOM 7816 O O . LEU C 1 269 ? 19.069 55.581 33.585 1.00 22.50 261 LEU C O 1
ATOM 7821 N N . PRO C 1 270 ? 19.500 53.752 34.804 1.00 21.98 262 PRO C N 1
ATOM 7822 C CA . PRO C 1 270 ? 18.514 54.117 35.827 1.00 22.53 262 PRO C CA 1
ATOM 7823 C C . PRO C 1 270 ? 18.786 55.474 36.477 1.00 23.39 262 PRO C C 1
ATOM 7824 O O . PRO C 1 270 ? 19.870 55.661 37.048 1.00 23.69 262 PRO C O 1
ATOM 7828 N N . VAL C 1 271 ? 17.826 56.404 36.401 1.00 24.21 263 VAL C N 1
ATOM 7829 C CA . VAL C 1 271 ? 17.944 57.691 37.096 1.00 24.75 263 VAL C CA 1
ATOM 7830 C C . VAL C 1 271 ? 17.256 57.644 38.453 1.00 25.30 263 VAL C C 1
ATOM 7831 O O . VAL C 1 271 ? 17.669 58.345 39.358 1.00 26.18 263 VAL C O 1
ATOM 7835 N N . ASP C 1 272 ? 16.217 56.820 38.590 1.00 25.34 264 ASP C N 1
ATOM 7836 C CA . ASP C 1 272 ? 15.616 56.522 39.901 1.00 25.94 264 ASP C CA 1
ATOM 7837 C C . ASP C 1 272 ? 15.462 55.016 40.134 1.00 25.16 264 ASP C C 1
ATOM 7838 O O . ASP C 1 272 ? 15.269 54.257 39.180 1.00 24.70 264 ASP C O 1
ATOM 7843 N N . VAL C 1 273 ? 15.562 54.595 41.400 1.00 25.24 265 VAL C N 1
ATOM 7844 C CA . VAL C 1 273 ? 15.573 53.165 41.778 1.00 24.38 265 VAL C CA 1
ATOM 7845 C C . VAL C 1 273 ? 14.749 52.917 43.041 1.00 25.29 265 VAL C C 1
ATOM 7846 O O . VAL C 1 273 ? 14.452 53.863 43.767 1.00 26.20 265 VAL C O 1
ATOM 7850 N N . ILE C 1 274 ? 14.385 51.667 43.324 1.00 24.81 266 ILE C N 1
ATOM 7851 C CA . ILE C 1 274 ? 13.805 51.373 44.637 1.00 26.18 266 ILE C CA 1
ATOM 7852 C C . ILE C 1 274 ? 14.757 50.555 45.485 1.00 25.24 266 ILE C C 1
ATOM 7853 O O . ILE C 1 274 ? 15.248 49.522 45.058 1.00 23.90 266 ILE C O 1
ATOM 7858 N N . VAL C 1 275 ? 15.005 51.050 46.699 1.00 26.02 267 VAL C N 1
ATOM 7859 C CA . VAL C 1 275 ? 15.997 50.488 47.592 1.00 25.54 267 VAL C CA 1
ATOM 7860 C C . VAL C 1 275 ? 15.369 50.065 48.902 1.00 27.06 267 VAL C C 1
ATOM 7861 O O . VAL C 1 275 ? 14.328 50.567 49.309 1.00 28.40 267 VAL C O 1
ATOM 7865 N N . ALA C 1 276 ? 16.027 49.116 49.548 1.00 27.25 268 ALA C N 1
ATOM 7866 C CA . ALA C 1 276 ? 15.667 48.634 50.866 1.00 28.72 268 ALA C CA 1
ATOM 7867 C C . ALA C 1 276 ? 16.968 48.181 51.507 1.00 28.78 268 ALA C C 1
ATOM 7868 O O . ALA C 1 276 ? 17.980 48.035 50.817 1.00 27.21 268 ALA C O 1
ATOM 7870 N N . ASP C 1 277 ? 16.954 47.959 52.817 1.00 30.94 269 ASP C N 1
ATOM 7871 C CA . ASP C 1 277 ? 18.155 47.534 53.532 1.00 31.50 269 ASP C CA 1
ATOM 7872 C C . ASP C 1 277 ? 18.157 46.023 53.844 1.00 32.07 269 ASP C C 1
ATOM 7873 O O . ASP C 1 277 ? 19.035 45.519 54.550 1.00 32.64 269 ASP C O 1
ATOM 7878 N N . GLU C 1 278 ? 17.169 45.314 53.305 1.00 32.34 270 GLU C N 1
ATOM 7879 C CA . GLU C 1 278 ? 17.109 43.849 53.366 1.00 32.83 270 GLU C CA 1
ATOM 7880 C C . GLU C 1 278 ? 16.134 43.390 52.289 1.00 32.04 270 GLU C C 1
ATOM 7881 O O . GLU C 1 278 ? 15.103 44.025 52.099 1.00 32.32 270 GLU C O 1
ATOM 7887 N N . LEU C 1 279 ? 16.460 42.301 51.598 1.00 31.19 271 LEU C N 1
ATOM 7888 C CA . LEU C 1 279 ? 15.647 41.820 50.492 1.00 30.94 271 LEU C CA 1
ATOM 7889 C C . LEU C 1 279 ? 14.555 40.854 50.943 1.00 32.95 271 LEU C C 1
ATOM 7890 O O . LEU C 1 279 ? 14.800 39.660 51.086 1.00 33.70 271 LEU C O 1
ATOM 7895 N N . SER C 1 280 ? 13.347 41.383 51.142 1.00 34.31 272 SER C N 1
ATOM 7896 C CA . SER C 1 280 ? 12.175 40.597 51.548 1.00 36.44 272 SER C CA 1
ATOM 7897 C C . SER C 1 280 ? 10.864 41.388 51.319 1.00 37.67 272 SER C C 1
ATOM 7898 O O . SER C 1 280 ? 10.885 42.628 51.274 1.00 37.19 272 SER C O 1
ATOM 7901 N N . GLU C 1 281 ? 9.726 40.688 51.206 1.00 39.18 273 GLU C N 1
ATOM 7902 C CA . GLU C 1 281 ? 8.424 41.352 50.983 1.00 40.26 273 GLU C CA 1
ATOM 7903 C C . GLU C 1 281 ? 8.034 42.309 52.133 1.00 41.86 273 GLU C C 1
ATOM 7904 O O . GLU C 1 281 ? 6.962 42.918 52.102 1.00 43.40 273 GLU C O 1
ATOM 7910 N N . ASP C 1 282 ? 8.920 42.449 53.117 1.00 41.59 274 ASP C N 1
ATOM 7911 C CA . ASP C 1 282 ? 8.582 42.896 54.463 1.00 43.58 274 ASP C CA 1
ATOM 7912 C C . ASP C 1 282 ? 9.185 44.250 54.833 1.00 42.85 274 ASP C C 1
ATOM 7913 O O . ASP C 1 282 ? 8.584 44.989 55.595 1.00 44.56 274 ASP C O 1
ATOM 7918 N N . ALA C 1 283 ? 10.367 44.563 54.296 1.00 40.50 275 ALA C N 1
ATOM 7919 C CA . ALA C 1 283 ? 11.136 45.764 54.660 1.00 39.80 275 ALA C CA 1
ATOM 7920 C C . ALA C 1 283 ? 10.675 47.009 53.911 1.00 39.20 275 ALA C C 1
ATOM 7921 O O . ALA C 1 283 ? 10.019 46.899 52.885 1.00 38.72 275 ALA C O 1
ATOM 7923 N N . LYS C 1 284 ? 11.044 48.184 54.428 1.00 39.35 276 LYS C N 1
ATOM 7924 C CA . LYS C 1 284 ? 10.753 49.470 53.776 1.00 39.08 276 LYS C CA 1
ATOM 7925 C C . LYS C 1 284 ? 11.333 49.599 52.351 1.00 36.55 276 LYS C C 1
ATOM 7926 O O . LYS C 1 284 ? 12.551 49.713 52.178 1.00 35.34 276 LYS C O 1
ATOM 7932 N N . ALA C 1 285 ? 10.473 49.611 51.340 1.00 36.17 277 ALA C N 1
ATOM 7933 C CA . ALA C 1 285 ? 10.922 49.921 49.986 1.00 34.07 277 ALA C CA 1
ATOM 7934 C C . ALA C 1 285 ? 10.815 51.427 49.822 1.00 34.42 277 ALA C C 1
ATOM 7935 O O . ALA C 1 285 ? 9.797 52.011 50.173 1.00 35.99 277 ALA C O 1
ATOM 7937 N N . THR C 1 286 ? 11.873 52.050 49.305 1.00 32.92 278 THR C N 1
ATOM 7938 C CA . THR C 1 286 ? 11.954 53.505 49.195 1.00 33.07 278 THR C CA 1
ATOM 7939 C C . THR C 1 286 ? 12.397 53.906 47.805 1.00 31.44 278 THR C C 1
ATOM 7940 O O . THR C 1 286 ? 13.421 53.430 47.315 1.00 29.91 278 THR C O 1
ATOM 7944 N N . VAL C 1 287 ? 11.626 54.785 47.171 1.00 32.32 279 VAL C N 1
ATOM 7945 C CA . VAL C 1 287 ? 11.961 55.289 45.837 1.00 31.25 279 VAL C CA 1
ATOM 7946 C C . VAL C 1 287 ? 12.883 56.495 45.987 1.00 31.34 279 VAL C C 1
ATOM 7947 O O . VAL C 1 287 ? 12.632 57.390 46.780 1.00 33.14 279 VAL C O 1
ATOM 7951 N N . LYS C 1 288 ? 13.958 56.487 45.218 1.00 30.13 280 LYS C N 1
ATOM 7952 C CA . LYS C 1 288 ? 15.092 57.363 45.433 1.00 29.99 280 LYS C CA 1
ATOM 7953 C C . LYS C 1 288 ? 15.691 57.784 44.112 1.00 29.10 280 LYS C C 1
ATOM 7954 O O . LYS C 1 288 ? 15.595 57.075 43.104 1.00 27.65 280 LYS C O 1
ATOM 7960 N N . ASN C 1 289 ? 16.346 58.933 44.142 1.00 29.92 281 ASN C N 1
ATOM 7961 C CA . ASN C 1 289 ? 17.230 59.308 43.072 1.00 29.49 281 ASN C CA 1
ATOM 7962 C C . ASN C 1 289 ? 18.550 58.603 43.297 1.00 28.48 281 ASN C C 1
ATOM 7963 O O . ASN C 1 289 ? 19.043 58.482 44.415 1.00 28.68 281 ASN C O 1
ATOM 7968 N N . ILE C 1 290 ? 19.122 58.134 42.212 1.00 27.49 282 ILE C N 1
ATOM 7969 C CA . ILE C 1 290 ? 20.441 57.548 42.245 1.00 26.93 282 ILE C CA 1
ATOM 7970 C C . ILE C 1 290 ? 21.423 58.349 43.149 1.00 27.66 282 ILE C C 1
ATOM 7971 O O . ILE C 1 290 ? 22.264 57.756 43.839 1.00 27.71 282 ILE C O 1
ATOM 7976 N N . ASP C 1 291 ? 21.292 59.679 43.167 1.00 28.60 283 ASP C N 1
ATOM 7977 C CA . ASP C 1 291 ? 22.034 60.539 44.097 1.00 29.48 283 ASP C CA 1
ATOM 7978 C C . ASP C 1 291 ? 22.008 59.997 45.515 1.00 29.25 283 ASP C C 1
ATOM 7979 O O . ASP C 1 291 ? 23.041 59.930 46.188 1.00 29.15 283 ASP C O 1
ATOM 7984 N N . ALA C 1 292 ? 20.805 59.628 45.960 1.00 29.17 284 ALA C N 1
ATOM 7985 C CA . ALA C 1 292 ? 20.476 59.527 47.383 1.00 29.67 284 ALA C CA 1
ATOM 7986 C C . ALA C 1 292 ? 20.690 58.147 48.025 1.00 28.68 284 ALA C C 1
ATOM 7987 O O . ALA C 1 292 ? 20.299 57.946 49.174 1.00 29.83 284 ALA C O 1
ATOM 7989 N N . VAL C 1 293 ? 21.307 57.210 47.308 1.00 26.69 285 VAL C N 1
ATOM 7990 C CA . VAL C 1 293 ? 21.522 55.865 47.833 1.00 25.83 285 VAL C CA 1
ATOM 7991 C C . VAL C 1 293 ? 22.615 55.873 48.886 1.00 26.52 285 VAL C C 1
ATOM 7992 O O . VAL C 1 293 ? 23.772 56.144 48.578 1.00 26.34 285 VAL C O 1
ATOM 7996 N N . THR C 1 294 ? 22.254 55.538 50.123 1.00 27.74 286 THR C N 1
ATOM 7997 C CA . THR C 1 294 ? 23.189 55.565 51.254 1.00 28.40 286 THR C CA 1
ATOM 7998 C C . THR C 1 294 ? 23.954 54.243 51.332 1.00 27.74 286 THR C C 1
ATOM 7999 O O . THR C 1 294 ? 23.725 53.347 50.521 1.00 26.49 286 THR C O 1
ATOM 8003 N N . SER C 1 295 ? 24.841 54.107 52.320 1.00 28.61 287 SER C N 1
ATOM 8004 C CA . SER C 1 295 ? 25.899 53.091 52.263 1.00 27.99 287 SER C CA 1
ATOM 8005 C C . SER C 1 295 ? 25.464 51.644 52.549 1.00 27.95 287 SER C C 1
ATOM 8006 O O . SER C 1 295 ? 26.187 50.695 52.193 1.00 27.27 287 SER C O 1
ATOM 8009 N N . ASN C 1 296 ? 24.307 51.442 53.169 1.00 28.75 288 ASN C N 1
ATOM 8010 C CA . ASN C 1 296 ? 23.848 50.059 53.360 1.00 29.19 288 ASN C CA 1
ATOM 8011 C C . ASN C 1 296 ? 22.418 49.815 52.880 1.00 28.79 288 ASN C C 1
ATOM 8012 O O . ASN C 1 296 ? 21.612 49.158 53.548 1.00 29.53 288 ASN C O 1
ATOM 8017 N N . GLU C 1 297 ? 22.144 50.360 51.697 1.00 27.62 289 GLU C N 1
ATOM 8018 C CA . GLU C 1 297 ? 20.956 50.055 50.916 1.00 27.03 289 GLU C CA 1
ATOM 8019 C C . GLU C 1 297 ? 21.416 49.361 49.645 1.00 25.24 289 GLU C C 1
ATOM 8020 O O . GLU C 1 297 ? 22.597 49.389 49.307 1.00 24.42 289 GLU C O 1
ATOM 8026 N N . SER C 1 298 ? 20.489 48.730 48.941 1.00 24.72 290 SER C N 1
ATOM 8027 C CA . SER C 1 298 ? 20.823 48.077 47.686 1.00 23.42 290 SER C CA 1
ATOM 8028 C C . SER C 1 298 ? 19.713 48.365 46.729 1.00 23.25 290 SER C C 1
ATOM 8029 O O . SER C 1 298 ? 18.582 48.532 47.162 1.00 24.33 290 SER C O 1
ATOM 8032 N N . ILE C 1 299 ? 20.040 48.430 45.441 1.00 22.24 291 ILE C N 1
ATOM 8033 C CA . ILE C 1 299 ? 19.050 48.689 44.387 1.00 22.10 291 ILE C CA 1
ATOM 8034 C C . ILE C 1 299 ? 18.404 47.396 43.930 1.00 22.08 291 ILE C C 1
ATOM 8035 O O . ILE C 1 299 ? 19.090 46.513 43.439 1.00 21.87 291 ILE C O 1
ATOM 8040 N N . PHE C 1 300 ? 17.086 47.286 44.087 1.00 23.22 292 PHE C N 1
ATOM 8041 C CA . PHE C 1 300 ? 16.347 46.070 43.682 1.00 23.44 292 PHE C CA 1
ATOM 8042 C C . PHE C 1 300 ? 15.401 46.258 42.492 1.00 23.35 292 PHE C C 1
ATOM 8043 O O . PHE C 1 300 ? 14.845 45.279 41.972 1.00 23.13 292 PHE C O 1
ATOM 8051 N N . ASP C 1 301 ? 15.206 47.502 42.071 1.00 23.55 293 ASP C N 1
ATOM 8052 C CA . ASP C 1 301 ? 14.306 47.802 40.957 1.00 24.23 293 ASP C CA 1
ATOM 8053 C C . ASP C 1 301 ? 14.593 49.201 40.431 1.00 24.06 293 ASP C C 1
ATOM 8054 O O . ASP C 1 301 ? 15.207 50.024 41.114 1.00 24.62 293 ASP C O 1
ATOM 8059 N N . VAL C 1 302 ? 14.149 49.460 39.212 1.00 23.96 294 VAL C N 1
ATOM 8060 C CA . VAL C 1 302 ? 14.100 50.814 38.699 1.00 24.16 294 VAL C CA 1
ATOM 8061 C C . VAL C 1 302 ? 12.957 51.575 39.371 1.00 25.30 294 VAL C C 1
ATOM 8062 O O . VAL C 1 302 ? 12.079 50.984 40.001 1.00 25.76 294 VAL C O 1
ATOM 8066 N N . GLY C 1 303 ? 12.976 52.892 39.206 1.00 25.89 295 GLY C N 1
ATOM 8067 C CA . GLY C 1 303 ? 11.888 53.758 39.647 1.00 27.54 295 GLY C CA 1
ATOM 8068 C C . GLY C 1 303 ? 10.937 54.139 38.513 1.00 28.18 295 GLY C C 1
ATOM 8069 O O . GLY C 1 303 ? 11.079 53.666 37.384 1.00 27.38 295 GLY C O 1
ATOM 8070 N N . PRO C 1 304 ? 9.960 55.009 38.812 1.00 29.75 296 PRO C N 1
ATOM 8071 C CA . PRO C 1 304 ? 8.947 55.367 37.820 1.00 30.70 296 PRO C CA 1
ATOM 8072 C C . PRO C 1 304 ? 9.501 56.197 36.654 1.00 30.37 296 PRO C C 1
ATOM 8073 O O . PRO C 1 304 ? 9.101 55.980 35.516 1.00 30.32 296 PRO C O 1
ATOM 8077 N N . ASN C 1 305 ? 10.411 57.134 36.942 1.00 30.42 297 ASN C N 1
ATOM 8078 C CA . ASN C 1 305 ? 11.053 57.969 35.897 1.00 30.26 297 ASN C CA 1
ATOM 8079 C C . ASN C 1 305 ? 11.827 57.131 34.896 1.00 28.66 297 ASN C C 1
ATOM 8080 O O . ASN C 1 305 ? 11.735 57.357 33.687 1.00 29.08 297 ASN C O 1
ATOM 8085 N N . THR C 1 306 ? 12.587 56.171 35.417 1.00 27.05 298 THR C N 1
ATOM 8086 C CA . THR C 1 306 ? 13.324 55.249 34.586 1.00 25.63 298 THR C CA 1
ATOM 8087 C C . THR C 1 306 ? 12.375 54.372 33.771 1.00 25.96 298 THR C C 1
ATOM 8088 O O . THR C 1 306 ? 12.486 54.306 32.550 1.00 26.29 298 THR C O 1
ATOM 8092 N N . SER C 1 307 ? 11.425 53.702 34.413 1.00 26.40 299 SER C N 1
ATOM 8093 C CA . SER C 1 307 ? 10.579 52.775 33.650 1.00 26.93 299 SER C CA 1
ATOM 8094 C C . SER C 1 307 ? 9.565 53.486 32.742 1.00 28.24 299 SER C C 1
ATOM 8095 O O . SER C 1 307 ? 8.817 52.821 32.031 1.00 28.68 299 SER C O 1
ATOM 8098 N N . ALA C 1 308 ? 9.540 54.822 32.778 1.00 29.14 300 ALA C N 1
ATOM 8099 C CA . ALA C 1 308 ? 8.810 55.631 31.797 1.00 30.39 300 ALA C CA 1
ATOM 8100 C C . ALA C 1 308 ? 9.708 55.898 30.582 1.00 30.02 300 ALA C C 1
ATOM 8101 O O . ALA C 1 308 ? 9.272 55.817 29.417 1.00 30.46 300 ALA C O 1
ATOM 8103 N N . THR C 1 309 ? 10.973 56.200 30.855 1.00 28.86 301 THR C N 1
ATOM 8104 C CA . THR C 1 309 ? 11.988 56.251 29.803 1.00 28.09 301 THR C CA 1
ATOM 8105 C C . THR C 1 309 ? 12.012 54.944 28.992 1.00 27.71 301 THR C C 1
ATOM 8106 O O . THR C 1 309 ? 11.970 54.966 27.758 1.00 28.34 301 THR C O 1
ATOM 8110 N N . TYR C 1 310 ? 12.051 53.807 29.676 1.00 26.72 302 TYR C N 1
ATOM 8111 C CA . TYR C 1 310 ? 11.969 52.522 28.978 1.00 26.45 302 TYR C CA 1
ATOM 8112 C C . TYR C 1 310 ? 10.636 52.407 28.234 1.00 27.84 302 TYR C C 1
ATOM 8113 O O . TYR C 1 310 ? 10.601 52.005 27.077 1.00 28.60 302 TYR C O 1
ATOM 8122 N N . ALA C 1 311 ? 9.542 52.776 28.894 1.00 28.62 303 ALA C N 1
ATOM 8123 C CA . ALA C 1 311 ? 8.222 52.669 28.295 1.00 30.00 303 ALA C CA 1
ATOM 8124 C C . ALA C 1 311 ? 8.127 53.455 26.973 1.00 31.12 303 ALA C C 1
ATOM 8125 O O . ALA C 1 311 ? 7.451 53.025 26.041 1.00 32.11 303 ALA C O 1
ATOM 8127 N N . LYS C 1 312 ? 8.808 54.601 26.902 1.00 31.06 304 LYS C N 1
ATOM 8128 C CA . LYS C 1 312 ? 8.839 55.404 25.684 1.00 32.03 304 LYS C CA 1
ATOM 8129 C C . LYS C 1 312 ? 9.553 54.657 24.543 1.00 31.23 304 LYS C C 1
ATOM 8130 O O . LYS C 1 312 ? 9.043 54.596 23.411 1.00 31.82 304 LYS C O 1
ATOM 8136 N N . LEU C 1 313 ? 10.716 54.086 24.849 1.00 29.30 305 LEU C N 1
ATOM 8137 C CA . LEU C 1 313 ? 11.526 53.424 23.834 1.00 29.02 305 LEU C CA 1
ATOM 8138 C C . LEU C 1 313 ? 10.855 52.151 23.277 1.00 29.21 305 LEU C C 1
ATOM 8139 O O . LEU C 1 313 ? 10.988 51.850 22.077 1.00 29.63 305 LEU C O 1
ATOM 8144 N N . MET C 1 314 ? 10.126 51.420 24.126 1.00 28.74 306 MET C N 1
ATOM 8145 C CA . MET C 1 314 ? 9.355 50.254 23.667 1.00 29.04 306 MET C CA 1
ATOM 8146 C C . MET C 1 314 ? 8.208 50.683 22.756 1.00 31.32 306 MET C C 1
ATOM 8147 O O . MET C 1 314 ? 8.001 50.089 21.690 1.00 31.95 306 MET C O 1
ATOM 8152 N N . ALA C 1 315 ? 7.475 51.725 23.160 1.00 32.61 307 ALA C N 1
ATOM 8153 C CA . ALA C 1 315 ? 6.331 52.212 22.392 1.00 34.61 307 ALA C CA 1
ATOM 8154 C C . ALA C 1 315 ? 6.731 52.709 20.987 1.00 35.45 307 ALA C C 1
ATOM 8155 O O . ALA C 1 315 ? 5.984 52.558 20.023 1.00 36.44 307 ALA C O 1
ATOM 8157 N N . GLN C 1 316 ? 7.924 53.288 20.891 1.00 34.92 308 GLN C N 1
ATOM 8158 C CA . GLN C 1 316 ? 8.439 53.866 19.650 1.00 35.94 308 GLN C CA 1
ATOM 8159 C C . GLN C 1 316 ? 9.181 52.836 18.797 1.00 35.30 308 GLN C C 1
ATOM 8160 O O . GLN C 1 316 ? 9.512 53.104 17.646 1.00 36.36 308 GLN C O 1
ATOM 8166 N N . ALA C 1 317 ? 9.444 51.666 19.370 1.00 33.79 309 ALA C N 1
ATOM 8167 C CA . ALA C 1 317 ? 10.293 50.664 18.747 1.00 32.89 309 ALA C CA 1
ATOM 8168 C C . ALA C 1 317 ? 9.610 49.966 17.582 1.00 34.16 309 ALA C C 1
ATOM 8169 O O . ALA C 1 317 ? 8.407 49.711 17.615 1.00 35.03 309 ALA C O 1
ATOM 8171 N N . GLY C 1 318 ? 10.394 49.656 16.555 1.00 34.46 310 GLY C N 1
ATOM 8172 C CA . GLY C 1 318 ? 9.945 48.799 15.458 1.00 35.70 310 GLY C CA 1
ATOM 8173 C C . GLY C 1 318 ? 10.296 47.330 15.683 1.00 34.66 310 GLY C C 1
ATOM 8174 O O . GLY C 1 318 ? 9.646 46.442 15.143 1.00 35.59 310 GLY C O 1
ATOM 8175 N N . THR C 1 319 ? 11.343 47.075 16.466 1.00 32.87 311 THR C N 1
ATOM 8176 C CA . THR C 1 319 ? 11.727 45.717 16.848 1.00 31.67 311 THR C CA 1
ATOM 8177 C C . THR C 1 319 ? 12.274 45.772 18.255 1.00 29.99 311 THR C C 1
ATOM 8178 O O . THR C 1 319 ? 12.853 46.788 18.627 1.00 29.68 311 THR C O 1
ATOM 8182 N N . ILE C 1 320 ? 12.096 44.695 19.027 1.00 29.04 312 ILE C N 1
ATOM 8183 C CA . ILE C 1 320 ? 12.605 44.621 20.409 1.00 27.33 312 ILE C CA 1
ATOM 8184 C C . ILE C 1 320 ? 13.240 43.249 20.686 1.00 26.64 312 ILE C C 1
ATOM 8185 O O . ILE C 1 320 ? 12.737 42.234 20.217 1.00 27.13 312 ILE C O 1
ATOM 8190 N N . VAL C 1 321 ? 14.354 43.234 21.418 1.00 25.51 313 VAL C N 1
ATOM 8191 C CA . VAL C 1 321 ? 15.021 41.991 21.829 1.00 25.09 313 VAL C CA 1
ATOM 8192 C C . VAL C 1 321 ? 15.308 42.085 23.314 1.00 24.04 313 VAL C C 1
ATOM 8193 O O . VAL C 1 321 ? 16.061 42.948 23.720 1.00 23.79 313 VAL C O 1
ATOM 8197 N N . TRP C 1 322 ? 14.730 41.205 24.127 1.00 24.00 314 TRP C N 1
ATOM 8198 C CA . TRP C 1 322 ? 14.794 41.367 25.578 1.00 23.07 314 TRP C CA 1
ATOM 8199 C C . TRP C 1 322 ? 15.209 40.089 26.292 1.00 23.04 314 TRP C C 1
ATOM 8200 O O . TRP C 1 322 ? 14.538 39.060 26.215 1.00 23.77 314 TRP C O 1
ATOM 8211 N N . ASN C 1 323 ? 16.312 40.185 27.022 1.00 22.19 315 ASN C N 1
ATOM 8212 C CA . ASN C 1 323 ? 16.845 39.080 27.784 1.00 22.15 315 ASN C CA 1
ATOM 8213 C C . ASN C 1 323 ? 17.239 39.525 29.182 1.00 21.58 315 ASN C C 1
ATOM 8214 O O . ASN C 1 323 ? 18.326 40.056 29.373 1.00 21.34 315 ASN C O 1
ATOM 8219 N N . GLY C 1 324 ? 16.378 39.292 30.163 1.00 22.07 316 GLY C N 1
ATOM 8220 C CA . GLY C 1 324 ? 16.741 39.530 31.556 1.00 21.81 316 GLY C CA 1
ATOM 8221 C C . GLY C 1 324 ? 15.816 40.499 32.253 1.00 22.20 316 GLY C C 1
ATOM 8222 O O . GLY C 1 324 ? 15.557 41.596 31.748 1.00 22.35 316 GLY C O 1
ATOM 8223 N N . PRO C 1 325 ? 15.315 40.112 33.433 1.00 22.75 317 PRO C N 1
ATOM 8224 C CA . PRO C 1 325 ? 14.478 41.022 34.195 1.00 22.98 317 PRO C CA 1
ATOM 8225 C C . PRO C 1 325 ? 15.314 42.152 34.802 1.00 22.32 317 PRO C C 1
ATOM 8226 O O . PRO C 1 325 ? 16.478 41.934 35.179 1.00 21.91 317 PRO C O 1
ATOM 8230 N N . ILE C 1 326 ? 14.705 43.331 34.907 1.00 22.31 318 ILE C N 1
ATOM 8231 C CA . ILE C 1 326 ? 15.408 44.561 35.276 1.00 21.57 318 ILE C CA 1
ATOM 8232 C C . ILE C 1 326 ? 15.200 44.954 36.751 1.00 21.96 318 ILE C C 1
ATOM 8233 O O . ILE C 1 326 ? 15.624 46.031 37.174 1.00 21.61 318 ILE C O 1
ATOM 8238 N N . GLY C 1 327 ? 14.546 44.077 37.518 1.00 22.39 319 GLY C N 1
ATOM 8239 C CA . GLY C 1 327 ? 14.592 44.129 38.977 1.00 22.64 319 GLY C CA 1
ATOM 8240 C C . GLY C 1 327 ? 14.361 42.753 39.580 1.00 23.35 319 GLY C C 1
ATOM 8241 O O . GLY C 1 327 ? 14.122 41.774 38.868 1.00 23.70 319 GLY C O 1
ATOM 8242 N N . VAL C 1 328 ? 14.403 42.680 40.904 1.00 23.96 320 VAL C N 1
ATOM 8243 C CA . VAL C 1 328 ? 14.187 41.429 41.613 1.00 24.88 320 VAL C CA 1
ATOM 8244 C C . VAL C 1 328 ? 12.692 41.131 41.590 1.00 26.72 320 VAL C C 1
ATOM 8245 O O . VAL C 1 328 ? 11.997 41.181 42.613 1.00 28.36 320 VAL C O 1
ATOM 8249 N N . PHE C 1 329 ? 12.197 40.815 40.399 1.00 27.02 321 PHE C N 1
ATOM 8250 C CA . PHE C 1 329 ? 10.760 40.618 40.177 1.00 28.46 321 PHE C CA 1
ATOM 8251 C C . PHE C 1 329 ? 10.123 39.553 41.055 1.00 29.93 321 PHE C C 1
ATOM 8252 O O . PHE C 1 329 ? 8.918 39.599 41.274 1.00 31.79 321 PHE C O 1
ATOM 8260 N N . GLU C 1 330 ? 10.914 38.586 41.522 1.00 29.95 322 GLU C N 1
ATOM 8261 C CA . GLU C 1 330 ? 10.385 37.415 42.272 1.00 31.71 322 GLU C CA 1
ATOM 8262 C C . GLU C 1 330 ? 9.710 37.825 43.573 1.00 32.96 322 GLU C C 1
ATOM 8263 O O . GLU C 1 330 ? 8.697 37.260 43.955 1.00 34.71 322 GLU C O 1
ATOM 8269 N N . ILE C 1 331 ? 10.293 38.799 44.258 1.00 32.38 323 ILE C N 1
ATOM 8270 C CA . ILE C 1 331 ? 9.653 39.394 45.419 1.00 33.97 323 ILE C CA 1
ATOM 8271 C C . ILE C 1 331 ? 8.815 40.552 44.887 1.00 34.03 323 ILE C C 1
ATOM 8272 O O . ILE C 1 331 ? 9.181 41.173 43.889 1.00 32.91 323 ILE C O 1
ATOM 8277 N N . GLU C 1 332 ? 7.689 40.820 45.541 1.00 35.77 324 GLU C N 1
ATOM 8278 C CA . GLU C 1 332 ? 6.597 41.603 44.947 1.00 36.36 324 GLU C CA 1
ATOM 8279 C C . GLU C 1 332 ? 6.795 43.120 44.980 1.00 35.45 324 GLU C C 1
ATOM 8280 O O . GLU C 1 332 ? 6.318 43.821 44.094 1.00 35.32 324 GLU C O 1
ATOM 8286 N N . ALA C 1 333 ? 7.468 43.635 46.003 1.00 35.15 325 ALA C N 1
ATOM 8287 C CA . ALA C 1 333 ? 7.743 45.074 46.071 1.00 34.66 325 ALA C CA 1
ATOM 8288 C C . ALA C 1 333 ? 8.697 45.495 44.940 1.00 32.46 325 ALA C C 1
ATOM 8289 O O . ALA C 1 333 ? 8.646 46.627 44.429 1.00 32.14 325 ALA C O 1
ATOM 8291 N N . PHE C 1 334 ? 9.555 44.565 44.540 1.00 30.88 326 PHE C N 1
ATOM 8292 C CA . PHE C 1 334 ? 10.642 44.874 43.641 1.00 28.87 326 PHE C CA 1
ATOM 8293 C C . PHE C 1 334 ? 10.356 44.392 42.214 1.00 28.31 326 PHE C C 1
ATOM 8294 O O . PHE C 1 334 ? 11.280 44.149 41.432 1.00 26.56 326 PHE C O 1
ATOM 8302 N N . SER C 1 335 ? 9.064 44.311 41.884 1.00 29.43 327 SER C N 1
ATOM 8303 C CA . SER C 1 335 ? 8.599 43.758 40.622 1.00 29.55 327 SER C CA 1
ATOM 8304 C C . SER C 1 335 ? 7.972 44.787 39.683 1.00 29.89 327 SER C C 1
ATOM 8305 O O . SER C 1 335 ? 7.769 44.502 38.498 1.00 29.33 327 SER C O 1
ATOM 8308 N N . GLN C 1 336 ? 7.658 45.971 40.200 1.00 30.83 328 GLN C N 1
ATOM 8309 C CA . GLN C 1 336 ? 6.906 46.948 39.425 1.00 31.67 328 GLN C CA 1
ATOM 8310 C C . GLN C 1 336 ? 7.684 47.328 38.157 1.00 29.88 328 GLN C C 1
ATOM 8311 O O . GLN C 1 336 ? 7.103 47.461 37.087 1.00 30.34 328 GLN C O 1
ATOM 8317 N N . GLY C 1 337 ? 8.996 47.462 38.268 1.00 28.33 329 GLY C N 1
ATOM 8318 C CA . GLY C 1 337 ? 9.828 47.791 37.107 1.00 27.13 329 GLY C CA 1
ATOM 8319 C C . GLY C 1 337 ? 9.757 46.786 35.954 1.00 26.77 329 GLY C C 1
ATOM 8320 O O . GLY C 1 337 ? 9.658 47.164 34.775 1.00 26.82 329 GLY C O 1
ATOM 8321 N N . THR C 1 338 ? 9.801 45.501 36.294 1.00 26.50 330 THR C N 1
ATOM 8322 C CA . THR C 1 338 ? 9.902 44.450 35.294 1.00 25.95 330 THR C CA 1
ATOM 8323 C C . THR C 1 338 ? 8.543 44.175 34.674 1.00 27.23 330 THR C C 1
ATOM 8324 O O . THR C 1 338 ? 8.474 43.915 33.477 1.00 27.48 330 THR C O 1
ATOM 8328 N N . ARG C 1 339 ? 7.471 44.253 35.460 1.00 28.43 331 ARG C N 1
ATOM 8329 C CA . ARG C 1 339 ? 6.117 44.201 34.896 1.00 30.15 331 ARG C CA 1
ATOM 8330 C C . ARG C 1 339 ? 5.893 45.362 33.911 1.00 30.10 331 ARG C C 1
ATOM 8331 O O . ARG C 1 339 ? 5.578 45.139 32.740 1.00 30.22 331 ARG C O 1
ATOM 8339 N N . ALA C 1 340 ? 6.093 46.589 34.397 1.00 29.80 332 ALA C N 1
ATOM 8340 C CA . ALA C 1 340 ? 5.945 47.801 33.594 1.00 29.87 332 ALA C CA 1
ATOM 8341 C C . ALA C 1 340 ? 6.585 47.619 32.238 1.00 29.01 332 ALA C C 1
ATOM 8342 O O . ALA C 1 340 ? 5.962 47.858 31.210 1.00 29.84 332 ALA C O 1
ATOM 8344 N N . LEU C 1 341 ? 7.831 47.155 32.251 1.00 27.82 333 LEU C N 1
ATOM 8345 C CA . LEU C 1 341 ? 8.569 46.887 31.025 1.00 26.77 333 LEU C CA 1
ATOM 8346 C C . LEU C 1 341 ? 7.838 45.836 30.206 1.00 27.44 333 LEU C C 1
ATOM 8347 O O . LEU C 1 341 ? 7.573 46.054 29.032 1.00 28.20 333 LEU C O 1
ATOM 8352 N N . ALA C 1 342 ? 7.501 44.709 30.830 1.00 27.53 334 ALA C N 1
ATOM 8353 C CA . ALA C 1 342 ? 6.875 43.589 30.122 1.00 28.24 334 ALA C CA 1
ATOM 8354 C C . ALA C 1 342 ? 5.617 44.062 29.410 1.00 29.87 334 ALA C C 1
ATOM 8355 O O . ALA C 1 342 ? 5.405 43.773 28.238 1.00 30.04 334 ALA C O 1
ATOM 8357 N N . GLN C 1 343 ? 4.804 44.818 30.134 1.00 31.01 335 GLN C N 1
ATOM 8358 C CA . GLN C 1 343 ? 3.561 45.355 29.604 1.00 32.90 335 GLN C CA 1
ATOM 8359 C C . GLN C 1 343 ? 3.815 46.295 28.421 1.00 33.06 335 GLN C C 1
ATOM 8360 O O . GLN C 1 343 ? 3.052 46.300 27.451 1.00 34.47 335 GLN C O 1
ATOM 8366 N N . ALA C 1 344 ? 4.891 47.078 28.498 1.00 31.72 336 ALA C N 1
ATOM 8367 C CA . ALA C 1 344 ? 5.248 48.001 27.420 1.00 31.63 336 ALA C CA 1
ATOM 8368 C C . ALA C 1 344 ? 5.552 47.261 26.121 1.00 31.65 336 ALA C C 1
ATOM 8369 O O . ALA C 1 344 ? 5.119 47.681 25.047 1.00 32.56 336 ALA C O 1
ATOM 8371 N N . VAL C 1 345 ? 6.299 46.166 26.225 1.00 30.70 337 VAL C N 1
ATOM 8372 C CA . VAL C 1 345 ? 6.635 45.352 25.062 1.00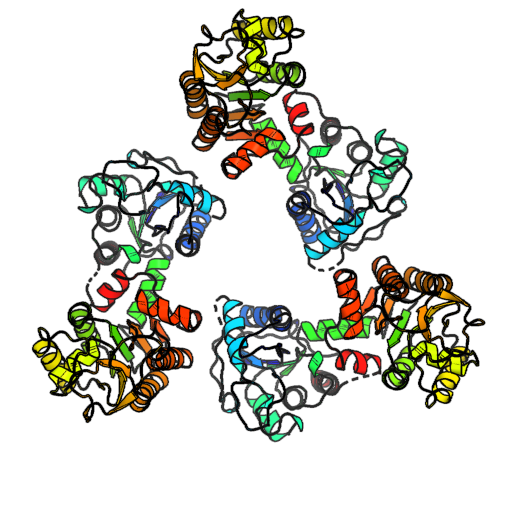 30.88 337 VAL C CA 1
ATOM 8373 C C . VAL C 1 345 ? 5.365 44.715 24.488 1.00 32.86 337 VAL C C 1
ATOM 8374 O O . VAL C 1 345 ? 5.188 44.651 23.263 1.00 33.70 337 VAL C O 1
ATOM 8378 N N . ALA C 1 346 ? 4.481 44.261 25.381 1.00 33.69 338 ALA C N 1
ATOM 8379 C CA . ALA C 1 346 ? 3.199 43.672 24.983 1.00 35.60 338 ALA C CA 1
ATOM 8380 C C . ALA C 1 346 ? 2.337 44.669 24.208 1.00 37.40 338 ALA C C 1
ATOM 8381 O O . ALA C 1 346 ? 2.063 44.459 23.020 1.00 38.98 338 ALA C O 1
ATOM 8383 N N . LYS C 1 347 ? 1.916 45.748 24.869 1.00 37.62 339 LYS C N 1
ATOM 8384 C CA . LYS C 1 347 ? 1.125 46.806 24.220 1.00 39.06 339 LYS C CA 1
ATOM 8385 C C . LYS C 1 347 ? 1.797 47.292 22.941 1.00 38.66 339 LYS C C 1
ATOM 8386 O O . LYS C 1 347 ? 1.125 47.630 21.974 1.00 40.37 339 LYS C O 1
ATOM 8392 N N . SER C 1 348 ? 3.127 47.311 22.936 1.00 36.71 340 SER C N 1
ATOM 8393 C CA . SER C 1 348 ? 3.885 47.810 21.794 1.00 36.39 340 SER C CA 1
ATOM 8394 C C . SER C 1 348 ? 3.658 47.022 20.519 1.00 37.24 340 SER C C 1
ATOM 8395 O O . SER C 1 348 ? 3.286 45.851 20.538 1.00 37.58 340 SER C O 1
ATOM 8398 N N . THR C 1 349 ? 3.948 47.702 19.422 1.00 37.86 341 THR C N 1
ATOM 8399 C CA . THR C 1 349 ? 3.631 47.263 18.082 1.00 39.34 341 THR C CA 1
ATOM 8400 C C . THR C 1 349 ? 4.864 46.672 17.399 1.00 38.31 341 THR C C 1
ATOM 8401 O O . THR C 1 349 ? 4.784 46.135 16.291 1.00 38.95 341 THR C O 1
ATOM 8405 N N . ALA C 1 350 ? 6.008 46.782 18.072 1.00 36.66 342 ALA C N 1
ATOM 8406 C CA . ALA C 1 350 ? 7.265 46.232 17.571 1.00 35.71 342 ALA C CA 1
ATOM 8407 C C . ALA C 1 350 ? 7.219 44.727 17.612 1.00 35.50 342 ALA C C 1
ATOM 8408 O O . ALA C 1 350 ? 6.546 44.151 18.471 1.00 35.44 342 ALA C O 1
ATOM 8410 N N . TYR C 1 351 ? 7.956 44.100 16.694 1.00 35.68 343 TYR C N 1
ATOM 8411 C CA . TYR C 1 351 ? 8.138 42.654 16.697 1.00 35.29 343 TYR C CA 1
ATOM 8412 C C . TYR C 1 351 ? 9.044 42.312 17.871 1.00 33.37 343 TYR C C 1
ATOM 8413 O O . TYR C 1 351 ? 10.251 42.533 17.793 1.00 32.71 343 TYR C O 1
ATOM 8422 N N . SER C 1 352 ? 8.459 41.787 18.954 1.00 33.03 344 SER C N 1
ATOM 8423 C CA . SER C 1 352 ? 9.202 41.463 20.200 1.00 31.20 344 SER C CA 1
ATOM 8424 C C . SER C 1 352 ? 9.748 40.029 20.218 1.00 30.60 344 SER C C 1
ATOM 8425 O O . SER C 1 352 ? 9.071 39.089 19.799 1.00 31.52 344 SER C O 1
ATOM 8428 N N . ILE C 1 353 ? 10.972 39.883 20.714 1.00 29.03 345 ILE C N 1
ATOM 8429 C CA . ILE C 1 353 ? 11.644 38.590 20.833 1.00 28.78 345 ILE C CA 1
ATOM 8430 C C . ILE C 1 353 ? 12.234 38.502 22.224 1.00 27.40 345 ILE C C 1
ATOM 8431 O O . ILE C 1 353 ? 13.083 39.323 22.573 1.00 26.55 345 ILE C O 1
ATOM 8436 N N . VAL C 1 354 ? 11.798 37.530 23.022 1.00 27.54 346 VAL C N 1
ATOM 8437 C CA . VAL C 1 354 ? 12.361 37.339 24.367 1.00 26.56 346 VAL C CA 1
ATOM 8438 C C . VAL C 1 354 ? 12.978 35.971 24.547 1.00 26.79 346 VAL C C 1
ATOM 8439 O O . VAL C 1 354 ? 12.661 35.037 23.825 1.00 28.29 346 VAL C O 1
ATOM 8443 N N . GLY C 1 355 ? 13.865 35.862 25.525 1.00 26.22 347 GLY C N 1
ATOM 8444 C CA . GLY C 1 355 ? 14.540 34.599 25.861 1.00 26.45 347 GLY C CA 1
ATOM 8445 C C . GLY C 1 355 ? 15.206 34.729 27.221 1.00 25.63 347 GLY C C 1
ATOM 8446 O O . GLY C 1 355 ? 15.353 35.843 27.740 1.00 24.89 347 GLY C O 1
ATOM 8447 N N . GLY C 1 356 ? 15.596 33.598 27.802 1.00 25.97 348 GLY C N 1
ATOM 8448 C CA . GLY C 1 356 ? 16.214 33.567 29.127 1.00 25.22 348 GLY C CA 1
ATOM 8449 C C . GLY C 1 356 ? 15.337 32.862 30.148 1.00 26.04 348 GLY C C 1
ATOM 8450 O O . GLY C 1 356 ? 14.134 33.081 30.189 1.00 26.27 348 GLY C O 1
ATOM 8451 N N . GLY C 1 357 ? 15.954 32.020 30.977 1.00 26.54 349 GLY C N 1
ATOM 8452 C CA . GLY C 1 357 ? 15.240 31.241 31.980 1.00 27.70 349 GLY C CA 1
ATOM 8453 C C . GLY C 1 357 ? 14.398 32.107 32.894 1.00 27.75 349 GLY C C 1
ATOM 8454 O O . GLY C 1 357 ? 13.205 31.874 33.053 1.00 29.13 349 GLY C O 1
ATOM 8455 N N . ASP C 1 358 ? 15.023 33.117 33.487 1.00 26.77 350 ASP C N 1
ATOM 8456 C CA . ASP C 1 358 ? 14.348 33.974 34.458 1.00 26.88 350 ASP C CA 1
ATOM 8457 C C . ASP C 1 358 ? 13.341 34.937 33.810 1.00 26.78 350 ASP C C 1
ATOM 8458 O O . ASP C 1 358 ? 12.289 35.217 34.391 1.00 27.34 350 ASP C O 1
ATOM 8463 N N . THR C 1 359 ? 13.648 35.407 32.602 1.00 26.17 351 THR C N 1
ATOM 8464 C CA . THR C 1 359 ? 12.767 36.313 31.851 1.00 26.15 351 THR C CA 1
ATOM 8465 C C . THR C 1 359 ? 11.454 35.640 31.483 1.00 27.57 351 THR C C 1
ATOM 8466 O O . THR C 1 359 ? 10.372 36.230 31.627 1.00 28.64 351 THR C O 1
ATOM 8470 N N . LEU C 1 360 ? 11.546 34.407 31.000 1.00 27.95 352 LEU C N 1
ATOM 8471 C CA . LEU C 1 360 ? 10.355 33.590 30.800 1.00 29.14 352 LEU C CA 1
ATOM 8472 C C . LEU C 1 360 ? 9.608 33.397 32.116 1.00 29.95 352 LEU C C 1
ATOM 8473 O O . LEU C 1 360 ? 8.379 33.478 32.155 1.00 31.32 352 LEU C O 1
ATOM 8478 N N . ALA C 1 361 ? 10.341 33.154 33.195 1.00 29.36 353 ALA C N 1
ATOM 8479 C CA . ALA C 1 361 ? 9.700 33.028 34.494 1.00 30.45 353 ALA C CA 1
ATOM 8480 C C . ALA C 1 361 ? 8.874 34.278 34.818 1.00 30.53 353 ALA C C 1
ATOM 8481 O O . ALA C 1 361 ? 7.734 34.158 35.273 1.00 32.12 353 ALA C O 1
ATOM 8483 N N . ALA C 1 362 ? 9.434 35.464 34.556 1.00 29.00 354 ALA C N 1
ATOM 8484 C CA . ALA C 1 362 ? 8.714 36.738 34.745 1.00 28.99 354 ALA C CA 1
ATOM 8485 C C . ALA C 1 362 ? 7.451 36.816 33.877 1.00 30.40 354 ALA C C 1
ATOM 8486 O O . ALA C 1 362 ? 6.346 36.992 34.386 1.00 31.85 354 ALA C O 1
ATOM 8488 N N . LEU C 1 363 ? 7.628 36.672 32.567 1.00 30.19 355 LEU C N 1
ATOM 8489 C CA . LEU C 1 363 ? 6.519 36.648 31.621 1.00 31.30 355 LEU C CA 1
ATOM 8490 C C . LEU C 1 363 ? 5.415 35.663 32.014 1.00 33.37 355 LEU C C 1
ATOM 8491 O O . LEU C 1 363 ? 4.235 35.869 31.709 1.00 34.89 355 LEU C O 1
ATOM 8496 N N . ASP C 1 364 ? 5.799 34.578 32.671 1.00 33.69 356 ASP C N 1
ATOM 8497 C CA . ASP C 1 364 ? 4.827 33.624 33.192 1.00 35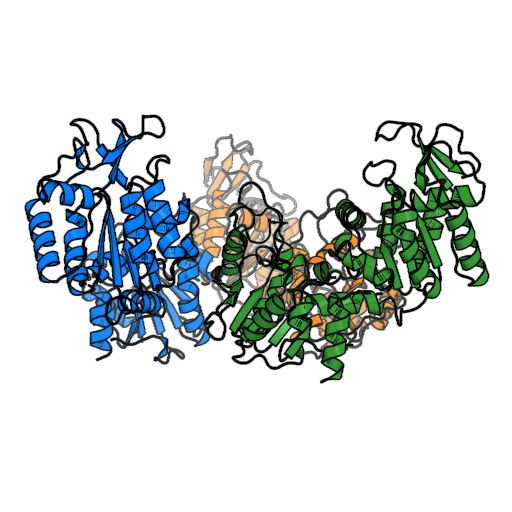.77 356 ASP C CA 1
ATOM 8498 C C . ASP C 1 364 ? 4.101 34.224 34.401 1.00 36.65 356 ASP C C 1
ATOM 8499 O O . ASP C 1 364 ? 2.882 34.143 34.478 1.00 38.84 356 ASP C O 1
ATOM 8504 N N . LYS C 1 365 ? 4.843 34.846 35.320 1.00 35.28 357 LYS C N 1
ATOM 8505 C CA . LYS C 1 365 ? 4.257 35.382 36.553 1.00 36.31 357 LYS C CA 1
ATOM 8506 C C . LYS C 1 365 ? 3.235 36.464 36.311 1.00 37.04 357 LYS C C 1
ATOM 8507 O O . LYS C 1 365 ? 2.237 36.540 37.025 1.00 38.91 357 LYS C O 1
ATOM 8513 N N . PHE C 1 366 ? 3.505 37.307 35.319 1.00 35.88 358 PHE C N 1
ATOM 8514 C CA . PHE C 1 366 ? 2.617 38.410 34.963 1.00 36.71 358 PHE C CA 1
ATOM 8515 C C . PHE C 1 366 ? 1.572 37.986 33.923 1.00 38.65 358 PHE C C 1
ATOM 8516 O O . PHE C 1 366 ? 0.779 38.815 33.458 1.00 39.35 358 PHE C O 1
ATOM 8524 N N . ASN C 1 367 ? 1.569 36.689 33.585 1.00 39.43 359 ASN C N 1
ATOM 8525 C CA . ASN C 1 367 ? 0.768 36.121 32.494 1.00 40.96 359 ASN C CA 1
ATOM 8526 C C . ASN C 1 367 ? 0.751 36.984 31.231 1.00 40.10 359 ASN C C 1
ATOM 8527 O O . ASN C 1 367 ? -0.306 37.393 30.765 1.00 41.54 359 ASN C O 1
ATOM 8532 N N . LEU C 1 368 ? 1.944 37.246 30.690 1.00 37.80 360 LEU C N 1
ATOM 8533 C CA . LEU C 1 368 ? 2.100 38.005 29.451 1.00 37.10 360 LEU C CA 1
ATOM 8534 C C . LEU C 1 368 ? 2.789 37.227 28.316 1.00 36.56 360 LEU C C 1
ATOM 8535 O O . LEU C 1 368 ? 3.006 37.780 27.239 1.00 36.22 360 LEU C O 1
ATOM 8540 N N . THR C 1 369 ? 3.096 35.950 28.546 1.00 36.68 361 THR C N 1
ATOM 8541 C CA . THR C 1 369 ? 3.878 35.135 27.614 1.00 36.09 361 THR C CA 1
ATOM 8542 C C . THR C 1 369 ? 3.369 35.122 26.165 1.00 37.18 361 THR C C 1
ATOM 8543 O O . THR C 1 369 ? 4.138 35.371 25.238 1.00 36.44 361 THR C O 1
ATOM 8547 N N . ASP C 1 370 ? 2.088 34.863 25.950 1.00 39.35 362 ASP C N 1
ATOM 8548 C CA . ASP C 1 370 ? 1.574 34.803 24.569 1.00 40.78 362 ASP C CA 1
ATOM 8549 C C . ASP C 1 370 ? 1.444 36.179 23.860 1.00 40.58 362 ASP C C 1
ATOM 8550 O O . ASP C 1 370 ? 1.057 36.232 22.680 1.00 41.66 362 ASP C O 1
ATOM 8555 N N . GLN C 1 371 ? 1.771 37.276 24.560 1.00 39.29 363 GLN C N 1
ATOM 8556 C CA . GLN C 1 371 ? 1.732 38.623 23.958 1.00 38.88 363 GLN C CA 1
ATOM 8557 C C . GLN C 1 371 ? 3.059 39.072 23.340 1.00 36.95 363 GLN C C 1
ATOM 8558 O O . GLN C 1 371 ? 3.083 40.075 22.628 1.00 37.24 363 GLN C O 1
ATOM 8564 N N . MET C 1 372 ? 4.145 38.339 23.602 1.00 35.43 364 MET C N 1
ATOM 8565 C CA . MET C 1 372 ? 5.411 38.542 22.892 1.00 33.85 364 MET C CA 1
ATOM 8566 C C . MET C 1 372 ? 5.326 37.828 21.551 1.00 35.14 364 MET C C 1
ATOM 8567 O O . MET C 1 372 ? 4.703 36.769 21.446 1.00 36.57 364 MET C O 1
ATOM 8572 N N . SER C 1 373 ? 5.947 38.395 20.522 1.00 35.01 365 SER C N 1
ATOM 8573 C CA . SER C 1 373 ? 5.854 37.808 19.179 1.00 36.27 365 SER C CA 1
ATOM 8574 C C . SER C 1 373 ? 6.567 36.463 19.128 1.00 35.97 365 SER C C 1
ATOM 8575 O O . SER C 1 373 ? 6.114 35.549 18.464 1.00 37.47 365 SER C O 1
ATOM 8578 N N . TYR C 1 374 ? 7.691 36.348 19.831 1.00 34.55 366 TYR C N 1
ATOM 8579 C CA . TYR C 1 374 ? 8.438 35.090 19.885 1.00 34.31 366 TYR C CA 1
ATOM 8580 C C . TYR C 1 374 ? 9.098 34.861 21.241 1.00 32.86 366 TYR C C 1
ATOM 8581 O O . TYR C 1 374 ? 9.863 35.703 21.718 1.00 31.41 366 TYR C O 1
ATOM 8590 N N . VAL C 1 375 ? 8.794 33.717 21.851 1.00 33.33 367 VAL C N 1
ATOM 8591 C CA . VAL C 1 375 ? 9.440 33.318 23.092 1.00 32.25 367 VAL C CA 1
ATOM 8592 C C . VAL C 1 375 ? 10.390 32.161 22.812 1.00 32.26 367 VAL C C 1
ATOM 8593 O O . VAL C 1 375 ? 9.962 31.095 22.391 1.00 33.54 367 VAL C O 1
ATOM 8597 N N . SER C 1 376 ? 11.675 32.374 23.069 1.00 30.79 368 SER C N 1
ATOM 8598 C CA . SER C 1 376 ? 12.666 31.312 22.963 1.00 30.66 368 SER C CA 1
ATOM 8599 C C . SER C 1 376 ? 12.749 30.535 24.262 1.00 30.40 368 SER C C 1
ATOM 8600 O O . SER C 1 376 ? 12.867 31.113 25.337 1.00 29.21 368 SER C O 1
ATOM 8603 N N . THR C 1 377 ? 12.702 29.216 24.140 1.00 31.63 369 THR C N 1
ATOM 8604 C CA . THR C 1 377 ? 12.853 28.310 25.268 1.00 31.81 369 THR C CA 1
ATOM 8605 C C . THR C 1 377 ? 14.247 27.650 25.249 1.00 31.52 369 THR C C 1
ATOM 8606 O O . THR C 1 377 ? 14.509 26.727 26.008 1.00 31.84 369 THR C O 1
ATOM 8610 N N . ALA C 1 378 ? 15.143 28.179 24.417 1.00 31.05 370 ALA C N 1
ATOM 8611 C CA . ALA C 1 378 ? 16.442 27.565 24.133 1.00 31.60 370 ALA C CA 1
ATOM 8612 C C . ALA C 1 378 ? 17.549 27.819 25.177 1.00 30.82 370 ALA C C 1
ATOM 8613 O O . ALA C 1 378 ? 18.496 27.024 25.284 1.00 31.96 370 ALA C O 1
ATOM 8615 N N . GLY C 1 379 ? 17.461 28.909 25.928 1.00 29.41 371 GLY C N 1
ATOM 8616 C CA . GLY C 1 379 ? 18.475 29.198 26.950 1.00 28.49 371 GLY C CA 1
ATOM 8617 C C . GLY C 1 379 ? 19.843 29.617 26.408 1.00 28.05 371 GLY C C 1
ATOM 8618 O O . GLY C 1 379 ? 20.068 30.788 26.090 1.00 27.43 371 GLY C O 1
ATOM 8619 N N . GLY C 1 380 ? 20.764 28.665 26.324 1.00 28.83 372 GLY C N 1
ATOM 8620 C CA . GLY C 1 380 ? 22.154 28.944 25.936 1.00 28.53 372 GLY C CA 1
ATOM 8621 C C . GLY C 1 380 ? 22.389 29.206 24.458 1.00 28.91 372 GLY C C 1
ATOM 8622 O O . GLY C 1 380 ? 23.196 30.070 24.095 1.00 28.23 372 GLY C O 1
ATOM 8623 N N . ALA C 1 381 ? 21.711 28.447 23.600 1.00 30.13 373 ALA C N 1
ATOM 8624 C CA . ALA C 1 381 ? 21.856 28.626 22.159 1.00 30.87 373 ALA C CA 1
ATOM 8625 C C . ALA C 1 381 ? 21.222 29.943 21.753 1.00 30.03 373 ALA C C 1
ATOM 8626 O O . ALA C 1 381 ? 21.698 30.614 20.839 1.00 30.43 373 ALA C O 1
ATOM 8628 N N . PHE C 1 382 ? 20.144 30.319 22.430 1.00 29.43 374 PHE C N 1
ATOM 8629 C CA . PHE C 1 382 ? 19.523 31.622 22.177 1.00 28.73 374 PHE C CA 1
ATOM 8630 C C . PHE C 1 382 ? 20.551 32.723 22.415 1.00 27.67 374 PHE C C 1
ATOM 8631 O O . PHE C 1 382 ? 20.737 33.627 21.584 1.00 27.48 374 PHE C O 1
ATOM 8639 N N . LEU C 1 383 ? 21.225 32.621 23.557 1.00 27.13 375 LEU C N 1
ATOM 8640 C CA . LEU C 1 383 ? 22.216 33.611 23.961 1.00 26.48 375 LEU C CA 1
ATOM 8641 C C . LEU C 1 383 ? 23.414 33.628 23.016 1.00 26.98 375 LEU C C 1
ATOM 8642 O O . LEU C 1 383 ? 23.716 34.667 22.440 1.00 26.90 375 LEU C O 1
ATOM 8647 N N . GLU C 1 384 ? 24.060 32.484 22.812 1.00 27.82 376 GLU C N 1
ATOM 8648 C CA . GLU C 1 384 ? 25.234 32.429 21.925 1.00 28.84 376 GLU C CA 1
ATOM 8649 C C . GLU C 1 384 ? 24.979 32.982 20.502 1.00 29.37 376 GLU C C 1
ATOM 8650 O O . GLU C 1 384 ? 25.879 33.557 19.870 1.00 29.27 376 GLU C O 1
ATOM 8656 N N . PHE C 1 385 ? 23.752 32.832 20.013 1.00 29.66 377 PHE C N 1
ATOM 8657 C CA . PHE C 1 385 ? 23.411 33.300 18.665 1.00 30.50 377 PHE C CA 1
ATOM 8658 C C . PHE C 1 385 ? 23.377 34.822 18.612 1.00 29.49 377 PHE C C 1
ATOM 8659 O O . PHE C 1 385 ? 23.900 35.430 17.685 1.00 30.16 377 PHE C O 1
ATOM 8667 N N . LEU C 1 386 ? 22.744 35.428 19.608 1.00 28.13 378 LEU C N 1
ATOM 8668 C CA . LEU C 1 386 ? 22.739 36.882 19.725 1.00 27.36 378 LEU C CA 1
ATOM 8669 C C . LEU C 1 386 ? 24.145 37.456 20.012 1.00 27.16 378 LEU C C 1
ATOM 8670 O O . LEU C 1 386 ? 24.414 38.615 19.668 1.00 27.39 378 LEU C O 1
ATOM 8675 N N . GLU C 1 387 ? 25.027 36.652 20.619 1.00 26.81 379 GLU C N 1
ATOM 8676 C CA . GLU C 1 387 ? 26.435 37.021 20.771 1.00 26.84 379 GLU C CA 1
ATOM 8677 C C . GLU C 1 387 ? 27.140 37.082 19.414 1.00 28.38 379 GLU C C 1
ATOM 8678 O O . GLU C 1 387 ? 28.152 37.752 19.266 1.00 29.00 379 GLU C O 1
ATOM 8684 N N . GLY C 1 388 ? 26.624 36.353 18.435 1.00 29.37 380 GLY C N 1
ATOM 8685 C CA . GLY C 1 388 ? 27.158 36.378 17.084 1.00 31.00 380 GLY C CA 1
ATOM 8686 C C . GLY C 1 388 ? 28.162 35.274 16.884 1.00 32.08 380 GLY C C 1
ATOM 8687 O O . GLY C 1 388 ? 29.006 35.370 16.003 1.00 33.41 380 GLY C O 1
ATOM 8688 N N . LEU C 1 391 ? 27.437 29.074 15.450 1.00 38.41 383 LEU C N 1
ATOM 8689 C CA . LEU C 1 391 ? 26.967 27.846 16.077 1.00 38.51 383 LEU C CA 1
ATOM 8690 C C . LEU C 1 391 ? 27.259 26.649 15.190 1.00 40.79 383 LEU C C 1
ATOM 8691 O O . LEU C 1 391 ? 26.781 26.602 14.072 1.00 42.27 383 LEU C O 1
ATOM 8696 N N . PRO C 1 392 ? 28.018 25.659 15.694 1.00 41.77 384 PRO C N 1
ATOM 8697 C CA . PRO C 1 392 ? 28.502 24.527 14.862 1.00 44.13 384 PRO C CA 1
ATOM 8698 C C . PRO C 1 392 ? 27.441 23.853 14.000 1.00 45.27 384 PRO C C 1
ATOM 8699 O O . PRO C 1 392 ? 27.705 23.546 12.844 1.00 47.65 384 PRO C O 1
ATOM 8703 N N . ALA C 1 393 ? 26.253 23.633 14.553 1.00 44.07 385 ALA C N 1
ATOM 8704 C CA . ALA C 1 393 ? 25.181 22.961 13.828 1.00 45.21 385 ALA C CA 1
ATOM 8705 C C . ALA C 1 393 ? 24.817 23.720 12.569 1.00 45.78 385 ALA C C 1
ATOM 8706 O O . ALA C 1 393 ? 24.637 23.131 11.503 1.00 47.70 385 ALA C O 1
ATOM 8708 N N . ILE C 1 394 ? 24.708 25.035 12.713 1.00 44.15 386 ILE C N 1
ATOM 8709 C CA . ILE C 1 394 ? 24.301 25.933 11.630 1.00 44.61 386 ILE C CA 1
ATOM 8710 C C . ILE C 1 394 ? 25.386 26.060 10.577 1.00 46.39 386 ILE C C 1
ATOM 8711 O O . ILE C 1 394 ? 25.101 26.067 9.381 1.00 47.96 386 ILE C O 1
ATOM 8716 N N . LYS C 1 395 ? 26.630 26.159 11.028 1.00 46.20 387 LYS C N 1
ATOM 8717 C CA . LYS C 1 395 ? 27.744 26.270 10.115 1.00 48.35 387 LY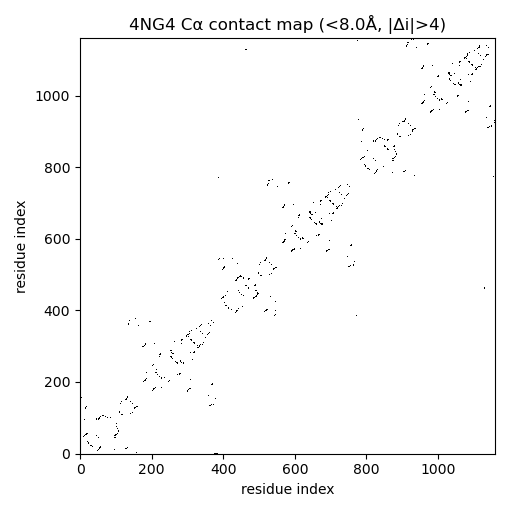S C CA 1
ATOM 8718 C C . LYS C 1 395 ? 27.673 25.149 9.096 1.00 51.31 387 LYS C C 1
ATOM 8719 O O . LYS C 1 395 ? 27.654 25.407 7.889 1.00 53.27 387 LYS C O 1
ATOM 8725 N N . ILE C 1 396 ? 27.589 23.911 9.580 1.00 51.87 388 ILE C N 1
ATOM 8726 C CA . ILE C 1 396 ? 27.626 22.744 8.695 1.00 54.72 388 ILE C CA 1
ATOM 8727 C C . ILE C 1 396 ? 26.413 22.682 7.759 1.00 55.53 388 ILE C C 1
ATOM 8728 O O . ILE C 1 396 ? 26.545 22.292 6.594 1.00 57.94 388 ILE C O 1
ATOM 8733 N N . LEU C 1 397 ? 25.243 23.081 8.252 1.00 53.63 389 LEU C N 1
ATOM 8734 C CA . LEU C 1 397 ? 24.030 23.046 7.432 1.00 54.51 389 LEU C CA 1
ATOM 8735 C C . LEU C 1 397 ? 24.121 23.953 6.207 1.00 55.71 389 LEU C C 1
ATOM 8736 O O . LEU C 1 397 ? 23.608 23.606 5.137 1.00 57.72 389 LEU C O 1
ATOM 8741 N N . THR C 1 398 ? 24.792 25.094 6.354 1.00 54.59 390 THR C N 1
ATOM 8742 C CA . THR C 1 398 ? 25.061 25.979 5.215 1.00 56.07 390 THR C CA 1
ATOM 8743 C C . THR C 1 398 ? 26.188 25.432 4.324 1.00 58.85 390 THR C C 1
ATOM 8744 O O . THR C 1 398 ? 26.032 25.359 3.101 1.00 60.93 390 THR C O 1
ATOM 8748 N N . GLN C 1 399 ? 27.310 25.042 4.939 1.00 58.84 391 GLN C N 1
ATOM 8749 C CA . GLN C 1 399 ? 28.420 24.401 4.215 1.00 61.72 391 GLN C CA 1
ATOM 8750 C C . GLN C 1 399 ? 27.928 23.341 3.248 1.00 64.42 391 GLN C C 1
ATOM 8751 O O . GLN C 1 399 ? 28.489 23.183 2.169 1.00 67.36 391 GLN C O 1
ATOM 8757 N N . ARG C 1 400 ? 26.895 22.600 3.645 1.00 63.90 392 ARG C N 1
ATOM 8758 C CA . ARG C 1 400 ? 26.337 21.533 2.803 1.00 66.50 392 ARG C CA 1
ATOM 8759 C C . ARG C 1 400 ? 25.357 22.066 1.758 1.00 67.44 392 ARG C C 1
ATOM 8760 O O . ARG C 1 400 ? 25.267 21.513 0.659 1.00 70.52 392 ARG C O 1
ATOM 8768 N N . ALA C 1 401 ? 24.622 23.127 2.108 1.00 65.18 393 ALA C N 1
ATOM 8769 C CA . ALA C 1 401 ? 23.739 23.827 1.161 1.00 65.82 393 ALA C CA 1
ATOM 8770 C C . ALA C 1 401 ? 24.541 24.339 -0.024 1.00 68.17 393 ALA C C 1
ATOM 8771 O O . ALA C 1 401 ? 24.159 24.148 -1.179 1.00 70.84 393 ALA C O 1
ATOM 8773 N N . LYS C 1 402 ? 25.670 24.967 0.277 1.00 67.56 394 LYS C N 1
ATOM 8774 C CA . LYS C 1 402 ? 26.649 25.343 -0.737 1.00 70.08 394 LYS C CA 1
ATOM 8775 C C . LYS C 1 402 ? 26.899 24.226 -1.754 1.00 73.60 394 LYS C C 1
ATOM 8776 O O . LYS C 1 402 ? 27.148 24.527 -2.909 1.00 76.28 394 LYS C O 1
ATOM 8782 N N . GLU C 1 403 ? 26.784 22.951 -1.366 1.00 74.19 395 GLU C N 1
ATOM 8783 C CA . GLU C 1 403 ? 26.729 21.883 -2.379 1.00 77.86 395 GLU C CA 1
ATOM 8784 C C . GLU C 1 403 ? 25.461 22.029 -3.225 1.00 78.98 395 GLU C C 1
ATOM 8785 O O . GLU C 1 403 ? 25.533 22.092 -4.454 1.00 81.89 395 GLU C O 1
ATOM 8791 N N . TYR C 1 404 ? 24.310 22.084 -2.560 1.00 76.86 396 TYR C N 1
ATOM 8792 C CA . TYR C 1 404 ? 23.015 22.182 -3.246 1.00 77.93 396 TYR C CA 1
ATOM 8793 C C . TYR C 1 404 ? 22.884 23.499 -4.017 1.00 78.08 396 TYR C C 1
ATOM 8794 O O . TYR C 1 404 ? 23.225 23.576 -5.197 1.00 80.85 396 TYR C O 1
#

Radius of gyration: 37.51 Å; Cα contacts (8 Å, |Δi|>4): 2596; chains: 3; bounding box: 100×98×58 Å